Protein AF-0000000083550508 (afdb_homodimer)

Organism: NCBI:txid2306993

Foldseek 3Di:
DQPFFDQQDQDDCDPVPDCQQPCLCVVQVFHSVPFARFADLFFRGAFGPLLVVLVVVVVVVPDFDDDDDCPLLLVLVQLLCCPVAVDGADSLQKDKFLAVLRVLLLLCVLFADAAAEEEEAPLADLSNCVSCVVRNYHYQYQYFDQDPLATDHDLVSCVVRDDLRHAAYEAEAVTPPLQDQDDLVRLVVVLVSCVVNVHAAEYECQFQLFFAPPDHHHQSVVNDPRWYFYKYACCSQRRPCVQSIIITGGPDPVSSVSSVVSCVVVVDDGGPSRSSSSSSLSDPSVSVNSVSQSVQLNVLLVLLQVLQVVQFQKHWRDRRTRQKIKMANVRVVDALVVVSCLLCVQLSYRWAQQCSSDPPRGRITITGSNHNSVSSNSSSVRSCVSRVVSD/DQPFFDQQDQDDCDPVPDCQQPCLCVVQVFHSVPFARFADLFFRGAFGPLLVVLVVVVVVVPDFDDDDDCPLLLVLVQLLCCPVAVDGADSLQKDKFLAVLRVLLLLCVLFADAAAEEEEAPLADLSNVVSCVVRNYHYQYQYFDQDPLATDHDLVSCVVRDDLRHAAYEAEAVTPPLQDQDDLVRLVVVLVSCVVNVHAAEYECQFQLFFAPPDHHHQSVVNDPRWYFYKYACCSQRRPCVQSMIITGGPDPVSSVSSVVSCVVVVDDGGPSRSSSSSSLSDPSVSVNSVSQSVQLNVLLVLLQVLQVVQFQKHWRDRRTRQKIKMANVRVVDALVVVSCLLCVQLSYRWAQQPSSDPPRGRITITGSNHNSVSSNSSSVRSCVSRVVSD

Nearest PDB structures (foldseek):
  5z0q-assembly4_G  TM=9.473E-01  e=5.742E-36  Erwinia tasmaniensis Et1/99
  7qug-assembly1_A  TM=9.236E-01  e=1.584E-34  Fusobacterium nucleatum
  1dju-assembly1_A  TM=8.898E-01  e=2.674E-27  Pyrococcus horikoshii OT3
  2o0r-assembly1_B  TM=8.685E-01  e=2.987E-27  Mycobacterium tuberculosis H37Rv
  8wkj-assembly1_A-2  TM=8.583E-01  e=8.265E-23  Legionella pneumophila

pLDDT: mean 97.4, std 5.0, range [34.22, 99.0]

Sequence (782 aa):
MTQQPDFDEIIDRIGTHSNKWDDMERVFGVSPRDGIPMWVADMDFRPPACVQEALVAMTRQGIYGYWGDNRAYNAAIRWWMANRHGWQVEDDWIFTTHGLVNGTAVCVDAFTRPGDGVVLMTPVYHAFARVIRAAGRKVVECPLKNVDGRYEMDFDAWEGIVDASAKMLILCSPHNPGGRVWTPEELKAVADFARRRDLVLVSDEIHHDLVMPGHRHTVMANVTDYPVVMMTATTKTFNIAGTHSGNVIIADPDLRAAFAGRMAALGLSPNSFGLAMATAAYSPEGAEWVDALVAYLDGNRKIFDAGVNAIPGLRSMPLEATYLAWVDFSGTGMTQEEFTARVESQAKIAANHGPTFGKGGEGWLRFNLATPRARVEEAVARLTRAFGDLQMTQQPDFDEIIDRIGTHSNKWDDMERVFGVSPRDGIPMWVADMDFRPPACVQEALVAMTRQGIYGYWGDNRAYNAAIRWWMANRHGWQVEDDWIFTTHGLVNGTAVCVDAFTRPGDGVVLMTPVYHAFARVIRAAGRKVVECPLKNVDGRYEMDFDAWEGIVDASAKMLILCSPHNPGGRVWTPEELKAVADFARRRDLVLVSDEIHHDLVMPGHRHTVMANVTDYPVVMMTATTKTFNIAGTHSGNVIIADPDLRAAFAGRMAALGLSPNSFGLAMATAAYSPEGAEWVDALVAYLDGNRKIFDAGVNAIPGLRSMPLEATYLAWVDFSGTGMTQEEFTARVESQAKIAANHGPTFGKGGEGWLRFNLATPRARVEEAVARLTRAFGDLQ

Secondary structure (DSSP, 8-state):
------TT-----TTTTBHHHHSHHHHHS--TTT-EEESSS--SSPPPHHHHHHHHHHHHH-----B---HHHHHHHHHHHHHHH-----GGGEEEESSHHHHHHHHHHHH--TT-EEEEEES--HHHHHHHHHTTPEEEEEEPEESSS-EE--HHHHTTT--TTEEEEEEESS-TTT-----HHHHHHHHHHHHHHT-EEEEE-TTTT-B-TT-----GGGS-SS-EEEEE-STTTTT-GGG--EEEEE-SHHHHHHHHHHHHHHT----HHHHHHHHHHSSHHHHHHHHHHHHHHHHHHHHHHHHHHTSTT-EEPP--BSSEEEEE-GGG---HHHHHHIIIIIS-EEEEEGGGG-TT-TTEEEEE--S-HHHHHHHHHHHHHHTGGG-/------TT-----TTTTBHHHHSHHHHHS--TTT-EEESSS--SSPPPHHHHHHHHHHHHH-----B---HHHHHHHHHHHHHHH-----GGGEEEESSHHHHHHHHHHHH--TT-EEEEEES--HHHHHHHHHTTPEEEEEEPEESSS-EE--HHHHTTT--TTEEEEEEESS-TTT-----HHHHHHHHHHHHHHT-EEEEE-TTTT-B-TT-----GGGS-SS-EEEEE-STTTTT-GGG--EEEEE-SHHHHHHHHHHHHHHT----HHHHHHHHHHSSHHHHHHHHHHHHHHHHHHHHHHHHHHTSTT-EEPP--BSSEEEEE-GGG---HHHHHHIIIIIS-EEEEEGGGG-TT-TTEEEEE--S-HHHHHHHHHHHHHHTGGG-

InterPro domains:
  IPR004839 Aminotransferase, class I/classII, large domain [PF00155] (56-383)
  IPR015421 Pyridoxal phosphate-dependent transferase, major domain [G3DSA:3.40.640.10] (72-292)
  IPR015422 Pyridoxal phosphate-dependent transferase, small domain [G3DSA:3.90.1150.10] (15-383)
  IPR015424 Pyridoxal phosphate-dependent transferase [SSF53383] (6-389)
  IPR027619 C-S lyase, PatB-like [TIGR04350] (7-387)
  IPR051798 Class-II Pyridoxal-Phosphate-Dependent Aminotransferase [PTHR43525] (4-389)

Radius of gyration: 27.65 Å; Cα contacts (8 Å, |Δi|>4): 1737; chains: 2; bounding box: 61×94×68 Å

Structure (mmCIF, N/CA/C/O backbone):
data_AF-0000000083550508-model_v1
#
loop_
_entity.id
_entity.type
_entity.pdbx_description
1 polymer 'cysteine-S-conjugate beta-lyase'
#
loop_
_atom_site.group_PDB
_atom_site.id
_atom_site.type_symbol
_atom_site.label_atom_id
_atom_site.label_alt_id
_atom_site.label_comp_id
_atom_site.label_asym_id
_atom_site.label_entity_id
_atom_site.label_seq_id
_atom_site.pdbx_PDB_ins_code
_atom_site.Cartn_x
_atom_site.Cartn_y
_atom_site.Cartn_z
_atom_site.occupancy
_atom_site.B_iso_or_equiv
_atom_site.auth_seq_id
_atom_site.auth_comp_id
_atom_site.auth_asym_id
_atom_site.auth_atom_id
_atom_site.pdbx_PDB_model_num
ATOM 1 N N . MET A 1 1 ? 10.531 2.164 34.688 1 34.22 1 MET A N 1
ATOM 2 C CA . MET A 1 1 ? 10.383 3.588 34.406 1 34.22 1 MET A CA 1
ATOM 3 C C . MET A 1 1 ? 10.516 3.854 32.906 1 34.22 1 MET A C 1
ATOM 5 O O . MET A 1 1 ? 11.523 3.502 32.281 1 34.22 1 MET A O 1
ATOM 9 N N . THR A 1 2 ? 9.445 3.791 32.156 1 48.09 2 THR A N 1
ATOM 10 C CA . THR A 1 2 ? 9.508 3.943 30.703 1 48.09 2 THR A CA 1
ATOM 11 C C . THR A 1 2 ? 10.383 5.133 30.312 1 48.09 2 THR A C 1
ATOM 13 O O . THR A 1 2 ? 10.172 6.246 30.797 1 48.09 2 THR A O 1
ATOM 16 N N . GLN A 1 3 ? 11.641 4.895 30.047 1 59.34 3 GLN A N 1
ATOM 17 C CA . GLN A 1 3 ? 12.57 5.965 29.719 1 59.34 3 GLN A CA 1
ATOM 18 C C . GLN A 1 3 ? 11.914 6.992 28.781 1 59.34 3 GLN A C 1
ATOM 20 O O . GLN A 1 3 ? 11.273 6.625 27.797 1 59.34 3 GLN A O 1
ATOM 25 N N . GLN A 1 4 ? 11.758 8.188 29.234 1 75.94 4 GLN A N 1
ATOM 26 C CA . GLN A 1 4 ? 11.258 9.32 28.469 1 75.94 4 GLN A CA 1
ATOM 27 C C . GLN A 1 4 ? 12.008 9.469 27.141 1 75.94 4 GLN A C 1
ATOM 29 O O . GLN A 1 4 ? 13.219 9.273 27.094 1 75.94 4 GLN A O 1
ATOM 34 N N . PRO A 1 5 ? 11.25 9.586 26.109 1 87.12 5 PRO A N 1
ATOM 35 C CA . PRO A 1 5 ? 11.914 9.766 24.812 1 87.12 5 PRO A CA 1
ATOM 36 C C . PRO A 1 5 ? 12.836 10.977 24.781 1 87.12 5 PRO A C 1
ATOM 38 O O . PRO A 1 5 ? 12.562 11.977 25.453 1 87.12 5 PRO A O 1
ATOM 41 N N . ASP A 1 6 ? 13.953 10.93 24.203 1 94.25 6 ASP A N 1
ATOM 42 C CA . ASP A 1 6 ? 14.859 12.062 23.984 1 94.25 6 ASP A CA 1
ATOM 43 C C . ASP A 1 6 ? 14.562 12.758 22.672 1 94.25 6 ASP A C 1
ATOM 45 O O . ASP A 1 6 ? 15.188 12.453 21.641 1 94.25 6 ASP A O 1
ATOM 49 N N . PHE A 1 7 ? 13.727 13.797 22.703 1 97.81 7 PHE A N 1
ATOM 50 C CA . PHE A 1 7 ? 13.328 14.508 21.5 1 97.81 7 PHE A CA 1
ATOM 51 C C . PHE A 1 7 ? 14.383 15.539 21.094 1 97.81 7 PHE A C 1
ATOM 53 O O . PHE A 1 7 ? 14.281 16.172 20.047 1 97.81 7 PHE A O 1
ATOM 60 N N . ASP A 1 8 ? 15.422 15.656 21.922 1 97.94 8 ASP A N 1
ATOM 61 C CA . ASP A 1 8 ? 16.484 16.594 21.609 1 97.94 8 ASP A CA 1
ATOM 62 C C . ASP A 1 8 ? 17.578 15.938 20.766 1 97.94 8 ASP A C 1
ATOM 64 O O . ASP A 1 8 ? 18.438 16.609 20.203 1 97.94 8 ASP A O 1
ATOM 68 N N . GLU A 1 9 ? 17.516 14.625 20.703 1 96.81 9 GLU A N 1
ATOM 69 C CA . GLU A 1 9 ? 18.531 13.914 19.922 1 96.81 9 GLU A CA 1
ATOM 70 C C . GLU A 1 9 ? 18.5 14.359 18.453 1 96.81 9 GLU A C 1
ATOM 72 O O . GLU A 1 9 ? 17.438 14.375 17.828 1 96.81 9 GLU A O 1
ATOM 77 N N . ILE A 1 10 ? 19.641 14.781 17.984 1 96.69 10 ILE A N 1
ATOM 78 C CA . ILE A 1 10 ? 19.766 15.078 16.562 1 96.69 10 ILE A CA 1
ATOM 79 C C . ILE A 1 10 ? 20.156 13.812 15.805 1 96.69 10 ILE A C 1
ATOM 81 O O . ILE A 1 10 ? 21.25 13.297 15.969 1 96.69 10 ILE A O 1
ATOM 85 N N . ILE A 1 11 ? 19.312 13.32 15.039 1 96.06 11 ILE A N 1
ATOM 86 C CA . ILE A 1 11 ? 19.516 12.109 14.258 1 96.06 11 ILE A CA 1
ATOM 87 C C . ILE A 1 11 ? 19.844 12.469 12.812 1 96.06 11 ILE A C 1
ATOM 89 O O . ILE A 1 11 ? 19.078 13.18 12.156 1 96.06 11 ILE A O 1
ATOM 93 N N . ASP A 1 12 ? 21.016 12.07 12.289 1 96.38 12 ASP A N 1
ATOM 94 C CA . ASP A 1 12 ? 21.391 12.312 10.898 1 96.38 12 ASP A CA 1
ATOM 95 C C . ASP A 1 12 ? 20.547 11.469 9.945 1 96.38 12 ASP A C 1
ATOM 97 O O . ASP A 1 12 ? 20.594 10.234 9.992 1 96.38 12 ASP A O 1
ATOM 101 N N . ARG A 1 13 ? 19.797 12.133 9.102 1 96.31 13 ARG A N 1
ATOM 102 C CA . ARG A 1 13 ? 18.891 11.43 8.195 1 96.31 13 ARG A CA 1
ATOM 103 C C . ARG A 1 13 ? 19.328 11.602 6.742 1 96.31 13 ARG A C 1
ATOM 105 O O . ARG A 1 13 ? 18.641 11.133 5.832 1 96.31 13 ARG A O 1
ATOM 112 N N . ILE A 1 14 ? 20.469 12.32 6.504 1 96.38 14 ILE A N 1
ATOM 113 C CA . ILE A 1 14 ? 20.969 12.539 5.152 1 96.38 14 ILE A CA 1
ATOM 114 C C . ILE A 1 14 ? 21.5 11.234 4.578 1 96.38 14 ILE A C 1
ATOM 116 O O . ILE A 1 14 ? 22.266 10.516 5.246 1 96.38 14 ILE A O 1
ATOM 120 N N . GLY A 1 15 ? 21.109 10.938 3.385 1 94.44 15 GLY A N 1
ATOM 121 C CA . GLY A 1 15 ? 21.578 9.734 2.719 1 94.44 15 GLY A CA 1
ATOM 122 C C . GLY A 1 15 ? 20.844 8.484 3.158 1 94.44 15 GLY A C 1
ATOM 123 O O . GLY A 1 15 ? 21.281 7.367 2.887 1 94.44 15 GLY A O 1
ATOM 124 N N . THR A 1 16 ? 19.688 8.641 3.836 1 94.69 16 THR A N 1
ATOM 125 C CA . THR A 1 16 ? 18.922 7.508 4.355 1 94.69 16 THR A CA 1
ATOM 126 C C . THR A 1 16 ? 17.625 7.316 3.568 1 94.69 16 THR A C 1
ATOM 128 O O . THR A 1 16 ? 16.719 6.637 4.031 1 94.69 16 THR A O 1
ATOM 131 N N . HIS A 1 17 ? 17.453 7.977 2.426 1 95.94 17 HIS A N 1
ATOM 132 C CA . HIS A 1 17 ? 16.25 7.969 1.606 1 95.94 17 HIS A CA 1
ATOM 133 C C . HIS A 1 17 ? 15.102 8.68 2.311 1 95.94 17 HIS A C 1
ATOM 135 O O . HIS A 1 17 ? 13.945 8.273 2.182 1 95.94 17 HIS A O 1
ATOM 141 N N . SER A 1 18 ? 15.43 9.664 3.082 1 96.62 18 SER A N 1
ATOM 142 C CA . SER A 1 18 ? 14.43 10.523 3.703 1 96.62 18 SER A CA 1
ATOM 143 C C . SER A 1 18 ? 13.883 11.547 2.711 1 96.62 18 SER A C 1
ATOM 145 O O . SER A 1 18 ? 14.617 12.422 2.248 1 96.62 18 SER A O 1
ATOM 147 N N . ASN A 1 19 ? 12.625 11.422 2.402 1 97.94 19 ASN A N 1
ATOM 148 C CA . ASN A 1 19 ? 12.008 12.445 1.564 1 97.94 19 ASN A CA 1
ATOM 149 C C . ASN A 1 19 ? 12.273 13.844 2.107 1 97.94 19 ASN A C 1
ATOM 151 O O . ASN A 1 19 ? 12.641 14.75 1.356 1 97.94 19 ASN A O 1
ATOM 155 N N . LYS A 1 20 ? 12.164 14.047 3.361 1 97.88 20 LYS A N 1
ATOM 156 C CA . LYS A 1 20 ? 12.305 15.32 4.066 1 97.88 20 LYS A CA 1
ATOM 157 C C . LYS A 1 20 ? 13.703 15.906 3.873 1 97.88 20 LYS A C 1
ATOM 159 O O . LYS A 1 20 ? 13.844 17.094 3.619 1 97.88 20 LYS A O 1
ATOM 164 N N . TRP A 1 21 ? 14.703 15.117 3.895 1 97.62 21 TRP A N 1
ATOM 165 C CA . TRP A 1 21 ? 16.078 15.586 3.879 1 97.62 21 TRP A CA 1
ATOM 166 C C . TRP A 1 21 ? 16.703 15.43 2.492 1 97.62 21 TRP A C 1
ATOM 168 O O . TRP A 1 21 ? 17.297 16.359 1.962 1 97.62 21 TRP A O 1
ATOM 178 N N . ASP A 1 22 ? 16.5 14.312 1.888 1 97.25 22 ASP A N 1
ATOM 179 C CA . ASP A 1 22 ? 17.25 13.961 0.686 1 97.25 22 ASP A CA 1
ATOM 180 C C . ASP A 1 22 ? 16.609 14.562 -0.56 1 97.25 22 ASP A C 1
ATOM 182 O O . ASP A 1 22 ? 17.266 14.695 -1.599 1 97.25 22 ASP A O 1
ATOM 186 N N . ASP A 1 23 ? 15.328 14.906 -0.471 1 97.5 23 ASP A N 1
ATOM 187 C CA . ASP A 1 23 ? 14.68 15.5 -1.64 1 97.5 23 ASP A CA 1
ATOM 188 C C . ASP A 1 23 ? 14.633 17.016 -1.532 1 97.5 23 ASP A C 1
ATOM 190 O O . ASP A 1 23 ? 14.25 17.703 -2.484 1 97.5 23 ASP A O 1
ATOM 194 N N . MET A 1 24 ? 15.055 17.547 -0.433 1 97.44 24 MET A N 1
ATOM 195 C CA . MET A 1 24 ? 14.906 18.969 -0.114 1 97.44 24 MET A CA 1
ATOM 196 C C . MET A 1 24 ? 15.602 19.828 -1.154 1 97.44 24 MET A C 1
ATOM 198 O O . MET A 1 24 ? 15.062 20.859 -1.583 1 97.44 24 MET A O 1
ATOM 202 N N . GLU A 1 25 ? 16.797 19.469 -1.588 1 97.81 25 GLU A N 1
ATOM 203 C CA . GLU A 1 25 ? 17.547 20.266 -2.559 1 97.81 25 GLU A CA 1
ATOM 204 C C . GLU A 1 25 ? 16.859 20.266 -3.922 1 97.81 25 GLU A C 1
ATOM 206 O O . GLU A 1 25 ? 16.766 21.297 -4.578 1 97.81 25 GLU A O 1
ATOM 211 N N . ARG A 1 26 ? 16.438 19.125 -4.309 1 96.62 26 ARG A N 1
ATOM 212 C CA . ARG A 1 26 ? 15.75 19 -5.594 1 96.62 26 ARG A CA 1
ATOM 213 C C . ARG A 1 26 ? 14.469 19.828 -5.613 1 96.62 26 ARG A C 1
ATOM 215 O O . ARG A 1 26 ? 14.133 20.438 -6.633 1 96.62 26 ARG A O 1
ATOM 222 N N . VAL A 1 27 ? 13.766 19.875 -4.531 1 96.81 27 VAL A N 1
ATOM 223 C CA . VAL A 1 27 ? 12.43 20.469 -4.496 1 96.81 27 VAL A CA 1
ATOM 224 C C . VAL A 1 27 ? 12.531 21.969 -4.219 1 96.81 27 VAL A C 1
ATOM 226 O O . VAL A 1 27 ? 11.789 22.766 -4.797 1 96.81 27 VAL A O 1
ATOM 229 N N . PHE A 1 28 ? 13.523 22.391 -3.359 1 97.75 28 PHE A N 1
ATOM 230 C CA . PHE A 1 28 ? 13.5 23.766 -2.873 1 97.75 28 PHE A CA 1
ATOM 231 C C . PHE A 1 28 ? 14.828 24.453 -3.168 1 97.75 28 PHE A C 1
ATOM 233 O O . PHE A 1 28 ? 14.969 25.656 -2.926 1 97.75 28 PHE A O 1
ATOM 240 N N . GLY A 1 29 ? 15.797 23.688 -3.691 1 97.44 29 GLY A N 1
ATOM 241 C CA . GLY A 1 29 ? 17.125 24.266 -3.891 1 97.44 29 GLY A CA 1
ATOM 242 C C . GLY A 1 29 ? 17.891 24.469 -2.596 1 97.44 29 GLY A C 1
ATOM 243 O O . GLY A 1 29 ? 18.906 25.172 -2.572 1 97.44 29 GLY A O 1
ATOM 244 N N . VAL A 1 30 ? 17.406 23.922 -1.514 1 98.31 30 VAL A N 1
ATOM 245 C CA . VAL A 1 30 ? 18.047 24.031 -0.208 1 98.31 30 VAL A CA 1
ATOM 246 C C . VAL A 1 30 ? 18.859 22.766 0.072 1 98.31 30 VAL A C 1
ATOM 248 O O . VAL A 1 30 ? 18.312 21.672 0.12 1 98.31 30 VAL A O 1
ATOM 251 N N . SER A 1 31 ? 20.109 22.922 0.27 1 97.56 31 SER A N 1
ATOM 252 C CA . SER A 1 31 ? 21 21.781 0.5 1 97.56 31 SER A CA 1
ATOM 253 C C . SER A 1 31 ? 20.766 21.156 1.878 1 97.56 31 SER A C 1
ATOM 255 O O . SER A 1 31 ? 20.594 21.891 2.863 1 97.56 31 SER A O 1
ATOM 257 N N . PRO A 1 32 ? 20.734 19.828 1.933 1 96.31 32 PRO A N 1
ATOM 258 C CA . PRO A 1 32 ? 20.578 19.203 3.244 1 96.31 32 PRO A CA 1
ATOM 259 C C . PRO A 1 32 ? 21.812 19.391 4.137 1 96.31 32 PRO A C 1
ATOM 261 O O . PRO A 1 32 ? 21.734 19.141 5.344 1 96.31 32 PRO A O 1
ATOM 264 N N . ARG A 1 33 ? 22.906 19.797 3.596 1 94.19 33 ARG A N 1
ATOM 265 C CA . ARG A 1 33 ? 24.141 19.969 4.352 1 94.19 33 ARG A CA 1
ATOM 266 C C . ARG A 1 33 ? 24.047 21.156 5.293 1 94.19 33 ARG A C 1
ATOM 268 O O . ARG A 1 33 ? 24.547 21.109 6.418 1 94.19 33 ARG A O 1
ATOM 275 N N . ASP A 1 34 ? 23.359 22.203 4.809 1 95.06 34 ASP A N 1
ATOM 276 C CA . ASP A 1 34 ? 23.328 23.375 5.664 1 95.06 34 ASP A CA 1
ATOM 277 C C . ASP A 1 34 ? 21.906 23.922 5.793 1 95.06 34 ASP A C 1
ATOM 279 O O . ASP A 1 34 ? 21.688 24.953 6.414 1 95.06 34 ASP A O 1
ATOM 283 N N . GLY A 1 35 ? 21.016 23.266 5.184 1 98.38 35 GLY A N 1
ATOM 284 C CA . GLY A 1 35 ? 19.641 23.703 5.25 1 98.38 35 GLY A CA 1
ATOM 285 C C . GLY A 1 35 ? 18.859 23.078 6.391 1 98.38 35 GLY A C 1
ATOM 286 O O . GLY A 1 35 ? 19.344 22.141 7.031 1 98.38 35 GLY A O 1
ATOM 287 N N . ILE A 1 36 ? 17.719 23.641 6.715 1 98.62 36 ILE A N 1
ATOM 288 C CA . ILE A 1 36 ? 16.781 23.109 7.699 1 98.62 36 ILE A CA 1
ATOM 289 C C . ILE A 1 36 ? 15.492 22.688 7.004 1 98.62 36 ILE A C 1
ATOM 291 O O . ILE A 1 36 ? 14.797 23.516 6.41 1 98.62 36 ILE A O 1
ATOM 295 N N . PRO A 1 37 ? 15.195 21.391 6.973 1 98.62 37 PRO A N 1
ATOM 296 C CA . PRO A 1 37 ? 13.953 20.922 6.355 1 98.62 37 PRO A CA 1
ATOM 297 C C . PRO A 1 37 ? 12.734 21.125 7.262 1 98.62 37 PRO A C 1
ATOM 299 O O . PRO A 1 37 ? 12.617 20.453 8.297 1 98.62 37 PRO A O 1
ATOM 302 N N . MET A 1 38 ? 11.797 21.969 6.887 1 98.75 38 MET A N 1
ATOM 303 C CA . MET A 1 38 ? 10.562 22.203 7.633 1 98.75 38 MET A CA 1
ATOM 304 C C . MET A 1 38 ? 9.352 22.094 6.715 1 98.75 38 MET A C 1
ATOM 306 O O . MET A 1 38 ? 8.398 22.875 6.855 1 98.75 38 MET A O 1
ATOM 310 N N . TRP A 1 39 ? 9.32 21.125 5.758 1 98.31 39 TRP A N 1
ATOM 311 C CA . TRP A 1 39 ? 8.281 21.109 4.734 1 98.31 39 TRP A CA 1
ATOM 312 C C . TRP A 1 39 ? 7.488 19.797 4.797 1 98.31 39 TRP A C 1
ATOM 314 O O . TRP A 1 39 ? 6.258 19.812 4.688 1 98.31 39 TRP A O 1
ATOM 324 N N . VAL A 1 40 ? 8.047 18.609 5.02 1 97.56 40 VAL A N 1
ATOM 325 C CA . VAL A 1 40 ? 7.363 17.328 5.078 1 97.56 40 VAL A CA 1
ATOM 326 C C . VAL A 1 40 ? 6.863 17.062 6.496 1 97.56 40 VAL A C 1
ATOM 328 O O . VAL A 1 40 ? 7.602 17.25 7.465 1 97.56 40 VAL A O 1
ATOM 331 N N . ALA A 1 41 ? 5.582 16.625 6.578 1 96.75 41 ALA A N 1
ATOM 332 C CA . ALA A 1 41 ? 5.023 16.281 7.887 1 96.75 41 ALA A CA 1
ATOM 333 C C . ALA A 1 41 ? 5.512 14.922 8.359 1 96.75 41 ALA A C 1
ATOM 335 O O . ALA A 1 41 ? 4.711 14.008 8.578 1 96.75 41 ALA A O 1
ATOM 336 N N . ASP A 1 42 ? 6.707 14.773 8.477 1 94.94 42 ASP A N 1
ATOM 337 C CA . ASP A 1 42 ? 7.574 13.75 9.047 1 94.94 42 ASP A CA 1
ATOM 338 C C . ASP A 1 42 ? 8.422 14.32 10.18 1 94.94 42 ASP A C 1
ATOM 340 O O . ASP A 1 42 ? 8.93 15.438 10.078 1 94.94 42 ASP A O 1
ATOM 344 N N . MET A 1 43 ? 8.477 13.602 11.297 1 98.19 43 MET A N 1
ATOM 345 C CA . MET A 1 43 ? 9.211 14.133 12.445 1 98.19 43 MET A CA 1
ATOM 346 C C . MET A 1 43 ? 10.664 13.656 12.43 1 98.19 43 MET A C 1
ATOM 348 O O . MET A 1 43 ? 11.008 12.727 11.695 1 98.19 43 MET A O 1
ATOM 352 N N . ASP A 1 44 ? 11.5 14.328 13.18 1 97.88 44 ASP A N 1
ATOM 353 C CA . ASP A 1 44 ? 12.891 13.922 13.344 1 97.88 44 ASP A CA 1
ATOM 354 C C . ASP A 1 44 ? 13.094 13.172 14.656 1 97.88 44 ASP A C 1
ATOM 356 O O . ASP A 1 44 ? 14.117 13.344 15.328 1 97.88 44 ASP A O 1
ATOM 360 N N . PHE A 1 45 ? 12.039 12.445 15.07 1 98.19 45 PHE A N 1
ATOM 361 C CA . PHE A 1 45 ? 12.07 11.664 16.312 1 98.19 45 PHE A CA 1
ATOM 362 C C . PHE A 1 45 ? 11.852 10.188 16.016 1 98.19 45 PHE A C 1
ATOM 364 O O . PHE A 1 45 ? 11.125 9.828 15.086 1 98.19 45 PHE A O 1
ATOM 371 N N . ARG A 1 46 ? 12.516 9.375 16.781 1 97.56 46 ARG A N 1
ATOM 372 C CA . ARG A 1 46 ? 12.164 7.957 16.734 1 97.56 46 ARG A CA 1
ATOM 373 C C . ARG A 1 46 ? 10.773 7.723 17.328 1 97.56 46 ARG A C 1
ATOM 375 O O . ARG A 1 46 ? 10.352 8.438 18.234 1 97.56 46 ARG A O 1
ATOM 382 N N . PRO A 1 47 ? 10.055 6.746 16.766 1 97.94 47 PRO A N 1
ATOM 383 C CA . PRO A 1 47 ? 8.773 6.391 17.375 1 97.94 47 PRO A CA 1
ATOM 384 C C . PRO A 1 47 ? 8.93 5.789 18.781 1 97.94 47 PRO A C 1
ATOM 386 O O . PRO A 1 47 ? 10.055 5.57 19.234 1 97.94 47 PRO A O 1
ATOM 389 N N . PRO A 1 48 ? 7.777 5.598 19.453 1 97.62 48 PRO A N 1
ATOM 390 C CA . PRO A 1 48 ? 7.859 4.977 20.766 1 97.62 48 PRO A CA 1
ATOM 391 C C . PRO A 1 48 ? 8.57 3.629 20.75 1 97.62 48 PRO A C 1
ATOM 393 O O . PRO A 1 48 ? 8.539 2.924 19.734 1 97.62 48 PRO A O 1
ATOM 396 N N . ALA A 1 49 ? 9.148 3.283 21.875 1 97.19 49 ALA A N 1
ATOM 397 C CA . ALA A 1 49 ? 9.938 2.061 22 1 97.19 49 ALA A CA 1
ATOM 398 C C . ALA A 1 49 ? 9.102 0.833 21.641 1 97.19 49 ALA A C 1
ATOM 400 O O . ALA A 1 49 ? 9.625 -0.122 21.047 1 97.19 49 ALA A O 1
ATOM 401 N N . CYS A 1 50 ? 7.797 0.833 21.984 1 97.88 50 CYS A N 1
ATOM 402 C CA . CYS A 1 50 ? 6.945 -0.318 21.703 1 97.88 50 CYS A CA 1
ATOM 403 C C . CYS A 1 50 ? 6.809 -0.541 20.203 1 97.88 50 CYS A C 1
ATOM 405 O O . CYS A 1 50 ? 6.715 -1.681 19.75 1 97.88 50 CYS A O 1
ATOM 407 N N . VAL A 1 51 ? 6.762 0.519 19.438 1 98.19 51 VAL A N 1
ATOM 408 C CA . VAL A 1 51 ? 6.699 0.423 17.969 1 98.19 51 VAL A CA 1
ATOM 409 C C . VAL A 1 51 ? 8.008 -0.149 17.438 1 98.19 51 VAL A C 1
ATOM 411 O O . VAL A 1 51 ? 8 -1.048 16.594 1 98.19 51 VAL A O 1
ATOM 414 N N . GLN A 1 52 ? 9.141 0.405 17.906 1 96.94 52 GLN A N 1
ATOM 415 C CA . GLN A 1 52 ? 10.453 -0.103 17.531 1 96.94 52 GLN A CA 1
ATOM 416 C C . GLN A 1 52 ? 10.586 -1.588 17.859 1 96.94 52 GLN A C 1
ATOM 418 O O . GLN A 1 52 ? 11.094 -2.363 17.047 1 96.94 52 GLN A O 1
ATOM 423 N N . GLU A 1 53 ? 10.141 -1.978 19 1 97.44 53 GLU A N 1
ATOM 424 C CA . GLU A 1 53 ? 10.242 -3.363 19.453 1 97.44 53 GLU A CA 1
ATOM 425 C C . GLU A 1 53 ? 9.422 -4.293 18.547 1 97.44 53 GLU A C 1
ATOM 427 O O . GLU A 1 53 ? 9.812 -5.438 18.312 1 97.44 53 GLU A O 1
ATOM 432 N N . ALA A 1 54 ? 8.258 -3.85 18.141 1 97.44 54 ALA A N 1
ATOM 433 C CA . ALA A 1 54 ? 7.438 -4.645 17.234 1 97.44 54 ALA A CA 1
ATOM 434 C C . ALA A 1 54 ? 8.188 -4.961 15.945 1 97.44 54 ALA A C 1
ATOM 436 O O . ALA A 1 54 ? 8.133 -6.086 15.445 1 97.44 54 ALA A O 1
ATOM 437 N N . LEU A 1 55 ? 8.859 -3.977 15.383 1 97.31 55 LEU A N 1
ATOM 438 C CA . LEU A 1 55 ? 9.617 -4.18 14.148 1 97.31 55 LEU A CA 1
ATOM 439 C C . LEU A 1 55 ? 10.836 -5.07 14.406 1 97.31 55 LEU A C 1
ATOM 441 O O . LEU A 1 55 ? 11.188 -5.898 13.562 1 97.31 55 LEU A O 1
ATOM 445 N N . VAL A 1 56 ? 11.508 -4.859 15.5 1 96.94 56 VAL A N 1
ATOM 446 C CA . VAL A 1 56 ? 12.648 -5.691 15.867 1 96.94 56 VAL A CA 1
ATOM 447 C C . VAL A 1 56 ? 12.203 -7.145 16 1 96.94 56 VAL A C 1
ATOM 449 O O . VAL A 1 56 ? 12.906 -8.062 15.578 1 96.94 56 VAL A O 1
ATOM 452 N N . ALA A 1 57 ? 11.031 -7.352 16.625 1 96.12 57 ALA A N 1
ATOM 453 C CA . ALA A 1 57 ? 10.484 -8.703 16.766 1 96.12 57 ALA A CA 1
ATOM 454 C C . ALA A 1 57 ? 10.25 -9.336 15.391 1 96.12 57 ALA A C 1
ATOM 456 O O . ALA A 1 57 ? 10.5 -10.523 15.195 1 96.12 57 ALA A O 1
ATOM 457 N N . MET A 1 58 ? 9.758 -8.594 14.445 1 95.94 58 MET A N 1
ATOM 458 C CA . MET A 1 58 ? 9.555 -9.094 13.094 1 95.94 58 MET A CA 1
ATOM 459 C C . MET A 1 58 ? 10.883 -9.5 12.461 1 95.94 58 MET A C 1
ATOM 461 O O . MET A 1 58 ? 10.969 -10.539 11.805 1 95.94 58 MET A O 1
ATOM 465 N N . THR A 1 59 ? 11.914 -8.68 12.672 1 95.69 59 THR A N 1
ATOM 466 C CA . THR A 1 59 ? 13.219 -8.969 12.078 1 95.69 59 THR A CA 1
ATOM 467 C C . THR A 1 59 ? 13.836 -10.211 12.711 1 95.69 59 THR A C 1
ATOM 469 O O . THR A 1 59 ? 14.547 -10.961 12.039 1 95.69 59 THR A O 1
ATOM 472 N N . ARG A 1 60 ? 13.531 -10.406 13.977 1 94.88 60 ARG A N 1
ATOM 473 C CA . ARG A 1 60 ? 14.031 -11.594 14.664 1 94.88 60 ARG A CA 1
ATOM 474 C C . ARG A 1 60 ? 13.398 -12.859 14.094 1 94.88 60 ARG A C 1
ATOM 476 O O . ARG A 1 60 ? 14.07 -13.883 13.945 1 94.88 60 ARG A O 1
ATOM 483 N N . GLN A 1 61 ? 12.133 -12.82 13.891 1 93.88 61 GLN A N 1
ATOM 484 C CA . GLN A 1 61 ? 11.461 -13.953 13.25 1 93.88 61 GLN A CA 1
ATOM 485 C C . GLN A 1 61 ? 12.016 -14.188 11.844 1 93.88 61 GLN A C 1
ATOM 487 O O . GLN A 1 61 ? 12.281 -15.336 11.469 1 93.88 61 GLN A O 1
ATOM 492 N N . GLY A 1 62 ? 12.086 -13.164 11.062 1 95.06 62 GLY A N 1
ATOM 493 C CA . GLY A 1 62 ? 12.805 -13.172 9.797 1 95.06 62 GLY A CA 1
ATOM 494 C C . GLY A 1 62 ? 11.977 -13.688 8.641 1 95.06 62 GLY A C 1
ATOM 495 O O . GLY A 1 62 ? 12.516 -14.023 7.586 1 95.06 62 GLY A O 1
ATOM 496 N N . ILE A 1 63 ? 10.688 -13.875 8.758 1 96.19 63 ILE A N 1
ATOM 497 C CA . ILE A 1 63 ? 9.781 -14.219 7.668 1 96.19 63 ILE A CA 1
ATOM 498 C C . ILE A 1 63 ? 8.742 -13.117 7.484 1 96.19 63 ILE A C 1
ATOM 500 O O . ILE A 1 63 ? 8.055 -12.742 8.438 1 96.19 63 ILE A O 1
ATOM 504 N N . TYR A 1 64 ? 8.648 -12.57 6.305 1 97.38 64 TYR A N 1
ATOM 505 C CA . TYR A 1 64 ? 7.824 -11.406 6.012 1 97.38 64 TYR A CA 1
ATOM 506 C C . TYR A 1 64 ? 6.703 -11.758 5.043 1 97.38 64 TYR A C 1
ATOM 508 O O . TYR A 1 64 ? 6.566 -11.141 3.986 1 97.38 64 TYR A O 1
ATOM 516 N N . GLY A 1 65 ? 5.91 -12.758 5.422 1 96.5 65 GLY A N 1
ATOM 517 C CA . GLY A 1 65 ? 4.828 -13.25 4.586 1 96.5 65 GLY A CA 1
ATOM 518 C C . GLY A 1 65 ? 3.541 -12.469 4.758 1 96.5 65 GLY A C 1
ATOM 519 O O . GLY A 1 65 ? 3.553 -11.344 5.27 1 96.5 65 GLY A O 1
ATOM 520 N N . TYR A 1 66 ? 2.449 -12.992 4.207 1 97.38 66 TYR A N 1
ATOM 521 C CA . TYR A 1 66 ? 1.134 -12.375 4.305 1 97.38 66 TYR A CA 1
ATOM 522 C C . TYR A 1 66 ? 0.651 -12.336 5.75 1 97.38 66 TYR A C 1
ATOM 524 O O . TYR A 1 66 ? 0.829 -13.305 6.496 1 97.38 66 TYR A O 1
ATOM 532 N N . TRP A 1 67 ? 0.073 -11.219 6.066 1 97.19 67 TRP A N 1
ATOM 533 C CA . TRP A 1 67 ? -0.444 -11 7.41 1 97.19 67 TRP A CA 1
ATOM 534 C C . TRP A 1 67 ? -1.811 -11.648 7.586 1 97.19 67 TRP A C 1
ATOM 536 O O . TRP A 1 67 ? -2.68 -11.523 6.719 1 97.19 67 TRP A O 1
ATOM 546 N N . GLY A 1 68 ? -1.937 -12.383 8.695 1 95.25 68 GLY A N 1
ATOM 547 C CA . GLY A 1 68 ? -3.219 -12.977 9.039 1 95.25 68 GLY A CA 1
ATOM 548 C C . GLY A 1 68 ? -3.709 -12.586 10.422 1 95.25 68 GLY A C 1
ATOM 549 O O . GLY A 1 68 ? -2.967 -11.984 11.203 1 95.25 68 GLY A O 1
ATOM 550 N N . ASP A 1 69 ? -4.957 -12.789 10.68 1 92.56 69 ASP A N 1
ATOM 551 C CA . ASP A 1 69 ? -5.586 -12.57 11.977 1 92.56 69 ASP A CA 1
ATOM 552 C C . ASP A 1 69 ? -5.504 -11.102 12.383 1 92.56 69 ASP A C 1
ATOM 554 O O . ASP A 1 69 ? -4.57 -10.695 13.086 1 92.56 69 ASP A O 1
ATOM 558 N N . ASN A 1 70 ? -6.453 -10.32 12.086 1 95.19 70 ASN A N 1
ATOM 559 C CA . ASN A 1 70 ? -6.465 -8.883 12.336 1 95.19 70 ASN A CA 1
ATOM 560 C C . ASN A 1 70 ? -7.082 -8.555 13.688 1 95.19 70 ASN A C 1
ATOM 562 O O . ASN A 1 70 ? -7.293 -7.383 14.008 1 95.19 70 ASN A O 1
ATOM 566 N N . ARG A 1 71 ? -7.391 -9.562 14.594 1 96.69 71 ARG A N 1
ATOM 567 C CA . ARG A 1 71 ? -8.133 -9.305 15.828 1 96.69 71 ARG A CA 1
ATOM 568 C C . ARG A 1 71 ? -7.371 -8.344 16.734 1 96.69 71 ARG A C 1
ATOM 570 O O . ARG A 1 71 ? -7.945 -7.367 17.219 1 96.69 71 ARG A O 1
ATOM 577 N N . ALA A 1 72 ? -6.062 -8.562 16.891 1 97.88 72 ALA A N 1
ATOM 578 C CA . ALA A 1 72 ? -5.258 -7.688 17.75 1 97.88 72 ALA A CA 1
ATOM 579 C C . ALA A 1 72 ? -5.145 -6.289 17.141 1 97.88 72 ALA A C 1
ATOM 581 O O . ALA A 1 72 ? -5.184 -5.289 17.859 1 97.88 72 ALA A O 1
ATOM 582 N N . TYR A 1 73 ? -5.012 -6.223 15.844 1 98.38 73 TYR A N 1
ATOM 583 C CA . TYR A 1 73 ? -4.906 -4.957 15.125 1 98.38 73 TYR A CA 1
ATOM 584 C C . TYR A 1 73 ? -6.176 -4.129 15.289 1 98.38 73 TYR A C 1
ATOM 586 O O . TYR A 1 73 ? -6.121 -2.967 15.695 1 98.38 73 TYR A O 1
ATOM 594 N N . ASN A 1 74 ? -7.324 -4.695 14.992 1 98.69 74 ASN A N 1
ATOM 595 C CA . ASN A 1 74 ? -8.609 -4.016 15.133 1 98.69 74 ASN A CA 1
ATOM 596 C C . ASN A 1 74 ? -8.867 -3.619 16.578 1 98.69 74 ASN A C 1
ATOM 598 O O . ASN A 1 74 ? -9.391 -2.531 16.844 1 98.69 74 ASN A O 1
ATOM 602 N N . ALA A 1 75 ? -8.508 -4.504 17.5 1 98.75 75 ALA A N 1
ATOM 603 C CA . ALA A 1 75 ? -8.695 -4.215 18.906 1 98.75 75 ALA A CA 1
ATOM 604 C C . ALA A 1 75 ? -7.887 -2.996 19.344 1 98.75 75 ALA A C 1
ATOM 606 O O . ALA A 1 75 ? -8.344 -2.186 20.141 1 98.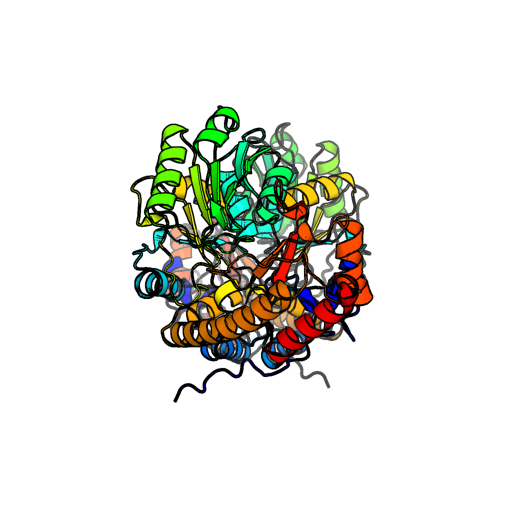75 75 ALA A O 1
ATOM 607 N N . ALA A 1 76 ? -6.688 -2.898 18.844 1 98.88 76 ALA A N 1
ATOM 608 C CA . ALA A 1 76 ? -5.836 -1.757 19.156 1 98.88 76 ALA A CA 1
ATOM 609 C C . ALA A 1 76 ? -6.457 -0.453 18.672 1 98.88 76 ALA A C 1
ATOM 611 O O . ALA A 1 76 ? -6.465 0.549 19.391 1 98.88 76 ALA A O 1
ATOM 612 N N . ILE A 1 77 ? -6.984 -0.454 17.453 1 98.94 77 ILE A N 1
ATOM 613 C CA . ILE A 1 77 ? -7.645 0.726 16.906 1 98.94 77 ILE A CA 1
ATOM 614 C C . ILE A 1 77 ? -8.844 1.1 17.781 1 98.94 77 ILE A C 1
ATOM 616 O O . ILE A 1 77 ? -9.008 2.264 18.156 1 98.94 77 ILE A O 1
ATOM 620 N N . ARG A 1 78 ? -9.641 0.123 18.078 1 98.88 78 ARG A N 1
ATOM 621 C CA . ARG A 1 78 ? -10.836 0.362 18.891 1 98.88 78 ARG A CA 1
ATOM 622 C C . ARG A 1 78 ? -10.469 0.897 20.266 1 98.88 78 ARG A C 1
ATOM 624 O O . ARG A 1 78 ? -11.109 1.815 20.781 1 98.88 78 ARG A O 1
ATOM 631 N N . TRP A 1 79 ? -9.453 0.317 20.875 1 98.88 79 TRP A N 1
ATOM 632 C CA . TRP A 1 79 ? -8.992 0.776 22.172 1 98.88 79 TRP A CA 1
ATOM 633 C C . TRP A 1 79 ? -8.562 2.238 22.109 1 98.88 79 TRP A C 1
ATOM 635 O O . TRP A 1 79 ? -8.93 3.035 22.984 1 98.88 79 TRP A O 1
ATOM 645 N N . TRP A 1 80 ? -7.805 2.58 21.156 1 98.94 80 TRP A N 1
ATOM 646 C CA . TRP A 1 80 ? -7.285 3.938 21.031 1 98.94 80 TRP A CA 1
ATOM 647 C C . TRP A 1 80 ? -8.422 4.945 20.875 1 98.94 80 TRP A C 1
ATOM 649 O O . TRP A 1 80 ? -8.43 5.984 21.547 1 98.94 80 TRP A O 1
ATOM 659 N N . MET A 1 81 ? -9.359 4.66 19.922 1 98.94 81 MET A N 1
ATOM 660 C CA . MET A 1 81 ? -10.477 5.57 19.672 1 98.94 81 MET A CA 1
ATOM 661 C C . MET A 1 81 ? -11.336 5.723 20.922 1 98.94 81 MET A C 1
ATOM 663 O O . MET A 1 81 ? -11.805 6.82 21.234 1 98.94 81 MET A O 1
ATOM 667 N N . ALA A 1 82 ? -11.5 4.68 21.641 1 98.75 82 ALA A N 1
ATOM 668 C CA . ALA A 1 82 ? -12.297 4.73 22.859 1 98.75 82 ALA A CA 1
ATOM 669 C C . ALA A 1 82 ? -11.578 5.504 23.953 1 98.75 82 ALA A C 1
ATOM 671 O O . ALA A 1 82 ? -12.172 6.367 24.609 1 98.75 82 ALA A O 1
ATOM 672 N N . ASN A 1 83 ? -10.32 5.227 24.172 1 98.56 83 ASN A N 1
ATOM 673 C CA . ASN A 1 83 ? -9.609 5.711 25.344 1 98.56 83 ASN A CA 1
ATOM 674 C C . ASN A 1 83 ? -9.039 7.109 25.125 1 98.56 83 ASN A C 1
ATOM 676 O O . ASN A 1 83 ? -8.93 7.898 26.062 1 98.56 83 ASN A O 1
ATOM 680 N N . ARG A 1 84 ? -8.656 7.453 23.906 1 98.31 84 ARG A N 1
ATOM 681 C CA . ARG A 1 84 ? -8.031 8.742 23.641 1 98.31 84 ARG A CA 1
ATOM 682 C C . ARG A 1 84 ? -9.047 9.742 23.094 1 98.31 84 ARG A C 1
ATOM 684 O O . ARG A 1 84 ? -8.883 10.953 23.266 1 98.31 84 ARG A O 1
ATOM 691 N N . HIS A 1 85 ? -10.148 9.188 22.484 1 98.5 85 HIS A N 1
ATOM 692 C CA . HIS A 1 85 ? -11.016 10.102 21.734 1 98.5 85 HIS A CA 1
ATOM 693 C C . HIS A 1 85 ? -12.477 9.914 22.125 1 98.5 85 HIS A C 1
ATOM 695 O O . HIS A 1 85 ? -13.359 10.594 21.594 1 98.5 85 HIS A O 1
ATOM 701 N N . GLY A 1 86 ? -12.773 8.984 23.062 1 98.38 86 GLY A N 1
ATOM 702 C CA . GLY A 1 86 ? -14.141 8.781 23.516 1 98.38 86 GLY A CA 1
ATOM 703 C C . GLY A 1 86 ? -15.078 8.32 22.422 1 98.38 86 GLY A C 1
ATOM 704 O O . GLY A 1 86 ? -16.25 8.703 22.406 1 98.38 86 GLY A O 1
ATOM 705 N N . TRP A 1 87 ? -14.609 7.66 21.453 1 98.69 87 TRP A N 1
ATOM 706 C CA . TRP A 1 87 ? -15.391 7.199 20.312 1 98.69 87 TRP A CA 1
ATOM 707 C C . TRP A 1 87 ? -15.406 5.676 20.234 1 98.69 87 TRP A C 1
ATOM 709 O O . TRP A 1 87 ? -14.352 5.047 20.125 1 98.69 87 TRP A O 1
ATOM 719 N N . GLN A 1 88 ? -16.531 5.059 20.344 1 98.56 88 GLN A N 1
ATOM 720 C CA . GLN A 1 88 ? -16.672 3.609 20.25 1 98.56 88 GLN A CA 1
ATOM 721 C C . GLN A 1 88 ? -16.781 3.15 18.797 1 98.56 88 GLN A C 1
ATOM 723 O O . GLN A 1 88 ? -17.641 3.613 18.062 1 98.56 88 GLN A O 1
ATOM 728 N N . VAL A 1 89 ? -15.898 2.316 18.422 1 98.75 89 VAL A N 1
ATOM 729 C CA . VAL A 1 89 ? -15.797 1.813 17.062 1 98.75 89 VAL A CA 1
ATOM 730 C C . VAL A 1 89 ? -16.031 0.305 17.047 1 98.75 89 VAL A C 1
ATOM 732 O O . VAL A 1 89 ? -15.555 -0.413 17.922 1 98.75 89 VAL A O 1
ATOM 735 N N . GLU A 1 90 ? -16.766 -0.184 16.094 1 98.69 90 GLU A N 1
ATOM 736 C CA . GLU A 1 90 ? -16.953 -1.622 15.93 1 98.69 90 GLU A CA 1
ATOM 737 C C . GLU A 1 90 ? -15.906 -2.213 14.992 1 98.69 90 GLU A C 1
ATOM 739 O O . GLU A 1 90 ? -15.367 -1.509 14.141 1 98.69 90 GLU A O 1
ATOM 744 N N . ASP A 1 91 ? -15.742 -3.502 15.172 1 98.25 91 ASP A N 1
ATOM 745 C CA . ASP A 1 91 ? -14.688 -4.207 14.453 1 98.25 91 ASP A CA 1
ATOM 746 C C . ASP A 1 91 ? -14.914 -4.148 12.945 1 98.25 91 ASP A C 1
ATOM 748 O O . ASP A 1 91 ? -13.984 -3.84 12.188 1 98.25 91 ASP A O 1
ATOM 752 N N . ASP A 1 92 ? -16.094 -4.344 12.477 1 97.75 92 ASP A N 1
ATOM 753 C CA . ASP A 1 92 ? -16.375 -4.492 11.055 1 97.75 92 ASP A CA 1
ATOM 754 C C . ASP A 1 92 ? -16.484 -3.133 10.375 1 97.75 92 ASP A C 1
ATOM 756 O O . ASP A 1 92 ? -16.672 -3.057 9.156 1 97.75 92 ASP A O 1
ATOM 760 N N . TRP A 1 93 ? -16.344 -1.982 11.18 1 98.88 93 TRP A N 1
ATOM 761 C CA . TRP A 1 93 ? -16.359 -0.642 10.602 1 98.88 93 TRP A CA 1
ATOM 762 C C . TRP A 1 93 ? -15.008 -0.301 9.992 1 98.88 93 TRP A C 1
ATOM 764 O O . TRP A 1 93 ? -14.891 0.657 9.227 1 98.88 93 TRP A O 1
ATOM 774 N N . ILE A 1 94 ? -13.984 -1.079 10.312 1 98.94 94 ILE A N 1
ATOM 775 C CA . ILE A 1 94 ? -12.609 -0.631 10.117 1 98.94 94 ILE A CA 1
ATOM 776 C C . ILE A 1 94 ? -12.078 -1.17 8.797 1 98.94 94 ILE A C 1
ATOM 778 O O . ILE A 1 94 ? -12.102 -2.379 8.555 1 98.94 94 ILE A O 1
ATOM 782 N N . PHE A 1 95 ? -11.633 -0.307 7.902 1 98.81 95 PHE A N 1
ATOM 783 C CA . PHE A 1 95 ? -10.844 -0.614 6.719 1 98.81 95 PHE A CA 1
ATOM 784 C C . PHE A 1 95 ? -9.422 -0.078 6.859 1 98.81 95 PHE A C 1
ATOM 786 O O . PHE A 1 95 ? -9.203 0.97 7.469 1 98.81 95 PHE A O 1
ATOM 793 N N . THR A 1 96 ? -8.453 -0.763 6.371 1 98.69 96 THR A N 1
ATOM 794 C CA . THR A 1 96 ? -7.07 -0.299 6.344 1 98.69 96 THR A CA 1
ATOM 795 C C . THR A 1 96 ? -6.645 0.049 4.922 1 98.69 96 THR A C 1
ATOM 797 O O . THR A 1 96 ? -6.691 -0.799 4.027 1 98.69 96 THR A O 1
ATOM 800 N N . THR A 1 97 ? -6.262 1.257 4.699 1 98.62 97 THR A N 1
ATOM 801 C CA . THR A 1 97 ? -5.824 1.752 3.4 1 98.62 97 THR A CA 1
ATOM 802 C C . THR A 1 97 ? -4.32 2.004 3.395 1 98.62 97 THR A C 1
ATOM 804 O O . THR A 1 97 ? -3.639 1.755 4.391 1 98.62 97 THR A O 1
ATOM 807 N N . HIS A 1 98 ? -3.803 2.426 2.27 1 98.19 98 HIS A N 1
ATOM 808 C CA . HIS A 1 98 ? -2.375 2.668 2.098 1 98.19 98 HIS A CA 1
ATOM 809 C C . HIS A 1 98 ? -2.033 4.137 2.32 1 98.19 98 HIS A C 1
ATOM 811 O O . HIS A 1 98 ? -1.434 4.777 1.453 1 98.19 98 HIS A O 1
ATOM 817 N N . GLY A 1 99 ? -2.355 4.586 3.518 1 97.94 99 GLY A N 1
ATOM 818 C CA . GLY A 1 99 ? -2.336 5.996 3.873 1 97.94 99 GLY A CA 1
ATOM 819 C C . GLY A 1 99 ? -3.658 6.691 3.621 1 97.94 99 GLY A C 1
ATOM 820 O O . GLY A 1 99 ? -4.57 6.109 3.033 1 97.94 99 GLY A O 1
ATOM 821 N N . LEU A 1 100 ? -3.709 7.902 4.098 1 98.56 100 LEU A N 1
ATOM 822 C CA . LEU A 1 100 ? -5.027 8.523 4.047 1 98.56 100 LEU A CA 1
ATOM 823 C C . LEU A 1 100 ? -5.191 9.359 2.779 1 98.56 100 LEU A C 1
ATOM 825 O O . LEU A 1 100 ? -6.309 9.734 2.418 1 98.56 100 LEU A O 1
ATOM 829 N N . VAL A 1 101 ? -4.059 9.672 2.088 1 98.56 101 VAL A N 1
ATOM 830 C CA . VAL A 1 101 ? -4.25 10.195 0.738 1 98.56 101 VAL A CA 1
ATOM 831 C C . VAL A 1 101 ? -4.953 9.148 -0.125 1 98.56 101 VAL A C 1
ATOM 833 O O . VAL A 1 101 ? -5.898 9.461 -0.848 1 98.56 101 VAL A O 1
ATOM 836 N N . ASN A 1 102 ? -4.516 7.898 0.011 1 98.75 102 ASN A N 1
ATOM 837 C CA . ASN A 1 102 ? -5.223 6.805 -0.649 1 98.75 102 ASN A CA 1
ATOM 838 C C . ASN A 1 102 ? -6.641 6.648 -0.11 1 98.75 102 ASN A C 1
ATOM 840 O O . ASN A 1 102 ? -7.578 6.418 -0.875 1 98.75 102 ASN A O 1
ATOM 844 N N . GLY A 1 103 ? -6.797 6.688 1.232 1 98.88 103 GLY A N 1
ATOM 845 C CA . GLY A 1 103 ? -8.133 6.637 1.805 1 98.88 103 GLY A CA 1
ATOM 846 C C . GLY A 1 103 ? -9.078 7.66 1.207 1 98.88 103 GLY A C 1
ATOM 847 O O . GLY A 1 103 ? -10.219 7.336 0.862 1 98.88 103 GLY A O 1
ATOM 848 N N . THR A 1 104 ? -8.602 8.883 1.07 1 98.88 104 THR A N 1
ATOM 849 C CA . THR A 1 104 ? -9.375 9.953 0.457 1 98.88 104 THR A CA 1
ATOM 850 C C . THR A 1 104 ? -9.727 9.609 -0.987 1 98.88 104 THR A C 1
ATOM 852 O O . THR A 1 104 ? -10.867 9.789 -1.411 1 98.88 104 THR A O 1
ATOM 855 N N . ALA A 1 105 ? -8.758 9.141 -1.682 1 98.88 105 ALA A N 1
ATOM 856 C CA . ALA A 1 105 ? -8.961 8.789 -3.084 1 98.88 105 ALA A CA 1
ATOM 857 C C . ALA A 1 105 ? -10.023 7.707 -3.227 1 98.88 105 ALA A C 1
ATOM 859 O O . ALA A 1 105 ? -10.867 7.77 -4.129 1 98.88 105 ALA A O 1
ATOM 860 N N . VAL A 1 106 ? -9.961 6.68 -2.346 1 98.88 106 VAL A N 1
ATOM 861 C CA . VAL A 1 106 ? -10.938 5.602 -2.396 1 98.88 106 VAL A CA 1
ATOM 862 C C . VAL A 1 106 ? -12.328 6.152 -2.082 1 98.88 106 VAL A C 1
ATOM 864 O O . VAL A 1 106 ? -13.32 5.723 -2.676 1 98.88 106 VAL A O 1
ATOM 867 N N . CYS A 1 107 ? -12.422 7.098 -1.152 1 98.94 107 CYS A N 1
ATOM 868 C CA . CYS A 1 107 ? -13.695 7.75 -0.875 1 98.94 107 CYS A CA 1
ATOM 869 C C . CYS A 1 107 ? -14.219 8.461 -2.115 1 98.94 107 CYS A C 1
ATOM 871 O O . CYS A 1 107 ? -15.398 8.328 -2.455 1 98.94 107 CYS A O 1
ATOM 873 N N . VAL A 1 108 ? -13.352 9.211 -2.801 1 98.88 108 VAL A N 1
ATOM 874 C CA . VAL A 1 108 ? -13.75 9.914 -4.016 1 98.88 108 VAL A CA 1
ATOM 875 C C . VAL A 1 108 ? -14.289 8.922 -5.039 1 98.88 108 VAL A C 1
ATOM 877 O O . VAL A 1 108 ? -15.352 9.148 -5.633 1 98.88 108 VAL A O 1
ATOM 880 N N . ASP A 1 109 ? -13.672 7.797 -5.168 1 98.44 109 ASP A N 1
ATOM 881 C CA . ASP A 1 109 ? -14.07 6.777 -6.137 1 98.44 109 ASP A CA 1
ATOM 882 C C . ASP A 1 109 ? -15.391 6.125 -5.727 1 98.44 109 ASP A C 1
ATOM 884 O O . ASP A 1 109 ? -16.219 5.816 -6.578 1 98.44 109 ASP A O 1
ATOM 888 N N . ALA A 1 110 ? -15.508 5.879 -4.492 1 98.75 110 ALA A N 1
ATOM 889 C CA . ALA A 1 110 ? -16.641 5.113 -3.99 1 98.75 110 ALA A CA 1
ATOM 890 C C . ALA A 1 110 ? -17.922 5.957 -3.979 1 98.75 110 ALA A C 1
ATOM 892 O O . ALA A 1 110 ? -19.016 5.441 -4.191 1 98.75 110 ALA A O 1
ATOM 893 N N . PHE A 1 111 ? -17.734 7.293 -3.742 1 98.88 111 PHE A N 1
ATOM 894 C CA . PHE A 1 111 ? -18.922 8.047 -3.357 1 98.88 111 PHE A CA 1
ATOM 895 C C . PHE A 1 111 ? -19.25 9.109 -4.395 1 98.88 111 PHE A C 1
ATOM 897 O O . PHE A 1 111 ? -20.25 9.82 -4.273 1 98.88 111 PHE A O 1
ATOM 904 N N . THR A 1 112 ? -18.422 9.305 -5.383 1 98.69 112 THR A N 1
ATOM 905 C CA . THR A 1 112 ? -18.672 10.289 -6.43 1 98.69 112 THR A CA 1
ATOM 906 C C . THR A 1 112 ? -18.438 9.688 -7.809 1 98.69 112 THR A C 1
ATOM 908 O O . THR A 1 112 ? -18.031 8.523 -7.922 1 98.69 112 THR A O 1
ATOM 911 N N . ARG A 1 113 ? -18.781 10.398 -8.828 1 97.94 113 ARG A N 1
ATOM 912 C CA . ARG A 1 113 ? -18.562 10.062 -10.227 1 97.94 113 ARG A CA 1
ATOM 913 C C . ARG A 1 113 ? -17.797 11.172 -10.945 1 97.94 113 ARG A C 1
ATOM 915 O O . ARG A 1 113 ? -17.797 12.32 -10.492 1 97.94 113 ARG A O 1
ATOM 922 N N . PRO A 1 114 ? -17.109 10.781 -12.039 1 97.44 114 PRO A N 1
ATOM 923 C CA . PRO A 1 114 ? -16.469 11.844 -12.812 1 97.44 114 PRO A CA 1
ATOM 924 C C . PRO A 1 114 ? -17.406 13.008 -13.109 1 97.44 114 PRO A C 1
ATOM 926 O O . PRO A 1 114 ? -18.562 12.797 -13.469 1 97.44 114 PRO A O 1
ATOM 929 N N . GLY A 1 115 ? -16.875 14.211 -12.875 1 98.25 115 GLY A N 1
ATOM 930 C CA . GLY A 1 115 ? -17.688 15.398 -13.102 1 98.25 115 GLY A CA 1
ATOM 931 C C . GLY A 1 115 ? -18.344 15.93 -11.836 1 98.25 115 GLY A C 1
ATOM 932 O O . GLY A 1 115 ? -18.734 17.094 -11.773 1 98.25 115 GLY A O 1
ATOM 933 N N . ASP A 1 116 ? -18.469 15.109 -10.789 1 98.81 116 ASP A N 1
ATOM 934 C CA . ASP A 1 116 ? -19.047 15.547 -9.523 1 98.81 116 ASP A CA 1
ATOM 935 C C . ASP A 1 116 ? -18.109 16.516 -8.797 1 98.81 116 ASP A C 1
ATOM 937 O O . ASP A 1 116 ? -16.891 16.484 -9 1 98.81 116 ASP A O 1
ATOM 941 N N . GLY A 1 117 ? -18.703 17.406 -8 1 98.75 117 GLY A N 1
ATOM 942 C CA . GLY A 1 117 ? -17.922 18.297 -7.156 1 98.75 117 GLY A CA 1
ATOM 943 C C . GLY A 1 117 ? -17.609 17.703 -5.797 1 98.75 117 GLY A C 1
ATOM 944 O O . GLY A 1 117 ? -18.422 16.984 -5.219 1 98.75 117 GLY A O 1
ATOM 945 N N . VAL A 1 118 ? -16.453 17.953 -5.324 1 98.94 118 VAL A N 1
ATOM 946 C CA . VAL A 1 118 ? -16.031 17.641 -3.963 1 98.94 118 VAL A CA 1
ATOM 947 C C . VAL A 1 118 ? -15.648 18.938 -3.24 1 98.94 118 VAL A C 1
ATOM 949 O O . VAL A 1 118 ? -14.773 19.672 -3.699 1 98.94 118 VAL A O 1
ATOM 952 N N . VAL A 1 119 ? -16.281 19.172 -2.127 1 98.88 119 VAL A N 1
ATOM 953 C CA . VAL A 1 119 ? -16.125 20.422 -1.394 1 98.88 119 VAL A CA 1
ATOM 954 C C . VAL A 1 119 ? -14.898 20.359 -0.493 1 98.88 119 VAL A C 1
ATOM 956 O O . VAL A 1 119 ? -14.734 19.406 0.271 1 98.88 119 VAL A O 1
ATOM 959 N N . LEU A 1 120 ? -14.078 21.328 -0.622 1 98.81 120 LEU A N 1
ATOM 960 C CA . LEU A 1 120 ? -12.938 21.547 0.266 1 98.81 120 LEU A CA 1
ATOM 961 C C . LEU A 1 120 ? -13.031 22.906 0.941 1 98.81 120 LEU A C 1
ATOM 963 O O . LEU A 1 120 ? -13.43 23.891 0.313 1 98.81 120 LEU A O 1
ATOM 967 N N . MET A 1 121 ? -12.664 22.984 2.178 1 98.44 121 MET A N 1
ATOM 968 C CA . MET A 1 121 ? -12.547 24.25 2.904 1 98.44 121 MET A CA 1
ATOM 969 C C . MET A 1 121 ? -11.117 24.766 2.84 1 98.44 121 MET A C 1
ATOM 971 O O . MET A 1 121 ? -10.258 24.359 3.621 1 98.44 121 MET A O 1
ATOM 975 N N . THR A 1 122 ? -10.852 25.703 1.994 1 98.5 122 THR A N 1
ATOM 976 C CA . THR A 1 122 ? -9.5 26.125 1.653 1 98.5 122 THR A CA 1
ATOM 977 C C . THR A 1 122 ? -9.094 27.359 2.463 1 98.5 122 THR A C 1
ATOM 979 O O . THR A 1 122 ? -9.953 28.156 2.846 1 98.5 122 THR A O 1
ATOM 982 N N . PRO A 1 123 ? -7.781 27.594 2.705 1 98.5 123 PRO A N 1
ATOM 983 C CA . PRO A 1 123 ? -6.703 26.672 2.359 1 98.5 123 PRO A CA 1
ATOM 984 C C . PRO A 1 123 ? -6.75 25.375 3.174 1 98.5 123 PRO A C 1
ATOM 986 O O . PRO A 1 123 ? -7.18 25.391 4.328 1 98.5 123 PRO A O 1
ATOM 989 N N . VAL A 1 124 ? -6.402 24.297 2.51 1 98.75 124 VAL A N 1
ATOM 990 C CA . VAL A 1 124 ? -6.434 23 3.172 1 98.75 124 VAL A CA 1
ATOM 991 C C . VAL A 1 124 ? -5.363 22.078 2.572 1 98.75 124 VAL A C 1
ATOM 993 O O . VAL A 1 124 ? -4.77 22.406 1.543 1 98.75 124 VAL A O 1
ATOM 996 N N . TYR A 1 125 ? -5.074 21.062 3.26 1 98.38 125 TYR A N 1
ATOM 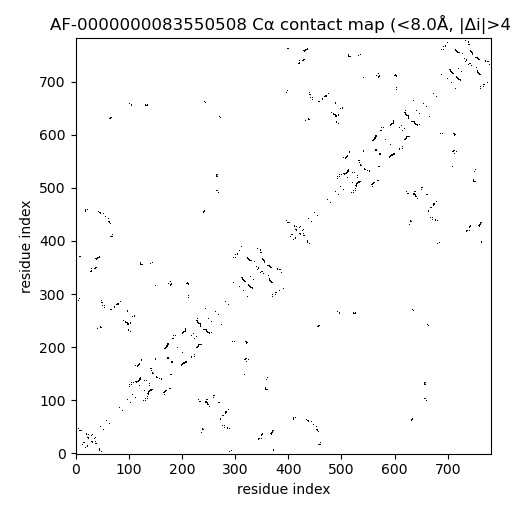997 C CA . TYR A 1 125 ? -4.043 20.109 2.852 1 98.38 125 TYR A CA 1
ATOM 998 C C . TYR A 1 125 ? -4.125 19.828 1.356 1 98.38 125 TYR A C 1
ATOM 1000 O O . TYR A 1 125 ? -5.156 19.375 0.857 1 98.38 125 TYR A O 1
ATOM 1008 N N . HIS A 1 126 ? -3.078 19.906 0.617 1 96.69 126 HIS A N 1
ATOM 1009 C CA . HIS A 1 126 ? -3.02 20.031 -0.834 1 96.69 126 HIS A CA 1
ATOM 1010 C C . HIS A 1 126 ? -3.314 18.703 -1.519 1 96.69 126 HIS A C 1
ATOM 1012 O O . HIS A 1 126 ? -3.805 18.672 -2.65 1 96.69 126 HIS A O 1
ATOM 1018 N N . ALA A 1 127 ? -3.051 17.609 -0.853 1 96.62 127 ALA A N 1
ATOM 1019 C CA . ALA A 1 127 ? -3.23 16.312 -1.492 1 96.62 127 ALA A CA 1
ATOM 1020 C C . ALA A 1 127 ? -4.699 16.047 -1.799 1 96.62 127 ALA A C 1
ATOM 1022 O O . ALA A 1 127 ? -5.023 15.297 -2.721 1 96.62 127 ALA A O 1
ATOM 1023 N N . PHE A 1 128 ? -5.613 16.672 -1.028 1 98.62 128 PHE A N 1
ATOM 1024 C CA . PHE A 1 128 ? -7.035 16.5 -1.301 1 98.62 128 PHE A CA 1
ATOM 1025 C C . PHE A 1 128 ? -7.371 16.938 -2.719 1 98.62 128 PHE A C 1
ATOM 1027 O O . PHE A 1 128 ? -7.891 16.156 -3.514 1 98.62 128 PHE A O 1
ATOM 1034 N N . ALA A 1 129 ? -6.996 18.172 -3.023 1 98.69 129 ALA A N 1
ATOM 1035 C CA . ALA A 1 129 ? -7.293 18.719 -4.348 1 98.69 129 ALA A CA 1
ATOM 1036 C C . ALA A 1 129 ? -6.609 17.891 -5.438 1 98.69 129 ALA A C 1
ATOM 1038 O O . ALA A 1 129 ? -7.176 17.672 -6.512 1 98.69 129 ALA A O 1
ATOM 1039 N N . ARG A 1 130 ? -5.434 17.484 -5.152 1 98.06 130 ARG A N 1
ATOM 1040 C CA . ARG A 1 130 ? -4.652 16.719 -6.129 1 98.06 130 ARG A CA 1
ATOM 1041 C C . ARG A 1 130 ? -5.371 15.445 -6.535 1 98.06 130 ARG A C 1
ATOM 1043 O O . ARG A 1 130 ? -5.539 15.172 -7.727 1 98.06 130 ARG A O 1
ATOM 1050 N N . VAL A 1 131 ? -5.848 14.625 -5.57 1 98.44 131 VAL A N 1
ATOM 1051 C CA . VAL A 1 131 ? -6.477 13.344 -5.895 1 98.44 131 VAL A CA 1
ATOM 1052 C C . VAL A 1 131 ? -7.844 13.586 -6.523 1 98.44 131 VAL A C 1
ATOM 1054 O O . VAL A 1 131 ? -8.273 12.828 -7.402 1 98.44 131 VAL A O 1
ATOM 1057 N N . ILE A 1 132 ? -8.578 14.617 -6.086 1 98.81 132 ILE A N 1
ATOM 1058 C CA . ILE A 1 132 ? -9.883 14.953 -6.641 1 98.81 132 ILE A CA 1
ATOM 1059 C C . ILE A 1 132 ? -9.742 15.266 -8.133 1 98.81 132 ILE A C 1
ATOM 1061 O O . ILE A 1 132 ? -10.453 14.688 -8.961 1 98.81 132 ILE A O 1
ATOM 1065 N N . ARG A 1 133 ? -8.773 16.156 -8.492 1 98.75 133 ARG A N 1
ATOM 1066 C CA . ARG A 1 133 ? -8.57 16.547 -9.883 1 98.75 133 ARG A CA 1
ATOM 1067 C C . ARG A 1 133 ? -8.086 15.383 -10.727 1 98.75 133 ARG A C 1
ATOM 1069 O O . ARG A 1 133 ? -8.555 15.18 -11.844 1 98.75 133 ARG A O 1
ATOM 1076 N N . ALA A 1 134 ? -7.188 14.617 -10.156 1 98.62 134 ALA A N 1
ATOM 1077 C CA . ALA A 1 134 ? -6.645 13.469 -10.883 1 98.62 134 ALA A CA 1
ATOM 1078 C C . ALA A 1 134 ? -7.73 12.438 -11.172 1 98.62 134 ALA A C 1
ATOM 1080 O O . ALA A 1 134 ? -7.664 11.727 -12.172 1 98.62 134 ALA A O 1
ATOM 1081 N N . ALA A 1 135 ? -8.75 12.383 -10.359 1 98.44 135 ALA A N 1
ATOM 1082 C CA . ALA A 1 135 ? -9.844 11.422 -10.516 1 98.44 135 ALA A CA 1
ATOM 1083 C C . ALA A 1 135 ? -10.93 11.969 -11.438 1 98.44 135 ALA A C 1
ATOM 1085 O O . ALA A 1 135 ? -11.969 11.328 -11.633 1 98.44 135 ALA A O 1
ATOM 1086 N N . GLY A 1 136 ? -10.719 13.164 -11.953 1 98.5 136 GLY A N 1
ATOM 1087 C CA . GLY A 1 136 ? -11.664 13.75 -12.891 1 98.5 136 GLY A CA 1
ATOM 1088 C C . GLY A 1 136 ? -12.875 14.367 -12.211 1 98.5 136 GLY A C 1
ATOM 1089 O O . GLY A 1 136 ? -13.953 14.453 -12.805 1 98.5 136 GLY A O 1
ATOM 1090 N N . ARG A 1 137 ? -12.773 14.609 -10.945 1 98.81 137 ARG A N 1
ATOM 1091 C CA . ARG A 1 137 ? -13.805 15.344 -10.219 1 98.81 137 ARG A CA 1
ATOM 1092 C C . ARG A 1 137 ? -13.469 16.828 -10.133 1 98.81 137 ARG A C 1
ATOM 1094 O O . ARG A 1 137 ? -12.352 17.234 -10.461 1 98.81 137 ARG A O 1
ATOM 1101 N N . LYS A 1 138 ? -14.414 17.625 -9.727 1 98.62 138 LYS A N 1
ATOM 1102 C CA . LYS A 1 138 ? -14.234 19.062 -9.594 1 98.62 138 LYS A CA 1
ATOM 1103 C C . LYS A 1 138 ? -14.008 19.469 -8.141 1 98.62 138 LYS A C 1
ATOM 1105 O O . LYS A 1 138 ? -14.727 19.016 -7.25 1 98.62 138 LYS A O 1
ATOM 1110 N N . VAL A 1 139 ? -13.008 20.234 -7.91 1 98.69 139 VAL A N 1
ATOM 1111 C CA . VAL A 1 139 ? -12.789 20.797 -6.582 1 98.69 139 VAL A CA 1
ATOM 1112 C C . VAL A 1 139 ? -13.688 22.016 -6.383 1 98.69 139 VAL A C 1
ATOM 1114 O O . VAL A 1 139 ? -13.617 22.984 -7.148 1 98.69 139 VAL A O 1
ATOM 1117 N N . VAL A 1 140 ? -14.523 21.969 -5.449 1 98.75 140 VAL A N 1
ATOM 1118 C CA . VAL A 1 140 ? -15.344 23.094 -5.047 1 98.75 140 VAL A CA 1
ATOM 1119 C C . VAL A 1 140 ? -14.727 23.766 -3.822 1 98.75 140 VAL A C 1
ATOM 1121 O O . VAL A 1 140 ? -14.914 23.312 -2.693 1 98.75 140 VAL A O 1
ATOM 1124 N N . GLU A 1 141 ? -14.078 24.859 -4.004 1 98.44 141 GLU A N 1
ATOM 1125 C CA . GLU A 1 141 ? -13.352 25.516 -2.924 1 98.44 141 GLU A CA 1
ATOM 1126 C C . GLU A 1 141 ? -14.258 26.469 -2.137 1 98.44 141 GLU A C 1
ATOM 1128 O O . GLU A 1 141 ? -14.805 27.422 -2.695 1 98.44 141 GLU A O 1
ATOM 1133 N N . CYS A 1 142 ? -14.391 26.203 -0.954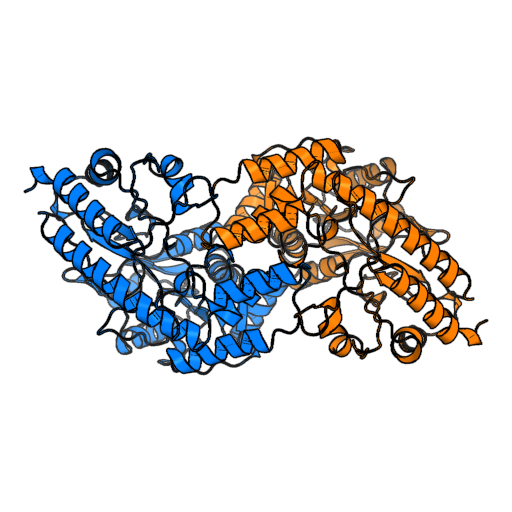 1 98.44 142 CYS A N 1
ATOM 1134 C CA . CYS A 1 142 ? -15.07 27.047 0.023 1 98.44 142 CYS A CA 1
ATOM 1135 C C . CYS A 1 142 ? -14.062 27.719 0.946 1 98.44 142 CYS A C 1
ATOM 1137 O O . CYS A 1 142 ? -13.641 27.141 1.947 1 98.44 142 CYS A O 1
ATOM 1139 N N . PRO A 1 143 ? -13.734 28.953 0.708 1 98 143 PRO A N 1
ATOM 1140 C CA . PRO A 1 143 ? -12.656 29.609 1.444 1 98 143 PRO A CA 1
ATOM 1141 C C . PRO A 1 143 ? -12.992 29.828 2.916 1 98 143 PRO A C 1
ATOM 1143 O O . PRO A 1 143 ? -14.109 30.25 3.238 1 98 143 PRO A O 1
ATOM 1146 N N . LEU A 1 144 ? -12.078 29.5 3.766 1 98.44 144 LEU A N 1
ATOM 1147 C CA . LEU A 1 144 ? -12.172 29.875 5.172 1 98.44 144 LEU A CA 1
ATOM 1148 C C . LEU A 1 144 ? -11.922 31.359 5.355 1 98.44 144 LEU A C 1
ATOM 1150 O O . LEU A 1 144 ? -11.102 31.953 4.648 1 98.44 144 LEU A O 1
ATOM 1154 N N . LYS A 1 145 ? -12.641 31.906 6.32 1 97.38 145 LYS A N 1
ATOM 1155 C CA . LYS A 1 145 ? -12.422 33.312 6.684 1 97.38 145 LYS A CA 1
ATOM 1156 C C . LYS A 1 145 ? -11.281 33.438 7.691 1 97.38 145 LYS A C 1
ATOM 1158 O O . LYS A 1 145 ? -11.227 32.688 8.68 1 97.38 145 LYS A O 1
ATOM 1163 N N . ASN A 1 146 ? -10.344 34.312 7.371 1 96.94 146 ASN A N 1
ATOM 1164 C CA . ASN A 1 146 ? -9.297 34.625 8.328 1 96.94 146 ASN A CA 1
ATOM 1165 C C . ASN A 1 146 ? -9.695 35.812 9.219 1 96.94 146 ASN A C 1
ATOM 1167 O O . ASN A 1 146 ? -9.719 36.938 8.773 1 96.94 146 ASN A O 1
ATOM 1171 N N . VAL A 1 147 ? -9.992 35.531 10.461 1 96.69 147 VAL A N 1
ATOM 1172 C CA . VAL A 1 147 ? -10.406 36.531 11.422 1 96.69 147 VAL A CA 1
ATOM 1173 C C . VAL A 1 147 ? -9.312 36.75 12.469 1 96.69 147 VAL A C 1
ATOM 1175 O O . VAL A 1 147 ? -9.172 35.938 13.398 1 96.69 147 VAL A O 1
ATOM 1178 N N . ASP A 1 148 ? -8.586 37.844 12.352 1 93.25 148 ASP A N 1
ATOM 1179 C CA . ASP A 1 148 ? -7.512 38.188 13.273 1 93.25 148 ASP A CA 1
ATOM 1180 C C . ASP A 1 148 ? -6.508 37.062 13.422 1 93.25 148 ASP A C 1
ATOM 1182 O O . ASP A 1 148 ? -6.148 36.656 14.539 1 93.25 148 ASP A O 1
ATOM 1186 N N . GLY A 1 149 ? -6.223 36.438 12.312 1 93.31 149 GLY A N 1
ATOM 1187 C CA . GLY A 1 149 ? -5.191 35.406 12.297 1 93.31 149 GLY A CA 1
ATOM 1188 C C . GLY A 1 149 ? -5.707 34.031 12.68 1 93.31 149 GLY A C 1
ATOM 1189 O O . GLY A 1 149 ? -4.93 33.156 13.047 1 93.31 149 GLY A O 1
ATOM 1190 N N . ARG A 1 150 ? -6.949 33.875 12.602 1 96.69 150 ARG A N 1
ATOM 1191 C CA . ARG A 1 150 ? -7.586 32.625 12.93 1 96.69 150 ARG A CA 1
ATOM 1192 C C . ARG A 1 150 ? -8.617 32.25 11.867 1 96.69 150 ARG A C 1
ATOM 1194 O O . ARG A 1 150 ? -9.477 33.062 11.516 1 96.69 150 ARG A O 1
ATOM 1201 N N . TYR A 1 151 ? -8.602 30.969 11.406 1 98.44 151 TYR A N 1
ATOM 1202 C CA . TYR A 1 151 ? -9.531 30.547 10.367 1 98.44 151 TYR A CA 1
ATOM 1203 C C . TYR A 1 151 ? -10.891 30.203 10.969 1 98.44 151 TYR A C 1
ATOM 1205 O O . TYR A 1 151 ? -10.977 29.578 12.031 1 98.44 151 TYR A O 1
ATOM 1213 N N . GLU A 1 152 ? -11.906 30.625 10.352 1 98.19 152 GLU A N 1
ATOM 1214 C CA . GLU A 1 152 ? -13.289 30.312 10.688 1 98.19 152 GLU A CA 1
ATOM 1215 C C . GLU A 1 152 ? -14.07 29.875 9.453 1 98.19 152 GLU A C 1
ATOM 1217 O O . GLU A 1 152 ? -13.789 30.312 8.336 1 98.19 152 GLU A O 1
ATOM 1222 N N . MET A 1 153 ? -14.992 29 9.688 1 98.25 153 MET A N 1
ATOM 1223 C CA . MET A 1 153 ? -15.867 28.578 8.594 1 98.25 153 MET A CA 1
ATOM 1224 C C . MET A 1 153 ? -16.922 29.625 8.312 1 98.25 153 MET A C 1
ATOM 1226 O O . MET A 1 153 ? -17.438 30.266 9.234 1 98.25 153 MET A O 1
ATOM 1230 N N . ASP A 1 154 ? -17.234 29.812 7.035 1 97.06 154 ASP A N 1
ATOM 1231 C CA . ASP A 1 154 ? -18.219 30.812 6.602 1 97.06 154 ASP A CA 1
ATOM 1232 C C . ASP A 1 154 ? -19.281 30.172 5.723 1 97.06 154 ASP A C 1
ATOM 1234 O O . ASP A 1 154 ? -19.312 30.375 4.508 1 97.06 154 ASP A O 1
ATOM 1238 N N . PHE A 1 155 ? -20.234 29.562 6.344 1 97.06 155 PHE A N 1
ATOM 1239 C CA . PHE A 1 155 ? -21.234 28.766 5.645 1 97.06 155 PHE A CA 1
ATOM 1240 C C . PHE A 1 155 ? -22.109 29.656 4.762 1 97.06 155 PHE A C 1
ATOM 1242 O O . PHE A 1 155 ? -22.547 29.234 3.689 1 97.06 155 PHE A O 1
ATOM 1249 N N . ASP A 1 156 ? -22.391 30.859 5.242 1 95.75 156 ASP A N 1
ATOM 1250 C CA . ASP A 1 156 ? -23.188 31.797 4.445 1 95.75 156 ASP A CA 1
ATOM 1251 C C . ASP A 1 156 ? -22.5 32.094 3.115 1 95.75 156 ASP A C 1
ATOM 1253 O O . ASP A 1 156 ? -23.156 32.094 2.066 1 95.75 156 ASP A O 1
ATOM 1257 N N . ALA A 1 157 ? -21.25 32.281 3.166 1 95.88 157 ALA A N 1
ATOM 1258 C CA . ALA A 1 157 ? -20.484 32.594 1.956 1 95.88 157 ALA A CA 1
ATOM 1259 C C . ALA A 1 157 ? -20.422 31.406 1.02 1 95.88 157 ALA A C 1
ATOM 1261 O O . ALA A 1 157 ? -20.234 31.547 -0.189 1 95.88 157 ALA A O 1
ATOM 1262 N N . TRP A 1 158 ? -20.578 30.188 1.534 1 96.94 158 TRP A N 1
ATOM 1263 C CA . TRP A 1 158 ? -20.422 28.969 0.758 1 96.94 158 TRP A CA 1
ATOM 1264 C C . TRP A 1 158 ? -21.703 28.609 0.016 1 96.94 158 TRP A C 1
ATOM 1266 O O . TRP A 1 158 ? -21.688 27.812 -0.92 1 96.94 158 TRP A O 1
ATOM 1276 N N . GLU A 1 159 ? -22.906 29.109 0.426 1 91.88 159 GLU A N 1
ATOM 1277 C CA . GLU A 1 159 ? -24.188 28.812 -0.182 1 91.88 159 GLU A CA 1
ATOM 1278 C C . GLU A 1 159 ? -24.172 29.094 -1.68 1 91.88 159 GLU A C 1
ATOM 1280 O O . GLU A 1 159 ? -24.766 28.344 -2.467 1 91.88 159 GLU A O 1
ATOM 1285 N N . GLY A 1 160 ? -23.547 30.141 -2.082 1 90.94 160 GLY A N 1
ATOM 1286 C CA . GLY A 1 160 ? -23.5 30.484 -3.494 1 90.94 160 GLY A CA 1
ATOM 1287 C C . GLY A 1 160 ? -22.406 29.75 -4.254 1 90.94 160 GLY A C 1
ATOM 1288 O O . GLY A 1 160 ? -22.422 29.719 -5.484 1 90.94 160 GLY A O 1
ATOM 1289 N N . ILE A 1 161 ? -21.594 29.047 -3.584 1 96.25 161 ILE A N 1
ATOM 1290 C CA . ILE A 1 161 ? -20.438 28.391 -4.18 1 96.25 161 ILE A CA 1
ATOM 1291 C C . ILE A 1 161 ? -20.75 26.922 -4.434 1 96.25 161 ILE A C 1
ATOM 1293 O O . ILE A 1 161 ? -20.422 26.391 -5.492 1 96.25 161 ILE A O 1
ATOM 1297 N N . VAL A 1 162 ? -21.438 26.312 -3.518 1 97.56 162 VAL A N 1
ATOM 1298 C CA . VAL A 1 162 ? -21.734 24.875 -3.578 1 97.56 162 VAL A CA 1
ATOM 1299 C C . VAL A 1 162 ? -23.031 24.656 -4.344 1 97.56 162 VAL A C 1
ATOM 1301 O O . VAL A 1 162 ? -24.109 25.031 -3.877 1 97.56 162 VAL A O 1
ATOM 1304 N N . ASP A 1 163 ? -22.953 24.078 -5.48 1 95.88 163 ASP A N 1
ATOM 1305 C CA . ASP A 1 163 ? -24.141 23.828 -6.293 1 95.88 163 ASP A CA 1
ATOM 1306 C C . ASP A 1 163 ? -24.5 22.344 -6.293 1 95.88 163 ASP A C 1
ATOM 1308 O O . ASP A 1 163 ? -23.969 21.562 -5.488 1 95.88 163 ASP A O 1
ATOM 1312 N N . ALA A 1 164 ? -25.391 22.031 -7.191 1 95.5 164 ALA A N 1
ATOM 1313 C CA . ALA A 1 164 ? -25.984 20.688 -7.18 1 95.5 164 ALA A CA 1
ATOM 1314 C C . ALA A 1 164 ? -24.984 19.641 -7.645 1 95.5 164 ALA A C 1
ATOM 1316 O O . ALA A 1 164 ? -25.203 18.438 -7.445 1 95.5 164 ALA A O 1
ATOM 1317 N N . SER A 1 165 ? -23.906 20.062 -8.172 1 97.06 165 SER A N 1
ATOM 1318 C CA . SER A 1 165 ? -22.906 19.109 -8.641 1 97.06 165 SER A CA 1
ATOM 1319 C C . SER A 1 165 ? -22.094 18.547 -7.48 1 97.06 165 SER A C 1
ATOM 1321 O O . SER A 1 165 ? -21.438 17.516 -7.625 1 97.06 165 SER A O 1
ATOM 1323 N N . ALA A 1 166 ? -22.047 19.203 -6.379 1 98.62 166 ALA A N 1
ATOM 1324 C CA . ALA A 1 166 ? -21.281 18.75 -5.215 1 98.62 166 ALA A CA 1
ATOM 1325 C C . ALA A 1 166 ? -21.906 17.484 -4.621 1 98.62 166 ALA A C 1
ATOM 1327 O O . ALA A 1 166 ? -23.125 17.391 -4.465 1 98.62 166 ALA A O 1
ATOM 1328 N N . LYS A 1 167 ? -21.016 16.469 -4.352 1 98.88 167 LYS A N 1
ATOM 1329 C CA . LYS A 1 167 ? -21.531 15.195 -3.85 1 98.88 167 LYS A CA 1
ATOM 1330 C C . LYS A 1 167 ? -20.812 14.789 -2.561 1 98.88 167 LYS A C 1
ATOM 1332 O O . LYS A 1 167 ? -21.281 13.906 -1.835 1 98.88 167 LYS A O 1
ATOM 1337 N N . MET A 1 168 ? -19.75 15.352 -2.24 1 98.94 168 MET A N 1
ATOM 1338 C CA . MET A 1 168 ? -18.922 14.969 -1.1 1 98.94 168 MET A CA 1
ATOM 1339 C C . MET A 1 168 ? -18.234 16.188 -0.491 1 98.94 168 MET A C 1
ATOM 1341 O O . MET A 1 168 ? -17.953 17.156 -1.192 1 98.94 168 MET A O 1
ATOM 1345 N N . LEU A 1 169 ? -18.062 16.25 0.793 1 98.94 169 LEU A N 1
ATOM 1346 C CA . LEU A 1 169 ? -17.297 17.25 1.546 1 98.94 169 LEU A CA 1
ATOM 1347 C C . LEU A 1 169 ? -16.219 16.594 2.385 1 98.94 169 LEU A C 1
ATOM 1349 O O . LEU A 1 169 ? -16.469 15.586 3.053 1 98.94 169 LEU A O 1
ATOM 1353 N N . ILE A 1 170 ? -15.008 17.062 2.301 1 98.94 170 ILE A N 1
ATOM 1354 C CA . ILE A 1 170 ? -13.906 16.609 3.139 1 98.94 170 ILE A CA 1
ATOM 1355 C C . ILE A 1 170 ? -13.648 17.625 4.25 1 98.94 170 ILE A C 1
ATOM 1357 O O . ILE A 1 170 ? -13.273 18.766 3.977 1 98.94 170 ILE A O 1
ATOM 1361 N N . LEU A 1 171 ? -13.867 17.219 5.414 1 98.94 171 LEU A N 1
ATOM 1362 C CA . LEU A 1 171 ? -13.516 18 6.598 1 98.94 171 LEU A CA 1
ATOM 1363 C C . LEU A 1 171 ? -12.117 17.641 7.094 1 98.94 171 LEU A C 1
ATOM 1365 O O . LEU A 1 171 ? -11.828 16.469 7.34 1 98.94 171 LEU A O 1
ATOM 1369 N N . CYS A 1 172 ? -11.25 18.578 7.102 1 98.88 172 CYS A N 1
ATOM 1370 C CA . CYS A 1 172 ? -9.93 18.438 7.707 1 98.88 172 CYS A CA 1
ATOM 1371 C C . CYS A 1 172 ? -9.961 18.828 9.18 1 98.88 172 CYS A C 1
ATOM 1373 O O . CYS A 1 172 ? -10.094 20.016 9.508 1 98.88 172 CYS A O 1
ATOM 1375 N N . SER A 1 173 ? -9.828 17.859 10.102 1 98.81 173 SER A N 1
ATOM 1376 C CA . SER A 1 173 ? -10.031 18.094 11.531 1 98.81 173 SER A CA 1
ATOM 1377 C C . SER A 1 173 ? -9.094 17.25 12.375 1 98.81 173 SER A C 1
ATOM 1379 O O . SER A 1 173 ? -9.312 16.047 12.531 1 98.81 173 SER A O 1
ATOM 1381 N N . PRO A 1 174 ? -8.125 17.859 13.078 1 98.69 174 PRO A N 1
ATOM 1382 C CA . PRO A 1 174 ? -7.75 19.281 13.094 1 98.69 174 PRO A CA 1
ATOM 1383 C C . PRO A 1 174 ? -7.305 19.781 11.727 1 98.69 174 PRO A C 1
ATOM 1385 O O . PRO A 1 174 ? -6.977 18.984 10.844 1 98.69 174 PRO A O 1
ATOM 1388 N N . HIS A 1 175 ? -7.375 21.078 11.641 1 98.88 175 HIS A N 1
ATOM 1389 C CA . HIS A 1 175 ? -7.211 21.703 10.336 1 98.88 175 HIS A CA 1
ATOM 1390 C C . HIS A 1 175 ? -5.734 21.875 9.992 1 98.88 175 HIS A C 1
ATOM 1392 O O . HIS A 1 175 ? -4.941 22.297 10.836 1 98.88 175 HIS A O 1
ATOM 1398 N N . ASN A 1 176 ? -5.281 21.484 8.93 1 98.69 176 ASN A N 1
ATOM 1399 C CA . ASN A 1 176 ? -3.998 21.719 8.266 1 98.69 176 ASN A CA 1
ATOM 1400 C C . ASN A 1 176 ? -4.168 22.5 6.969 1 98.69 176 ASN A C 1
ATOM 1402 O O . ASN A 1 176 ? -4.793 22.016 6.023 1 98.69 176 ASN A O 1
ATOM 1406 N N . PRO A 1 177 ? -3.77 23.703 6.898 1 98.5 177 PRO A N 1
ATOM 1407 C CA . PRO A 1 177 ? -2.537 24.172 7.535 1 98.5 177 PRO A CA 1
ATOM 1408 C C . PRO A 1 177 ? -2.799 25.109 8.703 1 98.5 177 PRO A C 1
ATOM 1410 O O . PRO A 1 177 ? -1.863 25.5 9.414 1 98.5 177 PRO A O 1
ATOM 1413 N N . GLY A 1 178 ? -3.984 25.469 9.023 1 97.75 178 GLY A N 1
ATOM 1414 C CA . GLY A 1 178 ? -4.27 26.531 9.977 1 97.75 178 GLY A CA 1
ATOM 1415 C C . GLY A 1 178 ? -4.109 26.109 11.422 1 97.75 178 GLY A C 1
ATOM 1416 O O . GLY A 1 178 ? -4.027 26.953 12.312 1 97.75 178 GLY A O 1
ATOM 1417 N N . GLY A 1 179 ? -4.113 24.844 11.602 1 98.44 179 GLY A N 1
ATOM 1418 C CA . GLY A 1 179 ? -3.893 24.312 12.938 1 98.44 179 GLY A CA 1
ATOM 1419 C C . GLY A 1 179 ? -5.105 24.438 13.844 1 98.44 179 GLY A C 1
ATOM 1420 O O . GLY A 1 179 ? -4.988 24.344 15.062 1 98.44 179 GLY A O 1
ATOM 1421 N N . ARG A 1 180 ? -6.266 24.641 13.312 1 98.5 180 ARG A N 1
ATOM 1422 C CA . ARG A 1 180 ? -7.492 24.828 14.078 1 98.5 180 ARG A CA 1
ATOM 1423 C C . ARG A 1 180 ? -7.965 23.516 14.695 1 98.5 180 ARG A C 1
ATOM 1425 O O . ARG A 1 180 ? -7.918 22.469 14.039 1 98.5 180 ARG A O 1
ATOM 1432 N N . VAL A 1 181 ? -8.352 23.547 15.938 1 98.81 181 VAL A N 1
ATOM 1433 C CA . VAL A 1 181 ? -9.203 22.531 16.547 1 98.81 181 VAL A CA 1
ATOM 1434 C C . VAL A 1 181 ? -10.656 23.016 16.547 1 98.81 181 VAL A C 1
ATOM 1436 O O . VAL A 1 181 ? -11.023 23.906 17.312 1 98.81 181 VAL A O 1
ATOM 1439 N N . TRP A 1 182 ? -11.469 22.438 15.656 1 98.81 182 TRP A N 1
ATOM 1440 C CA . TRP A 1 182 ? -12.844 22.891 15.516 1 98.81 182 TRP A CA 1
ATOM 1441 C C . TRP A 1 182 ? -13.656 22.578 16.766 1 98.81 182 TRP A C 1
ATOM 1443 O O . TRP A 1 182 ? -13.516 21.484 17.344 1 98.81 182 TRP A O 1
ATOM 1453 N N . THR A 1 183 ? -14.484 23.484 17.219 1 98.25 183 THR A N 1
ATOM 1454 C CA . THR A 1 183 ? -15.359 23.266 18.359 1 98.25 183 THR A CA 1
ATOM 1455 C C . THR A 1 183 ? -16.5 22.328 18 1 98.25 183 THR A C 1
ATOM 1457 O O . THR A 1 183 ? -16.812 22.141 16.828 1 98.25 183 THR A O 1
ATOM 1460 N N . PRO A 1 184 ? -17.109 21.719 19 1 98.44 184 PRO A N 1
ATOM 1461 C CA . PRO A 1 184 ? -18.281 20.875 18.719 1 98.44 184 PRO A CA 1
ATOM 1462 C C . PRO A 1 184 ? -19.359 21.625 17.938 1 98.44 184 PRO A C 1
ATOM 1464 O O . PRO A 1 184 ? -20 21.031 17.062 1 98.44 184 PRO A O 1
ATOM 1467 N N . GLU A 1 185 ? -19.562 22.906 18.234 1 98.31 185 GLU A N 1
ATOM 1468 C CA . GLU A 1 185 ? -20.562 23.688 17.547 1 98.31 185 GLU A CA 1
ATOM 1469 C C . GLU A 1 185 ? -20.203 23.859 16.062 1 98.31 185 GLU A C 1
ATOM 1471 O O . GLU A 1 185 ? -21.078 23.766 15.195 1 98.31 185 GLU A O 1
ATOM 1476 N N . GLU A 1 186 ? -18.953 24.141 15.789 1 98.56 186 GLU A N 1
ATOM 1477 C CA . GLU A 1 186 ? -18.5 24.266 14.406 1 98.56 186 GLU A CA 1
ATOM 1478 C C . GLU A 1 186 ? -18.656 22.938 13.656 1 98.56 186 GLU A C 1
ATOM 1480 O O . GLU A 1 186 ? -19.078 22.922 12.5 1 98.56 186 GLU A O 1
ATOM 1485 N N . LEU A 1 187 ? -18.328 21.828 14.281 1 98.88 187 LEU A N 1
ATOM 1486 C CA . LEU A 1 187 ? -18.453 20.5 13.672 1 98.88 187 LEU A CA 1
ATOM 1487 C C . LEU A 1 187 ? -19.906 20.172 13.383 1 98.88 187 LEU A C 1
ATOM 1489 O O . LEU A 1 187 ? -20.219 19.625 12.32 1 98.88 187 LEU A O 1
ATOM 1493 N N . LYS A 1 188 ? -20.766 20.484 14.312 1 98.69 188 LYS A N 1
ATOM 1494 C CA . LYS A 1 188 ? -22.203 20.266 14.094 1 98.69 188 LYS A CA 1
ATOM 1495 C C . LYS A 1 188 ? -22.688 21.078 12.898 1 98.69 188 LYS A C 1
ATOM 1497 O O . LYS A 1 188 ? -23.531 20.609 12.125 1 98.69 188 LYS A O 1
ATOM 1502 N N . ALA A 1 189 ? -22.203 22.312 12.82 1 98.56 189 ALA A N 1
ATOM 1503 C CA . ALA A 1 189 ? -22.578 23.172 11.695 1 98.56 189 ALA A CA 1
ATOM 1504 C C . ALA A 1 189 ? -22.125 22.547 10.375 1 98.56 189 ALA A C 1
ATOM 1506 O O . ALA A 1 189 ? -22.828 22.656 9.367 1 98.56 189 ALA A O 1
ATOM 1507 N N . VAL A 1 190 ? -20.984 21.906 10.328 1 98.75 190 VAL A N 1
ATOM 1508 C CA . VAL A 1 190 ? -20.516 21.203 9.141 1 98.75 190 VAL A CA 1
ATOM 1509 C C . VAL A 1 190 ? -21.484 20.078 8.789 1 98.75 190 VAL A C 1
ATOM 1511 O O . VAL A 1 190 ? -21.859 19.906 7.621 1 98.75 190 VAL A O 1
ATOM 1514 N N . ALA A 1 191 ? -21.875 19.281 9.781 1 98.81 191 ALA A N 1
ATOM 1515 C CA . ALA A 1 191 ? -22.812 18.188 9.555 1 98.81 191 ALA A CA 1
ATOM 1516 C C . ALA A 1 191 ? -24.141 18.703 9.016 1 98.81 191 ALA A C 1
ATOM 1518 O O . ALA A 1 191 ? -24.719 18.094 8.109 1 98.81 191 ALA A O 1
ATOM 1519 N N . ASP A 1 192 ? -24.609 19.797 9.609 1 98.31 192 ASP A N 1
ATOM 1520 C CA . ASP A 1 192 ? -25.859 20.391 9.156 1 98.31 192 ASP A CA 1
ATOM 1521 C C . ASP A 1 192 ? -25.75 20.859 7.711 1 98.31 192 ASP A C 1
ATOM 1523 O O . ASP A 1 192 ? -26.688 20.688 6.926 1 98.31 192 ASP A O 1
ATOM 1527 N N . PHE A 1 193 ? -24.672 21.516 7.398 1 98.12 193 PHE A N 1
ATOM 1528 C CA . PHE A 1 193 ? -24.406 21.969 6.035 1 98.12 193 PHE A CA 1
ATOM 1529 C C . PHE A 1 193 ? -24.406 20.781 5.07 1 98.12 193 PHE A C 1
ATOM 1531 O O . PHE A 1 193 ? -25.047 20.828 4.02 1 98.12 193 PHE A O 1
ATOM 1538 N N . ALA A 1 194 ? -23.703 19.688 5.41 1 98.56 194 ALA A N 1
ATOM 1539 C CA . ALA A 1 194 ? -23.656 18.484 4.586 1 98.56 194 ALA A CA 1
ATOM 1540 C C . ALA A 1 194 ? -25.047 17.875 4.422 1 98.56 194 ALA A C 1
ATOM 1542 O O . ALA A 1 194 ? -25.406 17.438 3.328 1 98.56 194 ALA A O 1
ATOM 1543 N N . ARG A 1 195 ? -25.797 17.844 5.484 1 98.12 195 ARG A N 1
ATOM 1544 C CA . ARG A 1 195 ? -27.156 17.297 5.48 1 98.12 195 ARG A CA 1
ATOM 1545 C C . ARG A 1 195 ? -28.062 18.078 4.523 1 98.12 195 ARG A C 1
ATOM 1547 O O . ARG A 1 195 ? -28.75 17.5 3.693 1 98.12 195 ARG A O 1
ATOM 1554 N N . ARG A 1 196 ? -28.031 19.391 4.648 1 97.12 196 ARG A N 1
ATOM 1555 C CA . ARG A 1 196 ? -28.891 20.25 3.83 1 97.12 196 ARG A CA 1
ATOM 1556 C C . ARG A 1 196 ? -28.562 20.078 2.348 1 97.12 196 ARG A C 1
ATOM 1558 O O . ARG A 1 196 ? -29.453 20.203 1.499 1 97.12 196 ARG A O 1
ATOM 1565 N N . ARG A 1 197 ? -27.406 19.75 2.076 1 97.12 197 ARG A N 1
ATOM 1566 C CA . ARG A 1 197 ? -26.953 19.688 0.688 1 97.12 197 ARG A CA 1
ATOM 1567 C C . ARG A 1 197 ? -26.812 18.25 0.219 1 97.12 197 ARG A C 1
ATOM 1569 O O . ARG A 1 197 ? -26.422 18 -0.919 1 97.12 197 ARG A O 1
ATOM 1576 N N . ASP A 1 198 ? -27.078 17.297 1.079 1 97.75 198 ASP A N 1
ATOM 1577 C CA . ASP A 1 198 ? -27 15.859 0.794 1 97.75 198 ASP A CA 1
ATOM 1578 C C . ASP A 1 198 ? -25.594 15.469 0.33 1 97.75 198 ASP A C 1
ATOM 1580 O O . ASP A 1 198 ? -25.438 14.852 -0.726 1 97.75 198 ASP A O 1
ATOM 1584 N N . LEU A 1 199 ? -24.594 15.883 1.038 1 98.81 199 LEU A N 1
ATOM 1585 C CA . LEU A 1 199 ? -23.203 15.562 0.75 1 98.81 199 LEU A CA 1
ATOM 1586 C C . LEU A 1 199 ? -22.719 14.391 1.599 1 98.81 199 LEU A C 1
ATOM 1588 O O . LEU A 1 199 ? -23.047 14.312 2.787 1 98.81 199 LEU A O 1
ATOM 1592 N N . VAL A 1 200 ? -22 13.422 0.978 1 98.94 200 VAL A N 1
ATOM 1593 C CA . VAL A 1 200 ? -21.234 12.484 1.789 1 98.94 200 VAL A CA 1
ATOM 1594 C C . VAL A 1 200 ? -20.188 13.242 2.605 1 98.94 200 VAL A C 1
ATOM 1596 O O . VAL A 1 200 ? -19.438 14.062 2.062 1 98.94 200 VAL A O 1
ATOM 1599 N N . LEU A 1 201 ? -20.156 13.102 3.9 1 98.94 201 LEU A N 1
ATOM 1600 C CA . LEU A 1 201 ? -19.234 13.797 4.789 1 98.94 201 LEU A CA 1
ATOM 1601 C C . LEU A 1 201 ? -18.062 12.898 5.172 1 98.94 201 LEU A C 1
ATOM 1603 O O . LEU A 1 201 ? -18.25 11.891 5.852 1 98.94 201 LEU A O 1
ATOM 1607 N N . VAL A 1 202 ? -16.891 13.211 4.73 1 98.94 202 VAL A N 1
ATOM 1608 C CA . VAL A 1 202 ? -15.633 12.539 5.07 1 98.94 202 VAL A CA 1
ATOM 1609 C C . VAL A 1 202 ? -14.82 13.414 6.02 1 98.94 202 VAL A C 1
ATOM 1611 O O . VAL A 1 202 ? -14.523 14.57 5.707 1 98.94 202 VAL A O 1
ATOM 1614 N N . SER A 1 203 ? -14.461 12.914 7.133 1 98.94 203 SER A N 1
ATOM 1615 C CA . SER A 1 203 ? -13.656 13.648 8.102 1 98.94 203 SER A CA 1
ATOM 1616 C C . SER A 1 203 ? -12.25 13.07 8.203 1 98.94 203 SER A C 1
ATOM 1618 O O . SER A 1 203 ? -12.07 11.938 8.641 1 98.94 203 SER A O 1
ATOM 1620 N N . ASP A 1 204 ? -11.312 13.812 7.77 1 98.94 204 ASP A N 1
ATOM 1621 C CA . ASP A 1 204 ? -9.906 13.445 7.93 1 98.94 204 ASP A CA 1
ATOM 1622 C C . ASP A 1 204 ? -9.367 13.914 9.273 1 98.94 204 ASP A C 1
ATOM 1624 O O . ASP A 1 204 ? -9.133 15.102 9.477 1 98.94 204 ASP A O 1
ATOM 1628 N N . GLU A 1 205 ? -9.094 12.984 10.117 1 98.88 205 GLU A N 1
ATOM 1629 C CA . GLU A 1 205 ? -8.664 13.336 11.469 1 98.88 205 GLU A CA 1
ATOM 1630 C C . GLU A 1 205 ? -7.293 12.75 11.781 1 98.88 205 GLU A C 1
ATOM 1632 O O . GLU A 1 205 ? -7.047 12.297 12.898 1 98.88 205 GLU A O 1
ATOM 1637 N N . ILE A 1 206 ? -6.434 12.805 10.82 1 98.75 206 ILE A N 1
ATOM 1638 C CA . ILE A 1 206 ? -5.113 12.188 10.898 1 98.75 206 ILE A CA 1
ATOM 1639 C C . ILE A 1 206 ? -4.297 12.844 12.008 1 98.75 206 ILE A C 1
ATOM 1641 O O . ILE A 1 206 ? -3.422 12.211 12.602 1 98.75 206 ILE A O 1
ATOM 1645 N N . HIS A 1 207 ? -4.57 14.102 12.359 1 98.75 207 HIS A N 1
ATOM 1646 C CA . HIS A 1 207 ? -3.777 14.844 13.328 1 98.75 207 HIS A CA 1
ATOM 1647 C C . HIS A 1 207 ? -4.469 14.891 14.688 1 98.75 207 HIS A C 1
ATOM 1649 O O . HIS A 1 207 ? -4.062 15.656 15.57 1 98.75 207 HIS A O 1
ATOM 1655 N N . HIS A 1 208 ? -5.461 14.078 14.93 1 98.75 208 HIS A N 1
ATOM 1656 C CA . HIS A 1 208 ? -6.371 14.258 16.062 1 98.75 208 HIS A CA 1
ATOM 1657 C C . HIS A 1 208 ? -5.664 14 17.391 1 98.75 208 HIS A C 1
ATOM 1659 O O . HIS A 1 208 ? -6.152 14.406 18.438 1 98.75 208 HIS A O 1
ATOM 1665 N N . ASP A 1 209 ? -4.508 13.383 17.375 1 98.81 209 ASP A N 1
ATOM 1666 C CA . ASP A 1 209 ? -3.758 13.109 18.594 1 98.81 209 ASP A CA 1
ATOM 1667 C C . ASP A 1 209 ? -2.799 14.25 18.906 1 98.81 209 ASP A C 1
ATOM 1669 O O . ASP A 1 209 ? -2.273 14.336 20.031 1 98.81 209 ASP A O 1
ATOM 1673 N N . LEU A 1 210 ? -2.496 15.07 17.953 1 98.81 210 LEU A N 1
ATOM 1674 C CA . LEU A 1 210 ? -1.497 16.125 18.062 1 98.81 210 LEU A CA 1
ATOM 1675 C C . LEU A 1 210 ? -2.156 17.469 18.406 1 98.81 210 LEU A C 1
ATOM 1677 O O . LEU A 1 210 ? -2.125 18.391 17.594 1 98.81 210 LEU A O 1
ATOM 1681 N N . VAL A 1 211 ? -2.684 17.562 19.578 1 98.81 211 VAL A N 1
ATOM 1682 C CA . VAL A 1 211 ? -3.441 18.719 20.047 1 98.81 211 VAL A CA 1
ATOM 1683 C C . VAL A 1 211 ? -2.652 19.453 21.125 1 98.81 211 VAL A C 1
ATOM 1685 O O . VAL A 1 211 ? -2.223 18.844 22.109 1 98.81 211 VAL A O 1
ATOM 1688 N N . MET A 1 212 ? -2.475 20.766 20.969 1 98.56 212 MET A N 1
ATOM 1689 C CA . MET A 1 212 ? -1.697 21.578 21.906 1 98.56 212 MET A CA 1
ATOM 1690 C C . MET A 1 212 ? -2.424 21.703 23.234 1 98.56 212 MET A C 1
ATOM 1692 O O . MET A 1 212 ? -3.652 21.625 23.297 1 98.56 212 MET A O 1
ATOM 1696 N N . PRO A 1 213 ? -1.617 21.906 24.344 1 97.75 213 PRO A N 1
ATOM 1697 C CA . PRO A 1 213 ? -2.248 22.094 25.656 1 97.75 213 PRO A CA 1
ATOM 1698 C C . PRO A 1 213 ? -3.307 23.203 25.656 1 97.75 213 PRO A C 1
ATOM 1700 O O . PRO A 1 213 ? -3.115 24.234 25.016 1 97.75 213 PRO A O 1
ATOM 1703 N N . GLY A 1 214 ? -4.418 22.891 26.281 1 97.31 214 GLY A N 1
ATOM 1704 C CA . GLY A 1 214 ? -5.5 23.859 26.359 1 97.31 214 GLY A CA 1
ATOM 1705 C C . GLY A 1 214 ? -6.586 23.625 25.328 1 97.31 214 GLY A C 1
ATOM 1706 O O . GLY A 1 214 ? -7.66 24.219 25.391 1 97.31 214 GLY A O 1
ATOM 1707 N N . HIS A 1 215 ? -6.32 22.781 24.359 1 98 215 HIS A N 1
ATOM 1708 C CA . HIS A 1 215 ? -7.297 22.438 23.328 1 98 215 HIS A CA 1
ATOM 1709 C C . HIS A 1 215 ? -7.707 20.969 23.453 1 98 215 HIS A C 1
ATOM 1711 O O . HIS A 1 215 ? -7 20.172 24.062 1 98 215 HIS A O 1
ATOM 1717 N N . ARG A 1 216 ? -8.859 20.703 22.891 1 97.56 216 ARG A N 1
ATOM 1718 C CA . ARG A 1 216 ? -9.367 19.328 22.891 1 97.56 216 ARG A CA 1
ATOM 1719 C C . ARG A 1 216 ? -10.039 19 21.562 1 97.56 216 ARG A C 1
ATOM 1721 O O . ARG A 1 216 ? -10.961 19.703 21.141 1 97.56 216 ARG A O 1
ATOM 1728 N N . HIS A 1 217 ? -9.57 17.953 20.953 1 98.69 217 HIS A N 1
ATOM 1729 C CA . HIS A 1 217 ? -10.195 17.5 19.719 1 98.69 217 HIS A CA 1
ATOM 1730 C C . HIS A 1 217 ? -11.523 16.797 20 1 98.69 217 HIS A C 1
ATOM 1732 O O . HIS A 1 217 ? -11.641 16.062 20.984 1 98.69 217 HIS A O 1
ATOM 1738 N N . THR A 1 218 ? -12.492 17.062 19.188 1 98.56 218 THR A N 1
ATOM 1739 C CA . THR A 1 218 ? -13.766 16.359 19.188 1 98.56 218 THR A CA 1
ATOM 1740 C C . THR A 1 218 ? -13.93 15.547 17.906 1 98.56 218 THR A C 1
ATOM 1742 O O . THR A 1 218 ? -13.859 16.109 16.797 1 98.56 218 THR A O 1
ATOM 1745 N N . VAL A 1 219 ? -14.125 14.234 18.094 1 98.75 219 VAL A N 1
ATOM 1746 C CA . VAL A 1 219 ? -14.344 13.359 16.938 1 98.75 219 VAL A CA 1
ATOM 1747 C C . VAL A 1 219 ? -15.641 13.742 16.234 1 98.75 219 VAL A C 1
ATOM 1749 O O . VAL A 1 219 ? -16.688 13.875 16.875 1 98.75 219 VAL A O 1
ATOM 1752 N N . MET A 1 220 ? -15.594 13.867 14.953 1 98.88 220 MET A N 1
ATOM 1753 C CA . MET A 1 220 ? -16.734 14.32 14.164 1 98.88 220 MET A CA 1
ATOM 1754 C C . MET A 1 220 ? -17.938 13.391 14.367 1 98.88 220 MET A C 1
ATOM 1756 O O . MET A 1 220 ? -19.078 13.859 14.484 1 98.88 220 MET A O 1
ATOM 1760 N N . ALA A 1 221 ? -17.688 12.102 14.406 1 98.62 221 ALA A N 1
ATOM 1761 C CA . ALA A 1 221 ? -18.75 11.102 14.508 1 98.62 221 ALA A CA 1
ATOM 1762 C C . ALA A 1 221 ? -19.5 11.234 15.828 1 98.62 221 ALA A C 1
ATOM 1764 O O . ALA A 1 221 ? -20.641 10.781 15.945 1 98.62 221 ALA A O 1
ATOM 1765 N N . ASN A 1 222 ? -18.938 11.906 16.781 1 98.12 222 ASN A N 1
ATOM 1766 C CA . ASN A 1 222 ? -19.531 12 18.109 1 98.12 222 ASN A CA 1
ATOM 1767 C C . ASN A 1 222 ? -20.516 13.164 18.203 1 98.12 222 ASN A C 1
ATOM 1769 O O . ASN A 1 222 ? -21.297 13.25 19.156 1 98.12 222 ASN A O 1
ATOM 1773 N N . VAL A 1 223 ? -20.578 14.031 17.25 1 98.19 223 VAL A N 1
ATOM 1774 C CA . VAL A 1 223 ? -21.328 15.273 17.469 1 98.19 223 VAL A CA 1
ATOM 1775 C C . VAL A 1 223 ? -22.547 15.305 16.562 1 98.19 223 VAL A C 1
ATOM 1777 O O . VAL A 1 223 ? -23.297 16.281 16.562 1 98.19 223 VAL A O 1
ATOM 1780 N N . THR A 1 224 ? -22.734 14.312 15.789 1 98.5 224 THR A N 1
ATOM 1781 C CA . THR A 1 224 ? -23.844 14.305 14.836 1 98.5 224 THR A CA 1
ATOM 1782 C C . THR A 1 224 ? -24.328 12.883 14.594 1 98.5 224 THR A C 1
ATOM 1784 O O . THR A 1 224 ? -23.609 11.914 14.836 1 98.5 224 THR A O 1
ATOM 1787 N N . ASP A 1 225 ? -25.531 12.766 14.195 1 98.12 225 ASP A N 1
ATOM 1788 C CA . ASP A 1 225 ? -26.094 11.484 13.758 1 98.12 225 ASP A CA 1
ATOM 1789 C C . ASP A 1 225 ? -25.984 11.328 12.25 1 98.12 225 ASP A C 1
ATOM 1791 O O . ASP A 1 225 ? -26.312 10.266 11.703 1 98.12 225 ASP A O 1
ATOM 1795 N N . TYR A 1 226 ? -25.547 12.453 11.586 1 98.62 226 TYR A N 1
ATOM 1796 C CA . TYR A 1 226 ? -25.328 12.359 10.148 1 98.62 226 TYR A CA 1
ATOM 1797 C C . TYR A 1 226 ? -24.188 11.383 9.836 1 98.62 226 TYR A C 1
ATOM 1799 O O . TYR A 1 226 ? -23.172 11.367 10.531 1 98.62 226 TYR A O 1
ATOM 1807 N N . PRO A 1 227 ? -24.375 10.406 8.883 1 98.75 227 PRO A N 1
ATOM 1808 C CA . PRO A 1 227 ? -23.312 9.453 8.57 1 98.75 227 PRO A CA 1
ATOM 1809 C C . PRO A 1 227 ? -22 10.148 8.219 1 98.75 227 PRO A C 1
ATOM 1811 O O . PRO A 1 227 ? -21.984 11.117 7.457 1 98.75 227 PRO A O 1
ATOM 1814 N N . VAL A 1 228 ? -20.922 9.688 8.82 1 98.88 228 VAL A N 1
ATOM 1815 C CA . VAL A 1 228 ? -19.594 10.25 8.586 1 98.88 228 VAL A CA 1
ATOM 1816 C C . VAL A 1 228 ? -18.609 9.133 8.242 1 98.88 228 VAL A C 1
ATOM 1818 O O . VAL A 1 228 ? -18.625 8.07 8.875 1 98.88 228 VAL A O 1
ATOM 1821 N N . VAL A 1 229 ? -17.875 9.281 7.188 1 98.94 229 VAL A N 1
ATOM 1822 C CA . VAL A 1 229 ? -16.688 8.453 6.938 1 98.94 229 VAL A CA 1
ATOM 1823 C C . VAL A 1 229 ? -15.492 9.031 7.688 1 98.94 229 VAL A C 1
ATOM 1825 O O . VAL A 1 229 ? -15.039 10.133 7.383 1 98.94 229 VAL A O 1
ATOM 1828 N N . MET A 1 230 ? -15 8.289 8.641 1 98.94 230 MET A N 1
ATOM 1829 C CA . MET A 1 230 ? -13.93 8.766 9.516 1 98.94 230 MET A CA 1
ATOM 1830 C C . MET A 1 230 ? -12.578 8.227 9.062 1 98.94 230 MET A C 1
ATOM 1832 O O . MET A 1 230 ? -12.422 7.027 8.828 1 98.94 230 MET A O 1
ATOM 1836 N N . MET A 1 231 ? -11.633 9.109 8.953 1 98.94 231 MET A N 1
ATOM 1837 C CA . MET A 1 231 ? -10.281 8.695 8.586 1 98.94 231 MET A CA 1
ATOM 1838 C C . MET A 1 231 ? -9.289 9.047 9.688 1 98.94 231 MET A C 1
ATOM 1840 O O . MET A 1 231 ? -9.234 10.188 10.141 1 98.94 231 MET A O 1
ATOM 1844 N N . THR A 1 232 ? -8.523 8.086 10.18 1 98.88 232 THR A N 1
ATOM 1845 C CA . THR A 1 232 ? -7.492 8.219 11.203 1 98.88 232 THR A CA 1
ATOM 1846 C C . THR A 1 232 ? -6.246 7.422 10.828 1 98.88 232 THR A C 1
ATOM 1848 O O . THR A 1 232 ? -6.289 6.594 9.914 1 98.88 232 THR A O 1
ATOM 1851 N N . ALA A 1 233 ? -5.176 7.691 11.453 1 98.69 233 ALA A N 1
ATOM 1852 C CA . ALA A 1 233 ? -3.961 6.922 11.195 1 98.69 233 ALA A CA 1
ATOM 1853 C C . ALA A 1 233 ? -2.949 7.094 12.328 1 98.69 233 ALA A C 1
ATOM 1855 O O . ALA A 1 233 ? -3.018 8.062 13.086 1 98.69 233 ALA A O 1
ATOM 1856 N N . THR A 1 234 ? -2.047 6.152 12.414 1 98.69 234 THR A N 1
ATOM 1857 C CA . THR A 1 234 ? -0.937 6.215 13.359 1 98.69 234 THR A CA 1
ATOM 1858 C C . THR A 1 234 ? 0.238 6.984 12.758 1 98.69 234 THR A C 1
ATOM 1860 O O . THR A 1 234 ? 1.16 7.375 13.477 1 98.69 234 THR A O 1
ATOM 1863 N N . THR A 1 235 ? 0.233 7.258 11.508 1 98.44 235 THR A N 1
ATOM 1864 C CA . THR A 1 235 ? 1.42 7.613 10.734 1 98.44 235 THR A CA 1
ATOM 1865 C C . THR A 1 235 ? 1.963 8.969 11.18 1 98.44 235 THR A C 1
ATOM 1867 O O . THR A 1 235 ? 3.176 9.148 11.305 1 98.44 235 THR A O 1
ATOM 1870 N N . LYS A 1 236 ? 1.055 9.969 11.375 1 98.75 236 LYS A N 1
ATOM 1871 C CA . LYS A 1 236 ? 1.501 11.289 11.812 1 98.75 236 LYS A CA 1
ATOM 1872 C C . LYS A 1 236 ? 1.732 11.32 13.32 1 98.75 236 LYS A C 1
ATOM 1874 O O . LYS A 1 236 ? 2.695 11.93 13.789 1 98.75 236 LYS A O 1
ATOM 1879 N N . THR A 1 237 ? 0.922 10.641 14.039 1 98.62 237 THR A N 1
ATOM 1880 C CA . THR A 1 237 ? 0.971 10.617 15.492 1 98.62 237 THR A CA 1
ATOM 1881 C C . THR A 1 237 ? 2.293 10.031 15.984 1 98.62 237 THR A C 1
ATOM 1883 O O . THR A 1 237 ? 2.934 10.594 16.875 1 98.62 237 THR A O 1
ATOM 1886 N N . PHE A 1 238 ? 2.76 8.969 15.352 1 98.69 238 PHE A N 1
ATOM 1887 C CA . PHE A 1 238 ? 3.867 8.211 15.922 1 98.69 238 PHE A CA 1
ATOM 1888 C C . PHE A 1 238 ? 5.086 8.273 15.008 1 98.69 238 PHE A C 1
ATOM 1890 O O . PHE A 1 238 ? 6.066 7.555 15.227 1 98.69 238 PHE A O 1
ATOM 1897 N N . ASN A 1 239 ? 5.012 9.062 13.945 1 98.19 239 ASN A N 1
ATOM 1898 C CA . ASN A 1 239 ? 6.105 9.258 13 1 98.19 239 ASN A CA 1
ATOM 1899 C C . ASN A 1 239 ? 6.496 7.949 12.312 1 98.19 239 ASN A C 1
ATOM 1901 O O . ASN A 1 239 ? 7.668 7.57 12.312 1 98.19 239 ASN A O 1
ATOM 1905 N N . ILE A 1 240 ? 5.543 7.309 11.727 1 98.5 240 ILE A N 1
ATOM 1906 C CA . ILE A 1 240 ? 5.789 6.078 10.992 1 98.5 240 ILE A CA 1
ATOM 1907 C C . ILE A 1 240 ? 5.125 6.156 9.617 1 98.5 240 ILE A C 1
ATOM 1909 O O . ILE A 1 240 ? 4.488 5.199 9.172 1 98.5 240 ILE A O 1
ATOM 1913 N N . ALA A 1 241 ? 5.219 7.348 8.969 1 98 241 ALA A N 1
ATOM 1914 C CA . ALA A 1 241 ? 4.566 7.625 7.695 1 98 241 ALA A CA 1
ATOM 1915 C C . ALA A 1 241 ? 5.066 6.684 6.605 1 98 241 ALA A C 1
ATOM 1917 O O . ALA A 1 241 ? 4.359 6.414 5.633 1 98 241 ALA A O 1
ATOM 1918 N N . GLY A 1 242 ? 6.262 6.117 6.742 1 98.06 242 GLY A N 1
ATOM 1919 C CA . GLY A 1 242 ? 6.824 5.211 5.758 1 98.06 242 GLY A CA 1
ATOM 1920 C C . GLY A 1 242 ? 6.023 3.936 5.594 1 98.06 242 GLY A C 1
ATOM 1921 O O . GLY A 1 242 ? 6.203 3.201 4.617 1 98.06 242 GLY A O 1
ATOM 1922 N N . THR A 1 243 ? 5.141 3.641 6.547 1 98.25 243 THR A N 1
ATOM 1923 C CA . THR A 1 243 ? 4.309 2.443 6.453 1 98.25 243 THR A CA 1
ATOM 1924 C C . THR A 1 243 ? 3.178 2.646 5.453 1 98.25 243 THR A C 1
ATOM 1926 O O . THR A 1 243 ? 2.627 1.678 4.926 1 98.25 243 THR A O 1
ATOM 1929 N N . HIS A 1 244 ? 2.764 3.924 5.227 1 98.06 244 HIS A N 1
ATOM 1930 C CA . HIS A 1 244 ? 1.603 4.23 4.398 1 98.06 244 HIS A CA 1
ATOM 1931 C C . HIS A 1 244 ? 0.395 3.396 4.809 1 98.06 244 HIS A C 1
ATOM 1933 O O . HIS A 1 244 ? -0.229 2.744 3.971 1 98.06 244 HIS A O 1
ATOM 1939 N N . SER A 1 245 ? -0.005 3.535 6.043 1 97.94 245 SER A N 1
ATOM 1940 C CA . SER A 1 245 ? -1.163 2.834 6.59 1 97.94 245 SER A CA 1
ATOM 1941 C C . SER A 1 245 ? -2.158 3.811 7.207 1 97.94 245 SER A C 1
ATOM 1943 O O . SER A 1 245 ? -1.765 4.781 7.855 1 97.94 245 SER A O 1
ATOM 1945 N N . GLY A 1 246 ? -3.414 3.637 6.93 1 98.44 246 GLY A N 1
ATOM 1946 C CA . GLY A 1 246 ? -4.461 4.484 7.473 1 98.44 246 GLY A CA 1
ATOM 1947 C C . GLY A 1 246 ? -5.773 3.75 7.684 1 98.44 246 GLY A C 1
ATOM 1948 O O . GLY A 1 246 ? -6.016 2.713 7.062 1 98.44 246 GLY A O 1
ATOM 1949 N N . ASN A 1 247 ? -6.598 4.223 8.602 1 98.81 247 ASN A N 1
ATOM 1950 C CA . ASN A 1 247 ? -7.914 3.666 8.898 1 98.81 247 ASN A CA 1
ATOM 1951 C C . ASN A 1 247 ? -9.023 4.492 8.258 1 98.81 247 ASN A C 1
ATOM 1953 O O . ASN A 1 247 ? -9.047 5.719 8.383 1 98.81 247 ASN A O 1
ATOM 1957 N N . VAL A 1 248 ? -9.859 3.848 7.562 1 98.94 248 VAL A N 1
ATOM 1958 C CA . VAL A 1 248 ? -11.156 4.402 7.203 1 98.94 248 VAL A CA 1
ATOM 1959 C C . VAL A 1 248 ? -12.266 3.66 7.949 1 98.94 248 VAL A C 1
ATOM 1961 O O . VAL A 1 248 ? -12.445 2.453 7.762 1 98.94 248 VAL A O 1
ATOM 1964 N N . ILE A 1 249 ? -12.938 4.324 8.805 1 98.94 249 ILE A N 1
ATOM 1965 C CA . ILE A 1 249 ? -13.898 3.729 9.727 1 98.94 249 ILE A CA 1
ATOM 1966 C C . ILE A 1 249 ? -15.305 4.227 9.398 1 98.94 249 ILE A C 1
ATOM 1968 O O . ILE A 1 249 ? -15.586 5.426 9.484 1 98.94 249 ILE A O 1
ATOM 1972 N N . ILE A 1 250 ? -16.203 3.34 9.047 1 98.94 250 ILE A N 1
ATOM 1973 C CA . ILE A 1 250 ? -17.516 3.729 8.531 1 98.94 250 ILE A CA 1
ATOM 1974 C C . ILE A 1 250 ? -18.609 2.955 9.273 1 98.94 250 ILE A C 1
ATOM 1976 O O . ILE A 1 250 ? -18.75 1.747 9.078 1 98.94 250 ILE A O 1
ATOM 1980 N N . ALA A 1 251 ? -19.406 3.635 10.031 1 98.88 251 ALA A N 1
ATOM 1981 C CA . ALA A 1 251 ? -20.5 3.006 10.773 1 98.88 251 ALA A CA 1
ATOM 1982 C C . ALA A 1 251 ? -21.703 2.738 9.859 1 98.88 251 ALA A C 1
ATOM 1984 O O . ALA A 1 251 ? -22.359 1.698 9.969 1 98.88 251 ALA A O 1
ATOM 1985 N N . ASP A 1 252 ? -22.062 3.676 8.93 1 98.88 252 ASP A N 1
ATOM 1986 C CA . ASP A 1 252 ? -23.219 3.57 8.062 1 98.88 252 ASP A CA 1
ATOM 1987 C C . ASP A 1 252 ? -23.109 2.369 7.121 1 98.88 252 ASP A C 1
ATOM 1989 O O . ASP A 1 252 ? -22.141 2.264 6.359 1 98.88 252 ASP A O 1
ATOM 1993 N N . PRO A 1 253 ? -24.047 1.484 7.133 1 98.69 253 PRO A N 1
ATOM 1994 C CA . PRO A 1 253 ? -23.906 0.238 6.379 1 98.69 253 PRO A CA 1
ATOM 1995 C C . PRO A 1 253 ? -23.859 0.464 4.867 1 98.69 253 PRO A C 1
ATOM 1997 O O . PRO A 1 253 ? -23.172 -0.272 4.152 1 98.69 253 PRO A O 1
ATOM 2000 N N . ASP A 1 254 ? -24.562 1.436 4.363 1 98.75 254 ASP A N 1
ATOM 2001 C CA . ASP A 1 254 ? -24.562 1.683 2.924 1 98.75 254 ASP A CA 1
ATOM 2002 C C . ASP A 1 254 ? -23.234 2.256 2.457 1 98.75 254 ASP A C 1
ATOM 2004 O O . ASP A 1 254 ? -22.672 1.812 1.448 1 98.75 254 ASP A O 1
ATOM 2008 N N . LEU A 1 255 ? -22.75 3.297 3.188 1 98.88 255 LEU A N 1
ATOM 2009 C CA . LEU A 1 255 ? -21.438 3.854 2.873 1 98.88 255 LEU A CA 1
ATOM 2010 C C . LEU A 1 255 ? -20.359 2.795 3.014 1 98.88 255 LEU A C 1
ATOM 2012 O O . LEU A 1 255 ? -19.438 2.736 2.197 1 98.88 255 LEU A O 1
ATOM 2016 N N . ARG A 1 256 ? -20.438 2.008 4.035 1 98.88 256 ARG A N 1
ATOM 2017 C CA . ARG A 1 256 ? -19.469 0.947 4.293 1 98.88 256 ARG A CA 1
ATOM 2018 C C . ARG A 1 256 ? -19.438 -0.055 3.143 1 98.88 256 ARG A C 1
ATOM 2020 O O . ARG A 1 256 ? -18.359 -0.474 2.709 1 98.88 256 ARG A O 1
ATOM 2027 N N . ALA A 1 257 ? -20.594 -0.479 2.66 1 98.81 257 ALA A N 1
ATOM 2028 C CA . ALA A 1 257 ? -20.672 -1.436 1.56 1 98.81 257 ALA A CA 1
ATOM 2029 C C . ALA A 1 257 ? -20.062 -0.864 0.289 1 98.81 257 ALA A C 1
ATOM 2031 O O . ALA A 1 257 ? -19.359 -1.57 -0.438 1 98.81 257 ALA A O 1
ATOM 2032 N N . ALA A 1 258 ? -20.375 0.4 0.008 1 98.75 258 ALA A N 1
ATOM 2033 C CA . ALA A 1 258 ? -19.812 1.054 -1.171 1 98.75 258 ALA A CA 1
ATOM 2034 C C . ALA A 1 258 ? -18.281 1.118 -1.09 1 98.75 258 ALA A C 1
ATOM 2036 O O . ALA A 1 258 ? -17.594 0.829 -2.068 1 98.75 258 ALA A O 1
ATOM 2037 N N . PHE A 1 259 ? -17.812 1.501 0.068 1 98.88 259 PHE A N 1
ATOM 2038 C CA . PHE A 1 259 ? -16.375 1.598 0.27 1 98.88 259 PHE A CA 1
ATOM 2039 C C . PHE A 1 259 ? -15.719 0.226 0.159 1 98.88 259 PHE A C 1
ATOM 2041 O O . PHE A 1 259 ? -14.688 0.079 -0.491 1 98.88 259 PHE A O 1
ATOM 2048 N N . ALA A 1 260 ? -16.312 -0.763 0.777 1 98.75 260 ALA A N 1
ATOM 2049 C CA . ALA A 1 260 ? -15.805 -2.131 0.729 1 98.75 260 ALA A CA 1
ATOM 2050 C C . ALA A 1 260 ? -15.719 -2.635 -0.708 1 98.75 260 ALA A C 1
ATOM 2052 O O . ALA A 1 260 ? -14.758 -3.309 -1.081 1 98.75 260 ALA A O 1
ATOM 2053 N N . GLY A 1 261 ? -16.781 -2.396 -1.445 1 98.56 261 GLY A N 1
ATOM 2054 C CA . GLY A 1 261 ? -16.781 -2.789 -2.846 1 98.56 261 GLY A CA 1
ATOM 2055 C C . GLY A 1 261 ? -15.633 -2.191 -3.631 1 98.56 261 GLY A C 1
ATOM 2056 O O . GLY A 1 261 ? -15 -2.879 -4.441 1 98.56 261 GLY A O 1
ATOM 2057 N N . ARG A 1 262 ? -15.344 -0.921 -3.377 1 98.62 262 ARG A N 1
ATOM 2058 C CA . ARG A 1 262 ? -14.258 -0.264 -4.098 1 98.62 262 ARG A CA 1
ATOM 2059 C C . ARG A 1 262 ? -12.898 -0.808 -3.66 1 98.62 262 ARG A C 1
ATOM 2061 O O . ARG A 1 262 ? -12.008 -1.001 -4.488 1 98.62 262 ARG A O 1
ATOM 2068 N N . MET A 1 263 ? -12.742 -1.008 -2.361 1 98.62 263 MET A N 1
ATOM 2069 C CA . MET A 1 263 ? -11.516 -1.621 -1.864 1 98.62 263 MET A CA 1
ATOM 2070 C C . MET A 1 263 ? -11.273 -2.971 -2.531 1 98.62 263 MET A C 1
ATOM 2072 O O . MET A 1 263 ? -10.148 -3.271 -2.939 1 98.62 263 MET A O 1
ATOM 2076 N N . ALA A 1 264 ? -12.305 -3.736 -2.617 1 98.44 264 ALA A N 1
ATOM 2077 C CA . ALA A 1 264 ? -12.211 -5.047 -3.252 1 98.44 264 ALA A CA 1
ATOM 2078 C C . ALA A 1 264 ? -11.805 -4.918 -4.719 1 98.44 264 ALA A C 1
ATOM 2080 O O . ALA A 1 264 ? -10.945 -5.668 -5.199 1 98.44 264 ALA A O 1
ATOM 2081 N N . ALA A 1 265 ? -12.367 -3.998 -5.383 1 98.69 265 ALA A N 1
ATOM 2082 C CA . ALA A 1 265 ? -12.102 -3.783 -6.801 1 98.69 265 ALA A CA 1
ATOM 2083 C C . ALA A 1 265 ? -10.664 -3.326 -7.027 1 98.69 265 ALA A C 1
ATOM 2085 O O . ALA A 1 265 ? -10.086 -3.58 -8.086 1 98.69 265 ALA A O 1
ATOM 2086 N N . LEU A 1 266 ? -10.086 -2.727 -6.02 1 98.69 266 LEU A N 1
ATOM 2087 C CA . LEU A 1 266 ? -8.742 -2.188 -6.152 1 98.69 266 LEU A CA 1
ATOM 2088 C C . LEU A 1 266 ? -7.703 -3.201 -5.676 1 98.69 266 LEU A C 1
ATOM 2090 O O . LEU A 1 266 ? -6.5 -2.98 -5.828 1 98.69 266 LEU A O 1
ATOM 2094 N N . GLY A 1 267 ? -8.164 -4.332 -5.148 1 97.94 267 GLY A N 1
ATOM 2095 C CA . GLY A 1 267 ? -7.234 -5.352 -4.68 1 97.94 267 GLY A CA 1
ATOM 2096 C C . GLY A 1 267 ? -6.293 -4.852 -3.6 1 97.94 267 GLY A C 1
ATOM 2097 O O . GLY A 1 267 ? -5.105 -5.176 -3.607 1 97.94 267 GLY A O 1
ATOM 2098 N N . LEU A 1 268 ? -6.773 -4.074 -2.688 1 96.56 268 LEU A N 1
ATOM 2099 C CA . LEU A 1 268 ? -5.934 -3.451 -1.669 1 96.56 268 LEU A CA 1
ATOM 2100 C C . LEU A 1 268 ? -5.828 -4.34 -0.434 1 96.56 268 LEU A C 1
ATOM 2102 O O . LEU A 1 268 ? -6.836 -4.863 0.048 1 96.56 268 LEU A O 1
ATOM 2106 N N . SER A 1 269 ? -4.625 -4.574 -0.02 1 95.38 269 SER A N 1
ATOM 2107 C CA . SER A 1 269 ? -4.297 -5.262 1.224 1 95.38 269 SER A CA 1
ATOM 2108 C C . SER A 1 269 ? -3.186 -4.539 1.979 1 95.38 269 SER A C 1
ATOM 2110 O O . SER A 1 269 ? -2.211 -4.086 1.375 1 95.38 269 SER A O 1
ATOM 2112 N N . PRO A 1 270 ? -3.359 -4.406 3.209 1 97 270 PRO A N 1
ATOM 2113 C CA . PRO A 1 270 ? -2.34 -3.67 3.963 1 97 270 PRO A CA 1
ATOM 2114 C C . PRO A 1 270 ? -1.026 -4.438 4.082 1 97 270 PRO A C 1
ATOM 2116 O O . PRO A 1 270 ? -1.017 -5.668 3.99 1 97 270 PRO A O 1
ATOM 2119 N N . ASN A 1 271 ? 0.067 -3.717 4.227 1 98.12 271 ASN A N 1
ATOM 2120 C CA . ASN A 1 271 ? 1.355 -4.367 4.445 1 98.12 271 ASN A CA 1
ATOM 2121 C C . ASN A 1 271 ? 1.546 -4.75 5.91 1 98.12 271 ASN A C 1
ATOM 2123 O O . ASN A 1 271 ? 0.999 -4.102 6.801 1 98.12 271 ASN A O 1
ATOM 2127 N N . SER A 1 272 ? 2.367 -5.742 6.18 1 98.19 272 SER A N 1
ATOM 2128 C CA . SER A 1 272 ? 2.541 -6.344 7.5 1 98.19 272 SER A CA 1
ATOM 2129 C C . SER A 1 272 ? 3.209 -5.371 8.469 1 98.19 272 SER A C 1
ATOM 2131 O O . SER A 1 272 ? 2.945 -5.406 9.672 1 98.19 272 SER A O 1
ATOM 2133 N N . PHE A 1 273 ? 4.035 -4.465 7.953 1 98.38 273 PHE A N 1
ATOM 2134 C CA . PHE A 1 273 ? 4.793 -3.549 8.797 1 98.38 273 PHE A CA 1
ATOM 2135 C C . PHE A 1 273 ? 3.879 -2.496 9.414 1 98.38 273 PHE A C 1
ATOM 2137 O O . PHE A 1 273 ? 3.963 -2.217 10.609 1 98.38 273 PHE A O 1
ATOM 2144 N N . GLY A 1 274 ? 3.002 -1.938 8.523 1 98.44 274 GLY A N 1
ATOM 2145 C CA . GLY A 1 274 ? 2.025 -0.993 9.039 1 98.44 274 GLY A CA 1
ATOM 2146 C C . GLY A 1 274 ? 1.12 -1.591 10.102 1 98.44 274 GLY A C 1
ATOM 2147 O O . GLY A 1 274 ? 0.833 -0.949 11.109 1 98.44 274 GLY A O 1
ATOM 2148 N N . LEU A 1 275 ? 0.691 -2.842 9.891 1 98.62 275 LEU A N 1
ATOM 2149 C CA . LEU A 1 275 ? -0.189 -3.514 10.844 1 98.62 275 LEU A CA 1
ATOM 2150 C C . LEU A 1 275 ? 0.522 -3.746 12.172 1 98.62 275 LEU A C 1
ATOM 2152 O O . LEU A 1 275 ? -0.032 -3.459 13.234 1 98.62 275 LEU A O 1
ATOM 2156 N N . ALA A 1 276 ? 1.757 -4.242 12.125 1 98.5 276 ALA A N 1
ATOM 2157 C CA . ALA A 1 276 ? 2.51 -4.535 13.344 1 98.5 276 ALA A CA 1
ATOM 2158 C C . ALA A 1 276 ? 2.795 -3.258 14.133 1 98.5 276 ALA A C 1
ATOM 2160 O O . ALA A 1 276 ? 2.586 -3.211 15.344 1 98.5 276 ALA A O 1
ATOM 2161 N N . MET A 1 277 ? 3.215 -2.246 13.453 1 98.69 277 MET A N 1
ATOM 2162 C CA . MET A 1 277 ? 3.623 -1.008 14.109 1 98.69 277 MET A CA 1
ATOM 2163 C C . MET A 1 277 ? 2.418 -0.276 14.688 1 98.69 277 MET A C 1
ATOM 2165 O O . MET A 1 277 ? 2.48 0.246 15.805 1 98.69 277 MET A O 1
ATOM 2169 N N . ALA A 1 278 ? 1.329 -0.237 13.906 1 98.81 278 ALA A N 1
ATOM 2170 C CA . ALA A 1 278 ? 0.124 0.43 14.391 1 98.81 278 ALA A CA 1
ATOM 2171 C C . ALA A 1 278 ? -0.433 -0.273 15.625 1 98.81 278 ALA A C 1
ATOM 2173 O O . ALA A 1 278 ? -0.87 0.38 16.578 1 98.81 278 ALA A O 1
ATOM 2174 N N . THR A 1 279 ? -0.429 -1.64 15.594 1 98.75 279 THR A N 1
ATOM 2175 C CA . THR A 1 279 ? -0.912 -2.412 16.734 1 98.75 279 THR A CA 1
ATOM 2176 C C . THR A 1 279 ? -0.107 -2.086 17.984 1 98.75 279 THR A C 1
ATOM 2178 O O . THR A 1 279 ? -0.676 -1.904 19.062 1 98.75 279 THR A O 1
ATOM 2181 N N . ALA A 1 280 ? 1.197 -1.989 17.812 1 98.75 280 ALA A N 1
ATOM 2182 C CA . ALA A 1 280 ? 2.082 -1.689 18.938 1 98.75 280 ALA A CA 1
ATOM 2183 C C . ALA A 1 280 ? 1.901 -0.249 19.406 1 98.75 280 ALA A C 1
ATOM 2185 O O . ALA A 1 280 ? 1.97 0.033 20.609 1 98.75 280 ALA A O 1
ATOM 2186 N N . ALA A 1 281 ? 1.687 0.667 18.516 1 98.81 281 ALA A N 1
ATOM 2187 C CA . ALA A 1 281 ? 1.595 2.094 18.812 1 98.81 281 ALA A CA 1
ATOM 2188 C C . ALA A 1 281 ? 0.337 2.408 19.609 1 98.81 281 ALA A C 1
ATOM 2190 O O . ALA A 1 281 ? 0.39 3.15 20.594 1 98.81 281 ALA A O 1
ATOM 2191 N N . TYR A 1 282 ? -0.833 1.952 19.141 1 98.88 282 TYR A N 1
ATOM 2192 C CA . TYR A 1 282 ? -2.111 2.172 19.812 1 98.88 282 TYR A CA 1
ATOM 2193 C C . TYR A 1 282 ? -2.186 1.391 21.109 1 98.88 282 TYR A C 1
ATOM 2195 O O . TYR A 1 282 ? -2.863 0.363 21.203 1 98.88 282 TYR A O 1
ATOM 2203 N N . SER A 1 283 ? -1.495 1.834 22.125 1 98.69 283 SER A N 1
ATOM 2204 C CA . SER A 1 283 ? -1.307 1.216 23.438 1 98.69 283 SER A CA 1
ATOM 2205 C C . SER A 1 283 ? -1.123 2.27 24.531 1 98.69 283 SER A C 1
ATOM 2207 O O . SER A 1 283 ? -0.965 3.455 24.234 1 98.69 283 SER A O 1
ATOM 2209 N N . PRO A 1 284 ? -1.2 1.833 25.828 1 98.19 284 PRO A N 1
ATOM 2210 C CA . PRO A 1 284 ? -0.905 2.781 26.891 1 98.19 284 PRO A CA 1
ATOM 2211 C C . PRO A 1 284 ? 0.488 3.396 26.781 1 98.19 284 PRO A C 1
ATOM 2213 O O . PRO A 1 284 ? 0.662 4.594 27.016 1 98.19 284 PRO A O 1
ATOM 2216 N N . GLU A 1 285 ? 1.438 2.613 26.344 1 97.75 285 GLU A N 1
ATOM 2217 C CA . GLU A 1 285 ? 2.791 3.131 26.156 1 97.75 285 GLU A CA 1
ATOM 2218 C C . GLU A 1 285 ? 2.836 4.16 25.031 1 97.75 285 GLU A C 1
ATOM 2220 O O . GLU A 1 285 ? 3.5 5.191 25.156 1 97.75 285 GLU A O 1
ATOM 2225 N N . GLY A 1 286 ? 2.15 3.846 23.953 1 98.38 286 GLY A N 1
ATOM 2226 C CA . GLY A 1 286 ? 2.041 4.82 22.875 1 98.38 286 GLY A CA 1
ATOM 2227 C C . GLY A 1 286 ? 1.395 6.121 23.312 1 98.38 286 GLY A C 1
ATOM 2228 O O . GLY A 1 286 ? 1.827 7.203 22.906 1 98.38 286 GLY A O 1
ATOM 2229 N N . ALA A 1 287 ? 0.404 6.008 24.156 1 98.38 287 ALA A N 1
ATOM 2230 C CA . ALA A 1 287 ? -0.295 7.191 24.641 1 98.38 287 ALA A CA 1
ATOM 2231 C C . ALA A 1 287 ? 0.638 8.078 25.469 1 98.38 287 ALA A C 1
ATOM 2233 O O . ALA A 1 287 ? 0.625 9.297 25.328 1 98.38 287 ALA A O 1
ATOM 2234 N N . GLU A 1 288 ? 1.408 7.465 26.281 1 98 288 GLU A N 1
ATOM 2235 C CA . GLU A 1 288 ? 2.367 8.211 27.078 1 98 288 GLU A CA 1
ATOM 2236 C C . GLU A 1 288 ? 3.381 8.938 26.203 1 98 288 GLU A C 1
ATOM 2238 O O . GLU A 1 288 ? 3.758 10.078 26.5 1 98 288 GLU A O 1
ATOM 2243 N N . TRP A 1 289 ? 3.826 8.266 25.203 1 98.38 289 TRP A N 1
ATOM 2244 C CA . TRP A 1 289 ? 4.777 8.859 24.281 1 98.38 289 TRP A CA 1
ATOM 2245 C C . TRP A 1 289 ? 4.172 10.078 23.594 1 98.38 289 TRP A C 1
ATOM 2247 O O . TRP A 1 289 ? 4.828 11.117 23.453 1 98.38 289 TRP A O 1
ATOM 2257 N N . VAL A 1 290 ? 2.936 9.992 23.156 1 98.5 290 VAL A N 1
ATOM 2258 C CA . VAL A 1 290 ? 2.266 11.094 22.469 1 98.5 290 VAL A CA 1
ATOM 2259 C C . VAL A 1 290 ? 2.135 12.281 23.422 1 98.5 290 VAL A C 1
ATOM 2261 O O . VAL A 1 290 ? 2.33 13.43 23.016 1 98.5 290 VAL A O 1
ATOM 2264 N N . ASP A 1 291 ? 1.804 12 24.688 1 98.06 291 ASP A N 1
ATOM 2265 C CA . ASP A 1 291 ? 1.684 13.078 25.656 1 98.06 291 ASP A CA 1
ATOM 2266 C C . ASP A 1 291 ? 3.004 13.828 25.812 1 98.06 291 ASP A C 1
ATOM 2268 O O . ASP A 1 291 ? 3.025 15.055 25.859 1 98.06 291 ASP A O 1
ATOM 2272 N N . ALA A 1 292 ? 4.066 13.078 25.891 1 98.25 292 ALA A N 1
ATOM 2273 C CA . ALA A 1 292 ? 5.387 13.688 25.969 1 98.25 292 ALA A CA 1
ATOM 2274 C C . ALA A 1 292 ? 5.723 14.461 24.703 1 98.25 292 ALA A C 1
ATOM 2276 O O . ALA A 1 292 ? 6.309 15.547 24.766 1 98.25 292 ALA A O 1
ATOM 2277 N N . LEU A 1 293 ? 5.398 13.867 23.609 1 98.62 293 LEU A N 1
ATOM 2278 C CA . LEU A 1 293 ? 5.648 14.5 22.328 1 98.62 293 LEU A CA 1
ATOM 2279 C C . LEU A 1 293 ? 4.941 15.852 22.234 1 98.62 293 LEU A C 1
ATOM 2281 O O . LEU A 1 293 ? 5.547 16.859 21.844 1 98.62 293 LEU A O 1
ATOM 2285 N N . VAL A 1 294 ? 3.656 15.859 22.547 1 98.56 294 VAL A N 1
ATOM 2286 C CA . VAL A 1 294 ? 2.85 17.062 22.422 1 98.56 294 VAL A CA 1
ATOM 2287 C C . VAL A 1 294 ? 3.41 18.156 23.328 1 98.56 294 VAL A C 1
ATOM 2289 O O . VAL A 1 294 ? 3.461 19.328 22.953 1 98.56 294 VAL A O 1
ATOM 2292 N N . ALA A 1 295 ? 3.809 17.797 24.484 1 98.12 295 ALA A N 1
ATOM 2293 C CA . ALA A 1 295 ? 4.434 18.766 25.391 1 98.12 295 ALA A CA 1
ATOM 2294 C C . ALA A 1 295 ? 5.691 19.359 24.766 1 98.12 295 ALA A C 1
ATOM 2296 O O . ALA A 1 295 ? 5.922 20.562 24.859 1 98.12 295 ALA A O 1
ATOM 2297 N N . TYR A 1 296 ? 6.508 18.5 24.203 1 98.62 296 TYR A N 1
ATOM 2298 C CA . TYR A 1 296 ? 7.734 18.953 23.562 1 98.62 296 TYR A CA 1
ATOM 2299 C C . TYR A 1 296 ? 7.422 19.859 22.375 1 98.62 296 TYR A C 1
ATOM 2301 O O . TYR A 1 296 ? 8.039 20.922 22.234 1 98.62 296 TYR A O 1
ATOM 2309 N N . LEU A 1 297 ? 6.488 19.469 21.562 1 98.75 297 LEU A N 1
ATOM 2310 C CA . LEU A 1 297 ? 6.09 20.25 20.391 1 98.75 297 LEU A CA 1
ATOM 2311 C C . LEU A 1 297 ? 5.543 21.609 20.797 1 98.75 297 LEU A C 1
ATOM 2313 O O . LEU A 1 297 ? 5.738 22.609 20.094 1 98.75 297 LEU A O 1
ATOM 2317 N N . ASP A 1 298 ? 4.836 21.641 21.875 1 98.75 298 ASP A N 1
ATOM 2318 C CA . ASP A 1 298 ? 4.328 22.906 22.406 1 98.75 298 ASP A CA 1
ATOM 2319 C C . ASP A 1 298 ? 5.473 23.859 22.719 1 98.75 298 ASP A C 1
ATOM 2321 O O . ASP A 1 298 ? 5.367 25.062 22.484 1 98.75 298 ASP A O 1
ATOM 2325 N N . GLY A 1 299 ? 6.484 23.359 23.312 1 98.81 299 GLY A N 1
ATOM 2326 C CA . GLY A 1 299 ? 7.668 24.172 23.516 1 98.81 299 GLY A CA 1
ATOM 2327 C C . GLY A 1 299 ? 8.25 24.719 22.219 1 98.81 299 GLY A C 1
ATOM 2328 O O . GLY A 1 299 ? 8.594 25.906 22.156 1 98.81 299 GLY A O 1
ATOM 2329 N N . ASN A 1 300 ? 8.414 23.828 21.234 1 98.88 300 ASN A N 1
ATOM 2330 C CA . ASN A 1 300 ? 8.891 24.266 19.922 1 98.88 300 ASN A CA 1
ATOM 2331 C C . ASN A 1 300 ? 7.996 25.344 19.328 1 98.88 300 ASN A C 1
ATOM 2333 O O . ASN A 1 300 ? 8.492 26.344 18.797 1 98.88 300 ASN A O 1
ATOM 2337 N N . ARG A 1 301 ? 6.691 25.109 19.438 1 98.75 301 ARG A N 1
ATOM 2338 C CA . ARG A 1 301 ? 5.707 26.062 18.922 1 98.75 301 ARG A CA 1
ATOM 2339 C C . ARG A 1 301 ? 5.887 27.438 19.578 1 98.75 301 ARG A C 1
ATOM 2341 O O . ARG A 1 301 ? 5.883 28.453 18.891 1 98.75 301 ARG A O 1
ATOM 2348 N N . LYS A 1 302 ? 6.031 27.484 20.875 1 98.75 302 LYS A N 1
ATOM 2349 C CA . LYS A 1 302 ? 6.172 28.734 21.609 1 98.75 302 LYS A CA 1
ATOM 2350 C C . LYS A 1 302 ? 7.422 29.484 21.172 1 98.75 302 LYS A C 1
ATOM 2352 O O . LYS A 1 302 ? 7.383 30.703 20.984 1 98.75 302 LYS A O 1
ATOM 2357 N N . ILE A 1 303 ? 8.484 28.781 21.016 1 98.81 303 ILE A N 1
ATOM 2358 C CA . ILE A 1 303 ? 9.742 29.391 20.578 1 98.81 303 ILE A CA 1
ATOM 2359 C C . ILE A 1 303 ? 9.578 29.953 19.172 1 98.81 303 ILE A C 1
ATOM 2361 O O . ILE A 1 303 ? 9.953 31.094 18.906 1 98.81 303 ILE A O 1
ATOM 2365 N N . PHE A 1 304 ? 9.055 29.156 18.328 1 98.88 304 PHE A N 1
ATOM 2366 C CA . PHE A 1 304 ? 8.891 29.547 16.938 1 98.88 304 PHE A CA 1
ATOM 2367 C C . PHE A 1 304 ? 7.973 30.75 16.812 1 98.88 304 PHE A C 1
ATOM 2369 O O . PHE A 1 304 ? 8.305 31.734 16.141 1 98.88 304 PHE A O 1
ATOM 2376 N N . ASP A 1 305 ? 6.82 30.719 17.484 1 98.56 305 ASP A N 1
ATOM 2377 C CA . ASP A 1 305 ? 5.84 31.797 17.422 1 98.56 305 ASP A CA 1
ATOM 2378 C C . ASP A 1 305 ? 6.426 33.094 17.953 1 98.56 305 ASP A C 1
ATOM 2380 O O . ASP A 1 305 ? 6.25 34.156 17.344 1 98.56 305 ASP A O 1
ATOM 2384 N N . ALA A 1 306 ? 7.055 33 19.094 1 98.62 306 ALA A N 1
ATOM 2385 C CA . ALA A 1 306 ? 7.656 34.219 19.672 1 98.62 306 ALA A CA 1
ATOM 2386 C C . ALA A 1 306 ? 8.664 34.844 18.719 1 98.62 306 ALA A C 1
ATOM 2388 O O . ALA A 1 306 ? 8.68 36.062 18.531 1 98.62 306 ALA A O 1
ATOM 2389 N N . GLY A 1 307 ? 9.531 34.031 18.141 1 98.62 307 GLY A N 1
ATOM 2390 C CA . GLY A 1 307 ? 10.539 34.5 17.219 1 98.62 307 GLY A CA 1
ATOM 2391 C C . GLY A 1 307 ? 9.961 35.094 15.938 1 98.62 307 GLY A C 1
ATOM 2392 O O . GLY A 1 307 ? 10.367 36.156 15.508 1 98.62 307 GLY A O 1
ATOM 2393 N N . VAL A 1 308 ? 9.055 34.375 15.32 1 98.69 308 VAL A N 1
ATOM 2394 C CA . VAL A 1 308 ? 8.453 34.812 14.062 1 98.69 308 VAL A CA 1
ATOM 2395 C C . VAL A 1 308 ? 7.645 36.094 14.273 1 98.69 308 VAL A C 1
ATOM 2397 O O . VAL A 1 308 ? 7.715 37 13.469 1 98.69 308 VAL A O 1
ATOM 2400 N N . ASN A 1 309 ? 6.879 36.156 15.359 1 98.19 309 ASN A N 1
ATOM 2401 C CA . ASN A 1 309 ? 6.012 37.312 15.625 1 98.19 309 ASN A CA 1
ATOM 2402 C C . ASN A 1 309 ? 6.82 38.562 15.969 1 98.19 309 ASN A C 1
ATOM 2404 O O . ASN A 1 309 ? 6.297 39.656 15.922 1 98.19 309 ASN A O 1
ATOM 2408 N N . ALA A 1 310 ? 8.031 38.375 16.312 1 98.12 310 ALA A N 1
ATOM 2409 C CA . ALA A 1 310 ? 8.906 39.531 16.609 1 98.12 310 ALA A CA 1
ATOM 2410 C C . ALA A 1 310 ? 9.43 40.156 15.32 1 98.12 310 ALA A C 1
ATOM 2412 O O . ALA A 1 310 ? 9.953 41.281 15.336 1 98.12 310 ALA A O 1
ATOM 2413 N N . ILE A 1 311 ? 9.359 39.469 14.234 1 98.06 311 ILE A N 1
ATOM 2414 C CA . ILE A 1 311 ? 9.812 40 12.945 1 98.06 311 ILE A CA 1
ATOM 2415 C C . ILE A 1 311 ? 8.711 40.844 12.312 1 98.06 311 ILE A C 1
ATOM 2417 O O . ILE A 1 311 ? 7.625 40.344 12.023 1 98.06 311 ILE A O 1
ATOM 2421 N N . PRO A 1 312 ? 8.961 42.094 12.094 1 97.62 312 PRO A N 1
ATOM 2422 C CA . PRO A 1 312 ? 7.926 42.938 11.484 1 97.62 312 PRO A CA 1
ATOM 2423 C C . PRO A 1 312 ? 7.398 42.375 10.172 1 97.62 312 PRO A C 1
ATOM 2425 O O . PRO A 1 312 ? 8.18 41.969 9.312 1 97.62 312 PRO A O 1
ATOM 2428 N N . GLY A 1 313 ? 6.051 42.312 10.117 1 97.06 313 GLY A N 1
ATOM 2429 C CA . GLY A 1 313 ? 5.422 41.906 8.875 1 97.06 313 GLY A CA 1
ATOM 2430 C C . GLY A 1 313 ? 5.082 40.438 8.836 1 97.06 313 GLY A C 1
ATOM 2431 O O . GLY A 1 313 ? 4.332 39.969 7.965 1 97.06 313 GLY A O 1
ATOM 2432 N N . LEU A 1 314 ? 5.633 39.688 9.695 1 98.25 314 LEU A N 1
ATOM 2433 C CA . LEU A 1 314 ? 5.301 38.281 9.797 1 98.25 314 LEU A CA 1
ATOM 2434 C C . LEU A 1 314 ? 4.34 38.031 10.953 1 98.25 314 LEU A C 1
ATOM 2436 O O . LEU A 1 314 ? 4.363 38.75 11.953 1 98.25 314 LEU A O 1
ATOM 2440 N N . ARG A 1 315 ? 3.504 37.031 10.758 1 98.12 315 ARG A N 1
ATOM 2441 C CA . ARG A 1 315 ? 2.6 36.594 11.812 1 98.12 315 ARG A CA 1
ATOM 2442 C C . ARG A 1 315 ? 2.365 35.094 11.742 1 98.12 315 ARG A C 1
ATOM 2444 O O . ARG A 1 315 ? 1.904 34.562 10.727 1 98.12 315 ARG A O 1
ATOM 2451 N N . SER A 1 316 ? 2.695 34.469 12.773 1 98.44 316 SER A N 1
ATOM 2452 C CA . SER A 1 316 ? 2.41 33.031 12.891 1 98.44 316 SER A CA 1
ATOM 2453 C C . SER A 1 316 ? 0.995 32.812 13.398 1 98.44 316 SER A C 1
ATOM 2455 O O . SER A 1 316 ? 0.604 33.344 14.438 1 98.44 316 SER A O 1
ATOM 2457 N N . MET A 1 317 ? 0.194 32.062 12.648 1 98.44 317 MET A N 1
ATOM 2458 C CA . MET A 1 317 ? -1.132 31.688 13.148 1 98.44 317 MET A CA 1
ATOM 2459 C C . MET A 1 317 ? -1.03 30.844 14.406 1 98.44 317 MET A C 1
ATOM 2461 O O . MET A 1 317 ? -0.217 29.906 14.469 1 98.44 317 MET A O 1
ATOM 2465 N N . PRO A 1 318 ? -1.841 31.188 15.438 1 97 318 PRO A N 1
ATOM 2466 C CA . PRO A 1 318 ? -1.808 30.344 16.625 1 97 318 PRO A CA 1
ATOM 2467 C C . PRO A 1 318 ? -2.098 28.875 16.328 1 97 318 PRO A C 1
ATOM 2469 O O . PRO A 1 318 ? -3.148 28.562 15.766 1 97 318 PRO A O 1
ATOM 2472 N N . LEU A 1 319 ? -1.209 28.078 16.656 1 98.31 319 LEU A N 1
ATOM 2473 C CA . LEU A 1 319 ? -1.293 26.641 16.359 1 98.31 319 LEU A CA 1
ATOM 2474 C C . LEU A 1 319 ? -2.016 25.906 17.484 1 98.31 319 LEU A C 1
ATOM 2476 O O . LEU A 1 319 ? -1.46 25.719 18.562 1 98.31 319 LEU A O 1
ATOM 2480 N N . GLU A 1 320 ? -3.211 25.406 17.203 1 98.62 320 GLU A N 1
ATOM 2481 C CA . GLU A 1 320 ? -3.984 24.672 18.203 1 98.62 320 GLU A CA 1
ATOM 2482 C C . GLU A 1 320 ? -3.709 23.172 18.125 1 98.62 320 GLU A C 1
ATOM 2484 O O . GLU A 1 320 ? -3.842 22.453 19.109 1 98.62 320 GLU A O 1
ATOM 2489 N N . ALA A 1 321 ? -3.332 22.688 16.938 1 98.69 321 ALA A N 1
ATOM 2490 C CA . ALA A 1 321 ? -3.043 21.266 16.719 1 98.69 321 ALA A CA 1
ATOM 2491 C C . ALA A 1 321 ? -2.068 21.078 15.555 1 98.69 321 ALA A C 1
ATOM 2493 O O . ALA A 1 321 ? -1.742 22.031 14.852 1 98.69 321 ALA A O 1
ATOM 2494 N N . THR A 1 322 ? -1.64 19.875 15.383 1 98.62 322 THR A N 1
ATOM 2495 C CA . THR A 1 322 ? -0.613 19.438 14.438 1 98.62 322 THR A CA 1
ATOM 2496 C C . THR A 1 322 ? 0.776 19.828 14.938 1 98.62 322 THR A C 1
ATOM 2498 O O . THR A 1 322 ? 1.052 19.766 16.141 1 98.62 322 THR A O 1
ATOM 2501 N N . TYR A 1 323 ? 1.726 19.984 14.18 1 98.88 323 TYR A N 1
ATOM 2502 C CA . TYR A 1 323 ? 3.061 20.516 14.406 1 98.88 323 TYR A CA 1
ATOM 2503 C C . TYR A 1 323 ? 3.527 21.344 13.203 1 98.88 323 TYR A C 1
ATOM 2505 O O . TYR A 1 323 ? 4.73 21.484 12.969 1 98.88 323 TYR A O 1
ATOM 2513 N N . LEU A 1 324 ? 2.514 21.844 12.461 1 98.88 324 LEU A N 1
ATOM 2514 C CA . LEU A 1 324 ? 2.76 22.578 11.227 1 98.88 324 LEU A CA 1
ATOM 2515 C C . LEU A 1 324 ? 2.344 24.031 11.367 1 98.88 324 LEU A C 1
ATOM 2517 O O . LEU A 1 324 ? 1.16 24.359 11.258 1 98.88 324 LEU A O 1
ATOM 2521 N N . ALA A 1 325 ? 3.291 24.875 11.516 1 98.88 325 ALA A N 1
ATOM 2522 C CA . ALA A 1 325 ? 3.023 26.297 11.711 1 98.88 325 ALA A CA 1
ATOM 2523 C C . ALA A 1 325 ? 2.688 26.984 10.391 1 98.88 325 ALA A C 1
ATOM 2525 O O . ALA A 1 325 ? 3.312 26.703 9.367 1 98.88 325 ALA A O 1
ATOM 2526 N N . TRP A 1 326 ? 1.718 27.75 10.383 1 98.88 326 TRP A N 1
ATOM 2527 C CA . TRP A 1 326 ? 1.23 28.531 9.25 1 98.88 326 TRP A CA 1
ATOM 2528 C C . TRP A 1 326 ? 1.534 30.016 9.422 1 98.88 326 TRP A C 1
ATOM 2530 O O . TRP A 1 326 ? 0.986 30.656 10.312 1 98.88 326 TRP A O 1
ATOM 2540 N N . VAL A 1 327 ? 2.404 30.578 8.578 1 98.81 327 VAL A N 1
ATOM 2541 C CA . VAL A 1 327 ? 2.947 31.922 8.82 1 98.81 327 VAL A CA 1
ATOM 2542 C C . VAL A 1 327 ? 2.535 32.844 7.688 1 98.81 327 VAL A C 1
ATOM 2544 O O . VAL A 1 327 ? 2.721 32.531 6.512 1 98.81 327 VAL A O 1
ATOM 2547 N N . ASP A 1 328 ? 1.998 33.969 8.023 1 98.56 328 ASP A N 1
ATOM 2548 C CA . ASP A 1 328 ? 1.582 35.031 7.113 1 98.56 328 ASP A CA 1
ATOM 2549 C C . ASP A 1 328 ? 2.729 36 6.84 1 98.56 328 ASP A C 1
ATOM 2551 O O . ASP A 1 328 ? 3.271 36.625 7.77 1 98.56 328 ASP A O 1
ATOM 2555 N N . PHE A 1 329 ? 3.088 36.156 5.602 1 98.44 329 PHE A N 1
ATOM 2556 C CA . PHE A 1 329 ? 4.172 37.062 5.219 1 98.44 329 PHE A CA 1
ATOM 2557 C C . PHE A 1 329 ? 3.627 38.312 4.582 1 98.44 329 PHE A C 1
ATOM 2559 O O . PHE A 1 329 ? 4.391 39.156 4.105 1 98.44 329 PHE A O 1
ATOM 2566 N N . SER A 1 330 ? 2.361 38.469 4.535 1 96.38 330 SER A N 1
ATOM 2567 C CA . SER A 1 330 ? 1.737 39.562 3.791 1 96.38 330 SER A CA 1
ATOM 2568 C C . SER A 1 330 ? 2.119 40.906 4.367 1 96.38 330 SER A C 1
ATOM 2570 O O . SER A 1 330 ? 2.168 41.906 3.646 1 96.38 330 SER A O 1
ATOM 2572 N N . GLY A 1 331 ? 2.428 40.969 5.637 1 96.56 331 GLY A N 1
ATOM 2573 C CA . GLY A 1 331 ? 2.791 42.219 6.285 1 96.56 331 GLY A CA 1
ATOM 2574 C C . GLY A 1 331 ? 4.16 42.75 5.879 1 96.56 331 GLY A C 1
ATOM 2575 O O . GLY A 1 331 ? 4.504 43.906 6.148 1 96.56 331 GLY A O 1
ATOM 2576 N N . THR A 1 332 ? 4.891 41.969 5.191 1 96.88 332 THR A N 1
ATOM 2577 C CA . THR A 1 332 ? 6.23 42.375 4.781 1 96.88 332 THR A CA 1
ATOM 2578 C C . THR A 1 332 ? 6.172 43.344 3.594 1 96.88 332 THR A C 1
ATOM 2580 O O . THR A 1 332 ? 7.145 44.031 3.307 1 96.88 332 THR A O 1
ATOM 2583 N N . GLY A 1 333 ? 5.035 43.281 2.822 1 95.94 333 GLY A N 1
ATOM 2584 C CA . GLY A 1 333 ? 4.941 44.031 1.579 1 95.94 333 GLY A CA 1
ATOM 2585 C C . GLY A 1 333 ? 5.68 43.375 0.429 1 95.94 333 GLY A C 1
ATOM 2586 O O . GLY A 1 333 ? 5.695 43.906 -0.687 1 95.94 333 GLY A O 1
ATOM 2587 N N . MET A 1 334 ? 6.207 42.25 0.645 1 97.06 334 MET A N 1
ATOM 2588 C CA . MET A 1 334 ? 6.961 41.531 -0.373 1 97.06 334 MET A CA 1
ATOM 2589 C C . MET A 1 334 ? 6.039 40.656 -1.208 1 97.06 334 MET A C 1
ATOM 2591 O O . MET A 1 334 ? 4.969 40.25 -0.744 1 97.06 334 MET A O 1
ATOM 2595 N N . THR A 1 335 ? 6.473 40.406 -2.412 1 97.31 335 THR A N 1
ATOM 2596 C CA . THR A 1 335 ? 5.785 39.406 -3.223 1 97.31 335 THR A CA 1
ATOM 2597 C C . THR A 1 335 ? 6.066 38 -2.705 1 97.31 335 THR A C 1
ATOM 2599 O O . THR A 1 335 ? 6.996 37.812 -1.921 1 97.31 335 THR A O 1
ATOM 2602 N N . GLN A 1 336 ? 5.219 37.062 -3.09 1 97 336 GLN A N 1
ATOM 2603 C CA . GLN A 1 336 ? 5.406 35.656 -2.748 1 97 336 GLN A CA 1
ATOM 2604 C C . GLN A 1 336 ? 6.805 35.188 -3.127 1 97 336 GLN A C 1
ATOM 2606 O O . GLN A 1 336 ? 7.449 34.469 -2.359 1 97 336 GLN A O 1
ATOM 2611 N N . GLU A 1 337 ? 7.27 35.531 -4.297 1 97.25 337 GLU A N 1
ATOM 2612 C CA . GLU A 1 337 ? 8.586 35.125 -4.785 1 97.25 337 GLU A CA 1
ATOM 2613 C C . GLU A 1 337 ? 9.695 35.688 -3.895 1 97.25 337 GLU A C 1
ATOM 2615 O O . GLU A 1 337 ? 10.656 35 -3.586 1 97.25 337 GLU A O 1
ATOM 2620 N N . GLU A 1 338 ? 9.539 36.906 -3.49 1 97.38 338 GLU A N 1
ATOM 2621 C CA . GLU A 1 338 ? 10.57 37.594 -2.717 1 97.38 338 GLU A CA 1
ATOM 2622 C C . GLU A 1 338 ? 10.734 36.938 -1.337 1 97.38 338 GLU A C 1
ATOM 2624 O O . GLU A 1 338 ? 11.844 36.594 -0.937 1 97.38 338 GLU A O 1
ATOM 2629 N N . PHE A 1 339 ? 9.641 36.844 -0.596 1 98.19 339 PHE A N 1
ATOM 2630 C CA . PHE A 1 339 ? 9.812 36.312 0.753 1 98.19 339 PHE A CA 1
ATOM 2631 C C . PHE A 1 339 ? 10.18 34.844 0.714 1 98.19 339 PHE A C 1
ATOM 2633 O O . PHE A 1 339 ? 10.875 34.344 1.604 1 98.19 339 PHE A O 1
ATOM 2640 N N . THR A 1 340 ? 9.68 34.125 -0.295 1 98.12 340 THR A N 1
ATOM 2641 C CA . THR A 1 340 ? 10.062 32.719 -0.437 1 98.12 340 THR A CA 1
ATOM 2642 C C . THR A 1 340 ? 11.57 32.594 -0.672 1 98.12 340 THR A C 1
ATOM 2644 O O . THR A 1 340 ? 12.219 31.719 -0.081 1 98.12 340 THR A O 1
ATOM 2647 N N . ALA A 1 341 ? 12.102 33.406 -1.524 1 97.75 341 ALA A N 1
ATOM 2648 C CA . ALA A 1 341 ? 13.539 33.406 -1.795 1 97.75 341 ALA A CA 1
ATOM 2649 C C . ALA A 1 341 ? 14.336 33.688 -0.529 1 97.75 341 ALA A C 1
ATOM 2651 O O . ALA A 1 341 ? 15.391 33.094 -0.297 1 97.75 341 ALA A O 1
ATOM 2652 N N . ARG A 1 342 ? 13.898 34.625 0.289 1 97.94 342 ARG A N 1
ATOM 2653 C CA . ARG A 1 342 ? 14.586 34.969 1.536 1 97.94 342 ARG A CA 1
ATOM 2654 C C . ARG A 1 342 ? 14.602 33.781 2.486 1 97.94 342 ARG A C 1
ATOM 2656 O O . ARG A 1 342 ? 15.609 33.5 3.133 1 97.94 342 ARG A O 1
ATOM 2663 N N . VAL A 1 343 ? 13.484 33.062 2.562 1 98.75 343 VAL A N 1
ATOM 2664 C CA . VAL A 1 343 ? 13.375 31.938 3.461 1 98.75 343 VAL A CA 1
ATOM 2665 C C . VAL A 1 343 ? 14.25 30.781 2.953 1 98.75 343 VAL A C 1
ATOM 2667 O O . VAL A 1 343 ? 14.984 30.172 3.727 1 98.75 343 VAL A O 1
ATOM 2670 N N . GLU A 1 344 ? 14.219 30.5 1.643 1 98.56 344 GLU A N 1
ATOM 2671 C CA . GLU A 1 344 ? 14.906 29.344 1.067 1 98.56 344 GLU A CA 1
ATOM 2672 C C . GLU A 1 344 ? 16.375 29.641 0.817 1 98.56 344 GLU A C 1
ATOM 2674 O O . GLU A 1 344 ? 17.25 28.828 1.139 1 98.56 344 GLU A O 1
ATOM 2679 N N . SER A 1 345 ? 16.75 30.781 0.257 1 97.44 345 SER A N 1
ATOM 2680 C CA . SER A 1 345 ? 18.109 31.078 -0.185 1 97.44 345 SER A CA 1
ATOM 2681 C C . SER A 1 345 ? 18.906 31.75 0.918 1 97.44 345 SER A C 1
ATOM 2683 O O . SER A 1 345 ? 20.109 31.469 1.085 1 97.44 345 SER A O 1
ATOM 2685 N N . GLN A 1 346 ? 18.312 32.625 1.68 1 97.5 346 GLN A N 1
ATOM 2686 C CA . GLN A 1 346 ? 19.047 33.344 2.727 1 97.5 346 GLN A CA 1
ATOM 2687 C C . GLN A 1 346 ? 18.969 32.594 4.051 1 97.5 346 GLN A C 1
ATOM 2689 O O . GLN A 1 346 ? 20.016 32.219 4.625 1 97.5 346 GLN A O 1
ATOM 2694 N N . ALA A 1 347 ? 17.766 32.312 4.438 1 98.62 347 ALA A N 1
ATOM 2695 C CA . ALA A 1 347 ? 17.625 31.594 5.707 1 98.62 347 ALA A CA 1
ATOM 2696 C C . ALA A 1 347 ? 17.953 30.109 5.543 1 98.62 347 ALA A C 1
ATOM 2698 O O . ALA A 1 347 ? 18.188 29.406 6.531 1 98.62 347 ALA A O 1
ATOM 2699 N N . LYS A 1 348 ? 17.906 29.547 4.32 1 98.75 348 LYS A N 1
ATOM 2700 C CA . LYS A 1 348 ? 18.188 28.156 4 1 98.75 348 LYS A CA 1
ATOM 2701 C C . LYS A 1 348 ? 17.234 27.219 4.738 1 98.75 348 LYS A C 1
ATOM 2703 O O . LYS A 1 348 ? 17.656 26.25 5.367 1 98.75 348 LYS A O 1
ATOM 2708 N N . ILE A 1 349 ? 15.984 27.578 4.691 1 98.88 349 ILE A N 1
ATOM 2709 C CA . ILE A 1 349 ? 14.898 26.781 5.258 1 98.88 349 ILE A CA 1
ATOM 2710 C C . ILE A 1 349 ? 13.938 26.344 4.152 1 98.88 349 ILE A C 1
ATOM 2712 O O . ILE A 1 349 ? 13.539 27.156 3.316 1 98.88 349 ILE A O 1
ATOM 2716 N N . ALA A 1 350 ? 13.688 25.062 4.027 1 98.81 350 ALA A N 1
ATOM 2717 C CA . ALA A 1 350 ? 12.656 24.547 3.121 1 98.81 350 ALA A CA 1
ATOM 2718 C C . ALA A 1 350 ? 11.289 24.516 3.809 1 98.81 350 ALA A C 1
ATOM 2720 O O . ALA A 1 350 ? 11.117 23.828 4.816 1 98.81 350 ALA A O 1
ATOM 2721 N N . ALA A 1 351 ? 10.344 25.266 3.365 1 98.69 351 ALA A N 1
ATOM 2722 C CA . ALA A 1 351 ? 8.977 25.328 3.869 1 98.69 351 ALA A CA 1
ATOM 2723 C C . ALA A 1 351 ? 7.965 25.203 2.73 1 98.69 351 ALA A C 1
ATOM 2725 O O . ALA A 1 351 ? 8.266 25.562 1.587 1 98.69 351 ALA A O 1
ATOM 2726 N N . ASN A 1 352 ? 6.797 24.703 3.012 1 98.62 352 ASN A N 1
ATOM 2727 C CA . ASN A 1 352 ? 5.789 24.562 1.97 1 98.62 352 ASN A CA 1
ATOM 2728 C C . ASN A 1 352 ? 5.234 25.922 1.533 1 98.62 352 ASN A C 1
ATOM 2730 O O . ASN A 1 352 ? 5.02 26.797 2.363 1 98.62 352 ASN A O 1
ATOM 2734 N N . HIS A 1 353 ? 4.973 25.984 0.237 1 98.5 353 HIS A N 1
ATOM 2735 C CA . HIS A 1 353 ? 4.426 27.203 -0.331 1 98.5 353 HIS A CA 1
ATOM 2736 C C . HIS A 1 353 ? 2.91 27.266 -0.174 1 98.5 353 HIS A C 1
ATOM 2738 O O . HIS A 1 353 ? 2.213 26.312 -0.523 1 98.5 353 HIS A O 1
ATOM 2744 N N . GLY A 1 354 ? 2.385 28.344 0.306 1 98.31 354 GLY A N 1
ATOM 2745 C CA . GLY A 1 354 ? 0.993 28.531 0.685 1 98.31 354 GLY A CA 1
ATOM 2746 C C . GLY A 1 354 ? 0.026 28.281 -0.457 1 98.31 354 GLY A C 1
ATOM 2747 O O . GLY A 1 354 ? -1.012 27.641 -0.272 1 98.31 354 GLY A O 1
ATOM 2748 N N . PRO A 1 355 ? 0.321 28.734 -1.684 1 97.5 355 PRO A N 1
ATOM 2749 C CA . PRO A 1 355 ? -0.622 28.594 -2.797 1 97.5 355 PRO A CA 1
ATOM 2750 C C . PRO A 1 355 ? -0.989 27.141 -3.08 1 97.5 355 PRO A C 1
ATOM 2752 O O . PRO A 1 355 ? -2.082 26.859 -3.58 1 97.5 355 PRO A O 1
ATOM 2755 N N . THR A 1 356 ? -0.131 26.172 -2.729 1 97.25 356 THR A N 1
ATOM 2756 C CA . THR A 1 356 ? -0.4 24.766 -2.996 1 97.25 356 THR A CA 1
ATOM 2757 C C . THR A 1 356 ? -1.573 24.266 -2.156 1 97.25 356 THR A C 1
ATOM 2759 O O . THR A 1 356 ? -2.137 23.203 -2.434 1 97.25 356 THR A O 1
ATOM 2762 N N . PHE A 1 357 ? -1.988 24.984 -1.152 1 98.5 357 PHE A N 1
ATOM 2763 C CA . PHE A 1 357 ? -3.053 24.578 -0.246 1 98.5 357 PHE A CA 1
ATOM 2764 C C . PHE A 1 357 ? -4.398 25.109 -0.711 1 98.5 357 PHE A C 1
ATOM 2766 O O . PHE A 1 357 ? -5.426 24.875 -0.075 1 98.5 357 PHE A O 1
ATOM 2773 N N . GLY A 1 358 ? -4.371 25.859 -1.86 1 97.69 358 GLY A N 1
ATOM 2774 C CA . GLY A 1 358 ? -5.613 26.359 -2.424 1 97.69 358 GLY A CA 1
ATOM 2775 C C . GLY A 1 358 ? -5.871 27.812 -2.098 1 97.69 358 GLY A C 1
ATOM 2776 O O . GLY A 1 358 ? -5.008 28.5 -1.535 1 97.69 358 GLY A O 1
ATOM 2777 N N . LYS A 1 359 ? -7.074 28.281 -2.473 1 96.75 359 LYS A N 1
ATOM 2778 C CA . LYS A 1 359 ? -7.469 29.672 -2.307 1 96.75 359 LYS A CA 1
ATOM 2779 C C . LYS A 1 359 ? -7.293 30.125 -0.86 1 96.75 359 LYS A C 1
ATOM 2781 O O . LYS A 1 359 ? -7.715 29.438 0.069 1 96.75 359 LYS A O 1
ATOM 2786 N N . GLY A 1 360 ? -6.66 31.25 -0.743 1 96.31 360 GLY A N 1
ATOM 2787 C CA . GLY A 1 360 ? -6.418 31.781 0.59 1 96.31 360 GLY A CA 1
ATOM 2788 C C . GLY A 1 360 ? -5.035 31.453 1.121 1 96.31 360 GLY A C 1
ATOM 2789 O O . GLY A 1 360 ? -4.621 31.984 2.154 1 96.31 360 GLY A O 1
ATOM 2790 N N . GLY A 1 361 ? -4.285 30.609 0.387 1 97.38 361 GLY A N 1
ATOM 2791 C CA . GLY A 1 361 ? -2.945 30.234 0.812 1 97.38 361 GLY A CA 1
ATOM 2792 C C . GLY A 1 361 ? -1.879 31.219 0.364 1 97.38 361 GLY A C 1
ATOM 2793 O O . GLY A 1 361 ? -0.717 31.109 0.76 1 97.38 361 GLY A O 1
ATOM 2794 N N . GLU A 1 362 ? -2.268 32.219 -0.422 1 96.5 362 GLU A N 1
ATOM 2795 C CA . GLU A 1 362 ? -1.314 33.188 -0.928 1 96.5 362 GLU A CA 1
ATOM 2796 C C . GLU A 1 362 ? -0.693 34 0.212 1 96.5 362 GLU A C 1
ATOM 2798 O O . GLU A 1 362 ? -1.387 34.375 1.155 1 96.5 362 GLU A O 1
ATOM 2803 N N . GLY A 1 363 ? 0.553 34.188 0.146 1 97.5 363 GLY A N 1
ATOM 2804 C CA . GLY A 1 363 ? 1.238 35 1.136 1 97.5 363 GLY A CA 1
ATOM 2805 C C . GLY A 1 363 ? 1.661 34.219 2.365 1 97.5 363 GLY A C 1
ATOM 2806 O O . GLY A 1 363 ? 2.148 34.781 3.338 1 97.5 363 GLY A O 1
ATOM 2807 N N . TRP A 1 364 ? 1.436 32.906 2.277 1 98.5 364 TRP A N 1
ATOM 2808 C CA . TRP A 1 364 ? 1.704 32.094 3.457 1 98.5 364 TRP A CA 1
ATOM 2809 C C . TRP A 1 364 ? 2.783 31.047 3.17 1 98.5 364 TRP A C 1
ATOM 2811 O O . TRP A 1 364 ? 3.012 30.688 2.014 1 98.5 364 TRP A O 1
ATOM 2821 N N . LEU A 1 365 ? 3.518 30.625 4.18 1 98.88 365 LEU A N 1
ATOM 2822 C CA . LEU A 1 365 ? 4.355 29.422 4.188 1 98.88 365 LEU A CA 1
ATOM 2823 C C . LEU A 1 365 ? 4.02 28.531 5.379 1 98.88 365 LEU A C 1
ATOM 2825 O O . LEU A 1 365 ? 3.59 29.031 6.426 1 98.88 365 LEU A O 1
ATOM 2829 N N . ARG A 1 366 ? 4.152 27.25 5.242 1 98.88 366 ARG A N 1
ATOM 2830 C CA . ARG A 1 366 ? 3.939 26.297 6.324 1 98.88 366 ARG A CA 1
ATOM 2831 C C . ARG A 1 366 ? 5.262 25.688 6.785 1 98.88 366 ARG A C 1
ATOM 2833 O O . ARG A 1 366 ? 6.051 25.219 5.969 1 98.88 366 ARG A O 1
ATOM 2840 N N . PHE A 1 367 ? 5.512 25.656 8.07 1 98.94 367 PHE A N 1
ATOM 2841 C CA . PHE A 1 367 ? 6.758 25.188 8.672 1 98.94 367 PHE A CA 1
ATOM 2842 C C . PHE A 1 367 ? 6.508 24.016 9.594 1 98.94 367 PHE A C 1
ATOM 2844 O O . PHE A 1 367 ? 5.668 24.078 10.492 1 98.94 367 PHE A O 1
ATOM 2851 N N . ASN A 1 368 ? 7.203 22.922 9.43 1 98.88 368 ASN A N 1
ATOM 2852 C CA . ASN A 1 368 ? 7.156 21.75 10.305 1 98.88 368 ASN A CA 1
ATOM 2853 C C . ASN A 1 368 ? 8 21.953 11.562 1 98.88 368 ASN A C 1
ATOM 2855 O O . ASN A 1 368 ? 9.219 22.125 11.477 1 98.88 368 ASN A O 1
ATOM 2859 N N . LEU A 1 369 ? 7.414 21.844 12.727 1 98.88 369 LEU A N 1
ATOM 2860 C CA . LEU A 1 369 ? 8.078 22.141 13.984 1 98.88 369 LEU A CA 1
ATOM 2861 C C . LEU A 1 369 ? 8.477 20.859 14.711 1 98.88 369 LEU A C 1
ATOM 2863 O O . LEU A 1 369 ? 9.023 20.906 15.812 1 98.88 369 LEU A O 1
ATOM 2867 N N . ALA A 1 370 ? 8.172 19.688 14.117 1 98.75 370 ALA A N 1
ATOM 2868 C CA . ALA A 1 370 ? 8.445 18.406 14.758 1 98.75 370 ALA A CA 1
ATOM 2869 C C . ALA A 1 370 ? 9.891 17.969 14.508 1 98.75 370 ALA A C 1
ATOM 2871 O O . ALA A 1 370 ? 10.141 16.953 13.852 1 98.75 370 ALA A O 1
ATOM 2872 N N . THR A 1 371 ? 10.805 18.703 15.07 1 98.69 371 THR A N 1
ATOM 2873 C CA . THR A 1 371 ? 12.25 18.531 15.023 1 98.69 371 THR A CA 1
ATOM 2874 C C . THR A 1 371 ? 12.891 18.922 16.344 1 98.69 371 THR A C 1
ATOM 2876 O O . THR A 1 371 ? 12.227 19.5 17.219 1 98.69 371 THR A O 1
ATOM 2879 N N . PRO A 1 372 ? 14.094 18.531 16.594 1 98.56 372 PRO A N 1
ATOM 2880 C CA . PRO A 1 372 ? 14.727 18.922 17.859 1 98.56 372 PRO A CA 1
ATOM 2881 C C . PRO A 1 372 ? 14.703 20.438 18.078 1 98.56 372 PRO A C 1
ATOM 2883 O O . PRO A 1 372 ? 14.867 21.219 17.141 1 98.56 372 PRO A O 1
ATOM 2886 N N . ARG A 1 373 ? 14.539 20.812 19.312 1 98.69 373 ARG A N 1
ATOM 2887 C CA . ARG A 1 373 ? 14.344 22.203 19.703 1 98.69 373 ARG A CA 1
ATOM 2888 C C . ARG A 1 373 ? 15.469 23.094 19.172 1 98.69 373 ARG A C 1
ATOM 2890 O O . ARG A 1 373 ? 15.227 24.219 18.75 1 98.69 373 ARG A O 1
ATOM 2897 N N . ALA A 1 374 ? 16.641 22.625 19.125 1 98.62 374 ALA A N 1
ATOM 2898 C CA . ALA A 1 374 ? 17.797 23.375 18.641 1 98.62 374 ALA A CA 1
ATOM 2899 C C . ALA A 1 374 ? 17.594 23.797 17.188 1 98.62 374 ALA A C 1
ATOM 2901 O O . ALA A 1 374 ? 18.047 24.875 16.781 1 98.62 374 ALA A O 1
ATOM 2902 N N . ARG A 1 375 ? 17 22.969 16.422 1 98.31 375 ARG A N 1
ATOM 2903 C CA . ARG A 1 375 ? 16.75 23.297 15.023 1 98.31 375 ARG A CA 1
ATOM 2904 C C . ARG A 1 375 ? 15.688 24.391 14.898 1 98.31 375 ARG A C 1
ATOM 2906 O O . ARG A 1 375 ? 15.758 25.234 14 1 98.31 375 ARG A O 1
ATOM 2913 N N . VAL A 1 376 ? 14.68 24.328 15.742 1 98.88 376 VAL A N 1
ATOM 2914 C CA . VAL A 1 376 ? 13.656 25.359 15.75 1 98.88 376 VAL A CA 1
ATOM 2915 C C . VAL A 1 376 ? 14.281 26.703 16.125 1 98.88 376 VAL A C 1
ATOM 2917 O O . VAL A 1 376 ? 14.008 27.719 15.484 1 98.88 376 VAL A O 1
ATOM 2920 N N . GLU A 1 377 ? 15.094 26.719 17.141 1 98.88 377 GLU A N 1
ATOM 2921 C CA . GLU A 1 377 ? 15.797 27.922 17.547 1 98.88 377 GLU A CA 1
ATOM 2922 C C . GLU A 1 377 ? 16.656 28.484 16.422 1 98.88 377 GLU A C 1
ATOM 2924 O O . GLU A 1 377 ? 16.672 29.688 16.172 1 98.88 377 GLU A O 1
ATOM 2929 N N . GLU A 1 378 ? 17.344 27.578 15.781 1 98.81 378 GLU A N 1
ATOM 2930 C CA . GLU A 1 378 ? 18.188 27.984 14.656 1 98.81 378 GLU A CA 1
ATOM 2931 C C . GLU A 1 378 ? 17.359 28.562 13.523 1 98.81 378 GLU A C 1
ATOM 2933 O O . GLU A 1 378 ? 17.75 29.547 12.891 1 98.81 378 GLU A O 1
ATOM 2938 N N . ALA A 1 379 ? 16.266 27.938 13.203 1 98.88 379 ALA A N 1
ATOM 2939 C CA . ALA A 1 379 ? 15.375 28.438 12.164 1 98.88 379 ALA A CA 1
ATOM 2940 C C . ALA A 1 379 ? 14.914 29.859 12.477 1 98.88 379 ALA A C 1
ATOM 2942 O O . ALA A 1 379 ? 14.906 30.734 11.602 1 98.88 379 ALA A O 1
ATOM 2943 N N . VAL A 1 380 ? 14.562 30.078 13.727 1 98.75 380 VAL A N 1
ATOM 2944 C CA . VAL A 1 380 ? 14.109 31.406 14.156 1 98.75 380 VAL A CA 1
ATOM 2945 C C . VAL A 1 380 ? 15.234 32.406 13.984 1 98.75 380 VAL A C 1
ATOM 2947 O O . VAL A 1 380 ? 15.016 33.531 13.484 1 98.75 380 VAL A O 1
ATOM 2950 N N . ALA A 1 381 ? 16.422 32.062 14.383 1 98.75 381 ALA A N 1
ATOM 2951 C CA . ALA A 1 381 ? 17.578 32.938 14.25 1 98.75 381 ALA A CA 1
ATOM 2952 C C . ALA A 1 381 ? 17.828 33.281 12.789 1 98.75 381 ALA A C 1
ATOM 2954 O O . ALA A 1 381 ? 18.125 34.438 12.461 1 98.75 381 ALA A O 1
ATOM 2955 N N . ARG A 1 382 ? 17.734 32.344 11.953 1 98.75 382 ARG A N 1
ATOM 2956 C CA . ARG A 1 382 ? 17.984 32.562 10.531 1 98.75 382 ARG A CA 1
ATOM 2957 C C . ARG A 1 382 ? 16.906 33.438 9.906 1 98.75 382 ARG A C 1
ATOM 2959 O O . ARG A 1 382 ? 17.203 34.312 9.086 1 98.75 382 ARG A O 1
ATOM 2966 N N . LEU A 1 383 ? 15.672 33.156 10.258 1 98.75 383 LEU A N 1
ATOM 2967 C CA . LEU A 1 383 ? 14.594 34.031 9.773 1 98.75 383 LEU A CA 1
ATOM 2968 C C . LEU A 1 383 ? 14.797 35.469 10.234 1 98.75 383 LEU A C 1
ATOM 2970 O O . LEU A 1 383 ? 14.617 36.406 9.445 1 98.75 383 LEU A O 1
ATOM 2974 N N . THR A 1 384 ? 15.125 35.594 11.523 1 98.25 384 THR A N 1
ATOM 2975 C CA . THR A 1 384 ? 15.367 36.938 12.07 1 98.25 384 THR A CA 1
ATOM 2976 C C . THR A 1 384 ? 16.438 37.656 11.266 1 98.25 384 THR A C 1
ATOM 2978 O O . THR A 1 384 ? 16.281 38.844 10.945 1 98.25 384 THR A O 1
ATOM 2981 N N . ARG A 1 385 ? 17.469 36.969 10.906 1 98.12 385 ARG A N 1
ATOM 2982 C CA . ARG A 1 385 ? 18.547 37.562 10.117 1 98.12 385 ARG A CA 1
ATOM 2983 C C . ARG A 1 385 ? 18.078 37.875 8.695 1 98.12 385 ARG A C 1
ATOM 2985 O O . ARG A 1 385 ? 18.359 38.938 8.164 1 98.12 385 ARG A O 1
ATOM 2992 N N . ALA A 1 386 ? 17.406 36.938 8.07 1 98.12 386 ALA A N 1
ATOM 2993 C CA . ALA A 1 386 ? 16.984 37.062 6.676 1 98.12 386 ALA A CA 1
ATOM 2994 C C . ALA A 1 386 ? 16 38.25 6.512 1 98.12 386 ALA A C 1
ATOM 2996 O O . ALA A 1 386 ? 15.953 38.875 5.449 1 98.12 386 ALA A O 1
ATOM 2997 N N . PHE A 1 387 ? 15.297 38.531 7.543 1 97.69 387 PHE A N 1
ATOM 2998 C CA . PHE A 1 387 ? 14.312 39.594 7.465 1 97.69 387 PHE A CA 1
ATOM 2999 C C . PHE A 1 387 ? 14.719 40.781 8.344 1 97.69 387 PHE A C 1
ATOM 3001 O O . PHE A 1 387 ? 13.875 41.562 8.75 1 97.69 387 PHE A O 1
ATOM 3008 N N . GLY A 1 388 ? 15.906 40.844 8.695 1 94.06 388 GLY A N 1
ATOM 3009 C CA . GLY A 1 388 ? 16.438 41.844 9.602 1 94.06 388 GLY A CA 1
ATOM 3010 C C . GLY A 1 388 ? 16.266 43.281 9.086 1 94.06 388 GLY A C 1
ATOM 3011 O O . GLY A 1 388 ? 16.25 44.219 9.867 1 94.06 388 GLY A O 1
ATOM 3012 N N . ASP A 1 389 ? 16.25 43.375 7.75 1 90.94 389 ASP A N 1
ATOM 3013 C CA . ASP A 1 389 ? 16.109 44.688 7.16 1 90.94 389 ASP A CA 1
ATOM 3014 C C . ASP A 1 389 ? 14.727 45.281 7.438 1 90.94 389 ASP A C 1
ATOM 3016 O O . ASP A 1 389 ? 14.508 46.469 7.281 1 90.94 389 ASP A O 1
ATOM 3020 N N . LEU A 1 390 ? 13.758 44.438 7.727 1 85.25 390 LEU A N 1
ATOM 3021 C CA . LEU A 1 390 ? 12.422 44.875 8.086 1 85.25 390 LEU A CA 1
ATOM 3022 C C . LEU A 1 390 ? 12.383 45.344 9.539 1 85.25 390 LEU A C 1
ATOM 3024 O O . LEU A 1 390 ? 11.406 45.969 9.977 1 85.25 390 LEU A O 1
ATOM 3028 N N . GLN A 1 391 ? 13.422 45.031 10.195 1 74.25 391 GLN A N 1
ATOM 3029 C CA . GLN A 1 391 ? 13.484 45.281 11.633 1 74.25 391 GLN A CA 1
ATOM 3030 C C . GLN A 1 391 ? 14.109 46.656 11.914 1 74.25 391 GLN A C 1
ATOM 3032 O O . GLN A 1 391 ? 14.922 47.156 11.125 1 74.25 391 GLN A O 1
ATOM 3037 N N . MET B 1 1 ? 32.531 -16.156 2.045 1 34.59 1 MET B N 1
ATOM 3038 C CA . MET B 1 1 ? 31.75 -17.297 1.551 1 34.59 1 MET B CA 1
ATOM 3039 C C . MET B 1 1 ? 30.266 -17.125 1.871 1 34.59 1 MET B C 1
ATOM 3041 O O . MET B 1 1 ? 29.906 -16.969 3.033 1 34.59 1 MET B O 1
ATOM 3045 N N . THR B 1 2 ? 29.484 -16.469 1.011 1 48.28 2 THR B N 1
ATOM 3046 C CA . THR B 1 2 ? 28.078 -16.203 1.284 1 48.28 2 THR B CA 1
ATOM 3047 C C . THR B 1 2 ? 27.375 -17.438 1.822 1 48.28 2 THR B C 1
ATOM 3049 O O . THR B 1 2 ? 27.438 -18.5 1.202 1 48.28 2 THR B O 1
ATOM 3052 N N . GLN B 1 3 ? 27.328 -17.594 3.117 1 59.69 3 GLN B N 1
ATOM 3053 C CA . GLN B 1 3 ? 26.719 -18.766 3.744 1 59.69 3 GLN B CA 1
ATOM 3054 C C . GLN B 1 3 ? 25.438 -19.156 3.027 1 59.69 3 GLN B C 1
ATOM 3056 O O . GLN B 1 3 ? 24.594 -18.312 2.744 1 59.69 3 GLN B O 1
ATOM 3061 N N . GLN B 1 4 ? 25.438 -20.312 2.445 1 76.06 4 GLN B N 1
ATOM 3062 C CA . GLN B 1 4 ? 24.281 -20.906 1.802 1 76.06 4 GLN B CA 1
ATOM 3063 C C . GLN B 1 4 ? 23.078 -20.906 2.732 1 76.06 4 GLN B C 1
ATOM 3065 O O . GLN B 1 4 ? 23.203 -21.141 3.938 1 76.06 4 GLN B O 1
ATOM 3070 N N . PRO B 1 5 ? 21.984 -20.438 2.215 1 87.31 5 PRO B N 1
ATOM 3071 C CA . PRO B 1 5 ? 20.781 -20.438 3.059 1 87.31 5 PRO B CA 1
ATOM 3072 C C . PRO B 1 5 ? 20.406 -21.828 3.566 1 87.31 5 PRO B C 1
ATOM 3074 O O . PRO B 1 5 ? 20.656 -22.812 2.879 1 87.31 5 PRO B O 1
ATOM 3077 N N . ASP B 1 6 ? 20 -22.016 4.742 1 94.31 6 ASP B N 1
ATOM 3078 C CA . ASP B 1 6 ? 19.484 -23.266 5.293 1 94.31 6 ASP B CA 1
ATOM 3079 C C . ASP B 1 6 ? 17.984 -23.375 5.078 1 94.31 6 ASP B C 1
ATOM 3081 O O . ASP B 1 6 ? 17.188 -23 5.953 1 94.31 6 ASP B O 1
ATOM 3085 N N . PHE B 1 7 ? 17.562 -24.031 3.992 1 97.81 7 PHE B N 1
ATOM 3086 C CA . PHE B 1 7 ? 16.156 -24.156 3.654 1 97.81 7 PHE B CA 1
ATOM 3087 C C . PHE B 1 7 ? 15.523 -25.328 4.41 1 97.81 7 PHE B C 1
ATOM 3089 O O . PHE B 1 7 ? 14.312 -25.531 4.34 1 97.81 7 PHE B O 1
ATOM 3096 N N . ASP B 1 8 ? 16.344 -26.047 5.168 1 97.94 8 ASP B N 1
ATOM 3097 C CA . ASP B 1 8 ? 15.812 -27.156 5.941 1 97.94 8 ASP B CA 1
ATOM 3098 C C . ASP B 1 8 ? 15.367 -26.703 7.324 1 97.94 8 ASP B C 1
ATOM 3100 O O . ASP B 1 8 ? 14.672 -27.438 8.031 1 97.94 8 ASP B O 1
ATOM 3104 N N . GLU B 1 9 ? 15.766 -25.5 7.68 1 96.81 9 GLU B N 1
ATOM 3105 C CA . GLU B 1 9 ? 15.367 -24.984 8.992 1 96.81 9 GLU B CA 1
ATOM 3106 C C . GLU B 1 9 ? 13.852 -24.938 9.133 1 96.81 9 GLU B C 1
ATOM 3108 O O . GLU B 1 9 ? 13.164 -24.375 8.266 1 96.81 9 GLU B O 1
ATOM 3113 N N . ILE B 1 10 ? 13.359 -25.578 10.156 1 96.69 10 ILE B N 1
ATOM 3114 C CA . ILE B 1 10 ? 11.938 -25.453 10.469 1 96.69 10 ILE B CA 1
ATOM 3115 C C . ILE B 1 10 ? 11.703 -24.234 11.367 1 96.69 10 ILE B C 1
ATOM 3117 O O . ILE B 1 10 ? 12.141 -24.219 12.516 1 96.69 10 ILE B O 1
ATOM 3121 N N . ILE B 1 11 ? 11.094 -23.281 10.898 1 96.06 11 ILE B N 1
ATOM 3122 C CA . ILE B 1 11 ? 10.812 -22.047 11.609 1 96.06 11 ILE B CA 1
ATOM 3123 C C . ILE B 1 11 ? 9.367 -22.047 12.102 1 96.06 11 ILE B C 1
ATOM 3125 O O . ILE B 1 11 ? 8.438 -22.219 11.312 1 96.06 11 ILE B O 1
ATOM 3129 N N . ASP B 1 12 ? 9.125 -21.953 13.406 1 96.44 12 ASP B N 1
ATOM 3130 C CA . ASP B 1 12 ? 7.777 -21.875 13.961 1 96.44 12 ASP B CA 1
ATOM 3131 C C . ASP B 1 12 ? 7.113 -20.547 13.625 1 96.44 12 ASP B C 1
ATOM 3133 O O . ASP B 1 12 ? 7.594 -19.484 14.031 1 96.44 12 ASP B O 1
ATOM 3137 N N . ARG B 1 13 ? 6.02 -20.609 12.906 1 96.38 13 ARG B N 1
ATOM 3138 C CA . ARG B 1 13 ? 5.348 -19.406 12.453 1 96.38 13 ARG B CA 1
ATOM 3139 C C . ARG B 1 13 ? 3.971 -19.266 13.094 1 96.38 13 ARG B C 1
ATOM 3141 O O . ARG B 1 13 ? 3.229 -18.328 12.789 1 96.38 13 ARG B O 1
ATOM 3148 N N . ILE B 1 14 ? 3.588 -20.219 13.984 1 96.44 14 ILE B N 1
ATOM 3149 C CA . ILE B 1 14 ? 2.295 -20.188 14.664 1 96.44 14 ILE B CA 1
ATOM 3150 C C . ILE B 1 14 ? 2.27 -19.047 15.672 1 96.44 14 ILE B C 1
ATOM 3152 O O . ILE B 1 14 ? 3.211 -18.875 16.453 1 96.44 14 ILE B O 1
ATOM 3156 N N . GLY B 1 15 ? 1.228 -18.281 15.641 1 94.56 15 GLY B N 1
ATOM 3157 C CA . GLY B 1 15 ? 1.073 -17.172 16.578 1 94.56 15 GLY B CA 1
ATOM 3158 C C . GLY B 1 15 ? 1.854 -15.938 16.172 1 94.56 15 GLY B C 1
ATOM 3159 O O . GLY B 1 15 ? 2.031 -15.016 16.969 1 94.56 15 GLY B O 1
ATOM 3160 N N . THR B 1 16 ? 2.332 -15.883 14.891 1 94.81 16 THR B N 1
ATOM 3161 C CA . THR B 1 16 ? 3.145 -14.766 14.422 1 94.81 16 THR B CA 1
ATOM 3162 C C . THR B 1 16 ? 2.361 -13.906 13.438 1 94.81 16 THR B C 1
ATOM 3164 O O . THR B 1 16 ? 2.947 -13.125 12.68 1 94.81 16 THR B O 1
ATOM 3167 N N . HIS B 1 17 ? 1.053 -14.094 13.32 1 95.94 17 HIS B N 1
ATOM 3168 C CA . HIS B 1 17 ? 0.184 -13.414 12.359 1 95.94 17 HIS B CA 1
ATOM 3169 C C . HIS B 1 17 ? 0.488 -13.859 10.93 1 95.94 17 HIS B C 1
ATOM 3171 O O . HIS B 1 17 ? 0.412 -13.055 10 1 95.94 17 HIS B O 1
ATOM 3177 N N . SER B 1 18 ? 0.881 -15.078 10.789 1 96.69 18 SER B N 1
ATOM 3178 C CA . SER B 1 18 ? 1.065 -15.68 9.469 1 96.69 18 SER B CA 1
ATOM 3179 C C . SER B 1 18 ? -0.269 -16.109 8.859 1 96.69 18 SER B C 1
ATOM 3181 O O . SER B 1 18 ? -0.938 -17 9.383 1 96.69 18 SER B O 1
ATOM 3183 N N . ASN B 1 19 ? -0.628 -15.453 7.789 1 97.94 19 ASN B N 1
ATOM 3184 C CA . ASN B 1 19 ? -1.825 -15.898 7.082 1 97.94 19 ASN B CA 1
ATOM 3185 C C . ASN B 1 19 ? -1.787 -17.391 6.801 1 97.94 19 ASN B C 1
ATOM 3187 O O . ASN B 1 19 ? -2.768 -18.109 7.039 1 97.94 19 ASN B O 1
ATOM 3191 N N . LYS B 1 20 ? -0.694 -17.922 6.371 1 97.88 20 LYS B N 1
ATOM 3192 C CA . LYS B 1 20 ? -0.47 -19.312 5.98 1 97.88 20 LYS B CA 1
ATOM 3193 C C . LYS B 1 20 ? -0.732 -20.25 7.148 1 97.88 20 LYS B C 1
ATOM 3195 O O . LYS B 1 20 ? -1.372 -21.297 6.98 1 97.88 20 LYS B O 1
ATOM 3200 N N . TRP B 1 21 ? -0.349 -19.906 8.312 1 97.56 21 TRP B N 1
ATOM 3201 C CA . TRP B 1 21 ? -0.402 -20.797 9.469 1 97.56 21 TRP B CA 1
ATOM 3202 C C . TRP B 1 21 ? -1.582 -20.453 10.367 1 97.56 21 TRP B C 1
ATOM 3204 O O . TRP B 1 21 ? -2.352 -21.328 10.758 1 97.56 21 TRP B O 1
ATOM 3214 N N . ASP B 1 22 ? -1.773 -19.219 10.641 1 97.25 22 ASP B N 1
ATOM 3215 C CA . ASP B 1 22 ? -2.703 -18.797 11.688 1 97.25 22 ASP B CA 1
ATOM 3216 C C . ASP B 1 22 ? -4.133 -18.734 11.156 1 97.25 22 ASP B C 1
ATOM 3218 O O . ASP B 1 22 ? -5.09 -18.766 11.938 1 97.25 22 ASP B O 1
ATOM 3222 N N . ASP B 1 23 ? -4.289 -18.625 9.852 1 97.44 23 ASP B N 1
ATOM 3223 C CA . ASP B 1 23 ? -5.641 -18.562 9.305 1 97.44 23 ASP B CA 1
ATOM 3224 C C . ASP B 1 23 ? -6.078 -19.938 8.781 1 97.44 23 ASP B C 1
ATOM 3226 O O . ASP B 1 23 ? -7.238 -20.125 8.406 1 97.44 23 ASP B O 1
ATOM 3230 N N . MET B 1 24 ? -5.195 -20.875 8.789 1 97.44 24 MET B N 1
ATOM 3231 C CA . MET B 1 24 ? -5.41 -22.172 8.156 1 97.44 24 MET B CA 1
ATOM 3232 C C . MET B 1 24 ? -6.621 -22.875 8.758 1 97.44 24 MET B C 1
ATOM 3234 O O . MET B 1 24 ? -7.43 -23.469 8.039 1 97.44 24 MET B O 1
ATOM 3238 N N . GLU B 1 25 ? -6.801 -22.844 10.07 1 97.75 25 GLU B N 1
ATOM 3239 C CA . GLU B 1 25 ? -7.914 -23.531 10.727 1 97.75 25 GLU B CA 1
ATOM 3240 C C . GLU B 1 25 ? -9.242 -22.875 10.367 1 97.75 25 GLU B C 1
ATOM 3242 O O . GLU B 1 25 ? -10.234 -23.562 10.109 1 97.75 25 GLU B O 1
ATOM 3247 N N . ARG B 1 26 ? -9.242 -21.594 10.398 1 96.62 26 ARG B N 1
ATOM 3248 C CA . ARG B 1 26 ? -10.453 -20.859 10.062 1 96.62 26 ARG B CA 1
ATOM 3249 C C . ARG B 1 26 ? -10.883 -21.141 8.625 1 96.62 26 ARG B C 1
ATOM 3251 O O . ARG B 1 26 ? -12.078 -21.25 8.336 1 96.62 26 ARG B O 1
ATOM 3258 N N . VAL B 1 27 ? -9.953 -21.266 7.719 1 96.75 27 VAL B N 1
ATOM 3259 C CA . VAL B 1 27 ? -10.25 -21.344 6.293 1 96.75 27 VAL B CA 1
ATOM 3260 C C . VAL B 1 27 ? -10.508 -22.781 5.887 1 96.75 27 VAL B C 1
ATOM 3262 O O . VAL B 1 27 ? -11.391 -23.062 5.074 1 96.75 27 VAL B O 1
ATOM 3265 N N . PHE B 1 28 ? -9.766 -23.75 6.512 1 97.69 28 PHE B N 1
ATOM 3266 C CA . PHE B 1 28 ? -9.797 -25.109 5.984 1 97.69 28 PHE B CA 1
ATOM 3267 C C . PHE B 1 28 ? -10.203 -26.109 7.066 1 97.69 28 PHE B C 1
ATOM 3269 O O . PHE B 1 28 ? -10.383 -27.297 6.793 1 97.69 28 PHE B O 1
ATOM 3276 N N . GLY B 1 29 ? -10.336 -25.625 8.312 1 97.38 29 GLY B N 1
ATOM 3277 C CA . GLY B 1 29 ? -10.609 -26.531 9.422 1 97.38 29 GLY B CA 1
ATOM 3278 C C . GLY B 1 29 ? -9.406 -27.375 9.805 1 97.38 29 GLY B C 1
ATOM 3279 O O . GLY B 1 29 ? -9.539 -28.344 10.539 1 97.38 29 GLY B O 1
ATOM 3280 N N . VAL B 1 30 ? -8.242 -27.047 9.297 1 98.25 30 VAL B N 1
ATOM 3281 C CA . VAL B 1 30 ? -7.008 -27.75 9.602 1 98.25 30 VAL B CA 1
ATOM 3282 C C . VAL B 1 30 ? -6.23 -27 10.68 1 98.25 30 VAL B C 1
ATOM 3284 O O . VAL B 1 30 ? -5.844 -25.859 10.484 1 98.25 30 VAL B O 1
ATOM 3287 N N . SER B 1 31 ? -5.984 -27.641 11.773 1 97.56 31 SER B N 1
ATOM 3288 C CA . SER B 1 31 ? -5.285 -27 12.883 1 97.56 31 SER B CA 1
ATOM 3289 C C . SER B 1 31 ? -3.811 -26.797 12.562 1 97.56 31 SER B C 1
ATOM 3291 O O . SER B 1 31 ? -3.162 -27.672 11.992 1 97.56 31 SER B O 1
ATOM 3293 N N . PRO B 1 32 ? -3.295 -25.641 12.93 1 96.31 32 PRO B N 1
ATOM 3294 C CA . PRO B 1 32 ? -1.864 -25.422 12.703 1 96.31 32 PRO B CA 1
ATOM 3295 C C . PRO B 1 32 ? -0.984 -26.281 13.609 1 96.31 32 PRO B C 1
ATOM 3297 O O . PRO B 1 32 ? 0.219 -26.406 13.367 1 96.31 32 PRO B O 1
ATOM 3300 N N . ARG B 1 33 ? -1.531 -26.844 14.633 1 94.12 33 ARG B N 1
ATOM 3301 C CA . ARG B 1 33 ? -0.774 -27.656 15.57 1 94.12 33 ARG B CA 1
ATOM 3302 C C . ARG B 1 33 ? -0.331 -28.969 14.93 1 94.12 33 ARG B C 1
ATOM 3304 O O . ARG B 1 33 ? 0.783 -29.438 15.172 1 94.12 33 ARG B O 1
ATOM 3311 N N . ASP B 1 34 ? -1.217 -29.5 14.078 1 94.88 34 ASP B N 1
ATOM 3312 C CA . ASP B 1 34 ? -0.851 -30.797 13.523 1 94.88 34 ASP B CA 1
ATOM 3313 C C . ASP B 1 34 ? -1.023 -30.812 12 1 94.88 34 ASP B C 1
ATOM 3315 O O . ASP B 1 34 ? -0.797 -31.844 11.352 1 94.88 34 ASP B O 1
ATOM 3319 N N . GLY B 1 35 ? -1.453 -29.734 11.5 1 98.31 35 GLY B N 1
ATOM 3320 C CA . GLY B 1 35 ? -1.667 -29.656 10.062 1 98.31 35 GLY B CA 1
ATOM 3321 C C . GLY B 1 35 ? -0.448 -29.172 9.297 1 98.31 35 GLY B C 1
ATOM 3322 O O . GLY B 1 35 ? 0.52 -28.703 9.906 1 98.31 35 GLY B O 1
ATOM 3323 N N . ILE B 1 36 ? -0.431 -29.375 8.008 1 98.62 36 ILE B N 1
ATOM 3324 C CA . ILE B 1 36 ? 0.587 -28.875 7.094 1 98.62 36 ILE B CA 1
ATOM 3325 C C . ILE B 1 36 ? -0.029 -27.828 6.16 1 98.62 36 ILE B C 1
ATOM 3327 O O . ILE B 1 36 ? -0.942 -28.141 5.391 1 98.62 36 ILE B O 1
ATOM 3331 N N . PRO B 1 37 ? 0.376 -26.562 6.273 1 98.62 37 PRO B N 1
ATOM 3332 C CA . PRO B 1 37 ? -0.149 -25.531 5.383 1 98.62 37 PRO B CA 1
ATOM 3333 C C . PRO B 1 37 ? 0.508 -25.547 4.004 1 98.62 37 PRO B C 1
ATOM 3335 O O . PRO B 1 37 ? 1.691 -25.219 3.877 1 98.62 37 PRO B O 1
ATOM 3338 N N . MET B 1 38 ? -0.226 -25.875 2.955 1 98.75 38 MET B N 1
ATOM 3339 C CA . MET B 1 38 ? 0.279 -25.859 1.585 1 98.75 38 MET B CA 1
ATOM 3340 C C . MET B 1 38 ? -0.654 -25.078 0.669 1 98.75 38 MET B C 1
ATOM 3342 O O . MET B 1 38 ? -0.889 -25.469 -0.473 1 98.75 38 MET B O 1
ATOM 3346 N N . TRP B 1 39 ? -1.205 -23.906 1.133 1 98.25 39 TRP B N 1
ATOM 3347 C CA . TRP B 1 39 ? -2.248 -23.219 0.379 1 98.25 39 TRP B CA 1
ATOM 3348 C C . TRP B 1 39 ? -1.809 -21.797 0.012 1 98.25 39 TRP B C 1
ATOM 3350 O O . TRP B 1 39 ? -2.049 -21.344 -1.105 1 98.25 39 TRP B O 1
ATOM 3360 N N . VAL B 1 40 ? -1.118 -21.016 0.839 1 97.31 40 VAL B N 1
ATOM 3361 C CA . VAL B 1 40 ? -0.674 -19.656 0.574 1 97.31 40 VAL B CA 1
ATOM 3362 C C . VAL B 1 40 ? 0.694 -19.672 -0.104 1 97.31 40 VAL B C 1
ATOM 3364 O O . VAL B 1 40 ? 1.597 -20.391 0.33 1 97.31 40 VAL B O 1
ATOM 3367 N N . ALA B 1 41 ? 0.813 -18.859 -1.18 1 96.62 41 ALA B N 1
ATOM 3368 C CA . ALA B 1 41 ? 2.1 -18.766 -1.862 1 96.62 41 ALA B CA 1
ATOM 3369 C C . ALA B 1 41 ? 3.062 -17.859 -1.086 1 96.62 41 ALA B C 1
ATOM 3371 O O . ALA B 1 41 ? 3.518 -16.844 -1.601 1 96.62 41 ALA B O 1
ATOM 3372 N N . ASP B 1 42 ? 3.318 -18.203 0.045 1 94.94 42 ASP B N 1
ATOM 3373 C CA . ASP B 1 42 ? 4.285 -17.766 1.046 1 94.94 42 ASP B CA 1
ATOM 3374 C C . ASP B 1 42 ? 5.219 -18.906 1.442 1 94.94 42 ASP B C 1
ATOM 3376 O O . ASP B 1 42 ? 4.781 -20.047 1.606 1 94.94 42 ASP B O 1
ATOM 3380 N N . MET B 1 43 ? 6.52 -18.609 1.467 1 98.19 43 MET B N 1
ATOM 3381 C CA . MET B 1 43 ? 7.473 -19.688 1.76 1 98.19 43 MET B CA 1
ATOM 3382 C C . MET B 1 43 ? 7.754 -19.766 3.256 1 98.19 43 MET B C 1
ATOM 3384 O O . MET B 1 43 ? 7.414 -18.844 4.008 1 98.19 43 MET B O 1
ATOM 3388 N N . ASP B 1 44 ? 8.305 -20.875 3.684 1 97.81 44 ASP B N 1
ATOM 3389 C CA . ASP B 1 44 ? 8.727 -21.047 5.07 1 97.81 44 ASP B CA 1
ATOM 3390 C C . ASP B 1 44 ? 10.234 -20.844 5.219 1 97.81 44 ASP B C 1
ATOM 3392 O O . ASP B 1 44 ? 10.891 -21.547 5.988 1 97.81 44 ASP B O 1
ATOM 3396 N N . PHE B 1 45 ? 10.789 -19.953 4.363 1 98.19 45 PHE B N 1
ATOM 3397 C CA . PHE B 1 45 ? 12.211 -19.641 4.375 1 98.19 45 PHE B CA 1
ATOM 3398 C C . PHE B 1 45 ? 12.438 -18.156 4.676 1 98.19 45 PHE B C 1
ATOM 3400 O O . PHE B 1 45 ? 11.633 -17.312 4.293 1 98.19 45 PHE B O 1
ATOM 3407 N N . ARG B 1 46 ? 13.492 -17.906 5.383 1 97.62 46 ARG B N 1
ATOM 3408 C CA . ARG B 1 46 ? 13.914 -16.5 5.488 1 97.62 46 ARG B CA 1
ATOM 3409 C C . ARG B 1 46 ? 14.43 -15.984 4.148 1 97.62 46 ARG B C 1
ATOM 3411 O O . ARG B 1 46 ? 14.984 -16.75 3.354 1 97.62 46 ARG B O 1
ATOM 3418 N N . PRO B 1 47 ? 14.188 -14.711 3.883 1 97.94 47 PRO B N 1
ATOM 3419 C CA . PRO B 1 47 ? 14.758 -14.125 2.67 1 97.94 47 PRO B CA 1
ATOM 3420 C C . PRO B 1 47 ? 16.281 -14.062 2.713 1 97.94 47 PRO B C 1
ATOM 3422 O O . PRO B 1 47 ? 16.891 -14.391 3.734 1 97.94 47 PRO B O 1
ATOM 3425 N N . PRO B 1 48 ? 16.859 -13.68 1.561 1 97.69 48 PRO B N 1
ATOM 3426 C CA . PRO B 1 48 ? 18.328 -13.555 1.554 1 97.69 48 PRO B CA 1
ATOM 3427 C C . PRO B 1 48 ? 18.844 -12.602 2.633 1 97.69 48 PRO B C 1
ATOM 3429 O O . PRO B 1 48 ? 18.141 -11.664 3.018 1 97.69 48 PRO B O 1
ATOM 3432 N N . ALA B 1 49 ? 20.062 -12.836 3.039 1 97.25 49 ALA B N 1
ATOM 3433 C CA . ALA B 1 49 ? 20.688 -12.062 4.113 1 97.25 49 ALA B CA 1
ATOM 3434 C C . ALA B 1 49 ? 20.703 -10.578 3.783 1 97.25 49 ALA B C 1
ATOM 3436 O O . ALA B 1 49 ? 20.531 -9.734 4.676 1 97.25 49 ALA B O 1
ATOM 3437 N N . CYS B 1 50 ? 20.922 -10.219 2.492 1 97.94 50 CYS B N 1
ATOM 3438 C CA . CYS B 1 50 ? 20.969 -8.82 2.102 1 97.94 50 CYS B CA 1
ATOM 3439 C C . CYS B 1 50 ? 19.641 -8.125 2.35 1 97.94 50 CYS B C 1
ATOM 3441 O O . CYS B 1 50 ? 19.609 -6.945 2.699 1 97.94 50 CYS B O 1
ATOM 3443 N N . VAL B 1 51 ? 18.547 -8.82 2.146 1 98.19 51 VAL B N 1
ATOM 3444 C CA . VAL B 1 51 ? 17.219 -8.281 2.412 1 98.19 51 VAL B CA 1
ATOM 3445 C C . VAL B 1 51 ? 17.031 -8.07 3.914 1 98.19 51 VAL B C 1
ATOM 3447 O O . VAL B 1 51 ? 16.562 -7.016 4.348 1 98.19 51 VAL B O 1
ATOM 3450 N N . GLN B 1 52 ? 17.391 -9.094 4.703 1 97 52 GLN B N 1
ATOM 3451 C CA . GLN B 1 52 ? 17.344 -8.992 6.156 1 97 52 GLN B CA 1
ATOM 3452 C C . GLN B 1 52 ? 18.172 -7.816 6.656 1 97 52 GLN B C 1
ATOM 3454 O O . GLN B 1 52 ? 17.734 -7.062 7.531 1 97 52 GLN B O 1
ATOM 3459 N N . GLU B 1 53 ? 19.328 -7.656 6.129 1 97.44 53 GLU B N 1
ATOM 3460 C CA . GLU B 1 53 ? 20.25 -6.594 6.547 1 97.44 53 GLU B CA 1
ATOM 3461 C C . GLU B 1 53 ? 19.656 -5.219 6.246 1 97.44 53 GLU B C 1
ATOM 3463 O O . GLU B 1 53 ? 19.875 -4.27 7.004 1 97.44 53 GLU B O 1
ATOM 3468 N N . ALA B 1 54 ? 19.016 -5.086 5.113 1 97.44 54 ALA B N 1
ATOM 3469 C CA . ALA B 1 54 ? 18.375 -3.818 4.766 1 97.44 54 ALA B CA 1
ATOM 3470 C C . ALA B 1 54 ? 17.344 -3.418 5.824 1 97.44 54 ALA B C 1
ATOM 3472 O O . ALA B 1 54 ? 17.281 -2.248 6.211 1 97.44 54 ALA B O 1
ATOM 3473 N N . LEU B 1 55 ? 16.547 -4.355 6.266 1 97.25 55 LEU B N 1
ATOM 3474 C CA . LEU B 1 55 ? 15.531 -4.074 7.281 1 97.25 55 LEU B CA 1
ATOM 3475 C C . LEU B 1 55 ? 16.188 -3.787 8.633 1 97.25 55 LEU B C 1
ATOM 3477 O O . LEU B 1 55 ? 15.719 -2.922 9.375 1 97.25 55 LEU B O 1
ATOM 3481 N N . VAL B 1 56 ? 17.188 -4.535 8.969 1 96.94 56 VAL B N 1
ATOM 3482 C CA . VAL B 1 56 ? 17.922 -4.305 10.211 1 96.94 56 VAL B CA 1
ATOM 3483 C C . VAL B 1 56 ? 18.516 -2.902 10.211 1 96.94 56 VAL B C 1
ATOM 3485 O O . VAL B 1 56 ? 18.5 -2.211 11.227 1 96.94 56 VAL B O 1
ATOM 3488 N N . ALA B 1 57 ? 19.078 -2.504 9.062 1 96.12 57 ALA B N 1
ATOM 3489 C CA . ALA B 1 57 ? 19.625 -1.155 8.938 1 96.12 57 ALA B CA 1
ATOM 3490 C C . ALA B 1 57 ? 18.547 -0.103 9.188 1 96.12 57 ALA B C 1
ATOM 3492 O O . ALA B 1 57 ? 18.812 0.925 9.82 1 96.12 57 ALA B O 1
ATOM 3493 N N . MET B 1 58 ? 17.359 -0.293 8.695 1 95.94 58 MET B N 1
ATOM 3494 C CA . MET B 1 58 ? 16.25 0.627 8.938 1 95.94 58 MET B CA 1
ATOM 3495 C C . MET B 1 58 ? 15.938 0.713 10.422 1 95.94 58 MET B C 1
ATOM 3497 O O . MET B 1 58 ? 15.695 1.801 10.953 1 95.94 58 MET B O 1
ATOM 3501 N N . THR B 1 59 ? 15.938 -0.443 11.094 1 95.62 59 THR B N 1
ATOM 3502 C CA . THR B 1 59 ? 15.609 -0.466 12.516 1 95.62 59 THR B CA 1
ATOM 3503 C C . THR B 1 59 ? 16.688 0.24 13.328 1 95.62 59 THR B C 1
ATOM 3505 O O . THR B 1 59 ? 16.391 0.861 14.352 1 95.62 59 THR B O 1
ATOM 3508 N N . ARG B 1 60 ? 17.906 0.14 12.844 1 94.81 60 ARG B N 1
ATOM 3509 C CA . ARG B 1 60 ? 19.016 0.813 13.523 1 94.81 60 ARG B CA 1
ATOM 3510 C C . ARG B 1 60 ? 18.875 2.328 13.414 1 94.81 60 ARG B C 1
ATOM 3512 O O . ARG B 1 60 ? 19.156 3.049 14.375 1 94.81 60 ARG B O 1
ATOM 3519 N N . GLN B 1 61 ? 18.562 2.793 12.273 1 93.88 61 GLN B N 1
ATOM 3520 C CA . GLN B 1 61 ? 18.297 4.219 12.109 1 93.88 61 GLN B CA 1
ATOM 3521 C C . GLN B 1 61 ? 17.125 4.664 12.984 1 93.88 61 GLN B C 1
ATOM 3523 O O . GLN B 1 61 ? 17.203 5.699 13.648 1 93.88 61 GLN B O 1
ATOM 3528 N N . GLY B 1 62 ? 16.031 3.973 12.906 1 95 62 GLY B N 1
ATOM 3529 C CA . GLY B 1 62 ? 14.93 4.102 13.844 1 95 62 GLY B CA 1
ATOM 3530 C C . GLY B 1 62 ? 13.945 5.191 13.461 1 95 62 GLY B C 1
ATOM 3531 O O . GLY B 1 62 ? 13.117 5.602 14.273 1 95 62 GLY B O 1
ATOM 3532 N N . ILE B 1 63 ? 14.008 5.777 12.289 1 96.25 63 ILE B N 1
ATOM 3533 C CA . ILE B 1 63 ? 13.023 6.723 11.781 1 96.25 63 ILE B CA 1
ATOM 3534 C C . ILE B 1 63 ? 12.375 6.164 10.516 1 96.25 63 ILE B C 1
ATOM 3536 O O . ILE B 1 63 ? 13.078 5.793 9.57 1 96.25 63 ILE B O 1
ATOM 3540 N N . TYR B 1 64 ? 11.078 6.07 10.508 1 97.38 64 TYR B N 1
ATOM 3541 C CA . TYR B 1 64 ? 10.32 5.418 9.445 1 97.38 64 TYR B CA 1
ATOM 3542 C C . TYR B 1 64 ? 9.445 6.418 8.703 1 97.38 64 TYR B C 1
ATOM 3544 O O . TYR B 1 64 ? 8.227 6.238 8.617 1 97.38 64 TYR B O 1
ATOM 3552 N N . GLY B 1 65 ? 10.078 7.461 8.18 1 96.44 65 GLY B N 1
ATOM 3553 C CA . GLY B 1 65 ? 9.375 8.523 7.48 1 96.44 65 GLY B CA 1
ATOM 3554 C C . GLY B 1 65 ? 9.133 8.227 6.016 1 96.44 65 GLY B C 1
ATOM 3555 O O . GLY B 1 65 ? 9.219 7.07 5.59 1 96.44 65 GLY B O 1
ATOM 3556 N N . TYR B 1 66 ? 8.703 9.234 5.258 1 97.44 66 TYR B N 1
ATOM 3557 C CA . TYR B 1 66 ? 8.461 9.102 3.828 1 97.44 66 TYR B CA 1
ATOM 3558 C C . TYR B 1 66 ? 9.75 8.805 3.074 1 97.44 66 TYR B C 1
ATOM 3560 O O . TYR B 1 66 ? 10.797 9.383 3.375 1 97.44 66 TYR B O 1
ATOM 3568 N N . TRP B 1 67 ? 9.602 7.922 2.131 1 97.19 67 TRP B N 1
ATOM 3569 C CA . TRP B 1 67 ? 10.734 7.508 1.306 1 97.19 67 TRP B CA 1
ATOM 3570 C C . TRP B 1 67 ? 10.992 8.516 0.192 1 97.19 67 TRP B C 1
ATOM 3572 O O . TRP B 1 67 ? 10.062 8.961 -0.481 1 97.19 67 TRP B O 1
ATOM 3582 N N . GLY B 1 68 ? 12.273 8.875 0.073 1 95.25 68 GLY B N 1
ATOM 3583 C CA . GLY B 1 68 ? 12.68 9.75 -1.016 1 95.25 68 GLY B CA 1
ATOM 3584 C C . GLY B 1 68 ? 13.781 9.164 -1.872 1 95.25 68 GLY B C 1
ATOM 3585 O O . GLY B 1 68 ? 14.375 8.141 -1.519 1 95.25 68 GLY B O 1
ATOM 3586 N N . ASP B 1 69 ? 13.984 9.711 -3.031 1 92.44 69 ASP B N 1
ATOM 3587 C CA . ASP B 1 69 ? 15.055 9.344 -3.951 1 92.44 69 ASP B CA 1
ATOM 3588 C C . ASP B 1 69 ? 14.922 7.887 -4.395 1 92.44 69 ASP B C 1
ATOM 3590 O O . ASP B 1 69 ? 15.516 6.996 -3.783 1 92.44 69 ASP B O 1
ATOM 3594 N N . ASN B 1 70 ? 14.281 7.621 -5.453 1 95.19 70 ASN B N 1
ATOM 3595 C CA . ASN B 1 70 ? 14.008 6.273 -5.941 1 95.19 70 ASN B CA 1
ATOM 3596 C C . ASN B 1 70 ? 15.102 5.789 -6.891 1 95.19 70 ASN B C 1
ATOM 3598 O O . ASN B 1 70 ? 14.977 4.723 -7.496 1 95.19 70 ASN B O 1
ATOM 3602 N N . ARG B 1 71 ? 16.266 6.535 -7.066 1 96.75 71 ARG B N 1
ATOM 3603 C CA . ARG B 1 71 ? 17.266 6.199 -8.078 1 96.75 71 ARG B CA 1
ATOM 3604 C C . ARG B 1 71 ? 17.844 4.805 -7.84 1 96.75 71 ARG B C 1
ATOM 3606 O O . ARG B 1 71 ? 17.906 3.992 -8.766 1 96.75 71 ARG B O 1
ATOM 3613 N N . ALA B 1 72 ? 18.188 4.492 -6.582 1 97.88 72 ALA B N 1
ATOM 3614 C CA . ALA B 1 72 ? 18.75 3.18 -6.262 1 97.88 72 ALA B CA 1
ATOM 3615 C C . ALA B 1 72 ? 17.703 2.08 -6.457 1 97.88 72 ALA B C 1
ATOM 3617 O O . ALA B 1 72 ? 18.016 0.992 -6.941 1 97.88 72 ALA B O 1
ATOM 3618 N N . TYR B 1 73 ? 16.469 2.355 -6.086 1 98.38 73 TYR B N 1
ATOM 3619 C CA . TYR B 1 73 ? 15.375 1.409 -6.223 1 98.38 73 TYR B CA 1
ATOM 3620 C C . TYR B 1 73 ? 15.125 1.072 -7.688 1 98.38 73 TYR B C 1
ATOM 3622 O O . TYR B 1 73 ? 15.109 -0.102 -8.07 1 98.38 73 TYR B O 1
ATOM 3630 N N . ASN B 1 74 ? 14.953 2.066 -8.531 1 98.69 74 ASN B N 1
ATOM 3631 C CA . ASN B 1 74 ? 14.734 1.873 -9.961 1 98.69 74 ASN B CA 1
ATOM 3632 C C . ASN B 1 74 ? 15.922 1.18 -10.617 1 98.69 74 ASN B C 1
ATOM 3634 O O . ASN B 1 74 ? 15.742 0.319 -11.477 1 98.69 74 ASN B O 1
ATOM 3638 N N . ALA B 1 75 ? 17.109 1.566 -10.195 1 98.75 75 ALA B N 1
ATOM 3639 C CA . ALA B 1 75 ? 18.312 0.952 -10.75 1 98.75 75 ALA B CA 1
ATOM 3640 C C . ALA B 1 75 ? 18.359 -0.543 -10.445 1 98.75 75 ALA B C 1
ATOM 3642 O O . ALA B 1 75 ? 18.797 -1.342 -11.281 1 98.75 75 ALA B O 1
ATOM 3643 N N . ALA B 1 76 ? 17.969 -0.903 -9.25 1 98.94 76 ALA B N 1
ATOM 3644 C CA . ALA B 1 76 ? 17.953 -2.312 -8.867 1 98.94 76 ALA B CA 1
ATOM 3645 C C . ALA B 1 76 ? 16.984 -3.105 -9.742 1 98.94 76 ALA B C 1
ATOM 3647 O O . ALA B 1 76 ? 17.297 -4.207 -10.188 1 98.94 76 ALA B O 1
ATOM 3648 N N . ILE B 1 77 ? 15.797 -2.551 -9.984 1 98.94 77 ILE B N 1
ATOM 3649 C CA . ILE B 1 77 ? 14.812 -3.203 -10.844 1 98.94 77 ILE B CA 1
ATOM 3650 C C . ILE B 1 77 ? 15.383 -3.375 -12.25 1 98.94 77 ILE B C 1
ATOM 3652 O O . ILE B 1 77 ? 15.312 -4.461 -12.828 1 98.94 77 ILE B O 1
ATOM 3656 N N . ARG B 1 78 ? 15.945 -2.318 -12.766 1 98.88 78 ARG B N 1
ATOM 3657 C CA . ARG B 1 78 ? 16.5 -2.354 -14.109 1 98.88 78 ARG B CA 1
ATOM 3658 C C . ARG B 1 78 ? 17.641 -3.373 -14.203 1 98.88 78 ARG B C 1
ATOM 3660 O O . ARG B 1 78 ? 17.734 -4.113 -15.188 1 98.88 78 ARG B O 1
ATOM 3667 N N . TRP B 1 79 ? 18.484 -3.393 -13.203 1 98.88 79 TRP B N 1
ATOM 3668 C CA . TRP B 1 79 ? 19.578 -4.352 -13.18 1 98.88 79 TRP B CA 1
ATOM 3669 C C . TRP B 1 79 ? 19.062 -5.785 -13.203 1 98.88 79 TRP B C 1
ATOM 3671 O O . TRP B 1 79 ? 19.547 -6.621 -13.961 1 98.88 79 TRP B O 1
ATOM 3681 N N . TRP B 1 80 ? 18.109 -6.066 -12.406 1 98.94 80 TRP B N 1
ATOM 3682 C CA . TRP B 1 80 ? 17.562 -7.418 -12.305 1 98.94 80 TRP B CA 1
ATOM 3683 C C . TRP B 1 80 ? 16.969 -7.867 -13.633 1 98.94 80 TRP B C 1
ATOM 3685 O O . TRP B 1 80 ? 17.219 -8.984 -14.086 1 98.94 80 TRP B O 1
ATOM 3695 N N . MET B 1 81 ? 16.078 -7.004 -14.234 1 98.94 81 MET B N 1
ATOM 3696 C CA . MET B 1 81 ? 15.438 -7.348 -15.5 1 98.94 81 MET B CA 1
ATOM 3697 C C . MET B 1 81 ? 16.469 -7.555 -16.594 1 98.94 81 MET B C 1
ATOM 3699 O O . MET B 1 81 ? 16.328 -8.461 -17.422 1 98.94 81 MET B O 1
ATOM 3703 N N . ALA B 1 82 ? 17.484 -6.785 -16.578 1 98.75 82 ALA B N 1
ATOM 3704 C CA . ALA B 1 82 ? 18.531 -6.914 -17.594 1 98.75 82 ALA B CA 1
ATOM 3705 C C . ALA B 1 82 ? 19.344 -8.18 -17.375 1 98.75 82 ALA B C 1
ATOM 3707 O O . ALA B 1 82 ? 19.594 -8.938 -18.312 1 98.75 82 ALA B O 1
ATOM 3708 N N . ASN B 1 83 ? 19.766 -8.43 -16.156 1 98.56 83 ASN B N 1
ATOM 3709 C CA . ASN B 1 83 ? 20.75 -9.461 -15.875 1 98.56 83 ASN B CA 1
ATOM 3710 C C . ASN B 1 83 ? 20.109 -10.836 -15.711 1 98.56 83 ASN B C 1
ATOM 3712 O O . ASN B 1 83 ? 20.719 -11.859 -16.031 1 98.56 83 ASN B O 1
ATOM 3716 N N . ARG B 1 84 ? 18.891 -10.922 -15.211 1 98.31 84 ARG B N 1
ATOM 3717 C CA . ARG B 1 84 ? 18.25 -12.203 -14.961 1 98.31 84 ARG B CA 1
ATOM 3718 C C . ARG B 1 84 ? 17.297 -12.57 -16.094 1 98.31 84 ARG B C 1
ATOM 3720 O O . ARG B 1 84 ? 17.047 -13.758 -16.328 1 98.31 84 ARG B O 1
ATOM 3727 N N . HIS B 1 85 ? 16.812 -11.508 -16.828 1 98.5 85 HIS B N 1
ATOM 3728 C CA . HIS B 1 85 ? 15.727 -11.797 -17.766 1 98.5 85 HIS B CA 1
ATOM 3729 C C . HIS B 1 85 ? 16.016 -11.234 -19.141 1 98.5 85 HIS B C 1
ATOM 3731 O O . HIS B 1 85 ? 15.211 -11.375 -20.062 1 98.5 85 HIS B O 1
ATOM 3737 N N . GLY B 1 86 ? 17.188 -10.578 -19.344 1 98.38 86 GLY B N 1
ATOM 3738 C CA . GLY B 1 86 ? 17.562 -10.062 -20.641 1 98.38 86 GLY B CA 1
ATOM 3739 C C . GLY B 1 86 ? 16.625 -8.992 -21.156 1 98.38 86 GLY B C 1
ATOM 3740 O O . GLY B 1 86 ? 16.375 -8.906 -22.359 1 98.38 86 GLY B O 1
ATOM 3741 N N . TRP B 1 87 ? 15.977 -8.281 -20.328 1 98.69 87 TRP B N 1
ATOM 3742 C CA . TRP B 1 87 ? 15.008 -7.258 -20.688 1 98.69 87 TRP B CA 1
ATOM 3743 C C . TRP B 1 87 ? 15.477 -5.879 -20.234 1 98.69 87 TRP B C 1
ATOM 3745 O O . TRP B 1 87 ? 15.688 -5.66 -19.031 1 98.69 87 TRP B O 1
ATOM 3755 N N . GLN B 1 88 ? 15.688 -4.965 -21.125 1 98.56 88 GLN B N 1
ATOM 3756 C CA . GLN B 1 88 ? 16.109 -3.605 -20.797 1 98.56 88 GLN B CA 1
ATOM 3757 C C . GLN B 1 88 ? 14.906 -2.723 -20.469 1 98.56 88 GLN B C 1
ATOM 3759 O O . GLN B 1 88 ? 13.969 -2.611 -21.25 1 98.56 88 GLN B O 1
ATOM 3764 N N . VAL B 1 89 ? 14.93 -2.172 -19.312 1 98.75 89 VAL B N 1
ATOM 3765 C CA . VAL B 1 89 ? 13.836 -1.351 -18.797 1 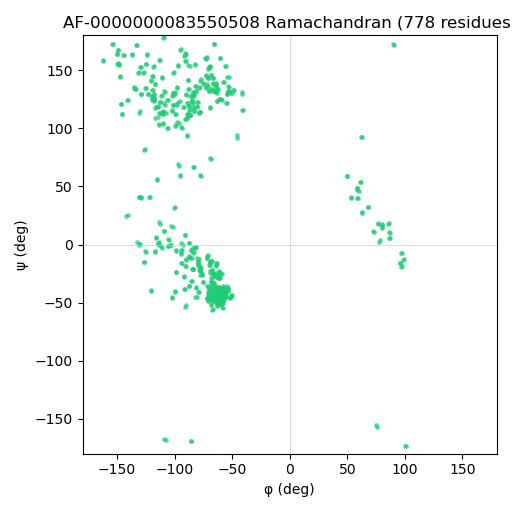98.75 89 VAL B CA 1
ATOM 3766 C C . VAL B 1 89 ? 14.336 0.076 -18.562 1 98.75 89 VAL B C 1
ATOM 3768 O O . VAL B 1 89 ? 15.445 0.282 -18.078 1 98.75 89 VAL B O 1
ATOM 3771 N N . GLU B 1 90 ? 13.555 1.047 -18.922 1 98.69 90 GLU B N 1
ATOM 3772 C CA . GLU B 1 90 ? 13.883 2.439 -18.625 1 98.69 90 GLU B CA 1
ATOM 3773 C C . GLU B 1 90 ? 13.312 2.873 -17.281 1 98.69 90 GLU B C 1
ATOM 3775 O O . GLU B 1 90 ? 12.32 2.312 -16.812 1 98.69 90 GLU B O 1
ATOM 3780 N N . ASP B 1 91 ? 13.953 3.91 -16.781 1 98.25 91 ASP B N 1
ATOM 3781 C CA . ASP B 1 91 ? 13.625 4.379 -15.438 1 98.25 91 ASP B CA 1
ATOM 3782 C C . ASP B 1 91 ? 12.18 4.859 -15.367 1 98.25 91 ASP B C 1
ATOM 3784 O O . ASP B 1 91 ? 11.445 4.496 -14.438 1 98.25 91 ASP B O 1
ATOM 3788 N N . ASP B 1 92 ? 11.711 5.59 -16.297 1 97.75 92 ASP B N 1
ATOM 3789 C CA . ASP B 1 92 ? 10.414 6.25 -16.234 1 97.75 92 ASP B CA 1
ATOM 3790 C C . ASP B 1 92 ? 9.289 5.285 -16.609 1 97.75 92 ASP B C 1
ATOM 3792 O O . ASP B 1 92 ? 8.109 5.652 -16.562 1 97.75 92 ASP B O 1
ATOM 3796 N N . TRP B 1 93 ? 9.641 3.973 -16.984 1 98.88 93 TRP B N 1
ATOM 3797 C CA . TRP B 1 93 ? 8.633 2.959 -17.281 1 98.88 93 TRP B CA 1
ATOM 3798 C C . TRP B 1 93 ? 8.062 2.369 -15.992 1 98.88 93 TRP B C 1
ATOM 3800 O O . TRP B 1 93 ? 7.02 1.708 -16.016 1 98.88 93 TRP B O 1
ATOM 3810 N N . ILE B 1 94 ? 8.742 2.596 -14.875 1 98.94 94 ILE B N 1
ATOM 3811 C CA . ILE B 1 94 ? 8.523 1.777 -13.688 1 98.94 94 ILE B CA 1
ATOM 3812 C C . ILE B 1 94 ? 7.523 2.467 -12.766 1 98.94 94 ILE B C 1
ATOM 3814 O O . ILE B 1 94 ? 7.719 3.621 -12.375 1 98.94 94 ILE B O 1
ATOM 3818 N N . PHE B 1 95 ? 6.426 1.806 -12.422 1 98.81 95 PHE B N 1
ATOM 3819 C CA . PHE B 1 95 ? 5.5 2.158 -11.359 1 98.81 95 PHE B CA 1
ATOM 3820 C C . PHE B 1 95 ? 5.574 1.146 -10.219 1 98.81 95 PHE B C 1
ATOM 3822 O O . PHE B 1 95 ? 5.801 -0.043 -10.453 1 98.81 95 PHE B O 1
ATOM 3829 N N . THR B 1 96 ? 5.434 1.564 -9.023 1 98.69 96 THR B N 1
ATOM 3830 C CA . THR B 1 96 ? 5.371 0.678 -7.863 1 98.69 96 THR B CA 1
ATOM 3831 C C . THR B 1 96 ? 3.959 0.647 -7.285 1 98.69 96 THR B C 1
ATOM 3833 O O . THR B 1 96 ? 3.414 1.687 -6.906 1 98.69 96 THR B O 1
ATOM 3836 N N . THR B 1 97 ? 3.371 -0.501 -7.227 1 98.62 97 THR B N 1
ATOM 3837 C CA . THR B 1 97 ? 2.025 -0.707 -6.707 1 98.62 97 THR B CA 1
ATOM 3838 C C . THR B 1 97 ? 2.068 -1.455 -5.379 1 98.62 97 THR B C 1
ATOM 3840 O O . THR B 1 97 ? 3.146 -1.776 -4.875 1 98.62 97 THR B O 1
ATOM 3843 N N . HIS B 1 98 ? 0.922 -1.662 -4.793 1 98.19 98 HIS B N 1
ATOM 3844 C CA . HIS B 1 98 ? 0.807 -2.332 -3.502 1 98.19 98 HIS B CA 1
ATOM 3845 C C . HIS B 1 98 ? 0.532 -3.82 -3.676 1 98.19 98 HIS B C 1
ATOM 3847 O O . HIS B 1 98 ? -0.445 -4.344 -3.137 1 98.19 98 HIS B O 1
ATOM 3853 N N . GLY B 1 99 ? 1.466 -4.465 -4.348 1 97.88 99 GLY B N 1
ATOM 3854 C CA . GLY B 1 99 ? 1.307 -5.828 -4.824 1 97.88 99 GLY B CA 1
ATOM 3855 C C . GLY B 1 99 ? 0.707 -5.91 -6.215 1 97.88 99 GLY B C 1
ATOM 3856 O O . GLY B 1 99 ? 0.294 -4.895 -6.777 1 97.88 99 GLY B O 1
ATOM 3857 N N . LEU B 1 100 ? 0.706 -7.113 -6.723 1 98.56 100 LEU B N 1
ATOM 3858 C CA . LEU B 1 100 ? 0.324 -7.191 -8.133 1 98.56 100 LEU B CA 1
ATOM 3859 C C . LEU B 1 100 ? -1.164 -7.492 -8.273 1 98.56 100 LEU B C 1
ATOM 3861 O O . LEU B 1 100 ? -1.732 -7.332 -9.359 1 98.56 100 LEU B O 1
ATOM 3865 N N . VAL B 1 101 ? -1.816 -7.953 -7.168 1 98.56 101 VAL B N 1
ATOM 3866 C CA . VAL B 1 101 ? -3.273 -7.941 -7.23 1 98.56 101 VAL B CA 1
ATOM 3867 C C . VAL B 1 101 ? -3.775 -6.508 -7.398 1 98.56 101 VAL B C 1
ATOM 3869 O O . VAL B 1 101 ? -4.645 -6.242 -8.234 1 98.56 101 VAL B O 1
ATOM 3872 N N . ASN B 1 102 ? -3.17 -5.598 -6.648 1 98.75 102 ASN B N 1
ATOM 3873 C CA . ASN B 1 102 ? -3.463 -4.184 -6.844 1 98.75 102 ASN B CA 1
ATOM 3874 C C . ASN B 1 102 ? -3.031 -3.709 -8.227 1 98.75 102 ASN B C 1
ATOM 3876 O O . ASN B 1 102 ? -3.748 -2.947 -8.883 1 98.75 102 ASN B O 1
ATOM 3880 N N . GLY B 1 103 ? -1.807 -4.09 -8.648 1 98.88 103 GLY B N 1
ATOM 3881 C CA . GLY B 1 103 ? -1.372 -3.746 -10 1 98.88 103 GLY B CA 1
ATOM 3882 C C . GLY B 1 103 ? -2.373 -4.145 -11.062 1 98.88 103 GLY B C 1
ATOM 3883 O O . GLY B 1 103 ? -2.682 -3.352 -11.961 1 98.88 103 GLY B O 1
ATOM 3884 N N . THR B 1 104 ? -2.881 -5.352 -10.969 1 98.88 104 THR B N 1
ATOM 3885 C CA . THR B 1 104 ? -3.898 -5.848 -11.883 1 98.88 104 THR B CA 1
ATOM 3886 C C . THR B 1 104 ? -5.156 -4.988 -11.82 1 98.88 104 THR B C 1
ATOM 3888 O O . THR B 1 104 ? -5.719 -4.621 -12.852 1 98.88 104 THR B O 1
ATOM 3891 N N . ALA B 1 105 ? -5.555 -4.711 -10.633 1 98.88 105 ALA B N 1
ATOM 3892 C CA . ALA B 1 105 ? -6.758 -3.91 -10.43 1 98.88 105 ALA B CA 1
ATOM 3893 C C . ALA B 1 105 ? -6.609 -2.531 -11.07 1 98.88 105 ALA B C 1
ATOM 3895 O O . ALA B 1 105 ? -7.551 -2.021 -11.688 1 98.88 105 ALA B O 1
ATOM 3896 N N . VAL B 1 106 ? -5.426 -1.899 -10.875 1 98.88 106 VAL B N 1
ATOM 3897 C CA . VAL B 1 106 ? -5.188 -0.583 -11.453 1 98.88 106 VAL B CA 1
ATOM 3898 C C . VAL B 1 106 ? -5.215 -0.678 -12.977 1 98.88 106 VAL B C 1
ATOM 3900 O O . VAL B 1 106 ? -5.707 0.227 -13.656 1 98.88 106 VAL B O 1
ATOM 3903 N N . CYS B 1 107 ? -4.688 -1.763 -13.531 1 98.94 107 CYS B N 1
ATOM 3904 C CA . CYS B 1 107 ? -4.773 -1.98 -14.969 1 98.94 107 CYS B CA 1
ATOM 3905 C C . CYS B 1 107 ? -6.227 -2.051 -15.43 1 98.94 107 CYS B C 1
ATOM 3907 O O . CYS B 1 107 ? -6.605 -1.421 -16.422 1 98.94 107 CYS B O 1
ATOM 3909 N N . VAL B 1 108 ? -7.047 -2.816 -14.703 1 98.88 108 VAL B N 1
ATOM 3910 C CA . VAL B 1 108 ? -8.461 -2.941 -15.039 1 98.88 108 VAL B CA 1
ATOM 3911 C C . VAL B 1 108 ? -9.117 -1.561 -15.039 1 98.88 108 VAL B C 1
ATOM 3913 O O . VAL B 1 108 ? -9.852 -1.214 -15.969 1 98.88 108 VAL B O 1
ATOM 3916 N N . ASP B 1 109 ? -8.781 -0.749 -14.094 1 98.5 109 ASP B N 1
ATOM 3917 C CA . ASP B 1 109 ? -9.367 0.584 -13.961 1 98.5 109 ASP B CA 1
ATOM 3918 C C . ASP B 1 109 ? -8.875 1.505 -15.078 1 98.5 109 ASP B C 1
ATOM 3920 O O . ASP B 1 109 ? -9.641 2.326 -15.594 1 98.5 109 ASP B O 1
ATOM 3924 N N . ALA B 1 110 ? -7.652 1.397 -15.375 1 98.75 110 ALA B N 1
ATOM 3925 C CA . ALA B 1 110 ? -7.02 2.326 -16.297 1 98.75 110 ALA B CA 1
ATOM 3926 C C . ALA B 1 110 ? -7.418 2.018 -17.75 1 98.75 110 ALA B C 1
ATOM 3928 O O . ALA B 1 110 ? -7.535 2.926 -18.578 1 98.75 110 ALA B O 1
ATOM 3929 N N . PHE B 1 111 ? -7.648 0.7 -18.016 1 98.88 111 PHE B N 1
ATOM 3930 C CA . PHE B 1 111 ? -7.664 0.334 -19.438 1 98.88 111 PHE B CA 1
ATOM 3931 C C . PHE B 1 111 ? -9.031 -0.185 -19.844 1 98.88 111 PHE B C 1
ATOM 3933 O O . PHE B 1 111 ? -9.266 -0.494 -21.016 1 98.88 111 PHE B O 1
ATOM 3940 N N . THR B 1 112 ? -9.953 -0.344 -18.922 1 98.69 112 THR B N 1
ATOM 3941 C CA . THR B 1 112 ? -11.297 -0.817 -19.234 1 98.69 112 THR B CA 1
ATOM 3942 C C . THR B 1 112 ? -12.344 0.049 -18.547 1 98.69 112 THR B C 1
ATOM 3944 O O . THR B 1 112 ? -12.008 0.965 -17.797 1 98.69 112 THR B O 1
ATOM 3947 N N . ARG B 1 113 ? -13.57 -0.156 -18.875 1 97.94 113 ARG B N 1
ATOM 3948 C CA . ARG B 1 113 ? -14.734 0.489 -18.281 1 97.94 113 ARG B CA 1
ATOM 3949 C C . ARG B 1 113 ? -15.727 -0.545 -17.766 1 97.94 113 ARG B C 1
ATOM 3951 O O . ARG B 1 113 ? -15.711 -1.701 -18.188 1 97.94 113 ARG B O 1
ATOM 3958 N N . PRO B 1 114 ? -16.547 -0.111 -16.781 1 97.38 114 PRO B N 1
ATOM 3959 C CA . PRO B 1 114 ? -17.578 -1.049 -16.328 1 97.38 114 PRO B CA 1
ATOM 3960 C C . PRO B 1 114 ? -18.359 -1.661 -17.5 1 97.38 114 PRO B C 1
ATOM 3962 O O . PRO B 1 114 ? -18.719 -0.955 -18.438 1 97.38 114 PRO B O 1
ATOM 3965 N N . GLY B 1 115 ? -18.5 -2.98 -17.422 1 98.25 115 GLY B N 1
ATOM 3966 C CA . GLY B 1 115 ? -19.219 -3.68 -18.484 1 98.25 115 GLY B CA 1
ATOM 3967 C C . GLY B 1 115 ? -18.281 -4.297 -19.516 1 98.25 115 GLY B C 1
ATOM 3968 O O . GLY B 1 115 ? -18.672 -5.215 -20.25 1 98.25 115 GLY B O 1
ATOM 3969 N N . ASP B 1 116 ? -17.031 -3.855 -19.594 1 98.81 116 ASP B N 1
ATOM 3970 C CA . ASP B 1 116 ? -16.062 -4.422 -20.516 1 98.81 116 ASP B CA 1
ATOM 3971 C C . ASP B 1 116 ? -15.641 -5.824 -20.094 1 98.81 116 ASP B C 1
ATOM 3973 O O . ASP B 1 116 ? -15.703 -6.16 -18.906 1 98.81 116 ASP B O 1
ATOM 3977 N N . GLY B 1 117 ? -15.266 -6.641 -21.078 1 98.75 117 GLY B N 1
ATOM 3978 C CA . GLY B 1 117 ? -14.719 -7.961 -20.797 1 98.75 117 GLY B CA 1
ATOM 3979 C C . GLY B 1 117 ? -13.219 -7.957 -20.594 1 98.75 117 GLY B C 1
ATOM 3980 O O . GLY B 1 117 ? -12.5 -7.203 -21.25 1 98.75 117 GLY B O 1
ATOM 3981 N N . VAL B 1 118 ? -12.758 -8.727 -19.688 1 98.94 118 VAL B N 1
ATOM 3982 C CA . VAL B 1 118 ? -11.336 -9.016 -19.5 1 98.94 118 VAL B CA 1
ATOM 3983 C C . VAL B 1 118 ? -11.086 -10.508 -19.672 1 98.94 118 VAL B C 1
ATOM 3985 O O . VAL B 1 118 ? -11.695 -11.336 -18.984 1 98.94 118 VAL B O 1
ATOM 3988 N N . VAL B 1 119 ? -10.188 -10.828 -20.547 1 98.88 119 VAL B N 1
ATOM 3989 C CA . VAL B 1 119 ? -9.93 -12.211 -20.938 1 98.88 119 VAL B CA 1
ATOM 3990 C C . VAL B 1 119 ? -8.953 -12.852 -19.953 1 98.88 119 VAL B C 1
ATOM 3992 O O . VAL B 1 119 ? -7.891 -12.297 -19.672 1 98.88 119 VAL B O 1
ATOM 3995 N N . LEU B 1 120 ? -9.344 -13.961 -19.453 1 98.81 120 LEU B N 1
ATOM 3996 C CA . LEU B 1 120 ? -8.492 -14.828 -18.641 1 98.81 120 LEU B CA 1
ATOM 3997 C C . LEU B 1 120 ? -8.352 -16.203 -19.266 1 98.81 120 LEU B C 1
ATOM 3999 O O . LEU B 1 120 ? -9.32 -16.75 -19.812 1 98.81 120 LEU B O 1
ATOM 4003 N N . MET B 1 121 ? -7.188 -16.766 -19.203 1 98.44 121 MET B N 1
ATOM 4004 C CA . MET B 1 121 ? -6.945 -18.141 -19.625 1 98.44 121 MET B CA 1
ATOM 4005 C C . MET B 1 121 ? -7.062 -19.094 -18.438 1 98.44 121 MET B C 1
ATOM 4007 O O . MET B 1 121 ? -6.113 -19.25 -17.656 1 98.44 121 MET B O 1
ATOM 4011 N N . THR B 1 122 ? -8.156 -19.766 -18.297 1 98.44 122 THR B N 1
ATOM 4012 C CA . THR B 1 122 ? -8.5 -20.516 -17.094 1 98.44 122 THR B CA 1
ATOM 4013 C C . THR B 1 122 ? -8.148 -21.984 -17.25 1 98.44 122 THR B C 1
ATOM 4015 O O . THR B 1 122 ? -8.164 -22.516 -18.359 1 98.44 122 THR B O 1
ATOM 4018 N N . PRO B 1 123 ? -7.875 -22.734 -16.141 1 98.5 123 PRO B N 1
ATOM 4019 C CA . PRO B 1 123 ? -7.766 -22.188 -14.789 1 98.5 123 PRO B CA 1
ATOM 4020 C C . PRO B 1 123 ? -6.559 -21.266 -14.617 1 98.5 123 PRO B C 1
ATOM 4022 O O . PRO B 1 123 ? -5.527 -21.469 -15.266 1 98.5 123 PRO B O 1
ATOM 4025 N N . VAL B 1 124 ? -6.773 -20.234 -13.828 1 98.75 124 VAL B N 1
ATOM 4026 C CA . VAL B 1 124 ? -5.703 -19.266 -13.602 1 98.75 124 VAL B CA 1
ATOM 4027 C C . VAL B 1 124 ? -5.84 -18.656 -12.211 1 98.75 124 VAL B C 1
ATOM 4029 O O . VAL B 1 124 ? -6.855 -18.859 -11.539 1 98.75 124 VAL B O 1
ATOM 4032 N N . TYR B 1 125 ? -4.824 -18.062 -11.773 1 98.31 125 TYR B N 1
ATOM 4033 C CA . TYR B 1 125 ? -4.777 -17.453 -10.445 1 98.31 125 TYR B CA 1
ATOM 4034 C C . TYR B 1 125 ? -6.078 -16.734 -10.133 1 98.31 125 TYR B C 1
ATOM 4036 O O . TYR B 1 125 ? -6.488 -15.82 -10.859 1 98.31 125 TYR B O 1
ATOM 4044 N N . HIS B 1 126 ? -6.676 -16.922 -9.039 1 96.75 126 HIS B N 1
ATOM 4045 C CA . HIS B 1 126 ? -8.07 -16.625 -8.727 1 96.75 126 HIS B CA 1
ATOM 4046 C C . HIS B 1 126 ? -8.266 -15.133 -8.461 1 96.75 126 HIS B C 1
ATOM 4048 O O . HIS B 1 126 ? -9.359 -14.602 -8.68 1 96.75 126 HIS B O 1
ATOM 4054 N N . ALA B 1 127 ? -7.238 -14.469 -8.023 1 96.5 127 ALA B N 1
ATOM 4055 C CA . ALA B 1 127 ? -7.395 -13.062 -7.668 1 96.5 127 ALA B CA 1
ATOM 4056 C C . ALA B 1 127 ? -7.723 -12.219 -8.898 1 96.5 127 ALA B C 1
ATOM 4058 O O . ALA B 1 127 ? -8.352 -11.164 -8.781 1 96.5 127 ALA B O 1
ATOM 4059 N N . PHE B 1 128 ? -7.316 -12.68 -10.086 1 98.62 128 PHE B N 1
ATOM 4060 C CA . PHE B 1 128 ? -7.641 -11.938 -11.297 1 98.62 128 PHE B CA 1
ATOM 4061 C C . PHE B 1 128 ? -9.148 -11.789 -11.461 1 98.62 128 PHE B C 1
ATOM 4063 O O . PHE B 1 128 ? -9.656 -10.672 -11.547 1 98.62 128 PHE B O 1
ATOM 4070 N N . ALA B 1 129 ? -9.828 -12.93 -11.414 1 98.69 129 ALA B N 1
ATOM 4071 C CA . ALA B 1 129 ? -11.281 -12.898 -11.586 1 98.69 129 ALA B CA 1
ATOM 4072 C C . ALA B 1 129 ? -11.945 -12.086 -10.477 1 98.69 129 ALA B C 1
ATOM 4074 O O . ALA B 1 129 ? -12.922 -11.367 -10.727 1 98.69 129 ALA B O 1
ATOM 4075 N N . ARG B 1 130 ? -11.422 -12.219 -9.32 1 98.06 130 ARG B N 1
ATOM 4076 C CA . ARG B 1 130 ? -11.992 -11.531 -8.172 1 98.06 130 ARG B CA 1
ATOM 4077 C C . ARG B 1 130 ? -11.992 -10.016 -8.375 1 98.06 130 ARG B C 1
ATOM 4079 O O . ARG B 1 130 ? -13.016 -9.359 -8.203 1 98.06 130 ARG B O 1
ATOM 4086 N N . VAL B 1 131 ? -10.852 -9.414 -8.766 1 98.44 131 VAL B N 1
ATOM 4087 C CA . VAL B 1 131 ? -10.758 -7.965 -8.906 1 98.44 131 VAL B CA 1
ATOM 4088 C C . VAL B 1 131 ? -11.555 -7.512 -10.125 1 98.44 131 VAL B C 1
ATOM 4090 O O . VAL B 1 131 ? -12.148 -6.43 -10.125 1 98.44 131 VAL B O 1
ATOM 4093 N N . ILE B 1 132 ? -11.578 -8.305 -11.203 1 98.81 132 ILE B N 1
ATOM 4094 C CA . ILE B 1 132 ? -12.336 -7.977 -12.406 1 98.81 132 ILE B CA 1
ATOM 4095 C C . ILE B 1 132 ? -13.82 -7.855 -12.062 1 98.81 132 ILE B C 1
ATOM 4097 O O . ILE B 1 132 ? -14.453 -6.848 -12.391 1 98.81 132 ILE B O 1
ATOM 4101 N N . ARG B 1 133 ? -14.375 -8.867 -11.359 1 98.75 133 ARG B N 1
ATOM 4102 C CA . ARG B 1 133 ? -15.789 -8.875 -11.008 1 98.75 133 ARG B CA 1
ATOM 4103 C C . ARG B 1 133 ? -16.125 -7.754 -10.039 1 98.75 133 ARG B C 1
ATOM 4105 O O . ARG B 1 133 ? -17.141 -7.074 -10.188 1 98.75 133 ARG B O 1
ATOM 4112 N N . ALA B 1 134 ? -15.234 -7.57 -9.086 1 98.62 134 ALA B N 1
ATOM 4113 C CA . ALA B 1 134 ? -15.461 -6.527 -8.086 1 98.62 134 ALA B CA 1
ATOM 4114 C C . ALA B 1 134 ? -15.469 -5.145 -8.734 1 98.62 134 ALA B C 1
ATOM 4116 O O . ALA B 1 134 ? -16.141 -4.23 -8.25 1 98.62 134 ALA B O 1
ATOM 4117 N N . ALA B 1 135 ? -14.789 -4.969 -9.828 1 98.44 135 ALA B N 1
ATOM 4118 C CA . ALA B 1 135 ? -14.695 -3.691 -10.523 1 98.44 135 ALA B CA 1
ATOM 4119 C C . ALA B 1 135 ? -15.844 -3.518 -11.508 1 98.44 135 ALA B C 1
ATOM 4121 O O . ALA B 1 135 ? -15.898 -2.531 -12.25 1 98.44 135 ALA B O 1
ATOM 4122 N N . GLY B 1 136 ? -16.734 -4.504 -11.562 1 98.5 136 GLY B N 1
ATOM 4123 C CA . GLY B 1 136 ? -17.891 -4.406 -12.438 1 98.5 136 GLY B CA 1
ATOM 4124 C C . GLY B 1 136 ? -17.578 -4.734 -13.883 1 98.5 136 GLY B C 1
ATOM 4125 O O . GLY B 1 136 ? -18.266 -4.254 -14.797 1 98.5 136 GLY B O 1
ATOM 4126 N N . ARG B 1 137 ? -16.484 -5.375 -14.109 1 98.81 137 ARG B N 1
ATOM 4127 C CA . ARG B 1 137 ? -16.156 -5.879 -15.438 1 98.81 137 ARG B CA 1
ATOM 4128 C C . ARG B 1 137 ? -16.562 -7.34 -15.586 1 98.81 137 ARG B C 1
ATOM 4130 O O . ARG B 1 137 ? -16.922 -7.992 -14.602 1 98.81 137 ARG B O 1
ATOM 4137 N N . LYS B 1 138 ? -16.547 -7.828 -16.797 1 98.62 138 LYS B N 1
ATOM 4138 C CA . LYS B 1 138 ? -16.922 -9.211 -17.094 1 98.62 138 LYS B CA 1
ATOM 4139 C C . LYS B 1 138 ? -15.688 -10.086 -17.297 1 98.62 138 LYS B C 1
ATOM 4141 O O . LYS B 1 138 ? -14.766 -9.703 -18.016 1 98.62 138 LYS B O 1
ATOM 4146 N N . VAL B 1 139 ? -15.648 -11.188 -16.641 1 98.69 139 VAL B N 1
ATOM 4147 C CA . VAL B 1 139 ? -14.586 -12.164 -16.875 1 98.69 139 VAL B CA 1
ATOM 4148 C C . VAL B 1 139 ? -14.914 -12.992 -18.125 1 98.69 139 VAL B C 1
ATOM 4150 O O . VAL B 1 139 ? -15.953 -13.641 -18.188 1 98.69 139 VAL B O 1
ATOM 4153 N N . VAL B 1 140 ? -14.102 -12.922 -19.078 1 98.69 140 VAL B N 1
ATOM 4154 C CA . VAL B 1 140 ? -14.195 -13.766 -20.266 1 98.69 140 VAL B CA 1
ATOM 4155 C C . VAL B 1 140 ? -13.234 -14.945 -20.141 1 98.69 140 VAL B C 1
ATOM 4157 O O . VAL B 1 140 ? -12.039 -14.812 -20.406 1 98.69 140 VAL B O 1
ATOM 4160 N N . GLU B 1 141 ? -13.742 -16.078 -19.828 1 98.38 141 GLU B N 1
ATOM 4161 C CA . GLU B 1 141 ? -12.898 -17.25 -19.562 1 98.38 141 GLU B CA 1
ATOM 4162 C C . GLU B 1 141 ? -12.586 -18 -20.844 1 98.38 141 GLU B C 1
ATOM 4164 O O . GLU B 1 141 ? -13.484 -18.484 -21.531 1 98.38 141 GLU B O 1
ATOM 4169 N N . CYS B 1 142 ? -11.391 -18.078 -21.141 1 98.44 142 CYS B N 1
ATOM 4170 C CA . CYS B 1 142 ? -10.844 -18.891 -22.219 1 98.44 142 CYS B CA 1
ATOM 4171 C C . CYS B 1 142 ? -10.125 -20.125 -21.672 1 98.44 142 CYS B C 1
ATOM 4173 O O . CYS B 1 142 ? -8.953 -20.047 -21.297 1 98.44 142 CYS B O 1
ATOM 4175 N N . PRO B 1 143 ? -10.758 -21.25 -21.703 1 97.94 143 PRO B N 1
ATOM 4176 C CA . PRO B 1 143 ? -10.203 -22.438 -21.031 1 97.94 143 PRO B CA 1
ATOM 4177 C C . PRO B 1 143 ? -8.938 -22.953 -21.719 1 97.94 143 PRO B C 1
ATOM 4179 O O . PRO B 1 143 ? -8.875 -23.016 -22.953 1 97.94 143 PRO B O 1
ATOM 4182 N N . LEU B 1 144 ? -7.945 -23.234 -20.938 1 98.44 144 LEU B N 1
ATOM 4183 C CA . LEU B 1 144 ? -6.77 -23.953 -21.422 1 98.44 144 LEU B CA 1
ATOM 4184 C C . LEU B 1 144 ? -7.098 -25.422 -21.672 1 98.44 144 LEU B C 1
ATOM 4186 O O . LEU B 1 144 ? -7.895 -26.016 -20.938 1 98.44 144 LEU B O 1
ATOM 4190 N N . LYS B 1 145 ? -6.445 -25.938 -22.672 1 97.31 145 LYS B N 1
ATOM 4191 C CA . LYS B 1 145 ? -6.578 -27.359 -22.969 1 97.31 145 LYS B CA 1
ATOM 4192 C C . LYS B 1 145 ? -5.582 -28.188 -22.156 1 97.31 145 LYS B C 1
ATOM 4194 O O . LYS B 1 145 ? -4.398 -27.844 -22.094 1 97.31 145 LYS B O 1
ATOM 4199 N N . ASN B 1 146 ? -6.098 -29.188 -21.484 1 96.75 146 ASN B N 1
ATOM 4200 C CA . ASN B 1 146 ? -5.219 -30.125 -20.797 1 96.75 146 ASN B CA 1
ATOM 4201 C C . ASN B 1 146 ? -4.84 -31.297 -21.703 1 96.75 146 ASN B C 1
ATOM 4203 O O . ASN B 1 146 ? -5.664 -32.156 -21.984 1 96.75 146 ASN B O 1
ATOM 4207 N N . VAL B 1 147 ? -3.609 -31.328 -22.156 1 96.5 147 VAL B N 1
ATOM 4208 C CA . VAL B 1 147 ? -3.109 -32.375 -23.031 1 96.5 147 VAL B CA 1
ATOM 4209 C C . VAL B 1 147 ? -2.105 -33.25 -22.297 1 96.5 147 VAL B C 1
ATOM 4211 O O . VAL B 1 147 ? -0.946 -32.844 -22.125 1 96.5 147 VAL B O 1
ATOM 4214 N N . ASP B 1 148 ? -2.525 -34.438 -21.922 1 93.06 148 ASP B N 1
ATOM 4215 C CA . ASP B 1 148 ? -1.691 -35.406 -21.219 1 93.06 148 ASP B CA 1
ATOM 4216 C C . ASP B 1 148 ? -1.067 -34.781 -19.969 1 93.06 148 ASP B C 1
ATOM 4218 O O . ASP B 1 148 ? 0.14 -34.906 -19.734 1 93.06 148 ASP B O 1
ATOM 4222 N N . GLY B 1 149 ? -1.86 -34 -19.281 1 93 149 GLY B N 1
ATOM 4223 C CA . GLY B 1 149 ? -1.422 -33.438 -18.016 1 93 149 GLY B CA 1
ATOM 4224 C C . GLY B 1 149 ? -0.633 -32.156 -18.156 1 93 149 GLY B C 1
ATOM 4225 O O . GLY B 1 149 ? 0.081 -31.75 -17.234 1 93 149 GLY B O 1
ATOM 4226 N N . ARG B 1 150 ? -0.763 -31.578 -19.266 1 96.56 150 ARG B N 1
ATOM 4227 C CA . ARG B 1 150 ? -0.075 -30.312 -19.547 1 96.56 150 ARG B CA 1
ATOM 4228 C C . ARG B 1 150 ? -1.021 -29.297 -20.172 1 96.56 150 ARG B C 1
ATOM 4230 O O . ARG B 1 150 ? -1.724 -29.625 -21.141 1 96.56 150 ARG B O 1
ATOM 4237 N N . TYR B 1 151 ? -1.01 -28.047 -19.688 1 98.38 151 TYR B N 1
ATOM 4238 C CA . TYR B 1 151 ? -1.911 -27.031 -20.219 1 98.38 151 TYR B CA 1
ATOM 4239 C C . TYR B 1 151 ? -1.362 -26.438 -21.5 1 98.38 151 TYR B C 1
ATOM 4241 O O . TYR B 1 151 ? -0.162 -26.172 -21.609 1 98.38 151 TYR B O 1
ATOM 4249 N N . GLU B 1 152 ? -2.17 -26.266 -22.453 1 98.12 152 GLU B N 1
ATOM 4250 C CA . GLU B 1 152 ? -1.872 -25.594 -23.703 1 98.12 152 GLU B CA 1
ATOM 4251 C C . GLU B 1 152 ? -2.939 -24.562 -24.047 1 98.12 152 GLU B C 1
ATOM 4253 O O . GLU B 1 152 ? -4.105 -24.719 -23.688 1 98.12 152 GLU B O 1
ATOM 4258 N N . MET B 1 153 ? -2.508 -23.547 -24.688 1 98.19 153 MET B N 1
ATOM 4259 C CA . MET B 1 153 ? -3.457 -22.531 -25.156 1 98.19 153 MET B CA 1
ATOM 4260 C C . MET B 1 153 ? -4.18 -23 -26.406 1 98.19 153 MET B C 1
ATOM 4262 O O . MET B 1 153 ? -3.582 -23.656 -27.266 1 98.19 153 MET B O 1
ATOM 4266 N N . ASP B 1 154 ? -5.469 -22.688 -26.484 1 96.94 154 ASP B N 1
ATOM 4267 C CA . ASP B 1 154 ? -6.305 -23.094 -27.609 1 96.94 154 ASP B CA 1
ATOM 4268 C C . ASP B 1 154 ? -6.996 -21.875 -28.234 1 96.94 154 ASP B C 1
ATOM 4270 O O . ASP B 1 154 ? -8.203 -21.703 -28.078 1 96.94 154 ASP B O 1
ATOM 4274 N N . PHE B 1 155 ? -6.301 -21.203 -29.062 1 97 155 PHE B N 1
ATOM 4275 C CA . PHE B 1 155 ? -6.766 -19.938 -29.609 1 97 155 PHE B CA 1
ATOM 4276 C C . PHE B 1 155 ? -7.977 -20.156 -30.516 1 97 155 PHE B C 1
ATOM 4278 O O . PHE B 1 155 ? -8.867 -19.312 -30.578 1 97 155 PHE B O 1
ATOM 4285 N N . ASP B 1 156 ? -7.984 -21.281 -31.234 1 95.56 156 ASP B N 1
ATOM 4286 C CA . ASP B 1 156 ? -9.125 -21.578 -32.094 1 95.56 156 ASP B CA 1
ATOM 4287 C C . ASP B 1 156 ? -10.406 -21.688 -31.281 1 95.56 156 ASP B C 1
ATOM 4289 O O . ASP B 1 156 ? -11.445 -21.156 -31.672 1 95.56 156 ASP B O 1
ATOM 4293 N N . ALA B 1 157 ? -10.32 -22.312 -30.172 1 95.75 157 ALA B N 1
ATOM 4294 C CA . ALA B 1 157 ? -11.484 -22.5 -29.328 1 95.75 157 ALA B CA 1
ATOM 4295 C C . ALA B 1 157 ? -11.93 -21.172 -28.719 1 95.75 157 ALA B C 1
ATOM 4297 O O . ALA B 1 157 ? -13.094 -21.031 -28.312 1 95.75 157 ALA B O 1
ATOM 4298 N N . TRP B 1 158 ? -11.047 -20.188 -28.609 1 96.81 158 TRP B N 1
ATOM 4299 C CA . TRP B 1 158 ? -11.328 -18.938 -27.938 1 96.81 158 TRP B CA 1
ATOM 4300 C C . TRP B 1 158 ? -12.023 -17.953 -28.875 1 96.81 158 TRP B C 1
ATOM 4302 O O . TRP B 1 158 ? -12.609 -16.969 -28.422 1 96.81 158 TRP B O 1
ATOM 4312 N N . GLU B 1 159 ? -11.93 -18.094 -30.219 1 91.69 159 GLU B N 1
ATOM 4313 C CA . GLU B 1 159 ? -12.516 -17.203 -31.203 1 91.69 159 GLU B CA 1
ATOM 4314 C C . GLU B 1 159 ? -14.016 -17.016 -30.969 1 91.69 159 GLU B C 1
ATOM 4316 O O . GLU B 1 159 ? -14.539 -15.914 -31.141 1 91.69 159 GLU B O 1
ATOM 4321 N N . GLY B 1 160 ? -14.695 -18.031 -30.594 1 90.56 160 GLY B N 1
ATOM 4322 C CA . GLY B 1 160 ? -16.125 -17.938 -30.359 1 90.56 160 GLY B CA 1
ATOM 4323 C C . GLY B 1 160 ? -16.469 -17.438 -28.969 1 90.56 160 GLY B C 1
ATOM 4324 O O . GLY B 1 160 ? -17.609 -17.031 -28.703 1 90.56 160 GLY B O 1
ATOM 4325 N N . ILE B 1 161 ? -15.516 -17.297 -28.141 1 96.12 161 ILE B N 1
ATOM 4326 C CA . ILE B 1 161 ? -15.727 -16.938 -26.75 1 96.12 161 ILE B CA 1
ATOM 4327 C C . ILE B 1 161 ? -15.477 -15.438 -26.562 1 96.12 161 ILE B C 1
ATOM 4329 O O . ILE B 1 161 ? -16.234 -14.758 -25.859 1 96.12 161 ILE B O 1
ATOM 4333 N N . VAL B 1 162 ? -14.469 -14.93 -27.203 1 97.56 162 VAL B N 1
ATOM 4334 C CA . VAL B 1 162 ? -14.047 -13.547 -27.047 1 97.56 162 VAL B CA 1
ATOM 4335 C C . VAL B 1 162 ? -14.805 -12.656 -28.031 1 97.56 162 VAL B C 1
ATOM 4337 O O . VAL B 1 162 ? -14.609 -12.766 -29.25 1 97.56 162 VAL B O 1
ATOM 4340 N N . ASP B 1 163 ? -15.641 -11.812 -27.531 1 95.81 163 ASP B N 1
ATOM 4341 C CA . ASP B 1 163 ? -16.406 -10.93 -28.406 1 95.81 163 ASP B CA 1
ATOM 4342 C C . ASP B 1 163 ? -15.93 -9.484 -28.297 1 95.81 163 ASP B C 1
ATOM 4344 O O . ASP B 1 163 ? -14.852 -9.227 -27.75 1 95.81 163 ASP B O 1
ATOM 4348 N N . ALA B 1 164 ? -16.734 -8.633 -28.844 1 95.5 164 ALA B N 1
ATOM 4349 C CA . ALA B 1 164 ? -16.312 -7.242 -29 1 95.5 164 ALA B CA 1
ATOM 4350 C C . ALA B 1 164 ? -16.281 -6.516 -27.656 1 95.5 164 ALA B C 1
ATOM 4352 O O . ALA B 1 164 ? -15.695 -5.441 -27.547 1 95.5 164 ALA B O 1
ATOM 4353 N N . SER B 1 165 ? -16.812 -7.109 -26.688 1 97 165 SER B N 1
ATOM 4354 C CA . SER B 1 165 ? -16.828 -6.477 -25.375 1 97 165 SER B CA 1
ATOM 4355 C C . SER B 1 165 ? -15.477 -6.609 -24.672 1 97 165 SER B C 1
ATOM 4357 O O . SER B 1 165 ? -15.188 -5.887 -23.719 1 97 165 SER B O 1
ATOM 4359 N N . ALA B 1 166 ? -14.688 -7.551 -25.047 1 98.62 166 ALA B N 1
ATOM 4360 C CA . ALA B 1 166 ? -13.367 -7.766 -24.453 1 98.62 166 ALA B CA 1
ATOM 4361 C C . ALA B 1 166 ? -12.43 -6.605 -24.766 1 98.62 166 ALA B C 1
ATOM 4363 O O . ALA B 1 166 ? -12.359 -6.148 -25.922 1 98.62 166 ALA B O 1
ATOM 4364 N N . LYS B 1 167 ? -11.734 -6.098 -23.688 1 98.88 167 LYS B N 1
ATOM 4365 C CA . LYS B 1 167 ? -10.867 -4.945 -23.891 1 98.88 167 LYS B CA 1
ATOM 4366 C C . LYS B 1 167 ? -9.453 -5.219 -23.375 1 98.88 167 LYS B C 1
ATOM 4368 O O . LYS B 1 167 ? -8.516 -4.496 -23.703 1 98.88 167 LYS B O 1
ATOM 4373 N N . MET B 1 168 ? -9.266 -6.199 -22.625 1 98.94 168 MET B N 1
ATOM 4374 C CA . MET B 1 168 ? -7.992 -6.492 -21.969 1 98.94 168 MET B CA 1
ATOM 4375 C C . MET B 1 168 ? -7.793 -7.996 -21.812 1 98.94 168 MET B C 1
ATOM 4377 O O . MET B 1 168 ? -8.766 -8.742 -21.703 1 98.94 168 MET B O 1
ATOM 4381 N N . LEU B 1 169 ? -6.598 -8.492 -21.922 1 98.94 169 LEU B N 1
ATOM 4382 C CA . LEU B 1 169 ? -6.18 -9.867 -21.672 1 98.94 169 LEU B CA 1
ATOM 4383 C C . LEU B 1 169 ? -5.07 -9.914 -20.625 1 98.94 169 LEU B C 1
ATOM 4385 O O . LEU B 1 169 ? -4.117 -9.133 -20.688 1 98.94 169 LEU B O 1
ATOM 4389 N N . ILE B 1 170 ? -5.207 -10.734 -19.625 1 98.94 170 ILE B N 1
ATOM 4390 C CA . ILE B 1 170 ? -4.164 -10.969 -18.625 1 98.94 170 ILE B CA 1
ATOM 4391 C C . ILE B 1 170 ? -3.465 -12.297 -18.922 1 98.94 170 ILE B C 1
ATOM 4393 O O . ILE B 1 170 ? -4.09 -13.359 -18.859 1 98.94 170 ILE B O 1
ATOM 4397 N N . LEU B 1 171 ? -2.246 -12.211 -19.234 1 98.94 171 LEU B N 1
ATOM 4398 C CA . LEU B 1 171 ? -1.389 -13.383 -19.375 1 98.94 171 LEU B CA 1
ATOM 4399 C C . LEU B 1 171 ? -0.675 -13.703 -18.078 1 98.94 171 LEU B C 1
ATOM 4401 O O . LEU B 1 171 ? -0.015 -12.844 -17.5 1 98.94 171 LEU B O 1
ATOM 4405 N N . CYS B 1 172 ? -0.921 -14.852 -17.547 1 98.88 172 CYS B N 1
ATOM 4406 C CA . CYS B 1 172 ? -0.189 -15.367 -16.391 1 98.88 172 CYS B CA 1
ATOM 4407 C C . CYS B 1 172 ? 1.043 -16.156 -16.844 1 98.88 172 CYS B C 1
ATOM 4409 O O . CYS B 1 172 ? 0.923 -17.25 -17.391 1 98.88 172 CYS B O 1
ATOM 4411 N N . SER B 1 173 ? 2.262 -15.594 -16.625 1 98.81 173 SER B N 1
ATOM 4412 C CA . SER B 1 173 ? 3.486 -16.172 -17.172 1 98.81 173 SER B CA 1
ATOM 4413 C C . SER B 1 173 ? 4.66 -15.984 -16.219 1 98.81 173 SER B C 1
ATOM 4415 O O . SER B 1 173 ? 5.207 -14.883 -16.109 1 98.81 173 SER B O 1
ATOM 4417 N N . PRO B 1 174 ? 5.18 -17.094 -15.641 1 98.69 174 PRO B N 1
ATOM 4418 C CA . PRO B 1 174 ? 4.734 -18.484 -15.719 1 98.69 174 PRO B CA 1
ATOM 4419 C C . PRO B 1 174 ? 3.32 -18.672 -15.18 1 98.69 174 PRO B C 1
ATOM 4421 O O . PRO B 1 174 ? 2.805 -17.828 -14.453 1 98.69 174 PRO B O 1
ATOM 4424 N N . HIS B 1 175 ? 2.785 -19.766 -15.609 1 98.88 175 HIS B N 1
ATOM 4425 C CA . HIS B 1 175 ? 1.364 -20 -15.383 1 98.88 175 HIS B CA 1
ATOM 4426 C C . HIS B 1 175 ? 1.117 -20.562 -13.984 1 98.88 175 HIS B C 1
ATOM 4428 O O . HIS B 1 175 ? 1.83 -21.469 -13.547 1 98.88 175 HIS B O 1
ATOM 4434 N N . ASN B 1 176 ? 0.289 -20.078 -13.227 1 98.69 176 ASN B N 1
ATOM 4435 C CA . ASN B 1 176 ? -0.288 -20.531 -11.969 1 98.69 176 ASN B CA 1
ATOM 4436 C C . ASN B 1 176 ? -1.79 -20.766 -12.094 1 98.69 176 ASN B C 1
ATOM 4438 O O . ASN B 1 176 ? -2.555 -19.844 -12.352 1 98.69 176 ASN B O 1
ATOM 4442 N N . PRO B 1 177 ? -2.227 -21.953 -12.07 1 98.5 177 PRO B N 1
ATOM 4443 C CA . PRO B 1 177 ? -1.692 -22.984 -11.188 1 98.5 177 PRO B CA 1
ATOM 4444 C C . PRO B 1 177 ? -0.955 -24.094 -11.953 1 98.5 177 PRO B C 1
ATOM 4446 O O . PRO B 1 177 ? -0.351 -24.969 -11.344 1 98.5 177 PRO B O 1
ATOM 4449 N N . GLY B 1 178 ? -0.881 -24.078 -13.234 1 97.62 178 GLY B N 1
ATOM 4450 C CA . GLY B 1 178 ? -0.397 -25.219 -14.008 1 97.62 178 GLY B CA 1
ATOM 4451 C C . GLY B 1 178 ? 1.116 -25.328 -14.023 1 97.62 178 GLY B C 1
ATOM 4452 O O . GLY B 1 178 ? 1.665 -26.359 -14.383 1 97.62 178 GLY B O 1
ATOM 4453 N N . GLY B 1 179 ? 1.732 -24.25 -13.688 1 98.38 179 GLY B N 1
ATOM 4454 C CA . GLY B 1 179 ? 3.184 -24.25 -13.594 1 98.38 179 GLY B CA 1
ATOM 4455 C C . GLY B 1 179 ? 3.867 -24.203 -14.953 1 98.38 179 GLY B C 1
ATOM 4456 O O . GLY B 1 179 ? 5.051 -24.531 -15.062 1 98.38 179 GLY B O 1
ATOM 4457 N N . ARG B 1 180 ? 3.188 -23.828 -15.984 1 98.5 180 ARG B N 1
ATOM 4458 C CA . ARG B 1 180 ? 3.727 -23.797 -17.344 1 98.5 180 ARG B CA 1
ATOM 4459 C C . ARG B 1 180 ? 4.719 -22.641 -17.516 1 98.5 180 ARG B C 1
ATOM 4461 O O . ARG B 1 180 ? 4.48 -21.531 -17.031 1 98.5 180 ARG B O 1
ATOM 4468 N N . VAL B 1 181 ? 5.84 -22.906 -18.125 1 98.81 181 VAL B N 1
ATOM 4469 C CA . VAL B 1 181 ? 6.688 -21.906 -18.75 1 98.81 181 VAL B CA 1
ATOM 4470 C C . VAL B 1 181 ? 6.383 -21.812 -20.25 1 98.81 181 VAL B C 1
ATOM 4472 O O . VAL B 1 181 ? 6.742 -22.719 -21.016 1 98.81 181 VAL B O 1
ATOM 4475 N N . TRP B 1 182 ? 5.68 -20.75 -20.641 1 98.81 182 TRP B N 1
ATOM 4476 C CA . TRP B 1 182 ? 5.262 -20.641 -22.031 1 98.81 182 TRP B CA 1
ATOM 4477 C C . TRP B 1 182 ? 6.465 -20.453 -22.953 1 98.81 182 TRP B C 1
ATOM 4479 O O . TRP B 1 182 ? 7.395 -19.703 -22.625 1 98.81 182 TRP B O 1
ATOM 4489 N N . THR B 1 183 ? 6.492 -21.094 -24.094 1 98.25 183 THR B N 1
ATOM 4490 C CA . THR B 1 183 ? 7.562 -20.938 -25.062 1 98.25 183 THR B CA 1
ATOM 4491 C C . THR B 1 183 ? 7.453 -19.594 -25.781 1 98.25 183 THR B C 1
ATOM 4493 O O . THR B 1 183 ? 6.391 -18.969 -25.766 1 98.25 183 THR B O 1
ATOM 4496 N N . PRO B 1 184 ? 8.547 -19.156 -26.375 1 98.44 184 PRO B N 1
ATOM 4497 C CA . PRO B 1 184 ? 8.477 -17.922 -27.156 1 98.44 184 PRO B CA 1
ATOM 4498 C C . PRO B 1 184 ? 7.383 -17.969 -28.219 1 98.44 184 PRO B C 1
ATOM 4500 O O . PRO B 1 184 ? 6.715 -16.969 -28.469 1 98.44 184 PRO B O 1
ATOM 4503 N N . GLU B 1 185 ? 7.199 -19.125 -28.859 1 98.31 185 GLU B N 1
ATOM 4504 C CA . GLU B 1 185 ? 6.18 -19.266 -29.891 1 98.31 185 GLU B CA 1
ATOM 4505 C C . GLU B 1 185 ? 4.777 -19.109 -29.312 1 98.31 185 GLU B C 1
ATOM 4507 O O . GLU B 1 185 ? 3.922 -18.453 -29.906 1 98.31 185 GLU B O 1
ATOM 4512 N N . GLU B 1 186 ? 4.523 -19.703 -28.172 1 98.56 186 GLU B N 1
ATOM 4513 C CA . GLU B 1 186 ? 3.24 -19.547 -27.484 1 98.56 186 GLU B CA 1
ATOM 4514 C C . GLU B 1 186 ? 2.988 -18.094 -27.094 1 98.56 186 GLU B C 1
ATOM 4516 O O . GLU B 1 186 ? 1.875 -17.594 -27.25 1 98.56 186 GLU B O 1
ATOM 4521 N N . LEU B 1 187 ? 3.994 -17.406 -26.578 1 98.88 187 LEU B N 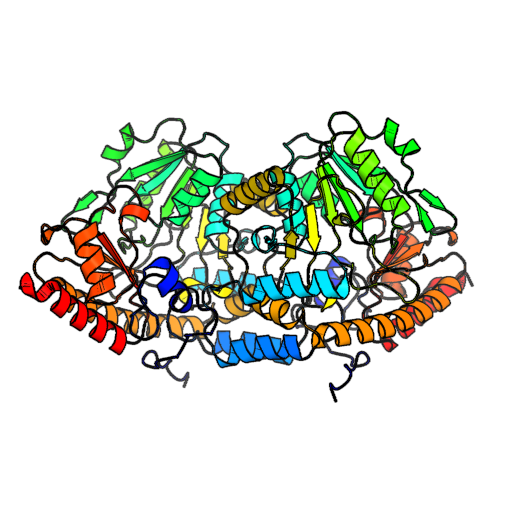1
ATOM 4522 C CA . LEU B 1 187 ? 3.879 -16.016 -26.172 1 98.88 187 LEU B CA 1
ATOM 4523 C C . LEU B 1 187 ? 3.594 -15.117 -27.375 1 98.88 187 LEU B C 1
ATOM 4525 O O . LEU B 1 187 ? 2.773 -14.203 -27.297 1 98.88 187 LEU B O 1
ATOM 4529 N N . LYS B 1 188 ? 4.281 -15.375 -28.469 1 98.69 188 LYS B N 1
ATOM 4530 C CA . LYS B 1 188 ? 4.02 -14.625 -29.688 1 98.69 188 LYS B CA 1
ATOM 4531 C C . LYS B 1 188 ? 2.576 -14.812 -30.156 1 98.69 188 LYS B C 1
ATOM 4533 O O . LYS B 1 188 ? 1.944 -13.867 -30.625 1 98.69 188 LYS B O 1
ATOM 4538 N N . ALA B 1 189 ? 2.117 -16.047 -30.047 1 98.5 189 ALA B N 1
ATOM 4539 C CA . ALA B 1 189 ? 0.732 -16.328 -30.422 1 98.5 189 ALA B CA 1
ATOM 4540 C C . ALA B 1 189 ? -0.238 -15.539 -29.547 1 98.5 189 ALA B C 1
ATOM 4542 O O . ALA B 1 189 ? -1.279 -15.086 -30.031 1 98.5 189 ALA B O 1
ATOM 4543 N N . VAL B 1 190 ? 0.053 -15.352 -28.281 1 98.75 190 VAL B N 1
ATOM 4544 C CA . VAL B 1 190 ? -0.765 -14.539 -27.391 1 98.75 190 VAL B CA 1
ATOM 4545 C C . VAL B 1 190 ? -0.789 -13.094 -27.891 1 98.75 190 VAL B C 1
ATOM 4547 O O . VAL B 1 190 ? -1.851 -12.469 -27.938 1 98.75 190 VAL B O 1
ATOM 4550 N N . ALA B 1 191 ? 0.379 -12.562 -28.219 1 98.81 191 ALA B N 1
ATOM 4551 C CA . ALA B 1 191 ? 0.471 -11.195 -28.719 1 98.81 191 ALA B CA 1
ATOM 4552 C C . ALA B 1 191 ? -0.335 -11.023 -30 1 98.81 191 ALA B C 1
ATOM 4554 O O . ALA B 1 191 ? -1.015 -10.016 -30.188 1 98.81 191 ALA B O 1
ATOM 4555 N N . ASP B 1 192 ? -0.205 -12.008 -30.875 1 98.31 192 ASP B N 1
ATOM 4556 C CA . ASP B 1 192 ? -0.95 -11.961 -32.125 1 98.31 192 ASP B CA 1
ATOM 4557 C C . ASP B 1 192 ? -2.455 -11.984 -31.875 1 98.31 192 ASP B C 1
ATOM 4559 O O . ASP B 1 192 ? -3.215 -11.281 -32.531 1 98.31 192 ASP B O 1
ATOM 4563 N N . PHE B 1 193 ? -2.902 -12.852 -31 1 98.06 193 PHE B N 1
ATOM 4564 C CA . PHE B 1 193 ? -4.305 -12.93 -30.609 1 98.06 193 PHE B CA 1
ATOM 4565 C C . PHE B 1 193 ? -4.789 -11.594 -30.062 1 98.06 193 PHE B C 1
ATOM 4567 O O . PHE B 1 193 ? -5.844 -11.094 -30.453 1 98.06 193 PHE B O 1
ATOM 4574 N N . ALA B 1 194 ? -4.004 -10.961 -29.141 1 98.56 194 ALA B N 1
ATOM 4575 C CA . ALA B 1 194 ? -4.34 -9.656 -28.578 1 98.56 194 ALA B CA 1
ATOM 4576 C C . ALA B 1 194 ? -4.406 -8.586 -29.656 1 98.56 194 ALA B C 1
ATOM 4578 O O . ALA B 1 194 ? -5.305 -7.738 -29.641 1 98.56 194 ALA B O 1
ATOM 4579 N N . ARG B 1 195 ? -3.475 -8.617 -30.562 1 98.12 195 ARG B N 1
ATOM 4580 C CA . ARG B 1 195 ? -3.416 -7.668 -31.672 1 98.12 195 ARG B CA 1
ATOM 4581 C C . ARG B 1 195 ? -4.664 -7.762 -32.562 1 98.12 195 ARG B C 1
ATOM 4583 O O . ARG B 1 195 ? -5.293 -6.746 -32.844 1 98.12 195 ARG B O 1
ATOM 4590 N N . ARG B 1 196 ? -5.004 -8.969 -32.938 1 97.06 196 ARG B N 1
ATOM 4591 C CA . ARG B 1 196 ? -6.145 -9.18 -33.812 1 97.06 196 ARG B CA 1
ATOM 4592 C C . ARG B 1 196 ? -7.438 -8.695 -33.156 1 97.06 196 ARG B C 1
ATOM 4594 O O . ARG B 1 196 ? -8.352 -8.234 -33.844 1 97.06 196 ARG B O 1
ATOM 4601 N N . ARG B 1 197 ? -7.477 -8.734 -31.938 1 97.06 197 ARG B N 1
ATOM 4602 C CA . ARG B 1 197 ? -8.711 -8.422 -31.219 1 97.06 197 ARG B CA 1
ATOM 4603 C C . ARG B 1 197 ? -8.625 -7.047 -30.562 1 97.06 197 ARG B C 1
ATOM 4605 O O . ARG B 1 197 ? -9.562 -6.613 -29.891 1 97.06 197 ARG B O 1
ATOM 4612 N N . ASP B 1 198 ? -7.516 -6.363 -30.688 1 97.75 198 ASP B N 1
ATOM 4613 C CA . ASP B 1 198 ? -7.27 -5.035 -30.141 1 97.75 198 ASP B CA 1
ATOM 4614 C C . ASP B 1 198 ? -7.438 -5.031 -28.625 1 97.75 198 ASP B C 1
ATOM 4616 O O . ASP B 1 198 ? -8.195 -4.219 -28.078 1 97.75 198 ASP B O 1
ATOM 4620 N N . LEU B 1 199 ? -6.832 -5.957 -27.953 1 98.81 199 LEU B N 1
ATOM 4621 C CA . LEU B 1 199 ? -6.863 -6.082 -26.5 1 98.81 199 LEU B CA 1
ATOM 4622 C C . LEU B 1 199 ? -5.617 -5.465 -25.875 1 98.81 199 LEU B C 1
ATOM 4624 O O . LEU B 1 199 ? -4.508 -5.641 -26.391 1 98.81 199 LEU B O 1
ATOM 4628 N N . VAL B 1 200 ? -5.785 -4.668 -24.781 1 98.94 200 VAL B N 1
ATOM 4629 C CA . VAL B 1 200 ? -4.629 -4.348 -23.953 1 98.94 200 VAL B CA 1
ATOM 4630 C C . VAL B 1 200 ? -4.043 -5.633 -23.375 1 98.94 200 VAL B C 1
ATOM 4632 O O . VAL B 1 200 ? -4.766 -6.453 -22.797 1 98.94 200 VAL B O 1
ATOM 4635 N N . LEU B 1 201 ? -2.779 -5.902 -23.578 1 98.94 201 LEU B N 1
ATOM 4636 C CA . LEU B 1 201 ? -2.109 -7.109 -23.109 1 98.94 201 LEU B CA 1
ATOM 4637 C C . LEU B 1 201 ? -1.335 -6.836 -21.828 1 98.94 201 LEU B C 1
ATOM 4639 O O . LEU B 1 201 ? -0.361 -6.078 -21.828 1 98.94 201 LEU B O 1
ATOM 4643 N N . VAL B 1 202 ? -1.75 -7.395 -20.734 1 99 202 VAL B N 1
ATOM 4644 C CA . VAL B 1 202 ? -1.085 -7.332 -19.438 1 99 202 VAL B CA 1
ATOM 4645 C C . VAL B 1 202 ? -0.436 -8.68 -19.125 1 99 202 VAL B C 1
ATOM 4647 O O . VAL B 1 202 ? -1.109 -9.711 -19.109 1 99 202 VAL B O 1
ATOM 4650 N N . SER B 1 203 ? 0.81 -8.695 -18.859 1 98.94 203 SER B N 1
ATOM 4651 C CA . SER B 1 203 ? 1.527 -9.922 -18.531 1 98.94 203 SER B CA 1
ATOM 4652 C C . SER B 1 203 ? 1.954 -9.93 -17.062 1 98.94 203 SER B C 1
ATOM 4654 O O . SER B 1 203 ? 2.779 -9.117 -16.641 1 98.94 203 SER B O 1
ATOM 4656 N N . ASP B 1 204 ? 1.372 -10.789 -16.312 1 98.94 204 ASP B N 1
ATOM 4657 C CA . ASP B 1 204 ? 1.776 -11 -14.93 1 98.94 204 ASP B CA 1
ATOM 4658 C C . ASP B 1 204 ? 2.918 -12.016 -14.844 1 98.94 204 ASP B C 1
ATOM 4660 O O . ASP B 1 204 ? 2.705 -13.219 -15.023 1 98.94 204 ASP B O 1
ATOM 4664 N N . GLU B 1 205 ? 4.055 -11.539 -14.477 1 98.88 205 GLU B N 1
ATOM 4665 C CA . GLU B 1 205 ? 5.23 -12.406 -14.461 1 98.88 205 GLU B CA 1
ATOM 4666 C C . GLU B 1 205 ? 5.855 -12.461 -13.078 1 98.88 205 GLU B C 1
ATOM 4668 O O . GLU B 1 205 ? 7.082 -12.477 -12.938 1 98.88 205 GLU B O 1
ATOM 4673 N N . ILE B 1 206 ? 5.012 -12.523 -12.094 1 98.75 206 ILE B N 1
ATOM 4674 C CA . ILE B 1 206 ? 5.422 -12.453 -10.695 1 98.75 206 ILE B CA 1
ATOM 4675 C C . ILE B 1 206 ? 6.293 -13.664 -10.352 1 98.75 206 ILE B C 1
ATOM 4677 O O . ILE B 1 206 ? 7.148 -13.586 -9.469 1 98.75 206 ILE B O 1
ATOM 4681 N N . HIS B 1 207 ? 6.164 -14.773 -11.062 1 98.75 207 HIS B N 1
ATOM 4682 C CA . HIS B 1 207 ? 6.883 -16 -10.75 1 98.75 207 HIS B CA 1
ATOM 4683 C C . HIS B 1 207 ? 8.062 -16.219 -11.688 1 98.75 207 HIS B C 1
ATOM 4685 O O . HIS B 1 207 ? 8.656 -17.297 -11.719 1 98.75 207 HIS B O 1
ATOM 4691 N N . HIS B 1 208 ? 8.492 -15.219 -12.406 1 98.75 208 HIS B N 1
ATOM 4692 C CA . HIS B 1 208 ? 9.398 -15.398 -13.539 1 98.75 208 HIS B CA 1
ATOM 4693 C C . HIS B 1 208 ? 10.789 -15.82 -13.07 1 98.75 208 HIS B C 1
ATOM 4695 O O . HIS B 1 208 ? 11.586 -16.328 -13.859 1 98.75 208 HIS B O 1
ATOM 4701 N N . ASP B 1 209 ? 11.094 -15.664 -11.805 1 98.81 209 ASP B N 1
ATOM 4702 C CA . ASP B 1 209 ? 12.391 -16.062 -11.273 1 98.81 209 ASP B CA 1
ATOM 4703 C C . ASP B 1 209 ? 12.383 -17.5 -10.789 1 98.81 209 ASP B C 1
ATOM 4705 O O . ASP B 1 209 ? 13.438 -18.094 -10.555 1 98.81 209 ASP B O 1
ATOM 4709 N N . LEU B 1 210 ? 11.219 -18.047 -10.555 1 98.81 210 LEU B N 1
ATOM 4710 C CA . LEU B 1 210 ? 11.047 -19.375 -9.969 1 98.81 210 LEU B CA 1
ATOM 4711 C C . LEU B 1 210 ? 10.828 -20.422 -11.055 1 98.81 210 LEU B C 1
ATOM 4713 O O . LEU B 1 210 ? 9.75 -21.016 -11.141 1 98.81 210 LEU B O 1
ATOM 4717 N N . VAL B 1 211 ? 11.844 -20.688 -11.805 1 98.81 211 VAL B N 1
ATOM 4718 C CA . VAL B 1 211 ? 11.805 -21.578 -12.953 1 98.81 211 VAL B CA 1
ATOM 4719 C C . VAL B 1 211 ? 12.625 -22.828 -12.664 1 98.81 211 VAL B C 1
ATOM 4721 O O . VAL B 1 211 ? 13.797 -22.734 -12.281 1 98.81 211 VAL B O 1
ATOM 4724 N N . MET B 1 212 ? 12.039 -24.016 -12.859 1 98.62 212 MET B N 1
ATOM 4725 C CA . MET B 1 212 ? 12.703 -25.281 -12.57 1 98.62 212 MET B CA 1
ATOM 4726 C C . MET B 1 212 ? 13.836 -25.547 -13.562 1 98.62 212 MET B C 1
ATOM 4728 O O . MET B 1 212 ? 13.805 -25.047 -14.688 1 98.62 212 MET B O 1
ATOM 4732 N N . PRO B 1 213 ? 14.867 -26.344 -13.094 1 97.81 213 PRO B N 1
ATOM 4733 C CA . PRO B 1 213 ? 15.961 -26.672 -14.008 1 97.81 213 PRO B CA 1
ATOM 4734 C C . PRO B 1 213 ? 15.469 -27.281 -15.32 1 97.81 213 PRO B C 1
ATOM 4736 O O . PRO B 1 213 ? 14.531 -28.078 -15.328 1 97.81 213 PRO B O 1
ATOM 4739 N N . GLY B 1 214 ? 16.062 -26.812 -16.391 1 97.25 214 GLY B N 1
ATOM 4740 C CA . GLY B 1 214 ? 15.695 -27.312 -17.703 1 97.25 214 GLY B CA 1
ATOM 4741 C C . GLY B 1 214 ? 14.719 -26.406 -18.438 1 97.25 214 GLY B C 1
ATOM 4742 O O . GLY B 1 214 ? 14.477 -26.578 -19.625 1 97.25 214 GLY B O 1
ATOM 4743 N N . HIS B 1 215 ? 14.125 -25.469 -17.75 1 98 215 HIS B N 1
ATOM 4744 C CA . HIS B 1 215 ? 13.211 -24.5 -18.344 1 98 215 HIS B CA 1
ATOM 4745 C C . HIS B 1 215 ? 13.797 -23.094 -18.297 1 98 215 HIS B C 1
ATOM 4747 O O . HIS B 1 215 ? 14.711 -22.828 -17.531 1 98 215 HIS B O 1
ATOM 4753 N N . ARG B 1 216 ? 13.273 -22.281 -19.172 1 97.56 216 ARG B N 1
ATOM 4754 C CA . ARG B 1 216 ? 13.703 -20.891 -19.234 1 97.56 216 ARG B CA 1
ATOM 4755 C C . ARG B 1 216 ? 12.523 -19.969 -19.5 1 97.56 216 ARG B C 1
ATOM 4757 O O . ARG B 1 216 ? 11.805 -20.141 -20.484 1 97.56 216 ARG B O 1
ATOM 4764 N N . HIS B 1 217 ? 12.359 -19.031 -18.625 1 98.69 217 HIS B N 1
ATOM 4765 C CA . HIS B 1 217 ? 11.312 -18.031 -18.812 1 98.69 217 HIS B CA 1
ATOM 4766 C C . HIS B 1 217 ? 11.703 -17.031 -19.891 1 98.69 217 HIS B C 1
ATOM 4768 O O . HIS B 1 217 ? 12.859 -16.625 -20 1 98.69 217 HIS B O 1
ATOM 4774 N N . THR B 1 218 ? 10.766 -16.688 -20.719 1 98.56 218 THR B N 1
ATOM 4775 C CA . THR B 1 218 ? 10.891 -15.609 -21.703 1 98.56 218 THR B CA 1
ATOM 4776 C C . THR B 1 218 ? 9.961 -14.453 -21.344 1 98.56 218 THR B C 1
ATOM 4778 O O . THR B 1 218 ? 8.75 -14.633 -21.219 1 98.56 218 THR B O 1
ATOM 4781 N N . VAL B 1 219 ? 10.578 -13.281 -21.172 1 98.75 219 VAL B N 1
ATOM 4782 C CA . VAL B 1 219 ? 9.797 -12.086 -20.875 1 98.75 219 VAL B CA 1
ATOM 4783 C C . VAL B 1 219 ? 8.891 -11.758 -22.062 1 98.75 219 VAL B C 1
ATOM 4785 O O . VAL B 1 219 ? 9.344 -11.703 -23.203 1 98.75 219 VAL B O 1
ATOM 4788 N N . MET B 1 220 ? 7.656 -11.492 -21.797 1 98.88 220 MET B N 1
ATOM 4789 C CA . MET B 1 220 ? 6.66 -11.25 -22.828 1 98.88 220 MET B CA 1
ATOM 4790 C C . MET B 1 220 ? 7.062 -10.078 -23.719 1 98.88 220 MET B C 1
ATOM 4792 O O . MET B 1 220 ? 6.91 -10.125 -24.938 1 98.88 220 MET B O 1
ATOM 4796 N N . ALA B 1 221 ? 7.586 -9.031 -23.109 1 98.62 221 ALA B N 1
ATOM 4797 C CA . ALA B 1 221 ? 7.941 -7.809 -23.812 1 98.62 221 ALA B CA 1
ATOM 4798 C C . ALA B 1 221 ? 9.055 -8.062 -24.828 1 98.62 221 ALA B C 1
ATOM 4800 O O . ALA B 1 221 ? 9.219 -7.297 -25.781 1 98.62 221 ALA B O 1
ATOM 4801 N N . ASN B 1 222 ? 9.758 -9.141 -24.688 1 98.12 222 ASN B N 1
ATOM 4802 C CA . ASN B 1 222 ? 10.914 -9.414 -25.547 1 98.12 222 ASN B CA 1
ATOM 4803 C C . ASN B 1 222 ? 10.5 -10.133 -26.828 1 98.12 222 ASN B C 1
ATOM 4805 O O . ASN B 1 222 ? 11.289 -10.227 -27.766 1 98.12 222 ASN B O 1
ATOM 4809 N N . VAL B 1 223 ? 9.297 -10.586 -26.953 1 98.19 223 VAL B N 1
ATOM 4810 C CA . VAL B 1 223 ? 8.992 -11.492 -28.062 1 98.19 223 VAL B CA 1
ATOM 4811 C C . VAL B 1 223 ? 8.016 -10.82 -29.031 1 98.19 223 VAL B C 1
ATOM 4813 O O . VAL B 1 223 ? 7.605 -11.43 -30.016 1 98.19 223 VAL B O 1
ATOM 4816 N N . THR B 1 224 ? 7.641 -9.641 -28.75 1 98.5 224 THR B N 1
ATOM 4817 C CA . THR B 1 224 ? 6.652 -8.961 -29.578 1 98.5 224 THR B CA 1
ATOM 4818 C C . THR B 1 224 ? 6.883 -7.449 -29.562 1 98.5 224 THR B C 1
ATOM 4820 O O . THR B 1 224 ? 7.508 -6.922 -28.656 1 98.5 224 THR B O 1
ATOM 4823 N N . ASP B 1 225 ? 6.438 -6.812 -30.578 1 98.19 225 ASP B N 1
ATOM 4824 C CA . ASP B 1 225 ? 6.434 -5.352 -30.625 1 98.19 225 ASP B CA 1
ATOM 4825 C C . ASP B 1 225 ? 5.09 -4.789 -30.156 1 98.19 225 ASP B C 1
ATOM 4827 O O . ASP B 1 225 ? 4.93 -3.574 -30.047 1 98.19 225 ASP B O 1
ATOM 4831 N N . TYR B 1 226 ? 4.113 -5.746 -29.969 1 98.62 226 TYR B N 1
ATOM 4832 C CA . TYR B 1 226 ? 2.828 -5.316 -29.422 1 98.62 226 TYR B CA 1
ATOM 4833 C C . TYR B 1 226 ? 2.986 -4.75 -28.016 1 98.62 226 TYR B C 1
ATOM 4835 O O . TYR B 1 226 ? 3.734 -5.293 -27.203 1 98.62 226 TYR B O 1
ATOM 4843 N N . PRO B 1 227 ? 2.422 -3.52 -27.719 1 98.75 227 PRO B N 1
ATOM 4844 C CA . PRO B 1 227 ? 2.561 -2.961 -26.375 1 98.75 227 PRO B CA 1
ATOM 4845 C C . PRO B 1 227 ? 2.109 -3.93 -25.281 1 98.75 227 PRO B C 1
ATOM 4847 O O . PRO B 1 227 ? 1.061 -4.566 -25.406 1 98.75 227 PRO B O 1
ATOM 4850 N N . VAL B 1 228 ? 2.934 -4.082 -24.25 1 98.88 228 VAL B N 1
ATOM 4851 C CA . VAL B 1 228 ? 2.643 -4.973 -23.141 1 98.88 228 VAL B CA 1
ATOM 4852 C C . VAL B 1 228 ? 2.805 -4.223 -21.828 1 98.88 228 VAL B C 1
ATOM 4854 O O . VAL B 1 228 ? 3.764 -3.467 -21.641 1 98.88 228 VAL B O 1
ATOM 4857 N N . VAL B 1 229 ? 1.825 -4.297 -20.969 1 98.94 229 VAL B N 1
ATOM 4858 C CA . VAL B 1 229 ? 1.985 -3.904 -19.578 1 98.94 229 VAL B CA 1
ATOM 4859 C C . VAL B 1 229 ? 2.588 -5.059 -18.781 1 98.94 229 VAL B C 1
ATOM 4861 O O . VAL B 1 229 ? 1.957 -6.105 -18.609 1 98.94 229 VAL B O 1
ATOM 4864 N N . MET B 1 230 ? 3.795 -4.859 -18.281 1 98.94 230 MET B N 1
ATOM 4865 C CA . MET B 1 230 ? 4.543 -5.918 -17.609 1 98.94 230 MET B CA 1
ATOM 4866 C C . MET B 1 230 ? 4.43 -5.785 -16.094 1 98.94 230 MET B C 1
ATOM 4868 O O . MET B 1 230 ? 4.652 -4.703 -15.547 1 98.94 230 MET B O 1
ATOM 4872 N N . MET B 1 231 ? 4.09 -6.859 -15.461 1 98.94 231 MET B N 1
ATOM 4873 C CA . MET B 1 231 ? 4.016 -6.855 -14 1 98.94 231 MET B CA 1
ATOM 4874 C C . MET B 1 231 ? 5.012 -7.844 -13.406 1 98.94 231 MET B C 1
ATOM 4876 O O . MET B 1 231 ? 5.039 -9.016 -13.789 1 98.94 231 MET B O 1
ATOM 4880 N N . THR B 1 232 ? 5.879 -7.406 -12.5 1 98.88 232 THR B N 1
ATOM 4881 C CA . THR B 1 232 ? 6.883 -8.195 -11.789 1 98.88 232 THR B CA 1
ATOM 4882 C C . THR B 1 232 ? 6.922 -7.809 -10.312 1 98.88 232 THR B C 1
ATOM 4884 O O . THR B 1 232 ? 6.355 -6.789 -9.914 1 98.88 232 THR B O 1
ATOM 4887 N N . ALA B 1 233 ? 7.5 -8.617 -9.523 1 98.75 233 ALA B N 1
ATOM 4888 C CA . ALA B 1 233 ? 7.641 -8.289 -8.109 1 98.75 233 ALA B CA 1
ATOM 4889 C C . ALA B 1 233 ? 8.719 -9.141 -7.449 1 98.75 233 ALA B C 1
ATOM 4891 O O . ALA B 1 233 ? 9.07 -10.211 -7.953 1 98.75 233 ALA B O 1
ATOM 4892 N N . THR B 1 234 ? 9.234 -8.633 -6.348 1 98.69 234 THR B N 1
ATOM 4893 C CA . THR B 1 234 ? 10.188 -9.367 -5.527 1 98.69 234 THR B CA 1
ATOM 4894 C C . THR B 1 234 ? 9.469 -10.281 -4.539 1 98.69 234 THR B C 1
ATOM 4896 O O . THR B 1 234 ? 10.086 -11.164 -3.941 1 98.69 234 THR B O 1
ATOM 4899 N N . THR B 1 235 ? 8.203 -10.148 -4.371 1 98.5 235 THR B N 1
ATOM 4900 C CA . THR B 1 235 ? 7.465 -10.641 -3.215 1 98.5 235 THR B CA 1
ATOM 4901 C C . THR B 1 235 ? 7.445 -12.172 -3.201 1 98.5 235 THR B C 1
ATOM 4903 O O . THR B 1 235 ? 7.613 -12.789 -2.148 1 98.5 235 THR B O 1
ATOM 4906 N N . LYS B 1 236 ? 7.207 -12.781 -4.379 1 98.75 236 LYS B N 1
ATOM 4907 C CA . LYS B 1 236 ? 7.188 -14.242 -4.441 1 98.75 236 LYS B CA 1
ATOM 4908 C C . LYS B 1 236 ? 8.602 -14.805 -4.539 1 98.75 236 LYS B C 1
ATOM 4910 O O . LYS B 1 236 ? 8.914 -15.82 -3.912 1 98.75 236 LYS B O 1
ATOM 4915 N N . THR B 1 237 ? 9.438 -14.148 -5.246 1 98.69 237 THR B N 1
ATOM 4916 C CA . THR B 1 237 ? 10.805 -14.586 -5.484 1 98.69 237 THR B CA 1
ATOM 4917 C C . THR B 1 237 ? 11.578 -14.68 -4.176 1 98.69 237 THR B C 1
ATOM 4919 O O . THR B 1 237 ? 12.273 -15.664 -3.922 1 98.69 237 THR B O 1
ATOM 4922 N N . PHE B 1 238 ? 11.406 -13.703 -3.301 1 98.69 238 PHE B N 1
ATOM 4923 C CA . PHE B 1 238 ? 12.297 -13.586 -2.152 1 98.69 238 PHE B CA 1
ATOM 4924 C C . PHE B 1 238 ? 11.531 -13.789 -0.85 1 98.69 238 PHE B C 1
ATOM 4926 O O . PHE B 1 238 ? 12.07 -13.555 0.235 1 98.69 238 PHE B O 1
ATOM 4933 N N . ASN B 1 239 ? 10.266 -14.156 -0.944 1 98.19 239 ASN B N 1
ATOM 4934 C CA . ASN B 1 239 ? 9.414 -14.43 0.207 1 98.19 239 ASN B CA 1
ATOM 4935 C C . ASN B 1 239 ? 9.258 -13.203 1.1 1 98.19 239 ASN B C 1
ATOM 4937 O O . ASN B 1 239 ? 9.5 -13.273 2.307 1 98.19 239 ASN B O 1
ATOM 4941 N N . ILE B 1 240 ? 8.852 -12.125 0.521 1 98.5 240 ILE B N 1
ATOM 4942 C CA . ILE B 1 240 ? 8.617 -10.891 1.272 1 98.5 240 ILE B CA 1
ATOM 4943 C C . ILE B 1 240 ? 7.254 -10.312 0.91 1 98.5 240 ILE B C 1
ATOM 4945 O O . ILE B 1 240 ? 7.117 -9.109 0.705 1 98.5 240 ILE B O 1
ATOM 4949 N N . ALA B 1 241 ? 6.242 -11.211 0.77 1 98 241 ALA B N 1
ATOM 4950 C CA . ALA B 1 241 ? 4.898 -10.836 0.331 1 98 241 ALA B CA 1
ATOM 4951 C C . ALA B 1 241 ? 4.254 -9.859 1.305 1 98 241 ALA B C 1
ATOM 4953 O O . ALA B 1 241 ? 3.375 -9.078 0.923 1 98 241 ALA B O 1
ATOM 4954 N N . GLY B 1 242 ? 4.688 -9.812 2.562 1 98.06 242 GLY B N 1
ATOM 4955 C CA . GLY B 1 242 ? 4.133 -8.914 3.561 1 98.06 242 GLY B CA 1
ATOM 4956 C C . GLY B 1 242 ? 4.359 -7.449 3.236 1 98.06 242 GLY B C 1
ATOM 4957 O O . GLY B 1 242 ? 3.725 -6.574 3.824 1 98.06 242 GLY B O 1
ATOM 4958 N N . THR B 1 243 ? 5.277 -7.168 2.309 1 98.25 243 THR B N 1
ATOM 4959 C CA . THR B 1 243 ? 5.539 -5.789 1.915 1 98.25 243 THR B CA 1
ATOM 4960 C C . THR B 1 243 ? 4.434 -5.266 1.001 1 98.25 243 THR B C 1
ATOM 4962 O O . THR B 1 243 ? 4.23 -4.055 0.891 1 98.25 243 THR B O 1
ATOM 4965 N N . HIS B 1 244 ? 3.734 -6.188 0.275 1 98 244 HIS B N 1
ATOM 4966 C CA . HIS B 1 244 ? 2.752 -5.805 -0.732 1 98 244 HIS B CA 1
ATOM 4967 C C . HIS B 1 244 ? 3.322 -4.766 -1.69 1 98 244 HIS B C 1
ATOM 4969 O O . HIS B 1 244 ? 2.715 -3.713 -1.908 1 98 244 HIS B O 1
ATOM 4975 N N . SER B 1 245 ? 4.391 -5.121 -2.354 1 97.88 245 SER B N 1
ATOM 4976 C CA . SER B 1 245 ? 5.043 -4.262 -3.334 1 97.88 245 SER B CA 1
ATOM 4977 C C . SER B 1 245 ? 5.184 -4.961 -4.68 1 97.88 245 SER B C 1
ATOM 4979 O O . SER B 1 245 ? 5.477 -6.156 -4.738 1 97.88 245 SER B O 1
ATOM 4981 N N . GLY B 1 246 ? 4.875 -4.281 -5.738 1 98.44 246 GLY B N 1
ATOM 4982 C CA . GLY B 1 246 ? 4.988 -4.828 -7.082 1 98.44 246 GLY B CA 1
ATOM 4983 C C . GLY B 1 246 ? 5.332 -3.779 -8.125 1 98.44 246 GLY B C 1
ATOM 4984 O O . GLY B 1 246 ? 5.113 -2.586 -7.906 1 98.44 246 GLY B O 1
ATOM 4985 N N . ASN B 1 247 ? 5.934 -4.184 -9.219 1 98.81 247 ASN B N 1
ATOM 4986 C CA . ASN B 1 247 ? 6.289 -3.322 -10.344 1 98.81 247 ASN B CA 1
ATOM 4987 C C . ASN B 1 247 ? 5.309 -3.475 -11.5 1 98.81 247 ASN B C 1
ATOM 4989 O O . ASN B 1 247 ? 4.992 -4.594 -11.914 1 98.81 247 ASN B O 1
ATOM 4993 N N . VAL B 1 248 ? 4.812 -2.396 -11.945 1 98.94 248 VAL B N 1
ATOM 4994 C CA . VAL B 1 248 ? 4.16 -2.33 -13.25 1 98.94 248 VAL B CA 1
ATOM 4995 C C . VAL B 1 248 ? 5.012 -1.503 -14.211 1 98.94 248 VAL B C 1
ATOM 4997 O O . VAL B 1 248 ? 5.234 -0.311 -13.984 1 98.94 248 VAL B O 1
ATOM 5000 N N . ILE B 1 249 ? 5.527 -2.113 -15.211 1 98.94 249 ILE B N 1
ATOM 5001 C CA . ILE B 1 249 ? 6.508 -1.523 -16.109 1 98.94 249 ILE B CA 1
ATOM 5002 C C . ILE B 1 249 ? 5.902 -1.376 -17.516 1 98.94 249 ILE B C 1
ATOM 5004 O O . ILE B 1 249 ? 5.535 -2.369 -18.141 1 98.94 249 ILE B O 1
ATOM 5008 N N . ILE B 1 250 ? 5.797 -0.171 -18 1 98.94 250 ILE B N 1
ATOM 5009 C CA . ILE B 1 250 ? 5.07 0.096 -19.25 1 98.94 250 ILE B CA 1
ATOM 5010 C C . ILE B 1 250 ? 5.93 0.945 -20.172 1 98.94 250 ILE B C 1
ATOM 5012 O O . ILE B 1 250 ? 6.152 2.131 -19.922 1 98.94 250 ILE B O 1
ATOM 5016 N N . ALA B 1 251 ? 6.324 0.41 -21.297 1 98.88 251 ALA B N 1
ATOM 5017 C CA . ALA B 1 251 ? 7.133 1.131 -22.281 1 98.88 251 ALA B CA 1
ATOM 5018 C C . ALA B 1 251 ? 6.27 2.061 -23.125 1 98.88 251 ALA B C 1
ATOM 5020 O O . ALA B 1 251 ? 6.68 3.178 -23.438 1 98.88 251 ALA B O 1
ATOM 5021 N N . ASP B 1 252 ? 5.039 1.628 -23.547 1 98.88 252 ASP B N 1
ATOM 5022 C CA . ASP B 1 252 ? 4.16 2.389 -24.422 1 98.88 252 ASP B CA 1
ATOM 5023 C C . ASP B 1 252 ? 3.719 3.695 -23.766 1 98.88 252 ASP B C 1
ATOM 5025 O O . ASP B 1 252 ? 3.133 3.682 -22.688 1 98.88 252 ASP B O 1
ATOM 5029 N N . PRO B 1 253 ? 3.953 4.809 -24.391 1 98.69 253 PRO B N 1
ATOM 5030 C CA . PRO B 1 253 ? 3.699 6.09 -23.719 1 98.69 253 PRO B CA 1
ATOM 5031 C C . PRO B 1 253 ? 2.219 6.32 -23.438 1 98.69 253 PRO B C 1
ATOM 5033 O O . PRO B 1 253 ? 1.871 6.949 -22.422 1 98.69 253 PRO B O 1
ATOM 5036 N N . ASP B 1 254 ? 1.344 5.852 -24.281 1 98.75 254 ASP B N 1
ATOM 5037 C CA . ASP B 1 254 ? -0.084 6.066 -24.062 1 98.75 254 ASP B CA 1
ATOM 5038 C C . ASP B 1 254 ? -0.599 5.23 -22.891 1 98.75 254 ASP B C 1
ATOM 5040 O O . ASP B 1 254 ? -1.337 5.73 -22.047 1 98.75 254 ASP B O 1
ATOM 5044 N N . LEU B 1 255 ? -0.239 3.922 -22.906 1 98.88 255 LEU B N 1
ATOM 5045 C CA . LEU B 1 255 ? -0.606 3.061 -21.797 1 98.88 255 LEU B CA 1
ATOM 5046 C C . LEU B 1 255 ? -0.006 3.576 -20.484 1 98.88 255 LEU B C 1
ATOM 50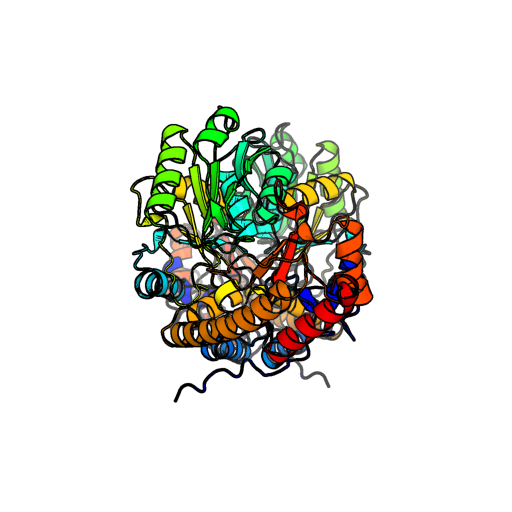48 O O . LEU B 1 255 ? -0.662 3.551 -19.453 1 98.88 255 LEU B O 1
ATOM 5052 N N . ARG B 1 256 ? 1.21 4.004 -20.547 1 98.88 256 ARG B N 1
ATOM 5053 C CA . ARG B 1 256 ? 1.908 4.527 -19.375 1 98.88 256 ARG B CA 1
ATOM 5054 C C . ARG B 1 256 ? 1.19 5.75 -18.812 1 98.88 256 ARG B C 1
ATOM 5056 O O . ARG B 1 256 ? 1.028 5.871 -17.594 1 98.88 256 ARG B O 1
ATOM 5063 N N . ALA B 1 257 ? 0.786 6.672 -19.672 1 98.81 257 ALA B N 1
ATOM 5064 C CA . ALA B 1 257 ? 0.087 7.879 -19.234 1 98.81 257 ALA B CA 1
ATOM 5065 C C . ALA B 1 257 ? -1.242 7.535 -18.578 1 98.81 257 ALA B C 1
ATOM 5067 O O . ALA B 1 257 ? -1.609 8.133 -17.562 1 98.81 257 ALA B O 1
ATOM 5068 N N . ALA B 1 258 ? -1.973 6.602 -19.188 1 98.75 258 ALA B N 1
ATOM 5069 C CA . ALA B 1 258 ? -3.25 6.176 -18.625 1 98.75 258 ALA B CA 1
ATOM 5070 C C . ALA B 1 258 ? -3.061 5.559 -17.234 1 98.75 258 ALA B C 1
ATOM 5072 O O . ALA B 1 258 ? -3.814 5.859 -16.312 1 98.75 258 ALA B O 1
ATOM 5073 N N . PHE B 1 259 ? -2.082 4.707 -17.156 1 98.88 259 PHE B N 1
ATOM 5074 C CA . PHE B 1 259 ? -1.799 4.055 -15.875 1 98.88 259 PHE B CA 1
ATOM 5075 C C . PHE B 1 259 ? -1.359 5.074 -14.836 1 98.88 259 PHE B C 1
ATOM 5077 O O . PHE B 1 259 ? -1.817 5.039 -13.688 1 98.88 259 PHE B O 1
ATOM 5084 N N . ALA B 1 260 ? -0.484 5.98 -15.203 1 98.75 260 ALA B N 1
ATOM 5085 C CA . ALA B 1 260 ? -0.002 7.031 -14.312 1 98.75 260 ALA B CA 1
ATOM 5086 C C . ALA B 1 260 ? -1.157 7.879 -13.789 1 98.75 260 ALA B C 1
ATOM 5088 O O . ALA B 1 260 ? -1.181 8.25 -12.609 1 98.75 260 ALA B O 1
ATOM 5089 N N . GLY B 1 261 ? -2.021 8.266 -14.703 1 98.56 261 GLY B N 1
ATOM 5090 C CA . GLY B 1 261 ? -3.189 9.031 -14.297 1 98.56 261 GLY B CA 1
ATOM 5091 C C . GLY B 1 261 ? -4.027 8.336 -13.25 1 98.56 261 GLY B C 1
ATOM 5092 O O . GLY B 1 261 ? -4.484 8.961 -12.289 1 98.56 261 GLY B O 1
ATOM 5093 N N . ARG B 1 262 ? -4.215 7.031 -13.414 1 98.62 262 ARG B N 1
ATOM 5094 C CA . ARG B 1 262 ? -5.02 6.285 -12.453 1 98.62 262 ARG B CA 1
ATOM 5095 C C . ARG B 1 262 ? -4.301 6.16 -11.117 1 98.62 262 ARG B C 1
ATOM 5097 O O . ARG B 1 262 ? -4.926 6.266 -10.055 1 98.62 262 ARG B O 1
ATOM 5104 N N . MET B 1 263 ? -3.006 5.895 -11.18 1 98.62 263 MET B N 1
ATOM 5105 C CA . MET B 1 263 ? -2.213 5.859 -9.953 1 98.62 263 MET B CA 1
ATOM 5106 C C . MET B 1 263 ? -2.342 7.168 -9.18 1 98.62 263 MET B C 1
ATOM 5108 O O . MET B 1 263 ? -2.514 7.164 -7.961 1 98.62 263 MET B O 1
ATOM 5112 N N . ALA B 1 264 ? -2.244 8.234 -9.898 1 98.38 264 ALA B N 1
ATOM 5113 C CA . ALA B 1 264 ? -2.367 9.555 -9.281 1 98.38 264 ALA B CA 1
ATOM 5114 C C . ALA B 1 264 ? -3.74 9.742 -8.641 1 98.38 264 ALA B C 1
ATOM 5116 O O . ALA B 1 264 ? -3.85 10.242 -7.523 1 98.38 264 ALA B O 1
ATOM 5117 N N . ALA B 1 265 ? -4.734 9.32 -9.312 1 98.69 265 ALA B N 1
ATOM 5118 C CA . ALA B 1 265 ? -6.109 9.461 -8.844 1 98.69 265 ALA B CA 1
ATOM 5119 C C . ALA B 1 265 ? -6.352 8.617 -7.594 1 98.69 265 ALA B C 1
ATOM 5121 O O . ALA B 1 265 ? -7.199 8.953 -6.762 1 98.69 265 ALA B O 1
ATOM 5122 N N . LEU B 1 266 ? -5.562 7.586 -7.434 1 98.69 266 LEU B N 1
ATOM 5123 C CA . LEU B 1 266 ? -5.75 6.672 -6.312 1 98.69 266 LEU B CA 1
ATOM 5124 C C . LEU B 1 266 ? -4.859 7.062 -5.141 1 98.69 266 LEU B C 1
ATOM 5126 O O . LEU B 1 266 ? -4.969 6.492 -4.055 1 98.69 266 LEU B O 1
ATOM 5130 N N . GLY B 1 267 ? -4.016 8.07 -5.336 1 97.88 267 GLY B N 1
ATOM 5131 C CA . GLY B 1 267 ? -3.139 8.508 -4.262 1 97.88 267 GLY B CA 1
ATOM 5132 C C . GLY B 1 267 ? -2.225 7.414 -3.75 1 97.88 267 GLY B C 1
ATOM 5133 O O . GLY B 1 267 ? -2.008 7.289 -2.543 1 97.88 267 GLY B O 1
ATOM 5134 N N . LEU B 1 268 ? -1.695 6.609 -4.609 1 96.56 268 LEU B N 1
ATOM 5135 C CA . LEU B 1 268 ? -0.889 5.461 -4.215 1 96.56 268 LEU B CA 1
ATOM 5136 C C . LEU B 1 268 ? 0.583 5.844 -4.098 1 96.56 268 LEU B C 1
ATOM 5138 O O . LEU B 1 268 ? 1.124 6.52 -4.973 1 96.56 268 LEU B O 1
ATOM 5142 N N . SER B 1 269 ? 1.162 5.504 -2.992 1 95.38 269 SER B N 1
ATOM 5143 C CA . SER B 1 269 ? 2.592 5.633 -2.729 1 95.38 269 SER B CA 1
ATOM 5144 C C . SER B 1 269 ? 3.145 4.379 -2.059 1 95.38 269 SER B C 1
ATOM 5146 O O . SER B 1 269 ? 2.518 3.822 -1.154 1 95.38 269 SER B O 1
ATOM 5148 N N . PRO B 1 270 ? 4.223 3.947 -2.512 1 96.88 270 PRO B N 1
ATOM 5149 C CA . PRO B 1 270 ? 4.762 2.715 -1.932 1 96.88 270 PRO B CA 1
ATOM 5150 C C . PRO B 1 270 ? 5.258 2.904 -0.5 1 96.88 270 PRO B C 1
ATOM 5152 O O . PRO B 1 270 ? 5.602 4.02 -0.105 1 96.88 270 PRO B O 1
ATOM 5155 N N . ASN B 1 271 ? 5.242 1.835 0.267 1 98.12 271 ASN B N 1
ATOM 5156 C CA . ASN B 1 271 ? 5.793 1.896 1.616 1 98.12 271 ASN B CA 1
ATOM 5157 C C . ASN B 1 271 ? 7.312 1.728 1.609 1 98.12 271 ASN B C 1
ATOM 5159 O O . ASN B 1 271 ? 7.863 1.074 0.722 1 98.12 271 ASN B O 1
ATOM 5163 N N . SER B 1 272 ? 7.984 2.252 2.619 1 98.19 272 SER B N 1
ATOM 5164 C CA . SER B 1 272 ? 9.438 2.328 2.689 1 98.19 272 SER B CA 1
ATOM 5165 C C . SER B 1 272 ? 10.062 0.94 2.824 1 98.19 272 SER B C 1
ATOM 5167 O O . SER B 1 272 ? 11.172 0.699 2.342 1 98.19 272 SER B O 1
ATOM 5169 N N . PHE B 1 273 ? 9.344 0.003 3.434 1 98.38 273 PHE B N 1
ATOM 5170 C CA . PHE B 1 273 ? 9.875 -1.329 3.697 1 98.38 273 PHE B CA 1
ATOM 5171 C C . PHE B 1 273 ? 9.992 -2.131 2.406 1 98.38 273 PHE B C 1
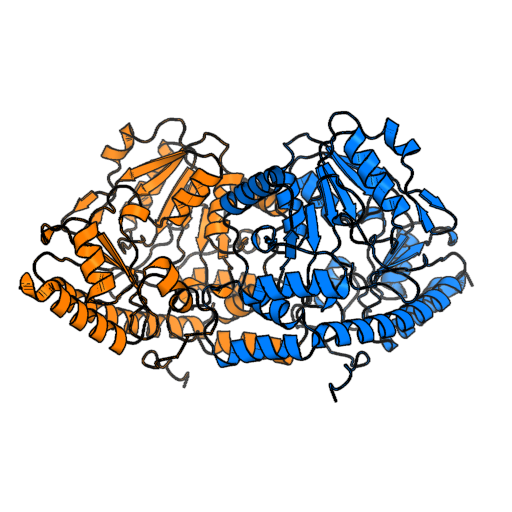ATOM 5173 O O . PHE B 1 273 ? 11.016 -2.773 2.156 1 98.38 273 PHE B O 1
ATOM 5180 N N . GLY B 1 274 ? 8.891 -2.059 1.61 1 98.44 274 GLY B N 1
ATOM 5181 C CA . GLY B 1 274 ? 8.945 -2.715 0.313 1 98.44 274 GLY B CA 1
ATOM 5182 C C . GLY B 1 274 ? 10.062 -2.189 -0.573 1 98.44 274 GLY B C 1
ATOM 5183 O O . GLY B 1 274 ? 10.75 -2.965 -1.238 1 98.44 274 GLY B O 1
ATOM 5184 N N . LEU B 1 275 ? 10.266 -0.87 -0.567 1 98.62 275 LEU B N 1
ATOM 5185 C CA . LEU B 1 275 ? 11.312 -0.253 -1.385 1 98.62 275 LEU B CA 1
ATOM 5186 C C . LEU B 1 275 ? 12.695 -0.695 -0.926 1 98.62 275 LEU B C 1
ATOM 5188 O O . LEU B 1 275 ? 13.531 -1.079 -1.746 1 98.62 275 LEU B O 1
ATOM 5192 N N . ALA B 1 276 ? 12.938 -0.661 0.378 1 98.5 276 ALA B N 1
ATOM 5193 C CA . ALA B 1 276 ? 14.25 -1.03 0.918 1 98.5 276 ALA B CA 1
ATOM 5194 C C . ALA B 1 276 ? 14.562 -2.498 0.644 1 98.5 276 ALA B C 1
ATOM 5196 O O . ALA B 1 276 ? 15.656 -2.832 0.188 1 98.5 276 ALA B O 1
ATOM 5197 N N . MET B 1 277 ? 13.609 -3.34 0.875 1 98.69 277 MET B N 1
ATOM 5198 C CA . MET B 1 277 ? 13.82 -4.781 0.749 1 98.69 277 MET B CA 1
ATOM 5199 C C . MET B 1 277 ? 14 -5.18 -0.712 1 98.69 277 MET B C 1
ATOM 5201 O O . MET B 1 277 ? 14.859 -5.996 -1.037 1 98.69 277 MET B O 1
ATOM 5205 N N . ALA B 1 278 ? 13.156 -4.602 -1.573 1 98.81 278 ALA B N 1
ATOM 5206 C CA . ALA B 1 278 ? 13.266 -4.918 -2.996 1 98.81 278 ALA B CA 1
ATOM 5207 C C . ALA B 1 278 ? 14.609 -4.469 -3.555 1 98.81 278 ALA B C 1
ATOM 5209 O O . ALA B 1 278 ? 15.227 -5.18 -4.352 1 98.81 278 ALA B O 1
ATOM 5210 N N . THR B 1 279 ? 15.055 -3.242 -3.137 1 98.81 279 THR B N 1
ATOM 5211 C CA . THR B 1 279 ? 16.344 -2.729 -3.584 1 98.81 279 THR B CA 1
ATOM 5212 C C . THR B 1 279 ? 17.469 -3.676 -3.189 1 98.81 279 THR B C 1
ATOM 5214 O O . THR B 1 279 ? 18.359 -3.959 -3.992 1 98.81 279 THR B O 1
ATOM 5217 N N . ALA B 1 280 ? 17.406 -4.164 -1.967 1 98.75 280 ALA B N 1
ATOM 5218 C CA . ALA B 1 280 ? 18.422 -5.078 -1.461 1 98.75 280 ALA B CA 1
ATOM 5219 C C . ALA B 1 280 ? 18.344 -6.434 -2.156 1 98.75 280 ALA B C 1
ATOM 5221 O O . ALA B 1 280 ? 19.359 -7.066 -2.422 1 98.75 280 ALA B O 1
ATOM 5222 N N . ALA B 1 281 ? 17.172 -6.906 -2.449 1 98.81 281 ALA B N 1
ATOM 5223 C CA . ALA B 1 281 ? 16.938 -8.227 -3.023 1 98.81 281 ALA B CA 1
ATOM 5224 C C . ALA B 1 281 ? 17.469 -8.305 -4.453 1 98.81 281 ALA B C 1
ATOM 5226 O O . ALA B 1 281 ? 18.125 -9.273 -4.824 1 98.81 281 ALA B O 1
ATOM 5227 N N . TYR B 1 282 ? 17.078 -7.352 -5.309 1 98.88 282 TYR B N 1
ATOM 5228 C CA . TYR B 1 282 ? 17.5 -7.297 -6.699 1 98.88 282 TYR B CA 1
ATOM 5229 C C . TYR B 1 282 ? 18.984 -6.969 -6.801 1 98.88 282 TYR B C 1
ATOM 5231 O O . TYR B 1 282 ? 19.359 -5.844 -7.148 1 98.88 282 TYR B O 1
ATOM 5239 N N . SER B 1 283 ? 19.844 -7.906 -6.492 1 98.69 283 SER B N 1
ATOM 5240 C CA . SER B 1 283 ? 21.297 -7.816 -6.398 1 98.69 283 SER B CA 1
ATOM 5241 C C . SER B 1 283 ? 21.953 -9.141 -6.766 1 98.69 283 SER B C 1
ATOM 5243 O O . SER B 1 283 ? 21.281 -10.156 -6.91 1 98.69 283 SER B O 1
ATOM 5245 N N . PRO B 1 284 ? 23.312 -9.109 -6.973 1 98.25 284 PRO B N 1
ATOM 5246 C CA . PRO B 1 284 ? 24.016 -10.375 -7.199 1 98.25 284 PRO B CA 1
ATOM 5247 C C . PRO B 1 284 ? 23.812 -11.375 -6.059 1 98.25 284 PRO B C 1
ATOM 5249 O O . PRO B 1 284 ? 23.641 -12.57 -6.305 1 98.25 284 PRO B O 1
ATOM 5252 N N . GLU B 1 285 ? 23.781 -10.883 -4.855 1 97.81 285 GLU B N 1
ATOM 5253 C CA . GLU B 1 285 ? 23.547 -11.75 -3.709 1 97.81 285 GLU B CA 1
ATOM 5254 C C . GLU B 1 285 ? 22.141 -12.344 -3.744 1 97.81 285 GLU B C 1
ATOM 5256 O O . GLU B 1 285 ? 21.953 -13.523 -3.455 1 97.81 285 GLU B O 1
ATOM 5261 N N . GLY B 1 286 ? 21.172 -11.508 -4.066 1 98.38 286 GLY B N 1
ATOM 5262 C CA . GLY B 1 286 ? 19.812 -12.016 -4.238 1 98.38 286 GLY B CA 1
ATOM 5263 C C . GLY B 1 286 ? 19.719 -13.07 -5.32 1 98.38 286 GLY B C 1
ATOM 5264 O O . GLY B 1 286 ? 19 -14.062 -5.156 1 98.38 286 GLY B O 1
ATOM 5265 N N . ALA B 1 287 ? 20.438 -12.875 -6.383 1 98.38 287 ALA B N 1
ATOM 5266 C CA . ALA B 1 287 ? 20.422 -13.828 -7.488 1 98.38 287 ALA B CA 1
ATOM 5267 C C . ALA B 1 287 ? 20.953 -15.188 -7.055 1 98.38 287 ALA B C 1
ATOM 5269 O O . ALA B 1 287 ? 20.391 -16.219 -7.406 1 98.38 287 ALA B O 1
ATOM 5270 N N . GLU B 1 288 ? 22 -15.156 -6.324 1 98 288 GLU B N 1
ATOM 5271 C CA . GLU B 1 288 ? 22.578 -16.391 -5.82 1 98 288 GLU B CA 1
ATOM 5272 C C . GLU B 1 288 ? 21.594 -17.141 -4.914 1 98 288 GLU B C 1
ATOM 5274 O O . GLU B 1 288 ? 21.5 -18.359 -4.961 1 98 288 GLU B O 1
ATOM 5279 N N . TRP B 1 289 ? 20.953 -16.391 -4.094 1 98.38 289 TRP B N 1
ATOM 5280 C CA . TRP B 1 289 ? 19.953 -16.969 -3.195 1 98.38 289 TRP B CA 1
ATOM 5281 C C . TRP B 1 289 ? 18.828 -17.641 -3.982 1 98.38 289 TRP B C 1
ATOM 5283 O O . TRP B 1 289 ? 18.406 -18.734 -3.65 1 98.38 289 TRP B O 1
ATOM 5293 N N . VAL B 1 290 ? 18.344 -17 -5.02 1 98.5 290 VAL B N 1
ATOM 5294 C CA . VAL B 1 290 ? 17.266 -17.547 -5.836 1 98.5 290 VAL B CA 1
ATOM 5295 C C . VAL B 1 290 ? 17.719 -18.844 -6.508 1 98.5 290 VAL B C 1
ATOM 5297 O O . VAL B 1 290 ? 16.953 -19.797 -6.586 1 98.5 290 VAL B O 1
ATOM 5300 N N . ASP B 1 291 ? 18.969 -18.844 -6.988 1 98.06 291 ASP B N 1
ATOM 5301 C CA . ASP B 1 291 ? 19.484 -20.047 -7.621 1 98.06 291 ASP B CA 1
ATOM 5302 C C . ASP B 1 291 ? 19.5 -21.219 -6.645 1 98.06 291 ASP B C 1
ATOM 5304 O O . ASP B 1 291 ? 19.109 -22.328 -7.004 1 98.06 291 ASP B O 1
ATOM 5308 N N . ALA B 1 292 ? 19.906 -20.953 -5.449 1 98.31 292 ALA B N 1
ATOM 5309 C CA . ALA B 1 292 ? 19.891 -21.984 -4.418 1 98.31 292 ALA B CA 1
ATOM 5310 C C . ALA B 1 292 ? 18.469 -22.406 -4.078 1 98.31 292 ALA B C 1
ATOM 5312 O O . ALA B 1 292 ? 18.203 -23.594 -3.865 1 98.31 292 ALA B O 1
ATOM 5313 N N . LEU B 1 293 ? 17.625 -21.453 -3.988 1 98.62 293 LEU B N 1
ATOM 5314 C CA . LEU B 1 293 ? 16.234 -21.719 -3.682 1 98.62 293 LEU B CA 1
ATOM 5315 C C . LEU B 1 293 ? 15.609 -22.641 -4.727 1 98.62 293 LEU B C 1
ATOM 5317 O O . LEU B 1 293 ? 14.953 -23.625 -4.383 1 98.62 293 LEU B O 1
ATOM 5321 N N . VAL B 1 294 ? 15.789 -22.281 -5.992 1 98.56 294 VAL B N 1
ATOM 5322 C CA . VAL B 1 294 ? 15.172 -23.031 -7.078 1 98.56 294 VAL B CA 1
ATOM 5323 C C . VAL B 1 294 ? 15.688 -24.469 -7.066 1 98.56 294 VAL B C 1
ATOM 5325 O O . VAL B 1 294 ? 14.914 -25.422 -7.289 1 98.56 294 VAL B O 1
ATOM 5328 N N . ALA B 1 295 ? 16.922 -24.641 -6.816 1 98.12 295 ALA B N 1
ATOM 5329 C CA . ALA B 1 295 ? 17.484 -25.984 -6.707 1 98.12 295 ALA B CA 1
ATOM 5330 C C . ALA B 1 295 ? 16.812 -26.766 -5.582 1 98.12 295 ALA B C 1
ATOM 5332 O O . ALA B 1 295 ? 16.5 -27.938 -5.75 1 98.12 295 ALA B O 1
ATOM 5333 N N . TYR B 1 296 ? 16.656 -26.125 -4.457 1 98.62 296 TYR B N 1
ATOM 5334 C CA . TYR B 1 296 ? 16.016 -26.75 -3.316 1 98.62 296 TYR B CA 1
ATOM 5335 C C . TYR B 1 296 ? 14.562 -27.109 -3.643 1 98.62 296 TYR B C 1
ATOM 5337 O O . TYR B 1 296 ? 14.109 -28.219 -3.352 1 98.62 296 TYR B O 1
ATOM 5345 N N . LEU B 1 297 ? 13.844 -26.188 -4.227 1 98.75 297 LEU B N 1
ATOM 5346 C CA . LEU B 1 297 ? 12.453 -26.391 -4.594 1 98.75 297 LEU B CA 1
ATOM 5347 C C . LEU B 1 297 ? 12.312 -27.531 -5.598 1 98.75 297 LEU B C 1
ATOM 5349 O O . LEU B 1 297 ? 11.32 -28.266 -5.566 1 98.75 297 LEU B O 1
ATOM 5353 N N . ASP B 1 298 ? 13.242 -27.625 -6.48 1 98.75 298 ASP B N 1
ATOM 5354 C CA . ASP B 1 298 ? 13.242 -28.719 -7.438 1 98.75 298 ASP B CA 1
ATOM 5355 C C . ASP B 1 298 ? 13.312 -30.078 -6.723 1 98.75 298 ASP B C 1
ATOM 5357 O O . ASP B 1 298 ? 12.656 -31.031 -7.133 1 98.75 298 ASP B O 1
ATOM 5361 N N . GLY B 1 299 ? 14.117 -30.156 -5.746 1 98.81 299 GLY B N 1
ATOM 5362 C CA . GLY B 1 299 ? 14.133 -31.359 -4.926 1 98.81 299 GLY B CA 1
ATOM 5363 C C . GLY B 1 299 ? 12.789 -31.656 -4.293 1 98.81 299 GLY B C 1
ATOM 5364 O O . GLY B 1 299 ? 12.344 -32.812 -4.309 1 98.81 299 GLY B O 1
ATOM 5365 N N . ASN B 1 300 ? 12.195 -30.625 -3.68 1 98.88 300 ASN B N 1
ATOM 5366 C CA . ASN B 1 300 ? 10.867 -30.781 -3.098 1 98.88 300 ASN B CA 1
ATOM 5367 C C . ASN B 1 300 ? 9.852 -31.266 -4.133 1 98.88 300 ASN B C 1
ATOM 5369 O O . ASN B 1 300 ? 9.055 -32.156 -3.861 1 98.88 300 ASN B O 1
ATOM 5373 N N . ARG B 1 301 ? 9.906 -30.641 -5.297 1 98.75 301 ARG B N 1
ATOM 5374 C CA . ARG B 1 301 ? 9.008 -30.984 -6.395 1 98.75 301 ARG B CA 1
ATOM 5375 C C . ARG B 1 301 ? 9.156 -32.469 -6.77 1 98.75 301 ARG B C 1
ATOM 5377 O O . ARG B 1 301 ? 8.164 -33.156 -6.945 1 98.75 301 ARG B O 1
ATOM 5384 N N . LYS B 1 302 ? 10.367 -32.938 -6.918 1 98.75 302 LYS B N 1
ATOM 5385 C CA . LYS B 1 302 ? 10.633 -34.312 -7.316 1 98.75 302 LYS B CA 1
ATOM 5386 C C . LYS B 1 302 ? 10.07 -35.281 -6.289 1 98.75 302 LYS B C 1
ATOM 5388 O O . LYS B 1 302 ? 9.469 -36.312 -6.652 1 98.75 302 LYS B O 1
ATOM 5393 N N . ILE B 1 303 ? 10.258 -35 -5.059 1 98.81 303 ILE B N 1
ATOM 5394 C CA . ILE B 1 303 ? 9.758 -35.844 -3.979 1 98.81 303 ILE B CA 1
ATOM 5395 C C . ILE B 1 303 ? 8.234 -35.875 -4.008 1 98.81 303 ILE B C 1
ATOM 5397 O O . ILE B 1 303 ? 7.617 -36.938 -3.941 1 98.81 303 ILE B O 1
ATOM 5401 N N . PHE B 1 304 ? 7.68 -34.719 -4.086 1 98.88 304 PHE B N 1
ATOM 5402 C CA . PHE B 1 304 ? 6.23 -34.594 -4.074 1 98.88 304 PHE B CA 1
ATOM 5403 C C . PHE B 1 304 ? 5.605 -35.312 -5.266 1 98.88 304 PHE B C 1
ATOM 5405 O O . PHE B 1 304 ? 4.66 -36.094 -5.105 1 98.88 304 PHE B O 1
ATOM 5412 N N . ASP B 1 305 ? 6.133 -35.062 -6.457 1 98.56 305 ASP B N 1
ATOM 5413 C CA . ASP B 1 305 ? 5.605 -35.656 -7.684 1 98.56 305 ASP B CA 1
ATOM 5414 C C . ASP B 1 305 ? 5.695 -37.188 -7.633 1 98.56 305 ASP B C 1
ATOM 5416 O O . ASP B 1 305 ? 4.742 -37.875 -7.988 1 98.56 305 ASP B O 1
ATOM 5420 N N . ALA B 1 306 ? 6.859 -37.656 -7.254 1 98.62 306 ALA B N 1
ATOM 5421 C CA . ALA B 1 306 ? 7.035 -39.125 -7.172 1 98.62 306 ALA B CA 1
ATOM 5422 C C . ALA B 1 306 ? 6.012 -39.75 -6.223 1 98.62 306 ALA B C 1
ATOM 5424 O O . ALA B 1 306 ? 5.41 -40.781 -6.539 1 98.62 306 ALA B O 1
ATOM 5425 N N . GLY B 1 307 ? 5.84 -39.156 -5.059 1 98.62 307 GLY B N 1
ATOM 5426 C CA . GLY B 1 307 ? 4.902 -39.656 -4.066 1 98.62 307 GLY B CA 1
ATOM 5427 C C . GLY B 1 307 ? 3.457 -39.594 -4.523 1 98.62 307 GLY B C 1
ATOM 5428 O O . GLY B 1 307 ? 2.711 -40.562 -4.387 1 98.62 307 GLY B O 1
ATOM 5429 N N . VAL B 1 308 ? 3.029 -38.469 -5.035 1 98.69 308 VAL B N 1
ATOM 5430 C CA . VAL B 1 308 ? 1.653 -38.25 -5.465 1 98.69 308 VAL B CA 1
ATOM 5431 C C . VAL B 1 308 ? 1.331 -39.156 -6.645 1 98.69 308 VAL B C 1
ATOM 5433 O O . VAL B 1 308 ? 0.261 -39.781 -6.691 1 98.69 308 VAL B O 1
ATOM 5436 N N . ASN B 1 309 ? 2.256 -39.281 -7.598 1 98.19 309 ASN B N 1
ATOM 5437 C CA . ASN B 1 309 ? 2.023 -40.062 -8.805 1 98.19 309 ASN B CA 1
ATOM 5438 C C . ASN B 1 309 ? 1.979 -41.562 -8.492 1 98.19 309 ASN B C 1
ATOM 5440 O O . ASN B 1 309 ? 1.497 -42.344 -9.305 1 98.19 309 ASN B O 1
ATOM 5444 N N . ALA B 1 310 ? 2.471 -41.938 -7.391 1 98.12 310 ALA B N 1
ATOM 5445 C CA . ALA B 1 310 ? 2.42 -43.344 -6.977 1 98.12 310 ALA B CA 1
ATOM 5446 C C . ALA B 1 310 ? 1.048 -43.688 -6.414 1 98.12 310 ALA B C 1
ATOM 5448 O O . ALA B 1 310 ? 0.716 -44.875 -6.266 1 98.12 310 ALA B O 1
ATOM 5449 N N . ILE B 1 311 ? 0.263 -42.75 -6.059 1 98.06 311 ILE B N 1
ATOM 5450 C CA . ILE B 1 311 ? -1.076 -42.969 -5.527 1 98.06 311 ILE B CA 1
ATOM 5451 C C . ILE B 1 311 ? -2.064 -43.156 -6.68 1 98.06 311 ILE B C 1
ATOM 5453 O O . ILE B 1 311 ? -2.254 -42.219 -7.484 1 98.06 311 ILE B O 1
ATOM 5457 N N . PRO B 1 312 ? -2.697 -44.281 -6.797 1 97.62 312 PRO B N 1
ATOM 5458 C CA . PRO B 1 312 ? -3.648 -44.5 -7.891 1 97.62 312 PRO B CA 1
ATOM 5459 C C . PRO B 1 312 ? -4.727 -43.406 -7.945 1 97.62 312 PRO B C 1
ATOM 5461 O O . PRO B 1 312 ? -5.301 -43.062 -6.914 1 97.62 312 PRO B O 1
ATOM 5464 N N . GLY B 1 313 ? -4.867 -42.875 -9.172 1 97 313 GLY B N 1
ATOM 5465 C CA . GLY B 1 313 ? -5.938 -41.906 -9.375 1 97 313 GLY B CA 1
ATOM 5466 C C . GLY B 1 313 ? -5.484 -40.469 -9.242 1 97 313 GLY B C 1
ATOM 5467 O O . GLY B 1 313 ? -6.203 -39.531 -9.633 1 97 313 GLY B O 1
ATOM 5468 N N . LEU B 1 314 ? -4.371 -40.281 -8.68 1 98.25 314 LEU B N 1
ATOM 5469 C CA . LEU B 1 314 ? -3.812 -38.938 -8.578 1 98.25 314 LEU B CA 1
ATOM 5470 C C . LEU B 1 314 ? -2.73 -38.719 -9.633 1 98.25 314 LEU B C 1
ATOM 5472 O O . LEU B 1 314 ? -2.051 -39.656 -10.031 1 98.25 314 LEU B O 1
ATOM 5476 N N . ARG B 1 315 ? -2.643 -37.469 -10.086 1 98.12 315 ARG B N 1
ATOM 5477 C CA . ARG B 1 315 ? -1.584 -37.094 -11.008 1 98.12 315 ARG B CA 1
ATOM 5478 C C . ARG B 1 315 ? -1.14 -35.656 -10.766 1 98.12 315 ARG B C 1
ATOM 5480 O O . ARG B 1 315 ? -1.951 -34.719 -10.828 1 98.12 315 ARG B O 1
ATOM 5487 N N . SER B 1 316 ? 0.062 -35.531 -10.477 1 98.44 316 SER B N 1
ATOM 5488 C CA . SER B 1 316 ? 0.646 -34.188 -10.336 1 98.44 316 SER B CA 1
ATOM 5489 C C . SER B 1 316 ? 1.077 -33.656 -11.688 1 98.44 316 SER B C 1
ATOM 5491 O O . SER B 1 316 ? 1.819 -34.281 -12.422 1 98.44 316 SER B O 1
ATOM 5493 N N . MET B 1 317 ? 0.561 -32.469 -12.062 1 98.38 317 MET B N 1
ATOM 5494 C CA . MET B 1 317 ? 1.03 -31.828 -13.289 1 98.38 317 MET B CA 1
ATOM 5495 C C . MET B 1 317 ? 2.512 -31.484 -13.188 1 98.38 317 MET B C 1
ATOM 5497 O O . MET B 1 317 ? 2.967 -30.984 -12.164 1 98.38 317 MET B O 1
ATOM 5501 N N . PRO B 1 318 ? 3.281 -31.828 -14.25 1 97 318 PRO B N 1
ATOM 5502 C CA . PRO B 1 318 ? 4.695 -31.438 -14.211 1 97 318 PRO B CA 1
ATOM 5503 C C . PRO B 1 318 ? 4.895 -29.938 -13.969 1 97 318 PRO B C 1
ATOM 5505 O O . PRO B 1 318 ? 4.383 -29.125 -14.734 1 97 318 PRO B O 1
ATOM 5508 N N . LEU B 1 319 ? 5.566 -29.656 -12.969 1 98.31 319 LEU B N 1
ATOM 5509 C CA . LEU B 1 319 ? 5.785 -28.266 -12.555 1 98.31 319 LEU B CA 1
ATOM 5510 C C . LEU B 1 319 ? 7.02 -27.688 -13.234 1 98.31 319 LEU B C 1
ATOM 5512 O O . LEU B 1 319 ? 8.148 -28.031 -12.883 1 98.31 319 LEU B O 1
ATOM 5516 N N . GLU B 1 320 ? 6.828 -26.734 -14.156 1 98.62 320 GLU B N 1
ATOM 5517 C CA . GLU B 1 320 ? 7.945 -26.109 -14.859 1 98.62 320 GLU B CA 1
ATOM 5518 C C . GLU B 1 320 ? 8.422 -24.859 -14.141 1 98.62 320 GLU B C 1
ATOM 5520 O O . GLU B 1 320 ? 9.586 -24.469 -14.258 1 98.62 320 GLU B O 1
ATOM 5525 N N . ALA B 1 321 ? 7.516 -24.203 -13.406 1 98.69 321 ALA B N 1
ATOM 5526 C CA . ALA B 1 321 ? 7.836 -22.984 -12.664 1 98.69 321 ALA B CA 1
ATOM 5527 C C . ALA B 1 321 ? 6.91 -22.812 -11.469 1 98.69 321 ALA B C 1
ATOM 5529 O O . ALA B 1 321 ? 5.938 -23.547 -11.312 1 98.69 321 ALA B O 1
ATOM 5530 N N . THR B 1 322 ? 7.215 -21.844 -10.664 1 98.62 322 THR B N 1
ATOM 5531 C CA . THR B 1 322 ? 6.578 -21.547 -9.383 1 98.62 322 THR B CA 1
ATOM 5532 C C . THR B 1 322 ? 7.027 -22.531 -8.312 1 98.62 322 THR B C 1
ATOM 5534 O O . THR B 1 322 ? 8.188 -22.938 -8.289 1 98.62 322 THR B O 1
ATOM 5537 N N . TYR B 1 323 ? 6.371 -22.75 -7.316 1 98.88 323 TYR B N 1
ATOM 5538 C CA . TYR B 1 323 ? 6.508 -23.781 -6.281 1 98.88 323 TYR B CA 1
ATOM 5539 C C . TYR B 1 323 ? 5.145 -24.297 -5.855 1 98.88 323 TYR B C 1
ATOM 5541 O O . TYR B 1 323 ? 4.98 -24.781 -4.727 1 98.88 323 TYR B O 1
ATOM 5549 N N . LEU B 1 324 ? 4.172 -24.172 -6.785 1 98.88 324 LEU B N 1
ATOM 5550 C CA . LEU B 1 324 ? 2.781 -24.531 -6.527 1 98.88 324 LEU B CA 1
ATOM 5551 C C . LEU B 1 324 ? 2.365 -25.734 -7.383 1 98.88 324 LEU B C 1
ATOM 5553 O O . LEU B 1 324 ? 2.037 -25.562 -8.562 1 98.88 324 LEU B O 1
ATOM 5557 N N . ALA B 1 325 ? 2.305 -26.844 -6.785 1 98.81 325 ALA B N 1
ATOM 5558 C CA . ALA B 1 325 ? 1.967 -28.062 -7.5 1 98.81 325 ALA B CA 1
ATOM 5559 C C . ALA B 1 325 ? 0.464 -28.156 -7.75 1 98.81 325 ALA B C 1
ATOM 5561 O O . ALA B 1 325 ? -0.338 -27.828 -6.875 1 98.81 325 ALA B O 1
ATOM 5562 N N . TRP B 1 326 ? 0.096 -28.516 -8.883 1 98.81 326 TRP B N 1
ATOM 5563 C CA . TRP B 1 326 ? -1.28 -28.688 -9.336 1 98.81 326 TRP B CA 1
ATOM 5564 C C . TRP B 1 326 ? -1.606 -30.172 -9.531 1 98.81 326 TRP B C 1
ATOM 5566 O O . TRP B 1 326 ? -1.052 -30.812 -10.422 1 98.81 326 TRP B O 1
ATOM 5576 N N . VAL B 1 327 ? -2.506 -30.719 -8.727 1 98.81 327 VAL B N 1
ATOM 5577 C CA . VAL B 1 327 ? -2.699 -32.156 -8.672 1 98.81 327 VAL B CA 1
ATOM 5578 C C . VAL B 1 327 ? -4.121 -32.531 -9.109 1 98.81 327 VAL B C 1
ATOM 5580 O O . VAL B 1 327 ? -5.09 -31.953 -8.602 1 98.81 327 VAL B O 1
ATOM 5583 N N . ASP B 1 328 ? -4.254 -33.438 -10.016 1 98.5 328 ASP B N 1
ATOM 5584 C CA . ASP B 1 328 ? -5.512 -33.938 -10.531 1 98.5 328 ASP B CA 1
ATOM 5585 C C . ASP B 1 328 ? -6.008 -35.125 -9.703 1 98.5 328 ASP B C 1
ATOM 5587 O O . ASP B 1 328 ? -5.305 -36.125 -9.562 1 98.5 328 ASP B O 1
ATOM 5591 N N . PHE B 1 329 ? -7.176 -35 -9.164 1 98.44 329 PHE B N 1
ATOM 5592 C CA . PHE B 1 329 ? -7.754 -36.062 -8.336 1 98.44 329 PHE B CA 1
ATOM 5593 C C . PHE B 1 329 ? -8.844 -36.812 -9.102 1 98.44 329 PHE B C 1
ATOM 5595 O O . PHE B 1 329 ? -9.516 -37.688 -8.539 1 98.44 329 PHE B O 1
ATOM 5602 N N . SER B 1 330 ? -9.055 -36.5 -10.312 1 96.38 330 SER B N 1
ATOM 5603 C CA . SER B 1 330 ? -10.188 -37.031 -11.07 1 96.38 330 SER B CA 1
ATOM 5604 C C . SER B 1 330 ? -10.086 -38.531 -11.234 1 96.38 330 SER B C 1
ATOM 5606 O O . SER B 1 330 ? -11.102 -39.219 -11.344 1 96.38 330 SER B O 1
ATOM 5608 N N . GLY B 1 331 ? -8.898 -39.062 -11.234 1 96.5 331 GLY B N 1
ATOM 5609 C CA . GLY B 1 331 ? -8.688 -40.5 -11.406 1 96.5 331 GLY B CA 1
ATOM 5610 C C . GLY B 1 331 ? -9.125 -41.312 -10.203 1 96.5 331 GLY B C 1
ATOM 5611 O O . GLY B 1 331 ? -9.242 -42.531 -10.281 1 96.5 331 GLY B O 1
ATOM 5612 N N . THR B 1 332 ? -9.438 -40.688 -9.148 1 96.88 332 THR B N 1
ATOM 5613 C CA . THR B 1 332 ? -9.844 -41.375 -7.934 1 96.88 332 THR B CA 1
ATOM 5614 C C . THR B 1 332 ? -11.289 -41.844 -8.039 1 96.88 332 THR B C 1
ATOM 5616 O O . THR B 1 332 ? -11.719 -42.75 -7.285 1 96.88 332 THR B O 1
ATOM 5619 N N . GLY B 1 333 ? -12.094 -41.188 -8.93 1 95.94 333 GLY B N 1
ATOM 5620 C CA . GLY B 1 333 ? -13.523 -41.438 -8.984 1 95.94 333 GLY B CA 1
ATOM 5621 C C . GLY B 1 333 ? -14.297 -40.75 -7.867 1 95.94 333 GLY B C 1
ATOM 5622 O O . GLY B 1 333 ? -15.523 -40.906 -7.785 1 95.94 333 GLY B O 1
ATOM 5623 N N . MET B 1 334 ? -13.664 -40.031 -7.078 1 97.06 334 MET B N 1
ATOM 5624 C CA . MET B 1 334 ? -14.289 -39.344 -5.949 1 97.06 334 MET B CA 1
ATOM 5625 C C . MET B 1 334 ? -14.852 -38 -6.371 1 97.06 334 MET B C 1
ATOM 5627 O O . MET B 1 334 ? -14.383 -37.406 -7.34 1 97.06 334 MET B O 1
ATOM 5631 N N . THR B 1 335 ? -15.844 -37.562 -5.648 1 97.25 335 THR B N 1
ATOM 5632 C CA . THR B 1 335 ? -16.312 -36.219 -5.82 1 97.25 335 THR B CA 1
ATOM 5633 C C . THR B 1 335 ? -15.32 -35.219 -5.242 1 97.25 335 THR B C 1
ATOM 5635 O O . THR B 1 335 ? -14.43 -35.594 -4.477 1 97.25 335 THR B O 1
ATOM 5638 N N . GLN B 1 336 ? -15.422 -33.969 -5.668 1 96.94 336 GLN B N 1
ATOM 5639 C CA . GLN B 1 336 ? -14.594 -32.875 -5.145 1 96.94 336 GLN B CA 1
ATOM 5640 C C . GLN B 1 336 ? -14.648 -32.844 -3.621 1 96.94 336 GLN B C 1
ATOM 5642 O O . GLN B 1 336 ? -13.625 -32.656 -2.961 1 96.94 336 GLN B O 1
ATOM 5647 N N . GLU B 1 337 ? -15.828 -32.969 -3.061 1 97.19 337 GLU B N 1
ATOM 5648 C CA . GLU B 1 337 ? -16.016 -32.938 -1.614 1 97.19 337 GLU B CA 1
ATOM 5649 C C . GLU B 1 337 ? -15.289 -34.094 -0.931 1 97.19 337 GLU B C 1
ATOM 5651 O O . GLU B 1 337 ? -14.664 -33.906 0.116 1 97.19 337 GLU B O 1
ATOM 5656 N N . GLU B 1 338 ? -15.336 -35.219 -1.516 1 97.38 338 GLU B N 1
ATOM 5657 C CA . GLU B 1 338 ? -14.758 -36.406 -0.921 1 97.38 338 GLU B CA 1
ATOM 5658 C C . GLU B 1 338 ? -13.234 -36.312 -0.86 1 97.38 338 GLU B C 1
ATOM 5660 O O . GLU B 1 338 ? -12.641 -36.531 0.199 1 97.38 338 GLU B O 1
ATOM 5665 N N . PHE B 1 339 ? -12.617 -36.094 -1.999 1 98.19 339 PHE B N 1
ATOM 5666 C CA . PHE B 1 339 ? -11.164 -36.062 -1.962 1 98.19 339 PHE B CA 1
ATOM 5667 C C . PHE B 1 339 ? -10.648 -34.875 -1.162 1 98.19 339 PHE B C 1
ATOM 5669 O O . PHE B 1 339 ? -9.586 -34.938 -0.546 1 98.19 339 PHE B O 1
ATOM 5676 N N . THR B 1 340 ? -11.375 -33.75 -1.203 1 98.12 340 THR B N 1
ATOM 5677 C CA . THR B 1 340 ? -10.984 -32.594 -0.397 1 98.12 340 THR B CA 1
ATOM 5678 C C . THR B 1 340 ? -11.023 -32.938 1.09 1 98.12 340 THR B C 1
ATOM 5680 O O . THR B 1 340 ? -10.109 -32.594 1.838 1 98.12 340 THR B O 1
ATOM 5683 N N . ALA B 1 341 ? -12.055 -33.594 1.515 1 97.75 341 ALA B N 1
ATOM 5684 C CA . ALA B 1 341 ? -12.172 -34.031 2.908 1 97.75 341 ALA B CA 1
ATOM 5685 C C . ALA B 1 341 ? -11.023 -34.938 3.305 1 97.75 341 ALA B C 1
ATOM 5687 O O . ALA B 1 341 ? -10.5 -34.844 4.418 1 97.75 341 ALA B O 1
ATOM 5688 N N . ARG B 1 342 ? -10.625 -35.875 2.459 1 98 342 ARG B N 1
ATOM 5689 C CA . ARG B 1 342 ? -9.516 -36.781 2.742 1 98 342 ARG B CA 1
ATOM 5690 C C . ARG B 1 342 ? -8.211 -36 2.922 1 98 342 ARG B C 1
ATOM 5692 O O . ARG B 1 342 ? -7.422 -36.312 3.818 1 98 342 ARG B O 1
ATOM 5699 N N . VAL B 1 343 ? -8 -35 2.076 1 98.75 343 VAL B N 1
ATOM 5700 C CA . VAL B 1 343 ? -6.773 -34.219 2.133 1 98.75 343 VAL B CA 1
ATOM 5701 C C . VAL B 1 343 ? -6.77 -33.375 3.395 1 98.75 343 VAL B C 1
ATOM 5703 O O . VAL B 1 343 ? -5.766 -33.312 4.109 1 98.75 343 VAL B O 1
ATOM 5706 N N . GLU B 1 344 ? -7.895 -32.688 3.711 1 98.56 344 GLU B N 1
ATOM 5707 C CA . GLU B 1 344 ? -7.965 -31.75 4.812 1 98.56 344 GLU B CA 1
ATOM 5708 C C . GLU B 1 344 ? -8.164 -32.469 6.148 1 98.56 344 GLU B C 1
ATOM 5710 O O . GLU B 1 344 ? -7.504 -32.125 7.133 1 98.56 344 GLU B O 1
ATOM 5715 N N . SER B 1 345 ? -9.055 -33.438 6.254 1 97.44 345 SER B N 1
ATOM 5716 C CA . SER B 1 345 ? -9.438 -34.031 7.527 1 97.44 345 SER B CA 1
ATOM 5717 C C . SER B 1 345 ? -8.57 -35.25 7.852 1 97.44 345 SER B C 1
ATOM 5719 O O . SER B 1 345 ? -8.211 -35.469 9.008 1 97.44 345 SER B O 1
ATOM 5721 N N . GLN B 1 346 ? -8.227 -36.062 6.879 1 97.5 346 GLN B N 1
ATOM 5722 C CA . GLN B 1 346 ? -7.43 -37.25 7.137 1 97.5 346 GLN B CA 1
ATOM 5723 C C . GLN B 1 346 ? -5.938 -36.969 7.031 1 97.5 346 GLN B C 1
ATOM 5725 O O . GLN B 1 346 ? -5.188 -37.188 7.98 1 97.5 346 GLN B O 1
ATOM 5730 N N . ALA B 1 347 ? -5.594 -36.375 5.902 1 98.62 347 ALA B N 1
ATOM 5731 C CA . ALA B 1 347 ? -4.172 -36.094 5.727 1 98.62 347 ALA B CA 1
ATOM 5732 C C . ALA B 1 347 ? -3.775 -34.844 6.512 1 98.62 347 ALA B C 1
ATOM 5734 O O . ALA B 1 347 ? -2.588 -34.594 6.746 1 98.62 347 ALA B O 1
ATOM 5735 N N . LYS B 1 348 ? -4.727 -33.969 6.895 1 98.75 348 LYS B N 1
ATOM 5736 C CA . LYS B 1 348 ? -4.512 -32.719 7.633 1 98.75 348 LYS B CA 1
ATOM 5737 C C . LYS B 1 348 ? -3.58 -31.781 6.875 1 98.75 348 LYS B C 1
ATOM 5739 O O . LYS B 1 348 ? -2.613 -31.266 7.438 1 98.75 348 LYS B O 1
ATOM 5744 N N . ILE B 1 349 ? -3.863 -31.641 5.617 1 98.88 349 ILE B N 1
ATOM 5745 C CA . ILE B 1 349 ? -3.15 -30.719 4.73 1 98.88 349 ILE B CA 1
ATOM 5746 C C . ILE B 1 349 ? -4.117 -29.672 4.191 1 98.88 349 ILE B C 1
ATOM 5748 O O . ILE B 1 349 ? -5.215 -30 3.744 1 98.88 349 ILE B O 1
ATOM 5752 N N . ALA B 1 350 ? -3.805 -28.406 4.375 1 98.81 350 ALA B N 1
ATOM 5753 C CA . ALA B 1 350 ? -4.566 -27.328 3.75 1 98.81 350 ALA B CA 1
ATOM 5754 C C . ALA B 1 350 ? -4.031 -27.016 2.354 1 98.81 350 ALA B C 1
ATOM 5756 O O . ALA B 1 350 ? -2.867 -26.641 2.193 1 98.81 350 ALA B O 1
ATOM 5757 N N . ALA B 1 351 ? -4.789 -27.219 1.332 1 98.69 351 ALA B N 1
ATOM 5758 C CA . ALA B 1 351 ? -4.469 -26.953 -0.068 1 98.69 351 ALA B CA 1
ATOM 5759 C C . ALA B 1 351 ? -5.578 -26.141 -0.74 1 98.69 351 ALA B C 1
ATOM 5761 O O . ALA B 1 351 ? -6.738 -26.219 -0.33 1 98.69 351 ALA B O 1
ATOM 5762 N N . ASN B 1 352 ? -5.246 -25.375 -1.741 1 98.56 352 ASN B N 1
ATOM 5763 C CA . ASN B 1 352 ? -6.258 -24.594 -2.428 1 98.56 352 ASN B CA 1
ATOM 5764 C C . ASN B 1 352 ? -7.188 -25.469 -3.26 1 98.56 352 ASN B C 1
ATOM 5766 O O . ASN B 1 352 ? -6.746 -26.422 -3.893 1 98.56 352 ASN B O 1
ATOM 5770 N N . HIS B 1 353 ? -8.445 -25.047 -3.256 1 98.44 353 HIS B N 1
ATOM 5771 C CA . HIS B 1 353 ? -9.453 -25.766 -4.02 1 98.44 353 HIS B CA 1
ATOM 5772 C C . HIS B 1 353 ? -9.461 -25.328 -5.48 1 98.44 353 HIS B C 1
ATOM 5774 O O . HIS B 1 353 ? -9.5 -24.141 -5.773 1 98.44 353 HIS B O 1
ATOM 5780 N N . GLY B 1 354 ? -9.453 -26.25 -6.398 1 98.25 354 GLY B N 1
ATOM 5781 C CA . GLY B 1 354 ? -9.281 -26.047 -7.828 1 98.25 354 GLY B CA 1
ATOM 5782 C C . GLY B 1 354 ? -10.344 -25.141 -8.422 1 98.25 354 GLY B C 1
ATOM 5783 O O . GLY B 1 354 ? -10.039 -24.266 -9.242 1 98.25 354 GLY B O 1
ATOM 5784 N N . PRO B 1 355 ? -11.617 -25.25 -8.039 1 97.38 355 PRO B N 1
ATOM 5785 C CA . PRO B 1 355 ? -12.688 -24.469 -8.648 1 97.38 355 PRO B CA 1
ATOM 5786 C C . PRO B 1 355 ? -12.477 -22.969 -8.492 1 97.38 355 PRO B C 1
ATOM 5788 O O . PRO B 1 355 ? -12.938 -22.188 -9.328 1 97.38 355 PRO B O 1
ATOM 5791 N N . THR B 1 356 ? -11.727 -22.516 -7.477 1 97.12 356 THR B N 1
ATOM 5792 C CA . THR B 1 356 ? -11.508 -21.094 -7.246 1 97.12 356 THR B CA 1
ATOM 5793 C C . THR B 1 356 ? -10.656 -20.5 -8.359 1 97.12 356 THR B C 1
ATOM 5795 O O . THR B 1 356 ? -10.594 -19.266 -8.508 1 97.12 356 THR B O 1
ATOM 5798 N N . PHE B 1 357 ? -10.016 -21.297 -9.172 1 98.5 357 PHE B N 1
ATOM 5799 C CA . PHE B 1 357 ? -9.117 -20.828 -10.219 1 98.5 357 PHE B CA 1
ATOM 5800 C C . PHE B 1 357 ? -9.859 -20.703 -11.547 1 98.5 357 PHE B C 1
ATOM 5802 O O . PHE B 1 357 ? -9.273 -20.312 -12.555 1 98.5 357 PHE B O 1
ATOM 5809 N N . GLY B 1 358 ? -11.195 -21.016 -11.508 1 97.62 358 GLY B N 1
ATOM 5810 C CA . GLY B 1 358 ? -12.008 -20.859 -12.703 1 97.62 358 GLY B CA 1
ATOM 5811 C C . GLY B 1 358 ? -12.242 -22.172 -13.445 1 97.62 358 GLY B C 1
ATOM 5812 O O . GLY B 1 358 ? -11.875 -23.234 -12.961 1 97.62 358 GLY B O 1
ATOM 5813 N N . LYS B 1 359 ? -12.867 -22.047 -14.625 1 96.62 359 LYS B N 1
ATOM 5814 C CA . LYS B 1 359 ? -13.234 -23.188 -15.445 1 96.62 359 LYS B CA 1
ATOM 5815 C C . LYS B 1 359 ? -12.031 -24.094 -15.711 1 96.62 359 LYS B C 1
ATOM 5817 O O . LYS B 1 359 ? -10.953 -23.609 -16.078 1 96.62 359 LYS B O 1
ATOM 5822 N N . GLY B 1 360 ? -12.258 -25.344 -15.484 1 96.12 360 GLY B N 1
ATOM 5823 C CA . GLY B 1 360 ? -11.18 -26.297 -15.695 1 96.12 360 GLY B CA 1
ATOM 5824 C C . GLY B 1 360 ? -10.445 -26.641 -14.414 1 96.12 360 GLY B C 1
ATOM 5825 O O . GLY B 1 360 ? -9.625 -27.578 -14.398 1 96.12 360 GLY B O 1
ATOM 5826 N N . GLY B 1 361 ? -10.758 -25.938 -13.32 1 97.25 361 GLY B N 1
ATOM 5827 C CA . GLY B 1 361 ? -10.109 -26.203 -12.047 1 97.25 361 GLY B CA 1
ATOM 5828 C C . GLY B 1 361 ? -10.781 -27.312 -11.258 1 97.25 361 GLY B C 1
ATOM 5829 O O . GLY B 1 361 ? -10.273 -27.734 -10.211 1 97.25 361 GLY B O 1
ATOM 5830 N N . GLU B 1 362 ? -11.891 -27.828 -11.758 1 96.31 362 GLU B N 1
ATOM 5831 C CA . GLU B 1 362 ? -12.625 -28.875 -11.062 1 96.31 362 GLU B CA 1
ATOM 5832 C C . GLU B 1 362 ? -11.789 -30.156 -10.945 1 96.31 362 GLU B C 1
ATOM 5834 O O . GLU B 1 362 ? -11.109 -30.547 -11.891 1 96.31 362 GLU B O 1
ATOM 5839 N N . GLY B 1 363 ? -11.805 -30.719 -9.828 1 97.44 363 GLY B N 1
ATOM 5840 C CA . GLY B 1 363 ? -11.109 -31.984 -9.617 1 97.44 363 GLY B CA 1
ATOM 5841 C C . GLY B 1 363 ? -9.648 -31.812 -9.242 1 97.44 363 GLY B C 1
ATOM 5842 O O . GLY B 1 363 ? -8.906 -32.781 -9.156 1 97.44 363 GLY B O 1
ATOM 5843 N N . TRP B 1 364 ? -9.289 -30.547 -9.055 1 98.44 364 TRP B N 1
ATOM 5844 C CA . TRP B 1 364 ? -7.875 -30.281 -8.805 1 98.44 364 TRP B CA 1
ATOM 5845 C C . TRP B 1 364 ? -7.684 -29.656 -7.426 1 98.44 364 TRP B C 1
ATOM 5847 O O . TRP B 1 364 ? -8.617 -29.062 -6.863 1 98.44 364 TRP B O 1
ATOM 5857 N N . LEU B 1 365 ? -6.527 -29.828 -6.816 1 98.81 365 LEU B N 1
ATOM 5858 C CA . LEU B 1 365 ? -6.027 -29.078 -5.676 1 98.81 365 LEU B CA 1
ATOM 5859 C C . LEU B 1 365 ? -4.633 -28.516 -5.957 1 98.81 365 LEU B C 1
ATOM 5861 O O . LEU B 1 365 ? -3.865 -29.109 -6.715 1 98.81 365 LEU B O 1
ATOM 5865 N N . ARG B 1 366 ? -4.293 -27.375 -5.422 1 98.88 366 ARG B N 1
ATOM 5866 C CA . ARG B 1 366 ? -2.967 -26.781 -5.555 1 98.88 366 ARG B CA 1
ATOM 5867 C C . ARG B 1 366 ? -2.205 -26.844 -4.2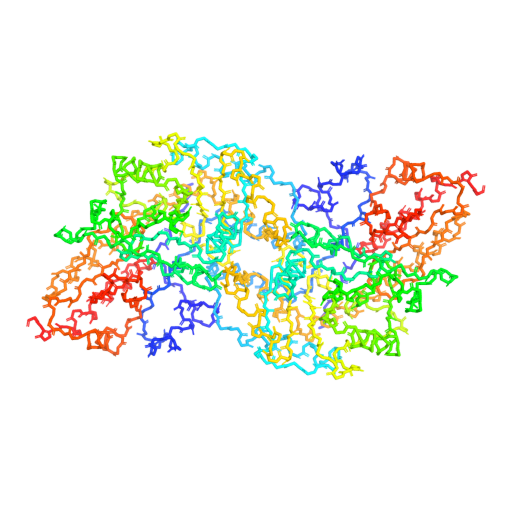34 1 98.88 366 ARG B C 1
ATOM 5869 O O . ARG B 1 366 ? -2.729 -26.453 -3.189 1 98.88 366 ARG B O 1
ATOM 5876 N N . PHE B 1 367 ? -0.977 -27.297 -4.258 1 98.94 367 PHE B N 1
ATOM 5877 C CA . PHE B 1 367 ? -0.146 -27.5 -3.078 1 98.94 367 PHE B CA 1
ATOM 5878 C C . PHE B 1 367 ? 1.108 -26.641 -3.143 1 98.94 367 PHE B C 1
ATOM 5880 O O . PHE B 1 367 ? 1.846 -26.672 -4.133 1 98.94 367 PHE B O 1
ATOM 5887 N N . ASN B 1 368 ? 1.408 -25.875 -2.133 1 98.88 368 ASN B N 1
ATOM 5888 C CA . ASN B 1 368 ? 2.625 -25.078 -2.002 1 98.88 368 ASN B CA 1
ATOM 5889 C C . ASN B 1 368 ? 3.803 -25.938 -1.536 1 98.88 368 ASN B C 1
ATOM 5891 O O . ASN B 1 368 ? 3.779 -26.484 -0.434 1 98.88 368 ASN B O 1
ATOM 5895 N N . LEU B 1 369 ? 4.867 -25.969 -2.285 1 98.88 369 LEU B N 1
ATOM 5896 C CA . LEU B 1 369 ? 6.004 -26.844 -2.012 1 98.88 369 LEU B CA 1
ATOM 5897 C C . LEU B 1 369 ? 7.164 -26.062 -1.411 1 98.88 369 LEU B C 1
ATOM 5899 O O . LEU B 1 369 ? 8.227 -26.625 -1.147 1 98.88 369 LEU B O 1
ATOM 5903 N N . ALA B 1 370 ? 6.996 -24.734 -1.228 1 98.75 370 ALA B N 1
ATOM 5904 C CA . ALA B 1 370 ? 8.062 -23.891 -0.71 1 98.75 370 ALA B CA 1
ATOM 5905 C C . ALA B 1 370 ? 8.117 -23.938 0.814 1 98.75 370 ALA B C 1
ATOM 5907 O O . ALA B 1 370 ? 7.867 -22.938 1.484 1 98.75 370 ALA B O 1
ATOM 5908 N N . THR B 1 371 ? 8.461 -25.078 1.327 1 98.69 371 THR B N 1
ATOM 5909 C CA . THR B 1 371 ? 8.602 -25.406 2.738 1 98.69 371 THR B CA 1
ATOM 5910 C C . THR B 1 371 ? 9.758 -26.391 2.943 1 98.69 371 THR B C 1
ATOM 5912 O O . THR B 1 371 ? 10.305 -26.922 1.977 1 98.69 371 THR B O 1
ATOM 5915 N N . PRO B 1 372 ? 10.234 -26.531 4.133 1 98.56 372 PRO B N 1
ATOM 5916 C CA . PRO B 1 372 ? 11.328 -27.484 4.352 1 98.56 372 PRO B CA 1
ATOM 5917 C C . PRO B 1 372 ? 11.016 -28.875 3.826 1 98.56 372 PRO B C 1
ATOM 5919 O O . PRO B 1 372 ? 9.875 -29.344 3.941 1 98.56 372 PRO B O 1
ATOM 5922 N N . ARG B 1 373 ? 12.016 -29.531 3.316 1 98.69 373 ARG B N 1
ATOM 5923 C CA . ARG B 1 373 ? 11.883 -30.828 2.646 1 98.69 373 ARG B CA 1
ATOM 5924 C C . ARG B 1 373 ? 11.172 -31.828 3.541 1 98.69 373 ARG B C 1
ATOM 5926 O O . ARG B 1 373 ? 10.359 -32.625 3.066 1 98.69 373 ARG B O 1
ATOM 5933 N N . ALA B 1 374 ? 11.398 -31.812 4.793 1 98.62 374 ALA B N 1
ATOM 5934 C CA . ALA B 1 374 ? 10.781 -32.719 5.742 1 98.62 374 ALA B CA 1
ATOM 5935 C C . ALA B 1 374 ? 9.258 -32.594 5.711 1 98.62 374 ALA B C 1
ATOM 5937 O O . ALA B 1 374 ? 8.547 -33.594 5.895 1 98.62 374 ALA B O 1
ATOM 5938 N N . ARG B 1 375 ? 8.781 -31.438 5.57 1 98.31 375 ARG B N 1
ATOM 5939 C CA . ARG B 1 375 ? 7.34 -31.219 5.516 1 98.31 375 ARG B CA 1
ATOM 5940 C C . ARG B 1 375 ? 6.746 -31.781 4.227 1 98.31 375 ARG B C 1
ATOM 5942 O O . ARG B 1 375 ? 5.625 -32.281 4.223 1 98.31 375 ARG B O 1
ATOM 5949 N N . VAL B 1 376 ? 7.473 -31.625 3.137 1 98.81 376 VAL B N 1
ATOM 5950 C CA . VAL B 1 376 ? 7.027 -32.188 1.867 1 98.81 376 VAL B CA 1
ATOM 5951 C C . VAL B 1 376 ? 6.961 -33.719 1.975 1 98.81 376 VAL B C 1
ATOM 5953 O O . VAL B 1 376 ? 5.984 -34.344 1.548 1 98.81 376 VAL B O 1
ATOM 5956 N N . GLU B 1 377 ? 7.973 -34.312 2.525 1 98.88 377 GLU B N 1
ATOM 5957 C CA . GLU B 1 377 ? 8 -35.75 2.732 1 98.88 377 GLU B CA 1
ATOM 5958 C C . GLU B 1 377 ? 6.832 -36.219 3.605 1 98.88 377 GLU B C 1
ATOM 5960 O O . GLU B 1 377 ? 6.18 -37.219 3.307 1 98.88 377 GLU B O 1
ATOM 5965 N N . GLU B 1 378 ? 6.605 -35.469 4.641 1 98.81 378 GLU B N 1
ATOM 5966 C CA . GLU B 1 378 ? 5.492 -35.781 5.531 1 98.81 378 GLU B CA 1
ATOM 5967 C C . GLU B 1 378 ? 4.152 -35.656 4.805 1 98.81 378 GLU B C 1
ATOM 5969 O O . GLU B 1 378 ? 3.258 -36.469 5.004 1 98.81 378 GLU B O 1
ATOM 5974 N N . ALA B 1 379 ? 3.975 -34.625 4.043 1 98.88 379 ALA B N 1
ATOM 5975 C CA . ALA B 1 379 ? 2.746 -34.438 3.271 1 98.88 379 ALA B CA 1
ATOM 5976 C C . ALA B 1 379 ? 2.502 -35.656 2.355 1 98.88 379 ALA B C 1
ATOM 5978 O O . ALA B 1 379 ? 1.379 -36.156 2.268 1 98.88 379 ALA B O 1
ATOM 5979 N N . VAL B 1 380 ? 3.561 -36.094 1.704 1 98.75 380 VAL B N 1
ATOM 5980 C CA . VAL B 1 380 ? 3.461 -37.219 0.803 1 98.75 380 VAL B CA 1
ATOM 5981 C C . VAL B 1 380 ? 3.045 -38.469 1.587 1 98.75 380 VAL B C 1
ATOM 5983 O O . VAL B 1 380 ? 2.168 -39.219 1.152 1 98.75 380 VAL B O 1
ATOM 5986 N N . ALA B 1 381 ? 3.643 -38.688 2.715 1 98.75 381 ALA B N 1
ATOM 5987 C CA . ALA B 1 381 ? 3.312 -39.844 3.559 1 98.75 381 ALA B CA 1
ATOM 5988 C C . ALA B 1 381 ? 1.85 -39.781 3.988 1 98.75 381 ALA B C 1
ATOM 5990 O O . ALA B 1 381 ? 1.167 -40.812 3.984 1 98.75 381 ALA B O 1
ATOM 5991 N N . ARG B 1 382 ? 1.392 -38.688 4.344 1 98.75 382 ARG B N 1
ATOM 5992 C CA . ARG B 1 382 ? 0.015 -38.531 4.805 1 98.75 382 ARG B CA 1
ATOM 5993 C C . ARG B 1 382 ? -0.97 -38.75 3.658 1 98.75 382 ARG B C 1
ATOM 5995 O O . ARG B 1 382 ? -2.018 -39.375 3.842 1 98.75 382 ARG B O 1
ATOM 6002 N N . LEU B 1 383 ? -0.665 -38.188 2.521 1 98.75 383 LEU B N 1
ATOM 6003 C CA . LEU B 1 383 ? -1.51 -38.406 1.354 1 98.75 383 LEU B CA 1
ATOM 6004 C C . LEU B 1 383 ? -1.573 -39.906 1.018 1 98.75 383 LEU B C 1
ATOM 6006 O O . LEU B 1 383 ? -2.648 -40.438 0.727 1 98.75 383 LEU B O 1
ATOM 6010 N N . THR B 1 384 ? -0.383 -40.531 1.028 1 98.31 384 THR B N 1
ATOM 6011 C CA . THR B 1 384 ? -0.318 -41.969 0.744 1 98.31 384 THR B CA 1
ATOM 6012 C C . THR B 1 384 ? -1.227 -42.75 1.688 1 98.31 384 THR B C 1
ATOM 6014 O O . THR B 1 384 ? -1.955 -43.625 1.258 1 98.31 384 THR B O 1
ATOM 6017 N N . ARG B 1 385 ? -1.244 -42.375 2.924 1 98.12 385 ARG B N 1
ATOM 6018 C CA . ARG B 1 385 ? -2.09 -43.031 3.91 1 98.12 385 ARG B CA 1
ATOM 6019 C C . ARG B 1 385 ? -3.562 -42.719 3.674 1 98.12 385 ARG B C 1
ATOM 6021 O O . ARG B 1 385 ? -4.414 -43.625 3.719 1 98.12 385 ARG B O 1
ATOM 6028 N N . ALA B 1 386 ? -3.883 -41.469 3.465 1 98.12 386 ALA B N 1
ATOM 6029 C CA . ALA B 1 386 ? -5.262 -41.031 3.307 1 98.12 386 ALA B CA 1
ATOM 6030 C C . ALA B 1 386 ? -5.91 -41.656 2.082 1 98.12 386 ALA B C 1
ATOM 6032 O O . ALA B 1 386 ? -7.125 -41.875 2.057 1 98.12 386 ALA B O 1
ATOM 6033 N N . PHE B 1 387 ? -5.109 -42 1.127 1 97.69 387 PHE B N 1
ATOM 6034 C CA . PHE B 1 387 ? -5.645 -42.594 -0.098 1 97.69 387 PHE B CA 1
ATOM 6035 C C . PHE B 1 387 ? -5.199 -44.031 -0.246 1 97.69 387 PHE B C 1
ATOM 6037 O O . PHE B 1 387 ? -5.176 -44.562 -1.355 1 97.69 387 PHE B O 1
ATOM 6044 N N . GLY B 1 388 ? -4.801 -44.625 0.774 1 94.19 388 GLY B N 1
ATOM 6045 C CA . GLY B 1 388 ? -4.258 -45.969 0.784 1 94.19 388 GLY B CA 1
ATOM 6046 C C . GLY B 1 388 ? -5.25 -47 0.308 1 94.19 388 GLY B C 1
ATOM 6047 O O . GLY B 1 388 ? -4.855 -48.094 -0.151 1 94.19 388 GLY B O 1
ATOM 6048 N N . ASP B 1 389 ? -6.539 -46.688 0.519 1 91 389 ASP B N 1
ATOM 6049 C CA . ASP B 1 389 ? -7.562 -47.625 0.109 1 91 389 ASP B CA 1
ATOM 6050 C C . ASP B 1 389 ? -7.625 -47.75 -1.412 1 91 389 ASP B C 1
ATOM 6052 O O . ASP B 1 389 ? -8.219 -48.688 -1.942 1 91 389 ASP B O 1
ATOM 6056 N N . LEU B 1 390 ? -7.137 -46.75 -2.115 1 85.5 390 LEU B N 1
ATOM 6057 C CA . LEU B 1 390 ? -7.078 -46.812 -3.57 1 85.5 390 LEU B CA 1
ATOM 6058 C C . LEU B 1 390 ? -5.879 -47.625 -4.035 1 85.5 390 LEU B C 1
ATOM 6060 O O . LEU B 1 390 ? -5.77 -47.969 -5.219 1 85.5 390 LEU B O 1
ATOM 6064 N N . GLN B 1 391 ? -5.059 -47.875 -3.1 1 74.5 391 GLN B N 1
ATOM 6065 C CA . GLN B 1 391 ? -3.803 -48.562 -3.406 1 74.5 391 GLN B CA 1
ATOM 6066 C C . GLN B 1 391 ? -3.943 -50.062 -3.264 1 74.5 391 GLN B C 1
ATOM 6068 O O . GLN B 1 391 ? -4.77 -50.562 -2.486 1 74.5 391 GLN B O 1
#

Solvent-accessible surface area (backbone atoms only — not comparable to full-atom values): 39405 Å² total; per-residue (Å²): 126,83,76,75,83,69,60,66,50,83,71,88,48,72,85,66,39,25,30,53,39,61,36,29,31,81,75,60,69,22,48,63,89,78,31,45,72,17,52,49,91,51,54,55,43,62,44,48,65,56,26,54,48,42,53,51,51,48,60,70,71,37,59,41,39,48,65,21,76,60,64,65,43,48,48,17,52,32,49,39,35,35,74,75,57,73,38,89,59,59,75,90,27,59,42,68,32,51,15,55,61,18,42,50,20,49,47,50,62,45,65,46,52,75,67,27,22,36,36,37,57,16,42,24,60,40,67,58,57,51,21,38,48,49,53,46,27,37,76,39,74,34,60,47,42,73,58,93,62,37,78,40,86,44,67,77,72,32,59,83,66,60,56,89,53,40,34,32,33,52,42,61,43,38,27,44,49,61,5,43,59,61,46,68,67,57,48,36,50,50,50,51,54,28,57,78,61,63,31,50,37,34,37,41,26,46,41,52,78,31,46,27,92,95,54,70,75,65,57,68,69,77,61,47,87,65,71,44,42,37,31,37,40,52,23,64,65,45,28,37,42,12,42,25,38,15,37,41,37,28,78,46,66,67,63,35,50,41,42,49,42,46,43,47,14,38,33,69,58,68,32,38,63,31,50,47,30,44,33,36,34,41,38,76,68,32,50,53,44,44,54,52,47,37,54,52,42,45,52,37,48,53,53,40,41,56,47,42,49,67,35,61,28,36,41,52,32,69,62,38,20,57,50,43,41,31,32,38,41,58,63,60,74,53,52,64,68,55,53,48,44,34,39,25,72,64,33,20,33,38,52,37,64,20,57,64,26,35,62,79,14,68,46,29,38,36,36,42,46,48,47,23,55,69,58,49,54,48,51,37,52,30,46,50,59,54,48,39,85,64,94,126,84,75,74,82,70,59,65,50,81,70,88,49,73,88,67,40,24,29,54,41,60,34,30,31,81,75,59,69,20,46,62,88,77,30,45,72,17,53,48,92,51,50,57,42,63,44,48,67,56,26,53,48,43,52,50,51,48,60,69,71,37,60,40,39,48,65,23,76,59,64,65,41,50,48,18,53,32,48,38,35,35,73,78,55,72,38,88,60,61,74,90,27,60,42,66,34,51,13,57,61,17,43,50,20,49,48,50,61,45,66,47,54,75,67,27,22,36,36,37,56,17,42,24,59,41,65,57,57,51,22,39,48,48,51,46,27,37,77,38,74,36,58,48,41,72,58,94,63,36,79,38,86,44,69,79,72,32,60,82,64,62,54,89,52,39,36,32,35,52,42,60,42,38,27,45,48,61,5,43,58,60,47,69,69,57,49,36,50,50,49,49,53,29,59,76,60,64,30,51,37,33,39,41,27,44,41,53,79,31,47,26,92,93,54,71,74,64,56,70,69,76,62,46,88,66,71,46,41,37,31,38,40,55,22,64,66,46,28,38,42,12,42,26,39,15,38,43,37,27,79,45,66,67,62,35,50,40,43,50,43,45,44,47,15,39,35,68,58,69,32,37,63,32,49,46,30,44,33,38,33,42,39,76,68,32,50,53,44,44,55,53,47,37,56,52,44,45,52,34,48,52,52,40,42,56,46,43,49,66,36,62,30,36,40,52,33,70,64,37,20,57,52,43,40,28,32,36,41,58,62,58,73,52,52,64,67,54,54,49,45,35,38,25,71,65,34,20,34,38,53,36,63,19,56,64,24,36,61,80,13,68,45,30,38,34,37,41,47,47,49,27,55,69,57,49,54,48,50,36,53,30,45,48,59,55,48,39,86,64,93